Protein 3TF7 (pdb70)

Organism: Mus musculus (NCBI:txid10090)

Secondary structure (DSSP, 8-state):
--EEEEEEEEEE--SSSSSPEEEEEEEETTEEEEEEESSSSS---EESSGGGTTS-HHHHHHHHHHHHHHHHHHHHHHHHHHHHTT--TTS--EEEEEEEEEE-SSSS--EEEEEEEETTEEEEEE-TTSS-EEE-SHHHHHHHHHHHHHTHHHHHHHIIIIIHHHHHHHHHS--/-PPPPPPP-/-EEE-S-SEEEEETTS-EEE--EEE-SS--EEEEEEE-TTS--EEEEEE-SS-SEEE-STT-EEEEETTTTEEEEEESS--GGG-SEEEEEEE-TT-TT-EEE---EEEEEE---EEES-SEEEEETT--EEE-EEE-S--SEEEEEEE-TTS-EEEEEEEESTT--EE-S--TT-EEE--SSSB-EEEESS--GGG-EEEEEEEEEETTEEEE---EEEEEE-GGGG----/-EEEEEEEEEEEETTTEEEEEEEEEEETTEEEEEEESSSSS---EESSGGGTTS-HHHHHHHHHHHHHHHHHHHHHHHHHHHHTT--TT---EEEEEEEEEE-SSSSEEEEEEEEEETTEEEEEE-TTSS-EEE-SHHHHHHHHHHHHHTHHHHHHHIIIIIHHHHHHHHHHTT-/-PPPPPPP-/-EEE-S-SEEEE-TT--EEE--EEE-SS--EEEEEEE-TTS--EEEEEE-SS-SEEE-STT-EEEEETTTTEEEEEESS--GGG-EEEEEEEE-GGGTT--EE---EEEEE--EEEE-SEEEEETT--EEEEEEE-S--SEEEEEEESSTT--EEEEEEESTT--EE-S--TT-EEEE-SSSBEEEEETT--GGG-EEEEEEEEEETTEEEE---EEEEEE---/-EE-S-SEEEE-TTSPEEE--EE--SSS-EEEEEEE-TTS--EEEEEE-SS-SEEE-GGGEEEE-BTTTTB--EEESS--GGG-EEEEEEEE-TTTSSS-EE---EEEEE---EEEE-SEEEEETT--EEEEEEETT--SEEEEEEE-TT--EEEEEEESSTT--EE-S--TTEEEE-SSSSB-EEEESS--GGG-EEEEEEEEEETTEEEE-S-EEEEEE-S-SS--/-EE-S-SEEEE-TTS-EEE--EE--SS--EEEEEEE-TTS--EEEEEE-SS-SEEE-STTEEEE-BTTTTB--EEESS--GGG-EEEEEEEE-TTTSSS-EE---EEEEE--EEE--EEEETT--EEE-EEESS--SEEEEEEE-TT--EEEEEEESSTT--EE-S--TT-EEE-SSSSB-EEEESS--TT--SEEEEEEESSTT-EEE-S-EEEEEE--

Foldseek 3Di:
DWKKKKKWKWKDDAPPDQTWIKIFIDTRNHTFWIFTPVDPDTWIDTPDPLVVPDDPVVRVVVRVVSVVVSVVCRVVVVVVCVLVVHDPRDMKMKMWMWIFDADPVLATDATWTFMDIRRHGAKIQDRVLQAIDGDDPSSVVVRVVCNVVVVSVVRCVCHRPVRSVVSVVSVVSPD/DDDPDDDDD/DDKEWPAQEDEDEFFAKDKTWMADDDPDLWKKWKWWADPLFDIATFWIDDDDQQKTHGPPAKIWGADPVRRITMIIHHGHHQRSQTKMWIWTAGPVGLQFIGTYFIHGYGHPPAQKAKDAQEEEEAWFDKDKIKIFHDPLFQKKFKWWDAPSGDTFTAWMAGAAQGIDGTDHPPQWDWHRHHSTIIMIIRNTDDQVPFTKMWMWGDRGGNRIGIYSTHGYGYDHVVVVDDDD/DKWKKKKKWKWKDDAPPDATWIKIWIDTRNHTFWIFTPPDPPGQIDGPDPQVPPDDPVVSNVVRVVSVVVSVVCRVVVVVVCVLVVHDPRDMKMKMWMWIFMGDPVLFTQATWTFMDIRRHGAKIQDRVLQAMDGDDDSSVVVRVVCNVVVVSVVVCVCHRPVRSVVSVVSVVTD/DDDPDDDDD/DAKDWDDQEDEEAFFAKDKTKIADDDPDQFKKWKWWAFPLFDIATFWIDDDDAQWTHGPPQKIWGQDPVRRIIMIIHHGDHQRSFTKMWIWTAHDVGLQAIDIHWIHGYGYVLKAKPDQEDEEEFFDKDKIKIFHPPLFQKKFKWWDADSGDTFTAWMGGAAQGIDGTDHPPQWDWHRHHSTMIMIMRRGDDQVRQTWMWMWGDRDGPRIDIYSTHGYGYHYDD/DKEWPAQEDEDEFFAKDKGWMADDDDDDWKKWKWWADPLFDIATQWIDDDDAQWTDGPPQKIWGCDPVRNITMIIHHGDHQRSFTKMKIWIDHPVQLQQIDIYLIHGYHYVAQKAKDDQEEEEAFFDKDKIKMFGDPLFQKKFKWFADPSGDTFTQWMGRFAPGIGGTDHVPQWDWHRHHRRMIMIMRRGDDQVPFTKMWMWGDHGRPRTDIYSIHGYGYDYPPVDDD/DKEWPAQEDEDEFFAKDKGKMADDDPDDWKKFKWWADPLADIATFWIDDDDDQWTDGPPQKIWGCDPVRRITMIIHHGDHQRRQTKMKMWIDHPVQLQAIDIYLIHGYHYVQKEKDADEEAWFDKDKIKIFGDPLAQKKFKWFAAPSGGTFTAWMGRAAAGIDGTDDPPQKDWHRHHGGMIMIIGRGDDQVPFTKMKMWGDRGRPHTDIYSIYGYGYDYD

GO terms:
  GO:0006952 defense response (P, TAS)
  GO:0098553 lumenal side of endoplasmic reticulum membrane (C, TAS)
  GO:0030670 phagocytic vesicle membrane (C, TAS)

Solvent-accessible surface area: 56814 Å² total; per-residue (Å²): 127,72,21,0,32,1,72,3,30,0,46,23,85,167,81,147,41,107,22,95,3,20,0,12,0,60,8,66,123,128,50,0,4,91,1,32,29,77,45,185,100,36,78,4,96,65,83,17,122,75,1,143,113,12,36,113,140,16,26,72,120,2,1,102,52,0,85,17,4,44,64,0,1,64,6,0,11,119,36,0,37,57,63,71,139,67,86,98,51,30,64,23,43,0,56,1,27,2,0,0,31,3,9,110,117,14,194,51,127,56,0,37,2,52,6,25,12,69,73,87,118,2,2,31,1,34,125,74,10,113,46,10,79,28,69,57,172,10,0,73,84,0,68,102,55,1,64,97,18,4,0,3,46,3,2,46,31,11,2,95,27,64,0,19,112,40,0,72,108,2,42,164,30,64,174,21,18,7,22,56,3,4,6,4,146,50,23,79,18,68,78,62,176,32,92,33,74,71,44,41,84,6,80,4,98,0,94,9,72,45,121,47,52,3,0,0,0,0,0,0,17,42,95,199,82,7,3,77,52,7,5,46,17,10,21,34,34,25,2,26,26,2,55,52,8,1,9,0,22,23,36,153,120,70,36,3,0,24,0,33,12,40,51,2,109,131,76,6,42,6,44,0,1,0,0,2,0,24,56,77,67,9,16,47,2,36,18,2,115,7,3,112,3,59,3,44,129,87,53,5,92,16,80,28,118,103,81,103,24,55,44,41,78,98,1,61,1,32,3,124,2,100,50,86,16,8,16,0,0,0,1,25,14,34,50,62,40,23,3,74,4,0,20,16,0,6,3,49,70,33,74,66,126,8,73,35,26,131,58,8,109,5,71,5,81,54,65,58,24,0,66,0,26,0,108,66,1,21,8,18,10,10,7,40,0,2,0,0,0,0,34,3,10,0,18,4,101,8,1,112,4,1,70,0,40,4,60,35,115,135,18,99,115,143,115,204,82,107,59,17,0,40,2,59,2,28,1,46,23,98,154,78,153,55,97,26,75,3,27,2,10,0,58,10,58,135,141,45,0,3,96,2,44,30,74,50,182,115,30,68,5,83,42,81,18,120,69,0,119,119,10,33,108,124,10,27,71,110,3,3,124,49,1,96,27,4,19,57,0,2,61,4,0,14,128,36,0,37,58,67,69,144,63,84,93,53,29,60,26,44,0,58,1,30,2,0,0,28,0,21,89,74,45,176,50,112,71,0,28,1,51,6,25,12,68,74,87,118,1,2,27,3,44,118,80,13,120,60,13,77,23,64,51,149,7,0,45,73,0,70,142,54,2,82,159,18,7,0,3,42,2,3,40,27,7,3,105,26,65,0,13,117,44,0,60,106,1,53,173,35,108,28,15,7,21,58,3,5,7,5,177,45,21,76,20,72,92,23,157,37,92,33,71,66,44,38,86,6,79,5,112,0,94,15,64,61,134,52,41,2,3,1,0,0,0,0,11,34,74,166,89,10,3,66,50,5,5,41,18,8,19,36,38,26,1,23,30,2,63,52,9,2,6,0,16,17,33,144,116,67,36,2,0,24,0,23,15,42,62,3,89,151,78,8,30,5,10,0,0,0,0,0,1,34,63,80,53,8,18,60,1,37,23,7,111,1,2,76,2,66,15,93,88,11,82,19,59,47,123,84,89,96,15,49,31,44,88,99,6,68,1,34,2,120,2,100,48,86,13,7,13,0,0,0,0,11,13,6,12,26,31,31,8,70,1,0,14,13,0,4,2,40,68,22,72,62,116,10,81,36,31,92,48,7,125,10,80,8,72,59,58,50,28,0,59,0,34,0,113,28,0,3,26,6,10,17,0,48,0,2,0,0,0,0,36,2,7,0,10,2,119,26,2,99,0,0,47,0,16,9,81,84,126,208,82,19,83,16,85,76,40,170,32,102,30,73,67,44,40,86,4,81,5,120,0,114,17,85,77,123,63,41,2,2,0,0,0,0,4,14,55,107,207,84,8,2,84,48,26,3,68,14,14,51,63,105,55,54,22,146,19,113,96,56,4,55,0,67,26,32,143,110,80,40,3,0,19,0,75,25,86,64,3,104,138,76,5,39,7,14,0,0,0,0,0,0,27,64,29,48,0,8,53,4,24,31,2,106,1,3,93,3,67,10,76,107,35,2,89,18,62,48,113,100,88,100,17,62,66,41,96,93,3,69,0,36,1,131,1,104,52,22,24,38,8,0,0,0,2,15,18,26,133,29,37,42,14,81,3,0,24,25,0,38,10,65,71,44,82,41,119,14,90,38,28,114,55,15,94,1,60,11,97,63,63,40,22,0,57,0,17,0,103,75,0,39,40,83,8,43,13,50,0,2,0,0,0,0,63,16,0,0,16,1,69,15,1,108,3,1,105,2,48,4,57,94,119,116,129,131,164,224,84,20,84,10,85,73,22,190,33,99,34,73,73,43,41,85,6,82,6,124,1,115,17,90,72,127,65,43,2,2,0,0,0,0,4,17,59,104,240,90,12,4,74,48,19,3,54,15,16,55,60,102,59,55,23,138,19,109,102,57,7,51,0,72,24,32,149,109,84,37,3,0,17,0,73,24,86,64,3,102,139,73,6,35,6,15,1,0,0,0,0,0,29,80,33,52,0,6,48,3,24,27,3,94,0,3,99,4,65,12,73,90,5,92,22,106,172,95,100,13,60,62,42,93,95,6,78,14,35,1,130,3,118,101,55,30,38,6,0,0,0,2,12,17,28,142,23,38,54,12,80,2,0,21,22,0,20,10,67,72,41,77,34,115,12,79,44,31,112,50,16,102,1,72,11,100,68,54,43,28,0,59,0,21,0,102,73,1,37,48,85,9,45,8,54,0,4,0,0,3,0,82,19,0,0,9,2,90,17,2,143,23,6,111,2,53,6,93,145,186

Nearest PDB structures (foldseek):
  3tf7-assembly2_G  TM=1.004E+00  e=2.119E-45  Mus musculus
  3tf7-assembly1_C  TM=9.969E-01  e=7.600E-42  Mus musculus
  3tf7-assembly3_I  TM=9.884E-01  e=6.210E-40  Mus musculus
  4n5e-assembly1_D  TM=9.835E-01  e=1.430E-17  unclassified
  4y4f-assembly1_D  TM=9.745E-01  e=4.985E-15  unclassified

Sequence (1272 aa):
PHSMRYYETATSRRGLGEPRYTSVGYVDDKEFVRFDSDAENPRYEPQVPWMEQEGPEYWERITQVAKGQEQWFRVNLRTLLGYYNQSAGGTHTLQRMYGCDVGSDGRLLRGYEQFAYDGCDYIALNEDLRTWTAADMAAQITRRKWEQAGAAEYYRAYLEGECVEWLHRYLKNGNQLSPFPFDLQSVTQPDARVTVSEGASLQLRCKYSYSATPYLFWYVQYPRQGPQMLLKYYSGDPVVQGVNGFEAEFSKSDSSFHLRKASVHRSDSAVYFCAVSAKGTGSKLSFGKGAKLTVSPAAVTQSPRNKVTVTGENVTLSCRQTNSHNYMYWYRQDTGHELRLIYYSYGAGNLQIGDVPDGYKATRTTQEDFFLTLESASPSQTSLYFCASSDAPGQLYFGEGSKLTVLELEHHHHHHGPHSMRYYETATSRRGLGEPRYTSVGYVDDKEFVRFDSDAENPRYEPQVPWMEQEGPEYWERITQVAKGQEQWFRVNLRTLLGYYNQSAGGTHTLQRMYGCDVGSDGRLLRGYEQFAYDGCDYIALNEDLRTWTAADMAAQITRRKWEQAGAAEYYRAYLEGECVEWLHRYLKNGQLSPFPFDLQSVTQPDARVTVSEGASLQLRCKYSYSATPYLFWYVQYPRQGPQMLLKYYSGDPVVQGVNGFEAEFSKSDSSFHLRKASVHRSDSAVYFCAVSAKGTGSKLSFGKGAKLTVSAVTQSPRNKVTVTGENVTLSCRQTNSHNYMYWYRQDTGHELRLIYYSYGAGNLQIGDVPDGYKATRTTQEDFFLTLESASPSQTSLYFCASSDAPGQLYFGEGSKLTVLELESVTQPDARVTVSEGASLQLRCKYSYSATPYLFWYVQYPRQGPQMLLKYYSGDPVVQGVNGFEAEFSKSDSSFHLRKASVHRSDSAVYFCAVSAKGTGSKLSFGKGAKLTVSAAVTQSPRNKVTVTGENVTLSCRQTNSHNYMYWYRQDTGHELRLIYYSYGAGNLQIGDVPDGYKATRTTQEDFFLTLESASPSQTSLYFCASSDAPGQLYFGEGSKLTVLELEHHHHSVTQPDARVTVSEGASLQLRCKYSYSATPYLFWYVQYPRQGPQMLLKYYSGDPVVQGVNGFEAEFSKSDSSFHLRKASVHRSDSAVYFCAVSAKGTGSKLSFGKGAKLTVSAVTQSNKVTVTGENVTLSCRQTNSHNYMYWYRQDTGHELRLIYYSYGAGNLQIGDVPDGYKATRTTQEDFFLTLESASPSQTSLYFCASSDAPGQLYFGEGSKLTVLEL

Structure (mmCIF, N/CA/C/O backbone):
data_3TF7
#
_entry.id   3TF7
#
_cell.length_a   102.487
_cell.length_b   109.793
_cell.length_c   213.590
_cell.angle_alpha   90.00
_cell.angle_beta   90.00
_cell.angle_gamma   90.00
#
_symmetry.space_group_name_H-M   'P 21 21 21'
#
loop_
_entity.id
_entity.type
_entity.pdbx_description
1 polymer 'H2-Ld SBM2'
2 polymer 'QL9 peptide (QLSPFPFDL)'
3 polymer '42F3 Mut7 scFv (42F3 alpha chain, linker, 42F3 beta chain)'
4 non-polymer GLYCEROL
#
loop_
_atom_site.group_PDB
_atom_site.id
_atom_site.type_symbol
_atom_site.label_atom_id
_atom_site.label_alt_id
_atom_site.label_comp_id
_atom_site.label_asym_id
_atom_site.label_entity_id
_atom_site.label_seq_id
_atom_site.pdbx_PDB_ins_code
_atom_site.Cartn_x
_atom_site.Cartn_y
_atom_site.Cartn_z
_atom_site.occupancy
_atom_site.B_iso_or_equiv
_atom_site.auth_seq_id
_atom_site.auth_comp_id
_atom_site.auth_asym_id
_atom_site.auth_atom_id
_atom_site.pdbx_PDB_model_num
ATOM 1 N N . PRO A 1 3 ? 26.520 -12.541 -5.452 1.00 143.94 2 PRO E N 1
ATOM 2 C CA . PRO A 1 3 ? 26.392 -11.311 -6.236 1.00 138.56 2 PRO E CA 1
ATOM 3 C C . PRO A 1 3 ? 26.088 -11.603 -7.709 1.00 134.61 2 PRO E C 1
ATOM 4 O O . PRO A 1 3 ? 26.980 -11.994 -8.463 1.00 136.98 2 PRO E O 1
ATOM 8 N N . HIS A 1 4 ? 24.830 -11.417 -8.106 1.00 129.12 3 HIS E N 1
ATOM 9 C CA . HIS A 1 4 ? 24.377 -11.750 -9.462 1.00 125.60 3 HIS E CA 1
ATOM 10 C C . HIS A 1 4 ? 23.560 -10.611 -10.083 1.00 119.31 3 HIS E C 1
ATOM 11 O O . HIS A 1 4 ? 23.045 -9.752 -9.364 1.00 117.39 3 HIS E O 1
ATOM 18 N N . SER A 1 5 ? 23.479 -10.573 -11.411 1.00 116.58 4 SER E N 1
ATOM 19 C CA . SER A 1 5 ? 22.757 -9.494 -12.086 1.00 111.15 4 SER E CA 1
ATOM 20 C C . SER A 1 5 ? 21.924 -9.941 -13.289 1.00 107.95 4 SER E C 1
ATOM 21 O O . SER A 1 5 ? 22.283 -10.885 -13.992 1.00 110.07 4 SER E O 1
ATOM 24 N N . MET A 1 6 ? 20.815 -9.243 -13.518 1.00 103.23 5 MET E N 1
ATOM 25 C CA . MET A 1 6 ? 19.980 -9.453 -14.698 1.00 100.16 5 MET E CA 1
ATOM 26 C C . MET A 1 6 ? 19.781 -8.130 -15.439 1.00 96.33 5 MET E C 1
ATOM 27 O O . MET A 1 6 ? 19.453 -7.116 -14.823 1.00 94.52 5 MET E O 1
ATOM 32 N N . ARG A 1 7 ? 19.980 -8.136 -16.754 1.00 95.47 6 ARG E N 1
ATOM 33 C CA . ARG A 1 7 ? 19.858 -6.907 -17.539 1.00 92.33 6 ARG E CA 1
ATOM 34 C C . ARG A 1 7 ? 19.144 -7.081 -18.882 1.00 90.26 6 ARG E C 1
ATOM 35 O O . ARG A 1 7 ? 19.163 -8.159 -19.476 1.00 91.97 6 ARG E O 1
ATOM 43 N N . TYR A 1 8 ? 18.525 -6.000 -19.351 1.00 86.92 7 TYR E N 1
ATOM 44 C CA . TYR A 1 8 ? 17.915 -5.953 -20.666 1.00 85.34 7 TYR E CA 1
ATOM 45 C C . TYR A 1 8 ? 18.266 -4.666 -21.390 1.00 83.92 7 TYR E C 1
ATOM 46 O O . TYR A 1 8 ? 18.151 -3.591 -20.837 1.00 82.35 7 TYR E O 1
ATOM 55 N N . TYR A 1 9 ? 18.688 -4.781 -22.637 1.00 84.94 8 TYR E N 1
ATOM 56 C CA . TYR A 1 9 ? 19.009 -3.613 -23.455 1.00 84.11 8 TYR E CA 1
ATOM 57 C C . TYR A 1 9 ? 18.065 -3.504 -24.648 1.00 82.86 8 TYR E C 1
ATOM 58 O O . TYR A 1 9 ? 18.090 -4.346 -25.551 1.00 84.58 8 TYR E O 1
ATOM 67 N N . GLU A 1 10 ? 17.234 -2.465 -24.647 1.00 80.49 9 GLU E N 1
ATOM 68 C CA . GLU A 1 10 ? 16.328 -2.206 -25.763 1.00 79.82 9 GLU E CA 1
ATOM 69 C C . GLU A 1 10 ? 16.826 -1.031 -26.591 1.00 79.79 9 GLU E C 1
ATOM 70 O O . GLU A 1 10 ? 17.102 0.038 -26.054 1.00 79.02 9 GLU E O 1
ATOM 76 N N . THR A 1 11 ? 16.930 -1.231 -27.901 1.00 81.19 10 THR E N 1
ATOM 77 C CA . THR A 1 11 ? 17.484 -0.219 -28.792 1.00 81.84 10 THR E CA 1
ATOM 78 C C . THR A 1 11 ? 16.600 -0.052 -30.022 1.00 82.03 10 THR E C 1
ATOM 79 O O . THR A 1 11 ? 16.137 -1.037 -30.599 1.00 83.18 10 THR E O 1
ATOM 83 N N . ALA A 1 12 ? 16.366 1.199 -30.412 1.00 81.40 11 ALA E N 1
ATOM 84 C CA . ALA A 1 12 ? 15.638 1.500 -31.640 1.00 82.24 11 ALA E CA 1
ATOM 85 C C . ALA A 1 12 ? 16.368 2.545 -32.475 1.00 83.75 11 ALA E C 1
ATOM 86 O O . ALA A 1 12 ? 16.780 3.587 -31.961 1.00 82.93 11 ALA E O 1
ATOM 88 N N . THR A 1 13 ? 16.539 2.259 -33.764 1.00 86.46 12 THR E N 1
ATOM 89 C CA . THR A 1 13 ? 17.240 3.170 -34.667 1.00 88.64 12 THR E CA 1
ATOM 90 C C . THR A 1 13 ? 16.371 3.626 -35.840 1.00 89.98 12 THR E C 1
ATOM 91 O O . THR A 1 13 ? 15.754 2.809 -36.524 1.00 91.21 12 THR E O 1
ATOM 95 N N . SER A 1 14 ? 16.333 4.937 -36.064 1.00 90.37 13 SER E N 1
ATOM 96 C CA . SER A 1 14 ? 15.568 5.520 -37.165 1.00 92.29 13 SER E CA 1
ATOM 97 C C . SER A 1 14 ? 16.171 5.221 -38.539 1.00 96.47 13 SER E C 1
ATOM 98 O O . SER A 1 14 ? 17.390 5.152 -38.691 1.00 98.13 13 SER E O 1
ATOM 101 N N . ARG A 1 15 ? 15.305 5.049 -39.534 1.00 98.83 14 ARG E N 1
ATOM 102 C CA . ARG A 1 15 ? 15.733 4.823 -40.912 1.00 103.38 14 ARG E CA 1
ATOM 103 C C . ARG A 1 15 ? 15.159 5.895 -41.838 1.00 105.62 14 ARG E C 1
ATOM 104 O O . ARG A 1 15 ? 13.968 6.200 -41.775 1.00 104.65 14 ARG E O 1
ATOM 112 N N . ARG A 1 16 ? 16.002 6.467 -42.694 1.00 109.18 15 ARG E N 1
ATOM 113 C CA . ARG A 1 16 ? 15.560 7.530 -43.587 1.00 112.10 15 ARG E CA 1
ATOM 114 C C . ARG A 1 16 ? 14.491 7.024 -44.551 1.00 114.93 15 ARG E C 1
ATOM 115 O O . ARG A 1 16 ? 14.708 6.040 -45.267 1.00 117.60 15 ARG E O 1
ATOM 123 N N . GLY A 1 17 ? 13.336 7.678 -44.501 1.00 114.69 16 GLY E N 1
ATOM 124 C CA . GLY A 1 17 ? 12.284 7.442 -45.457 1.00 118.19 16 GLY E CA 1
ATOM 125 C C . GLY A 1 17 ? 11.594 6.121 -45.251 1.00 117.92 16 GLY E C 1
ATOM 126 O O . GLY A 1 17 ? 10.373 6.031 -45.186 1.00 117.95 16 GLY E O 1
ATOM 127 N N . LEU A 1 18 ? 12.401 5.081 -45.148 1.00 118.08 17 LEU E N 1
ATOM 128 C CA . LEU A 1 18 ? 11.950 3.745 -45.436 1.00 119.82 17 LEU E CA 1
ATOM 129 C C . LEU A 1 18 ? 10.803 3.287 -44.566 1.00 117.21 17 LEU E C 1
ATOM 130 O O . LEU A 1 18 ? 9.862 2.695 -45.070 1.00 119.62 17 LEU E O 1
ATOM 135 N N . GLY A 1 19 ? 10.843 3.548 -43.271 1.00 112.77 18 GLY E N 1
ATOM 136 C CA . GLY A 1 19 ? 9.809 2.970 -42.444 1.00 110.60 18 GLY E CA 1
ATOM 137 C C . GLY A 1 19 ? 10.124 2.849 -40.980 1.00 106.18 18 GLY E C 1
ATOM 138 O O . GLY A 1 19 ? 10.994 3.528 -40.459 1.00 104.22 18 GLY E O 1
ATOM 139 N N . GLU A 1 20 ? 9.410 1.953 -40.319 1.00 104.94 19 GLU E N 1
ATOM 140 C CA . GLU A 1 20 ? 9.470 1.849 -38.882 1.00 100.94 19 GLU E CA 1
ATOM 141 C C . GLU A 1 20 ? 10.884 1.504 -38.482 1.00 99.64 19 GLU E C 1
ATOM 142 O O . GLU A 1 20 ? 11.599 0.835 -39.201 1.00 102.07 19 GLU E O 1
ATOM 148 N N . PRO A 1 21 ? 11.284 1.994 -37.326 1.00 96.17 20 PRO E N 1
ATOM 149 C CA . PRO A 1 21 ? 12.654 1.885 -36.865 1.00 95.19 20 PRO E CA 1
ATOM 150 C C . PRO A 1 21 ? 12.988 0.456 -36.614 1.00 95.59 20 PRO E C 1
ATOM 151 O O . PRO A 1 21 ? 12.108 -0.362 -36.462 1.00 95.65 20 PRO E O 1
ATOM 155 N N . ARG A 1 22 ? 14.271 0.163 -36.640 1.00 96.26 21 ARG E N 1
ATOM 156 C CA . ARG A 1 22 ? 14.785 -1.160 -36.307 1.00 96.96 21 ARG E CA 1
ATOM 157 C C . ARG A 1 22 ? 14.836 -1.326 -34.793 1.00 93.94 21 ARG E C 1
ATOM 158 O O . ARG A 1 22 ? 15.511 -0.562 -34.103 1.00 92.43 21 ARG E O 1
ATOM 166 N N . TYR A 1 23 ? 14.126 -2.328 -34.284 1.00 93.43 22 TYR E N 1
ATOM 167 C CA . TYR A 1 23 ? 14.087 -2.582 -32.847 1.00 91.00 22 TYR E CA 1
ATOM 168 C C . TYR A 1 23 ? 14.902 -3.813 -32.451 1.00 92.62 22 TYR E C 1
ATOM 169 O O . TYR A 1 23 ? 14.800 -4.872 -33.075 1.00 95.11 22 TYR E O 1
ATOM 178 N N . THR A 1 24 ? 15.708 -3.648 -31.406 1.00 91.53 23 THR E N 1
ATOM 179 C CA . THR A 1 24 ? 16.563 -4.703 -30.873 1.00 93.35 23 THR E CA 1
ATOM 180 C C . THR A 1 24 ? 16.344 -4.835 -29.367 1.00 91.56 23 THR E C 1
ATOM 181 O O . THR A 1 24 ? 16.299 -3.837 -28.644 1.00 89.24 23 THR E O 1
ATOM 185 N N . SER A 1 25 ? 16.190 -6.070 -28.903 1.00 92.95 24 SER E N 1
ATOM 186 C CA . SER A 1 25 ? 16.095 -6.336 -27.479 1.00 92.02 24 SER E CA 1
ATOM 187 C C . SER A 1 25 ? 16.950 -7.538 -27.114 1.00 95.18 24 SER E C 1
ATOM 188 O O . SER A 1 25 ? 16.661 -8.662 -27.525 1.00 97.39 24 SER E O 1
ATOM 191 N N . VAL A 1 26 ? 18.007 -7.285 -26.348 1.00 95.83 25 VAL E N 1
ATOM 192 C CA . VAL A 1 26 ? 18.940 -8.329 -25.932 1.00 99.38 25 VAL E CA 1
ATOM 193 C C . VAL A 1 26 ? 19.077 -8.373 -24.405 1.00 99.20 25 VAL E C 1
ATOM 194 O O . VAL A 1 26 ? 19.381 -7.362 -23.767 1.00 97.66 25 VAL E O 1
ATOM 198 N N . GLY A 1 27 ? 18.831 -9.551 -23.833 1.00 101.18 26 GLY E N 1
ATOM 199 C CA . GLY A 1 27 ? 18.922 -9.757 -22.391 1.00 101.70 26 GLY E CA 1
ATOM 200 C C . GLY A 1 27 ? 20.216 -10.418 -21.956 1.00 105.94 26 GLY E C 1
ATOM 201 O O . GLY A 1 27 ? 20.830 -11.168 -22.719 1.00 108.98 26 GLY E O 1
ATOM 202 N N . TYR A 1 28 ? 20.620 -10.141 -20.718 1.00 106.53 27 TYR E N 1
ATOM 203 C CA . TYR A 1 28 ? 21.848 -10.689 -20.142 1.00 110.96 27 TYR E CA 1
ATOM 204 C C . TYR A 1 28 ? 21.614 -11.219 -18.729 1.00 112.29 27 TYR E C 1
ATOM 205 O O . TYR A 1 28 ? 20.890 -10.606 -17.942 1.00 109.65 27 TYR E O 1
ATOM 214 N N . VAL A 1 29 ? 22.227 -12.360 -18.421 1.00 116.82 28 VAL E N 1
ATOM 215 C CA . VAL A 1 29 ? 22.286 -12.886 -17.054 1.00 119.24 28 VAL E CA 1
ATOM 216 C C . VAL A 1 29 ? 23.758 -13.040 -16.676 1.00 124.00 28 VAL E C 1
ATOM 217 O O . VAL A 1 29 ? 24.508 -13.739 -17.364 1.00 127.52 28 VAL E O 1
ATOM 221 N N . ASP A 1 30 ? 24.161 -12.379 -15.590 1.00 124.53 29 ASP E N 1
ATOM 222 C CA . ASP A 1 30 ? 25.570 -12.300 -15.171 1.00 129.13 29 ASP E CA 1
ATOM 223 C C . ASP A 1 30 ? 26.471 -11.826 -16.316 1.00 129.65 29 ASP E C 1
ATOM 224 O O . ASP A 1 30 ? 27.577 -12.337 -16.509 1.00 134.47 29 ASP E O 1
ATOM 229 N N . ASP A 1 31 ? 25.969 -10.843 -17.065 1.00 124.99 30 ASP E N 1
ATOM 230 C CA . ASP A 1 31 ? 26.643 -10.265 -18.239 1.00 124.92 30 ASP E CA 1
ATOM 231 C C . ASP A 1 31 ? 26.849 -11.261 -19.390 1.00 127.12 30 ASP E C 1
ATOM 232 O O . ASP A 1 31 ? 27.799 -11.145 -20.170 1.00 129.60 30 ASP E O 1
ATOM 237 N N . LYS A 1 32 ? 25.938 -12.227 -19.491 1.00 126.48 31 LYS E N 1
ATOM 238 C CA . LYS A 1 32 ? 25.960 -13.227 -20.553 1.00 128.65 31 LYS E CA 1
ATOM 239 C C . LYS A 1 32 ? 24.641 -13.199 -21.321 1.00 124.32 31 LYS E C 1
ATOM 240 O O . LYS A 1 32 ? 23.569 -13.349 -20.731 1.00 121.88 31 LYS E O 1
ATOM 246 N N . GLU A 1 33 ? 24.730 -13.003 -22.635 1.00 123.82 32 GLU E N 1
ATOM 247 C CA . GLU A 1 33 ? 23.552 -12.958 -23.500 1.00 120.43 32 GLU E CA 1
ATOM 248 C C . GLU A 1 33 ? 22.832 -14.303 -23.517 1.00 122.31 32 GLU E C 1
ATOM 249 O O . GLU A 1 33 ? 23.440 -15.337 -23.800 1.00 127.05 32 GLU E O 1
ATOM 255 N N . PHE A 1 34 ? 21.538 -14.280 -23.208 1.00 119.06 33 PHE E N 1
ATOM 256 C CA . PHE A 1 34 ? 20.743 -15.505 -23.134 1.00 120.87 33 PHE E CA 1
ATOM 257 C C . PHE A 1 34 ? 19.502 -15.480 -24.030 1.00 118.45 33 PHE E C 1
ATOM 258 O O . PHE A 1 34 ? 18.949 -16.534 -24.363 1.00 120.78 33 PHE E O 1
ATOM 266 N N . VAL A 1 35 ? 19.083 -14.279 -24.425 1.00 114.26 34 VAL E N 1
ATOM 267 C CA . VAL A 1 35 ? 17.872 -14.099 -25.225 1.00 112.03 34 VAL E CA 1
ATOM 268 C C . VAL A 1 35 ? 17.975 -12.859 -26.138 1.00 109.39 34 VAL E C 1
ATOM 269 O O . VAL A 1 35 ? 18.629 -11.871 -25.786 1.00 107.70 34 VAL E O 1
ATOM 273 N N . ARG A 1 36 ? 17.343 -12.923 -27.312 1.00 109.49 35 ARG E N 1
ATOM 274 C CA . ARG A 1 36 ? 17.458 -11.857 -28.315 1.00 107.78 35 ARG E CA 1
ATOM 275 C C . ARG A 1 36 ? 16.202 -11.677 -29.170 1.00 106.54 35 ARG E C 1
ATOM 276 O O . ARG A 1 36 ? 15.567 -12.654 -29.573 1.00 108.83 35 ARG E O 1
ATOM 284 N N . PHE A 1 37 ? 15.863 -10.417 -29.441 1.00 103.42 36 PHE E N 1
ATOM 285 C CA . PHE A 1 37 ? 14.792 -10.056 -30.368 1.00 102.61 36 PHE E CA 1
ATOM 286 C C . PHE A 1 37 ? 15.317 -9.070 -31.412 1.00 102.64 36 PHE E C 1
ATOM 287 O O . PHE A 1 37 ? 15.997 -8.100 -31.071 1.00 100.83 36 PHE E O 1
ATOM 295 N N . ASP A 1 38 ? 14.990 -9.324 -32.678 1.00 105.21 37 ASP E N 1
ATOM 296 C CA . ASP A 1 38 ? 15.346 -8.429 -33.780 1.00 105.85 37 ASP E CA 1
ATOM 297 C C . ASP A 1 38 ? 14.158 -8.247 -34.726 1.00 106.51 37 ASP E C 1
ATOM 298 O O . ASP A 1 38 ? 13.512 -9.223 -35.116 1.00 109.07 37 ASP E O 1
ATOM 303 N N . SER A 1 39 ? 13.876 -6.996 -35.087 1.00 104.82 38 SER E N 1
ATOM 304 C CA . SER A 1 39 ? 12.772 -6.680 -35.998 1.00 105.84 38 SER E CA 1
ATOM 305 C C . SER A 1 39 ? 13.156 -6.858 -37.471 1.00 110.02 38 SER E C 1
ATOM 306 O O . SER A 1 39 ? 12.285 -7.027 -38.327 1.00 112.21 38 SER E O 1
ATOM 309 N N . ASP A 1 40 ? 14.457 -6.817 -37.756 1.00 111.72 39 ASP E N 1
ATOM 310 C CA . ASP A 1 40 ? 14.969 -7.040 -39.111 1.00 116.30 39 ASP E CA 1
ATOM 311 C C . ASP A 1 40 ? 14.841 -8.497 -39.551 1.00 120.70 39 ASP E C 1
ATOM 312 O O . ASP A 1 40 ? 14.805 -8.789 -40.749 1.00 124.66 39 ASP E O 1
ATOM 317 N N . ALA A 1 41 ? 14.775 -9.399 -38.572 1.00 120.43 40 ALA E N 1
ATOM 318 C CA . ALA A 1 41 ? 14.680 -10.837 -38.815 1.00 124.81 40 ALA E CA 1
ATOM 319 C C . ALA A 1 41 ? 13.426 -11.213 -39.604 1.00 127.31 40 ALA E C 1
ATOM 320 O O . ALA A 1 41 ? 12.382 -10.561 -39.473 1.00 124.81 40 ALA E O 1
ATOM 322 N N . GLU A 1 42 ? 13.548 -12.261 -40.422 1.00 132.75 41 GLU E N 1
ATOM 323 C CA . GLU A 1 42 ? 12.448 -12.779 -41.244 1.00 136.37 41 GLU E CA 1
ATOM 324 C C . GLU A 1 42 ? 11.185 -13.019 -40.425 1.00 134.39 41 GLU E C 1
ATOM 325 O O . GLU A 1 42 ? 10.097 -12.588 -40.810 1.00 134.35 41 GLU E O 1
ATOM 331 N N . ASN A 1 43 ? 11.342 -13.707 -39.297 1.00 133.27 42 ASN E N 1
ATOM 332 C CA . ASN A 1 43 ? 10.259 -13.895 -38.342 1.00 131.18 42 ASN E CA 1
ATOM 333 C C . ASN A 1 43 ? 10.635 -13.291 -36.984 1.00 125.98 42 ASN E C 1
ATOM 334 O O . ASN A 1 43 ? 11.380 -13.907 -36.216 1.00 126.07 42 ASN E O 1
ATOM 339 N N . PRO A 1 44 ? 10.122 -12.080 -36.686 1.00 121.91 43 PRO E N 1
ATOM 340 C CA . PRO A 1 44 ? 10.544 -11.348 -35.493 1.00 117.29 43 PRO E CA 1
ATOM 341 C C . PRO A 1 44 ? 9.971 -11.945 -34.208 1.00 116.05 43 PRO E C 1
ATOM 342 O O . PRO A 1 44 ? 8.790 -11.753 -33.899 1.00 114.92 43 PRO E O 1
ATOM 346 N N . ARG A 1 45 ? 10.815 -12.679 -33.485 1.00 116.74 44 ARG E N 1
ATOM 347 C CA . ARG A 1 45 ? 10.444 -13.327 -32.226 1.00 116.11 44 ARG E CA 1
ATOM 348 C C . ARG A 1 45 ? 11.625 -13.326 -31.263 1.00 114.82 44 ARG E C 1
ATOM 349 O O . ARG A 1 45 ? 12.779 -13.227 -31.683 1.00 115.85 44 ARG E O 1
ATOM 357 N N . TYR A 1 46 ? 11.331 -13.434 -29.971 1.00 113.07 45 TYR E N 1
ATOM 358 C CA . TYR A 1 46 ? 12.357 -13.709 -28.972 1.00 113.05 45 TYR E CA 1
ATOM 359 C C . TYR A 1 46 ? 12.815 -15.153 -29.134 1.00 117.79 45 TYR E C 1
ATOM 360 O O . TYR A 1 46 ? 11.995 -16.077 -29.131 1.00 120.07 45 TYR E O 1
ATOM 369 N N . GLU A 1 47 ? 14.123 -15.340 -29.284 1.00 119.66 46 GLU E N 1
ATOM 370 C CA . GLU A 1 47 ? 14.695 -16.674 -29.454 1.00 124.64 46 GLU E CA 1
ATOM 371 C C . GLU A 1 47 ? 15.865 -16.916 -28.502 1.00 125.61 46 GLU E C 1
ATOM 372 O O . GLU A 1 47 ? 16.659 -16.004 -28.256 1.00 123.48 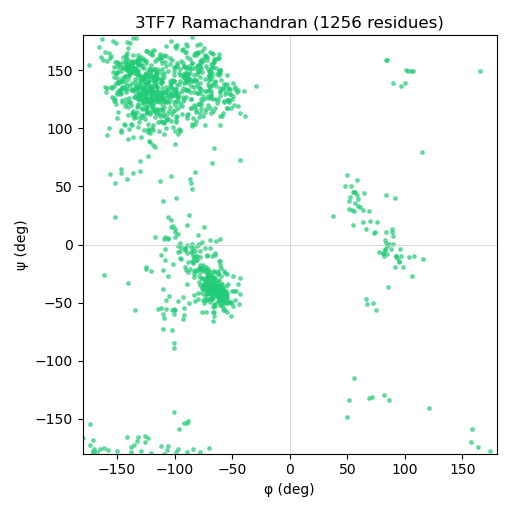46 GLU E O 1
ATOM 378 N N . PRO A 1 48 ? 15.966 -18.145 -27.956 1.00 129.24 47 PRO E N 1
ATOM 379 C CA . PRO A 1 48 ? 17.055 -18.487 -27.041 1.00 131.00 47 PRO E CA 1
ATOM 380 C C . PRO A 1 48 ? 18.416 -18.336 -27.713 1.00 133.30 47 PRO E C 1
ATOM 381 O O . PRO A 1 48 ? 18.592 -18.764 -28.855 1.00 136.30 47 PRO E O 1
ATOM 385 N N . GLN A 1 49 ? 19.356 -17.711 -27.009 1.00 132.21 48 GLN E N 1
ATOM 386 C CA . GLN A 1 49 ? 20.714 -17.523 -27.521 1.00 134.78 48 GLN E CA 1
ATOM 387 C C . GLN A 1 49 ? 21.685 -18.528 -26.909 1.00 139.97 48 GLN E C 1
ATOM 388 O O . GLN A 1 49 ? 22.788 -18.736 -27.420 1.00 143.78 48 GLN E O 1
ATOM 394 N N . VAL A 1 50 ? 21.258 -19.141 -25.809 1.00 140.49 49 VAL E N 1
ATOM 395 C CA . VAL A 1 50 ? 21.994 -20.218 -25.157 1.00 145.83 49 VAL E CA 1
ATOM 396 C C . VAL A 1 50 ? 21.094 -21.454 -25.071 1.00 148.49 49 VAL E C 1
ATOM 397 O O . VAL A 1 50 ? 19.872 -21.317 -24.965 1.00 145.27 49 VAL E O 1
ATOM 401 N N . PRO A 1 51 ? 21.688 -22.663 -25.128 1.00 154.81 50 PRO E N 1
ATOM 402 C CA . PRO A 1 51 ? 20.910 -23.904 -25.066 1.00 158.20 50 PRO E CA 1
ATOM 403 C C . PRO A 1 51 ? 20.005 -24.032 -23.833 1.00 156.17 50 PRO E C 1
ATOM 404 O O . PRO A 1 51 ? 18.902 -24.567 -23.944 1.00 156.22 50 PRO E O 1
ATOM 408 N N . TRP A 1 52 ? 20.458 -23.528 -22.685 1.00 154.76 51 TRP E N 1
ATOM 409 C CA . TRP A 1 52 ? 19.748 -23.732 -21.414 1.00 153.95 51 TRP E CA 1
ATOM 410 C C . TRP A 1 52 ? 18.464 -22.913 -21.215 1.00 148.05 51 TRP E C 1
ATOM 411 O O . TRP A 1 52 ? 17.952 -22.811 -20.097 1.00 146.71 51 TRP E O 1
ATOM 422 N N . MET A 1 53 ? 17.949 -22.339 -22.298 1.00 145.03 52 MET E N 1
ATOM 423 C CA . MET A 1 53 ? 16.618 -21.738 -22.293 1.00 140.48 52 MET E CA 1
ATOM 424 C C . MET A 1 53 ? 15.621 -22.660 -23.000 1.00 143.00 52 MET E C 1
ATOM 425 O O . MET A 1 53 ? 14.511 -22.251 -23.344 1.00 140.10 52 MET E O 1
ATOM 430 N N . GLU A 1 54 ? 16.037 -23.911 -23.195 1.00 149.00 53 GLU E N 1
ATOM 431 C CA . GLU A 1 54 ? 15.244 -24.941 -23.866 1.00 152.74 53 GLU E CA 1
ATOM 432 C C . GLU A 1 54 ? 13.923 -25.234 -23.152 1.00 152.07 53 GLU E C 1
ATOM 433 O O . GLU A 1 54 ? 12.858 -25.203 -23.773 1.00 151.19 53 GLU E O 1
ATOM 439 N N . GLN A 1 55 ? 14.004 -25.501 -21.849 1.00 152.90 54 GLN E N 1
ATOM 440 C CA . GLN A 1 55 ? 12.865 -26.005 -21.065 1.00 153.74 54 GLN E CA 1
ATOM 441 C C . GLN A 1 55 ? 11.720 -25.012 -20.832 1.00 148.35 54 GLN E C 1
ATOM 442 O O . GLN A 1 55 ? 10.752 -25.331 -20.136 1.00 148.90 54 GLN E O 1
ATOM 448 N N . GLU A 1 56 ? 11.826 -23.822 -21.417 1.00 143.56 55 GLU E N 1
ATOM 449 C CA . GLU A 1 56 ? 10.735 -22.853 -21.387 1.00 138.88 55 GLU E CA 1
ATOM 450 C C . GLU A 1 56 ? 9.669 -23.253 -22.403 1.00 140.29 55 GLU E C 1
ATOM 451 O O . GLU A 1 56 ? 9.991 -23.611 -23.540 1.00 142.46 55 GLU E O 1
ATOM 457 N N . GLY A 1 57 ? 8.405 -23.196 -21.986 1.00 139.45 56 GLY E N 1
ATOM 458 C CA . GLY A 1 57 ? 7.277 -23.543 -22.855 1.00 141.13 56 GLY E CA 1
ATOM 459 C C . GLY A 1 57 ? 7.073 -22.548 -23.988 1.00 137.90 56 GLY E C 1
ATOM 460 O O . GLY A 1 57 ? 7.476 -21.388 -23.868 1.00 133.39 56 GLY E O 1
ATOM 461 N N . PRO A 1 58 ? 6.450 -22.993 -25.100 1.00 140.60 57 PRO E N 1
ATOM 462 C CA . PRO A 1 58 ? 6.188 -22.124 -26.256 1.00 138.33 57 PRO E CA 1
ATOM 463 C C . PRO A 1 58 ? 5.321 -20.901 -25.933 1.00 133.54 57 PRO E C 1
ATOM 464 O O . PRO A 1 58 ? 5.343 -19.923 -26.684 1.00 130.85 57 PRO E O 1
ATOM 468 N N . GLU A 1 59 ? 4.574 -20.960 -24.831 1.00 132.82 58 GLU E N 1
ATOM 469 C CA . GLU A 1 59 ? 3.733 -19.839 -24.402 1.00 128.74 58 GLU E CA 1
ATOM 470 C C . GLU A 1 59 ? 4.494 -18.786 -23.586 1.00 123.83 58 GLU E C 1
ATOM 471 O O . GLU A 1 59 ? 4.008 -17.666 -23.401 1.00 120.31 58 GLU E O 1
ATOM 477 N N . TYR A 1 60 ? 5.682 -19.152 -23.103 1.00 123.96 59 TYR E N 1
ATOM 478 C CA . TYR A 1 60 ? 6.600 -18.197 -22.483 1.00 119.88 59 TYR E CA 1
ATOM 479 C C . TYR A 1 60 ? 7.145 -17.254 -23.550 1.00 117.27 59 TYR E C 1
ATOM 480 O O . TYR A 1 60 ? 7.125 -16.035 -23.382 1.00 113.44 59 TYR E O 1
ATOM 489 N N . TRP A 1 61 ? 7.625 -17.836 -24.647 1.00 119.74 60 TRP E N 1
ATOM 490 C CA . TRP A 1 61 ? 8.191 -17.078 -25.756 1.00 118.09 60 TRP E CA 1
ATOM 491 C C . TRP A 1 61 ? 7.111 -16.312 -26.510 1.00 116.45 60 TRP E C 1
ATOM 492 O O . TRP A 1 61 ? 7.392 -15.295 -27.142 1.00 113.99 60 TRP E O 1
ATOM 503 N N . GLU A 1 62 ? 5.878 -16.807 -26.431 1.00 118.19 61 GLU E N 1
ATOM 504 C CA . GLU A 1 62 ? 4.752 -16.204 -27.133 1.00 117.59 61 GLU E CA 1
ATOM 505 C C . GLU A 1 62 ? 4.426 -14.822 -26.571 1.00 112.95 61 GLU E C 1
ATOM 506 O O . GLU A 1 62 ? 4.462 -13.830 -27.302 1.00 111.02 61 GLU E O 1
ATOM 512 N N . ARG A 1 63 ? 4.126 -14.759 -25.274 1.00 111.50 62 ARG E N 1
ATOM 513 C CA . ARG A 1 63 ? 3.747 -13.496 -24.639 1.00 107.63 62 ARG E CA 1
ATOM 514 C C . ARG A 1 63 ? 4.939 -12.561 -24.428 1.00 104.10 62 ARG E C 1
ATOM 515 O O . ARG A 1 63 ? 4.763 -11.349 -24.309 1.00 101.22 62 ARG E O 1
ATOM 523 N N . ILE A 1 64 ? 6.143 -13.128 -24.395 1.00 104.67 63 ILE E N 1
ATOM 524 C CA . ILE A 1 64 ? 7.367 -12.339 -24.296 1.00 101.93 63 ILE E CA 1
ATOM 525 C C . ILE A 1 64 ? 7.652 -11.628 -25.626 1.00 100.82 63 ILE E C 1
ATOM 526 O O . ILE A 1 64 ? 8.232 -10.545 -25.644 1.00 98.24 63 ILE E O 1
ATOM 531 N N . THR A 1 65 ? 7.219 -12.243 -26.726 1.00 103.06 64 THR E N 1
ATOM 532 C CA . THR A 1 65 ? 7.354 -11.669 -28.064 1.00 102.73 64 THR E CA 1
ATOM 533 C C . THR A 1 65 ? 6.313 -10.570 -28.287 1.00 100.54 64 THR E C 1
ATOM 534 O O . THR A 1 65 ? 6.608 -9.545 -28.907 1.00 98.84 64 THR E O 1
ATOM 538 N N . GLN A 1 66 ? 5.103 -10.786 -27.773 1.00 100.76 65 GLN E N 1
ATOM 539 C CA . GLN A 1 66 ? 4.037 -9.787 -27.857 1.00 99.21 65 GLN E CA 1
ATOM 540 C C . GLN A 1 66 ? 4.362 -8.533 -27.047 1.00 95.20 65 GLN E C 1
ATOM 541 O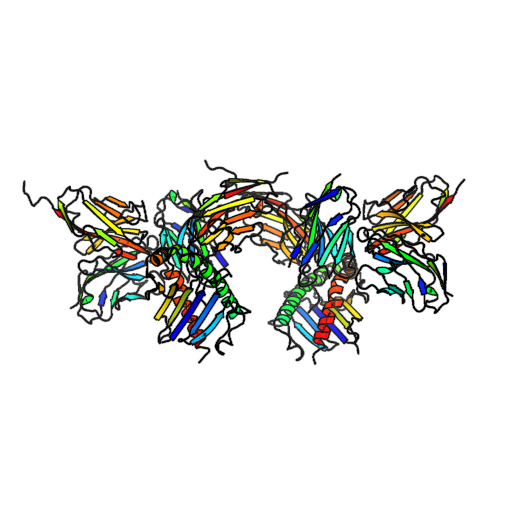 O . GLN A 1 66 ? 3.900 -7.440 -27.381 1.00 93.88 65 GLN E O 1
ATOM 547 N N . VAL A 1 67 ? 5.155 -8.697 -25.987 1.00 93.61 66 VAL E N 1
ATOM 548 C CA . VAL A 1 67 ? 5.639 -7.561 -25.202 1.00 90.21 66 VAL E CA 1
ATOM 549 C C . VAL A 1 67 ? 6.614 -6.732 -26.042 1.00 88.92 66 VAL E C 1
ATOM 550 O O . VAL A 1 67 ? 6.563 -5.499 -26.022 1.00 87.01 66 VAL E O 1
ATOM 554 N N . ALA A 1 68 ? 7.479 -7.416 -26.790 1.00 90.31 67 ALA E N 1
ATOM 555 C CA . ALA A 1 68 ? 8.440 -6.753 -27.676 1.00 89.69 67 ALA E CA 1
ATOM 556 C C . ALA A 1 68 ? 7.751 -5.959 -28.786 1.00 89.53 67 ALA E C 1
ATOM 557 O O . ALA A 1 68 ? 8.166 -4.843 -29.100 1.00 88.07 67 ALA E O 1
ATOM 559 N N . LYS A 1 69 ? 6.698 -6.538 -29.365 1.00 91.45 68 LYS E N 1
ATOM 560 C CA . LYS A 1 69 ? 5.885 -5.873 -30.391 1.00 92.03 68 LYS E CA 1
ATOM 561 C C . LYS A 1 69 ? 5.294 -4.560 -29.878 1.00 89.48 68 LYS E C 1
ATOM 562 O O . LYS A 1 69 ? 5.204 -3.580 -30.622 1.00 89.30 68 LYS E O 1
ATOM 568 N N . GLY A 1 70 ? 4.896 -4.554 -28.606 1.00 87.88 69 GLY E N 1
ATOM 569 C CA . GLY A 1 70 ? 4.393 -3.352 -27.941 1.00 85.59 69 GLY E CA 1
ATOM 570 C C . GLY A 1 70 ? 5.485 -2.327 -27.702 1.00 83.20 69 GLY E C 1
ATOM 571 O O . GLY A 1 70 ? 5.255 -1.124 -27.834 1.00 82.26 69 GLY E O 1
ATOM 572 N N . GLN A 1 71 ? 6.678 -2.807 -27.355 1.00 82.65 70 GLN E N 1
ATOM 573 C CA . GLN A 1 71 ? 7.836 -1.941 -27.141 1.00 80.98 70 GLN E CA 1
ATOM 574 C C . GLN A 1 71 ? 8.217 -1.187 -28.414 1.00 81.21 70 GLN E C 1
ATOM 575 O O . GLN A 1 71 ? 8.714 -0.064 -28.343 1.00 80.10 70 GLN E O 1
ATOM 581 N N . GLU A 1 72 ? 7.982 -1.808 -29.570 1.00 82.99 71 GLU E N 1
ATOM 582 C CA . GLU A 1 72 ? 8.227 -1.170 -30.865 1.00 83.81 71 GLU E CA 1
ATOM 583 C C . GLU A 1 72 ? 7.393 0.098 -31.026 1.00 82.91 71 GLU E C 1
ATOM 584 O O . GLU A 1 72 ? 7.893 1.120 -31.504 1.00 82.60 71 GLU E O 1
ATOM 590 N N . GLN A 1 73 ? 6.126 0.019 -30.623 1.00 82.77 72 GLN E N 1
ATOM 591 C CA . GLN A 1 73 ? 5.228 1.170 -30.634 1.00 82.41 72 GLN E CA 1
ATOM 592 C C . GLN A 1 73 ? 5.756 2.257 -29.707 1.00 79.91 72 GLN E C 1
ATOM 593 O O . GLN A 1 73 ? 5.785 3.430 -30.077 1.00 79.84 72 GLN E O 1
ATOM 599 N N . TRP A 1 74 ? 6.180 1.856 -28.510 1.00 78.20 73 TRP E N 1
ATOM 600 C CA . TRP A 1 74 ? 6.787 2.776 -27.554 1.00 76.42 73 TRP E CA 1
ATOM 601 C C . TRP A 1 74 ? 7.898 3.620 -28.191 1.00 76.07 73 TRP E C 1
ATOM 602 O O . TRP A 1 74 ? 7.891 4.849 -28.087 1.00 75.73 73 TRP E O 1
ATOM 613 N N . PHE A 1 75 ? 8.856 2.949 -28.831 1.00 76.34 74 PHE E N 1
ATOM 614 C CA . PHE A 1 75 ? 10.040 3.617 -29.360 1.00 76.19 74 PHE E CA 1
ATOM 615 C C . PHE A 1 75 ? 9.715 4.505 -30.553 1.00 77.17 74 PHE E C 1
ATOM 616 O O . PHE A 1 75 ? 10.259 5.602 -30.673 1.00 77.08 74 PHE E O 1
ATOM 624 N N . ARG A 1 76 ? 8.816 4.029 -31.412 1.00 78.23 75 ARG E N 1
ATOM 625 C CA . ARG A 1 76 ? 8.345 4.794 -32.563 1.00 79.78 75 ARG E CA 1
ATOM 626 C C . ARG A 1 76 ? 7.779 6.151 -32.130 1.00 78.78 75 ARG E C 1
ATOM 627 O O . ARG A 1 76 ? 8.079 7.177 -32.748 1.00 79.78 75 ARG E O 1
ATOM 635 N N . VAL A 1 77 ? 6.985 6.147 -31.059 1.00 77.06 76 VAL E N 1
ATOM 636 C CA . VAL A 1 77 ? 6.353 7.364 -30.539 1.00 76.33 76 VAL E CA 1
ATOM 637 C C . VAL A 1 77 ? 7.356 8.265 -29.820 1.00 74.81 76 VAL E C 1
ATOM 638 O O . VAL A 1 77 ? 7.415 9.467 -30.078 1.00 75.61 76 VAL E O 1
ATOM 642 N N . ASN A 1 78 ? 8.151 7.676 -28.931 1.00 73.04 77 ASN E N 1
ATOM 643 C CA . ASN A 1 78 ? 9.078 8.444 -28.102 1.00 71.90 77 ASN E CA 1
ATOM 644 C C . ASN A 1 78 ? 10.323 8.944 -28.830 1.00 72.59 77 ASN E C 1
ATOM 645 O O . ASN A 1 78 ? 10.998 9.853 -28.343 1.00 72.76 77 ASN E O 1
ATOM 650 N N . LEU A 1 79 ? 10.624 8.361 -29.991 1.00 73.31 78 LEU E N 1
ATOM 651 C CA . LEU A 1 79 ? 11.655 8.911 -30.867 1.00 74.44 78 LEU E CA 1
ATOM 652 C C . LEU A 1 79 ? 11.213 10.264 -31.405 1.00 75.65 78 LEU E C 1
ATOM 653 O O . LEU A 1 79 ? 12.022 11.185 -31.533 1.00 76.64 78 LEU E O 1
ATOM 658 N N . ARG A 1 80 ? 9.925 10.379 -31.710 1.00 75.99 79 ARG E N 1
ATOM 659 C CA . ARG A 1 80 ? 9.372 11.624 -32.226 1.00 77.75 79 ARG E CA 1
ATOM 660 C C . ARG A 1 80 ? 9.261 12.715 -31.158 1.00 76.92 79 ARG E C 1
ATOM 661 O O . ARG A 1 80 ? 9.598 13.871 -31.427 1.00 78.56 79 ARG E O 1
ATOM 669 N N . THR A 1 81 ? 8.815 12.363 -29.951 1.00 74.71 80 THR E N 1
ATOM 670 C CA . THR A 1 81 ? 8.668 13.381 -28.900 1.00 74.23 80 THR E CA 1
ATOM 671 C C . THR A 1 81 ? 10.026 13.962 -28.478 1.00 73.91 80 THR E C 1
ATOM 672 O O . THR A 1 81 ? 10.097 15.078 -27.961 1.00 74.92 80 THR E O 1
ATOM 676 N N . LEU A 1 82 ? 11.095 13.204 -28.718 1.00 72.88 81 LEU E N 1
ATOM 677 C CA . LEU A 1 82 ? 12.457 13.689 -28.491 1.00 73.10 81 LEU E CA 1
ATOM 678 C C . LEU A 1 82 ? 12.930 14.623 -29.605 1.00 74.91 81 LEU E C 1
ATOM 679 O O . LEU A 1 82 ? 13.674 15.573 -29.343 1.00 76.29 81 LEU E O 1
ATOM 684 N N . LEU A 1 83 ? 12.498 14.355 -30.839 1.00 75.05 82 LEU E N 1
ATOM 685 C CA . LEU A 1 83 ? 12.737 15.275 -31.951 1.00 76.97 82 LEU E CA 1
ATOM 686 C C . LEU A 1 83 ? 12.098 16.621 -31.641 1.00 77.83 82 LEU E C 1
ATOM 687 O O . LEU A 1 83 ? 12.621 17.668 -32.025 1.00 80.03 82 LEU E O 1
ATOM 692 N N . GLY A 1 84 ? 10.964 16.575 -30.944 1.00 76.29 83 GLY E N 1
ATOM 693 C CA . GLY A 1 84 ? 10.272 17.773 -30.485 1.00 77.12 83 GLY E CA 1
ATOM 694 C C . GLY A 1 84 ? 11.018 18.476 -29.367 1.00 76.92 83 GLY E C 1
ATOM 695 O O . GLY A 1 84 ? 11.184 19.694 -29.404 1.00 79.17 83 GLY E O 1
ATOM 696 N N . TYR A 1 85 ? 11.467 17.706 -28.375 1.00 74.62 84 TYR E N 1
ATOM 697 C CA . TYR A 1 85 ? 12.194 18.256 -27.233 1.00 74.80 84 TYR E CA 1
ATOM 698 C C . TYR A 1 85 ? 13.489 18.927 -27.667 1.00 76.65 84 TYR E C 1
ATOM 699 O O . TYR A 1 85 ? 13.804 20.028 -27.219 1.00 78.76 84 TYR E O 1
ATOM 708 N N . TYR A 1 86 ? 14.235 18.251 -28.538 1.00 76.16 85 TYR E N 1
ATOM 709 C CA . TYR A 1 86 ? 15.531 18.736 -28.996 1.00 77.92 85 TYR E CA 1
ATOM 710 C C . TYR A 1 86 ? 15.438 19.627 -30.239 1.00 80.38 85 TYR E C 1
ATOM 711 O O . TYR A 1 86 ? 16.457 20.120 -30.733 1.00 82.69 85 TYR E O 1
ATOM 720 N N . ASN A 1 87 ? 14.215 19.831 -30.731 1.00 80.21 86 ASN E N 1
ATOM 721 C CA . ASN A 1 87 ? 13.952 20.674 -31.903 1.00 82.76 86 ASN E CA 1
ATOM 722 C C . ASN A 1 87 ? 14.755 20.235 -33.139 1.00 83.81 86 ASN E C 1
ATOM 723 O O . ASN A 1 87 ? 15.330 21.056 -33.854 1.00 86.74 86 ASN E O 1
ATOM 728 N N . GLN A 1 88 ? 14.778 18.928 -33.383 1.00 81.71 87 GLN E N 1
ATOM 729 C CA . GLN A 1 88 ? 15.574 18.350 -34.465 1.00 82.74 87 GLN E CA 1
ATOM 730 C C . GLN A 1 88 ? 14.754 18.081 -35.730 1.00 83.90 87 GLN E C 1
ATOM 731 O O . GLN A 1 88 ? 13.539 17.892 -35.666 1.00 82.82 87 GLN E O 1
ATOM 737 N N . SER A 1 89 ? 15.440 18.063 -36.872 1.00 86.52 88 SER E N 1
ATOM 738 C CA . SER A 1 89 ? 14.827 17.839 -38.183 1.00 88.60 88 SER E CA 1
ATOM 739 C C . SER A 1 89 ? 14.321 16.407 -38.378 1.00 86.95 88 SER E C 1
ATOM 740 O O . SER A 1 89 ? 14.895 15.454 -37.851 1.00 84.89 88 SER E O 1
ATOM 743 N N . ALA A 1 90 ? 13.246 16.274 -39.153 1.00 88.52 89 ALA E N 1
ATOM 744 C CA . ALA A 1 90 ? 12.617 14.978 -39.426 1.00 87.75 89 ALA E CA 1
ATOM 745 C C . ALA A 1 90 ? 13.447 14.098 -40.365 1.00 89.46 89 ALA E C 1
ATOM 746 O O . ALA A 1 90 ? 13.254 12.880 -40.410 1.00 88.47 89 ALA E O 1
ATOM 748 N N . GLY A 1 91 ? 14.368 14.718 -41.103 1.00 92.40 90 GLY E N 1
ATOM 749 C CA . GLY A 1 91 ? 15.268 13.996 -42.004 1.00 94.78 90 GLY E CA 1
ATOM 750 C C . GLY A 1 91 ? 16.445 13.349 -41.293 1.00 93.30 90 GLY E C 1
ATOM 751 O O . GLY A 1 91 ? 17.361 12.835 -41.938 1.00 95.38 90 GLY E O 1
ATOM 752 N N . GLY A 1 92 ? 16.413 13.368 -39.962 1.00 90.10 91 GLY E N 1
ATOM 753 C CA . GLY A 1 92 ? 17.493 12.835 -39.142 1.00 88.94 91 GLY E CA 1
ATOM 754 C C . GLY A 1 92 ? 17.349 11.365 -38.798 1.00 87.22 91 GLY E C 1
ATOM 755 O O . GLY A 1 92 ? 16.265 10.791 -38.894 1.00 86.12 91 GLY E O 1
ATOM 756 N N . THR A 1 93 ? 18.466 10.765 -38.403 1.00 87.51 92 THR E N 1
ATOM 757 C CA . THR A 1 93 ? 18.530 9.377 -37.972 1.00 86.40 92 THR E CA 1
ATOM 758 C C . THR A 1 93 ? 18.943 9.388 -36.506 1.00 84.20 92 THR E C 1
ATOM 759 O O . THR A 1 93 ? 19.889 10.085 -36.130 1.00 85.13 92 THR E O 1
ATOM 763 N N . HIS A 1 94 ? 18.225 8.636 -35.676 1.00 81.87 93 HIS E N 1
ATOM 764 C CA . HIS A 1 94 ? 18.450 8.674 -34.232 1.00 80.14 93 HIS E CA 1
ATOM 765 C C . HIS A 1 94 ? 18.372 7.319 -33.545 1.00 79.25 93 HIS E C 1
ATOM 766 O O . HIS A 1 94 ? 17.658 6.419 -33.988 1.00 79.09 93 HIS E O 1
ATOM 773 N N . THR A 1 95 ? 19.116 7.196 -32.451 1.00 79.36 94 THR E N 1
ATOM 774 C CA . THR A 1 95 ? 19.117 5.996 -31.630 1.00 78.94 94 THR E CA 1
ATOM 775 C C . THR A 1 95 ? 18.587 6.319 -30.236 1.00 77.07 94 THR E C 1
ATOM 776 O O . THR A 1 95 ? 19.051 7.259 -29.587 1.00 77.38 94 THR E O 1
ATOM 780 N N . LEU A 1 96 ? 17.599 5.547 -29.794 1.00 75.90 95 LEU E N 1
ATOM 781 C CA . LEU A 1 96 ? 17.113 5.617 -28.420 1.00 74.66 95 LEU E CA 1
ATOM 782 C C . LEU A 1 96 ? 17.265 4.251 -27.757 1.00 75.14 95 LEU E C 1
ATOM 783 O O . LEU A 1 96 ? 16.771 3.239 -28.269 1.00 75.32 95 LEU E O 1
ATOM 788 N N . GLN A 1 97 ? 17.957 4.230 -26.621 1.00 76.03 96 GLN E N 1
ATOM 789 C CA . GLN A 1 97 ? 18.228 2.985 -25.910 1.00 77.18 96 GLN E CA 1
ATOM 790 C C . GLN A 1 97 ? 17.651 2.963 -24.493 1.00 76.10 96 GLN E C 1
ATOM 791 O O . GLN A 1 97 ? 17.776 3.930 -23.742 1.00 75.92 96 GLN E O 1
ATOM 797 N N . ARG A 1 98 ? 17.014 1.848 -24.149 1.00 75.95 97 ARG E N 1
ATOM 798 C CA . ARG A 1 98 ? 16.537 1.604 -22.798 1.00 75.66 97 ARG E CA 1
ATOM 799 C C . ARG A 1 98 ? 17.361 0.493 -22.160 1.00 78.12 97 ARG E C 1
ATOM 800 O O . ARG A 1 98 ? 17.763 -0.465 -22.832 1.00 79.53 97 ARG E O 1
ATOM 808 N N . MET A 1 99 ? 17.612 0.629 -20.862 1.00 79.18 98 MET E N 1
ATOM 809 C CA . MET A 1 99 ? 18.263 -0.424 -20.094 1.00 81.84 98 MET E CA 1
ATOM 810 C C . MET A 1 99 ? 17.600 -0.581 -18.727 1.00 81.79 98 MET E C 1
ATOM 811 O O . MET A 1 99 ? 17.509 0.377 -17.955 1.00 81.46 98 MET E O 1
ATOM 816 N N . TYR A 1 100 ? 17.118 -1.791 -18.453 1.00 82.66 99 TYR E N 1
ATOM 817 C CA . TYR A 1 100 ? 16.529 -2.123 -17.157 1.00 83.31 99 TYR E CA 1
ATOM 818 C C . TYR A 1 100 ? 16.979 -3.497 -16.684 1.00 86.10 99 TYR E C 1
ATOM 819 O O . TYR A 1 100 ? 17.373 -4.346 -17.488 1.00 87.23 99 TYR E O 1
ATOM 828 N N . GLY A 1 101 ? 16.906 -3.705 -15.375 1.00 87.73 100 GLY E N 1
ATOM 829 C CA . GLY A 1 101 ? 17.322 -4.960 -14.769 1.00 91.10 100 GLY E CA 1
ATOM 830 C C . GLY A 1 101 ? 17.532 -4.831 -13.276 1.00 93.40 100 GLY E C 1
ATOM 831 O O . GLY A 1 101 ? 17.252 -3.784 -12.687 1.00 92.38 100 GLY E O 1
ATOM 832 N N . CYS A 1 102 ? 18.036 -5.900 -12.667 1.00 96.96 101 CYS E N 1
ATOM 833 C CA . CYS A 1 102 ? 18.177 -5.970 -11.218 1.00 99.87 101 CYS E CA 1
ATOM 834 C C . CYS A 1 102 ? 19.447 -6.693 -10.795 1.00 104.43 101 CYS E C 1
ATOM 835 O O . CYS A 1 102 ? 19.777 -7.755 -11.328 1.00 106.15 101 CYS E O 1
ATOM 838 N N . ASP A 1 103 ? 20.158 -6.094 -9.842 1.00 106.91 102 ASP E N 1
ATOM 839 C CA . ASP A 1 103 ? 21.303 -6.728 -9.198 1.00 111.94 102 ASP E CA 1
ATOM 840 C C . ASP A 1 103 ? 20.870 -7.323 -7.865 1.00 114.60 102 ASP E C 1
ATOM 841 O O . ASP A 1 103 ? 20.170 -6.672 -7.085 1.00 113.55 102 ASP E O 1
ATOM 846 N N . VAL A 1 104 ? 21.279 -8.562 -7.615 1.00 118.36 103 VAL E N 1
ATOM 847 C CA . VAL A 1 104 ? 21.023 -9.215 -6.332 1.00 121.84 103 VAL E CA 1
ATOM 848 C C . VAL A 1 104 ? 22.336 -9.499 -5.605 1.00 127.74 103 VAL E C 1
ATOM 849 O O . VAL A 1 104 ? 23.401 -9.527 -6.225 1.00 129.33 103 VAL E O 1
ATOM 853 N N . GLY A 1 105 ? 22.252 -9.697 -4.292 1.00 131.39 104 GLY E N 1
ATOM 854 C CA . GLY A 1 105 ? 23.429 -9.974 -3.473 1.00 137.71 104 GLY E CA 1
ATOM 855 C C . GLY A 1 105 ? 23.669 -11.451 -3.228 1.00 142.24 104 GLY E C 1
ATOM 856 O O . GLY A 1 105 ? 23.186 -12.306 -3.975 1.00 140.52 104 GLY E O 1
ATOM 857 N N . SER A 1 106 ? 24.428 -11.741 -2.175 1.00 148.48 105 SER E N 1
ATOM 858 C CA . SER A 1 106 ? 24.713 -13.113 -1.762 1.00 153.94 105 SER E CA 1
ATOM 859 C C . SER A 1 106 ? 23.468 -13.807 -1.209 1.00 153.30 105 SER E C 1
ATOM 860 O O . SER A 1 106 ? 23.318 -15.024 -1.338 1.00 155.58 105 SER E O 1
ATOM 863 N N . ASP A 1 107 ? 22.582 -13.022 -0.598 1.00 150.58 106 ASP E N 1
ATOM 864 C CA . ASP A 1 107 ? 21.330 -13.530 -0.032 1.00 149.97 106 ASP E CA 1
ATOM 865 C C . ASP A 1 107 ? 20.191 -13.640 -1.055 1.00 143.79 106 ASP E C 1
ATOM 866 O O . ASP A 1 107 ? 19.169 -14.279 -0.788 1.00 143.62 106 ASP E O 1
ATOM 871 N N . GLY A 1 108 ? 20.368 -13.017 -2.218 1.00 139.11 107 GLY E N 1
ATOM 872 C CA . GLY A 1 108 ? 19.392 -13.116 -3.300 1.00 133.69 107 GLY E CA 1
ATOM 873 C C . GLY A 1 108 ? 18.298 -12.061 -3.293 1.00 128.64 107 GLY E C 1
ATOM 874 O O . GLY A 1 108 ? 17.415 -12.078 -4.154 1.00 124.45 107 GLY E O 1
ATOM 875 N N . ARG A 1 109 ? 18.341 -11.154 -2.320 1.00 129.44 108 ARG E N 1
ATOM 876 C CA . ARG A 1 109 ? 17.427 -10.011 -2.300 1.00 125.08 108 ARG E CA 1
ATOM 877 C C . ARG A 1 109 ? 17.960 -8.883 -3.186 1.00 121.39 108 ARG E C 1
ATOM 878 O O . ARG A 1 109 ? 19.139 -8.878 -3.552 1.00 123.01 108 ARG E O 1
ATOM 886 N N . LEU A 1 110 ? 17.087 -7.940 -3.534 1.00 116.73 109 LEU E N 1
ATOM 887 C CA . LEU A 1 110 ? 17.453 -6.823 -4.403 1.00 113.15 109 LEU E CA 1
ATOM 888 C C . LEU A 1 110 ? 18.563 -5.963 -3.799 1.00 115.71 109 LEU E C 1
ATOM 889 O O . LEU A 1 110 ? 18.499 -5.584 -2.630 1.00 118.42 109 LEU E O 1
ATOM 894 N N . LEU A 1 111 ? 19.577 -5.667 -4.610 1.00 115.18 110 LEU E N 1
ATOM 895 C CA . LEU A 1 111 ? 20.684 -4.804 -4.203 1.00 117.64 110 LEU E CA 1
ATOM 896 C C . LEU A 1 111 ? 20.621 -3.467 -4.944 1.00 113.72 110 LEU E C 1
ATOM 897 O O . LEU A 1 111 ? 20.901 -2.416 -4.364 1.00 115.00 110 LEU E O 1
ATOM 902 N N . ARG A 1 112 ? 20.248 -3.523 -6.223 1.00 109.27 111 ARG E N 1
ATOM 903 C CA . ARG A 1 112 ? 20.173 -2.349 -7.095 1.00 105.45 111 ARG E CA 1
ATOM 904 C C . ARG A 1 112 ? 19.262 -2.655 -8.287 1.00 100.72 111 ARG E C 1
ATOM 905 O O . ARG A 1 112 ? 19.408 -3.693 -8.935 1.00 100.80 111 ARG E O 1
ATOM 913 N N . GLY A 1 113 ? 18.320 -1.754 -8.563 1.00 96.97 112 GLY E N 1
ATOM 914 C CA . GLY A 1 113 ? 17.401 -1.901 -9.697 1.00 92.63 112 GLY E CA 1
ATOM 915 C C . GLY A 1 113 ? 17.591 -0.802 -10.725 1.00 89.91 112 GLY E C 1
ATOM 916 O O . GLY A 1 113 ? 17.824 0.352 -10.366 1.00 90.22 112 GLY E O 1
ATOM 917 N N . TYR A 1 114 ? 17.479 -1.152 -12.004 1.00 87.59 113 TYR E N 1
ATOM 918 C CA . TYR A 1 114 ? 17.781 -0.212 -13.088 1.00 85.43 113 TYR E CA 1
ATOM 919 C C . TYR A 1 114 ? 16.587 0.150 -13.961 1.00 81.78 113 TYR E C 1
ATOM 920 O O . TYR A 1 114 ? 15.739 -0.691 -14.253 1.00 80.86 113 TYR E O 1
ATOM 929 N N . GLU A 1 115 ? 16.544 1.417 -14.368 1.00 80.28 114 GLU E N 1
ATOM 930 C CA . GLU A 1 115 ? 15.588 1.923 -15.352 1.00 77.21 114 GLU E CA 1
ATOM 931 C C . GLU A 1 115 ? 16.157 3.219 -15.942 1.00 76.69 114 GLU E C 1
ATOM 932 O O . GLU A 1 115 ? 15.985 4.303 -15.376 1.00 76.74 114 GLU E O 1
ATOM 938 N N . GLN A 1 116 ? 16.855 3.096 -17.070 1.00 76.37 115 GLN E N 1
ATOM 939 C CA . GLN A 1 116 ? 17.574 4.233 -17.648 1.00 76.55 115 GLN E CA 1
ATOM 940 C C . GLN A 1 116 ? 17.554 4.306 -19.176 1.00 75.28 115 GLN E C 1
ATOM 941 O O . GLN A 1 116 ? 17.383 3.293 -19.862 1.00 74.85 115 GLN E O 1
ATOM 947 N N . PHE A 1 117 ? 17.743 5.520 -19.689 1.00 74.93 116 PHE E N 1
ATOM 948 C CA . PHE A 1 117 ? 17.600 5.804 -21.110 1.00 74.01 116 PHE E CA 1
ATOM 949 C C . PHE A 1 117 ? 18.784 6.591 -21.673 1.00 75.73 116 PHE E C 1
ATOM 950 O O . PHE A 1 117 ? 19.348 7.458 -21.000 1.00 77.19 116 PHE E O 1
ATOM 958 N N . ALA A 1 118 ? 19.149 6.280 -22.914 1.00 75.89 117 ALA E N 1
ATOM 959 C CA . ALA A 1 118 ? 20.196 7.001 -23.625 1.00 77.56 117 ALA E CA 1
ATOM 960 C C . ALA A 1 118 ? 19.714 7.398 -25.016 1.00 76.84 117 ALA E C 1
ATOM 961 O O . ALA A 1 118 ? 19.047 6.616 -25.696 1.00 75.86 117 ALA E O 1
ATOM 963 N N . TYR A 1 119 ? 20.049 8.618 -25.426 1.00 77.78 118 TYR E N 1
ATOM 964 C CA . TYR A 1 119 ? 19.643 9.145 -26.728 1.00 77.65 118 TYR E CA 1
ATOM 965 C C . TYR A 1 119 ? 20.870 9.588 -27.511 1.00 80.60 118 TYR E C 1
ATOM 966 O O . TYR A 1 119 ? 21.660 10.413 -27.034 1.00 82.47 118 TYR E O 1
ATOM 975 N N . ASP A 1 120 ? 21.026 9.020 -28.707 1.00 81.45 119 ASP E N 1
ATOM 976 C CA . ASP A 1 120 ? 22.183 9.260 -29.571 1.00 84.50 119 ASP E CA 1
ATOM 977 C C . ASP A 1 120 ? 23.513 9.045 -28.839 1.00 86.93 119 ASP E C 1
ATOM 978 O O . ASP A 1 120 ? 24.515 9.687 -29.151 1.00 89.89 119 ASP E O 1
ATOM 983 N N . GLY A 1 121 ? 23.509 8.138 -27.862 1.00 86.21 120 GLY E N 1
ATOM 984 C CA . GLY A 1 121 ? 24.714 7.777 -27.113 1.00 88.76 120 GLY E CA 1
ATOM 985 C C . GLY A 1 121 ? 24.999 8.620 -25.883 1.00 89.39 120 GLY E C 1
ATOM 986 O O . GLY A 1 121 ? 26.098 8.562 -25.329 1.00 92.31 120 GLY E O 1
ATOM 987 N N . CYS A 1 122 ? 24.014 9.405 -25.454 1.00 87.12 121 CYS E N 1
ATOM 988 C CA . CYS A 1 122 ? 24.170 10.266 -24.281 1.00 88.00 121 CYS E CA 1
ATOM 989 C C . CYS A 1 122 ? 23.110 9.987 -23.221 1.00 85.08 121 CYS E C 1
ATOM 990 O O . CYS A 1 122 ? 21.960 9.686 -23.547 1.00 82.26 121 CYS E O 1
ATOM 993 N N . ASP A 1 123 ? 23.513 10.092 -21.955 1.00 86.17 122 ASP E N 1
ATOM 994 C CA . ASP A 1 123 ? 22.609 9.928 -20.819 1.00 84.04 122 ASP E CA 1
ATOM 995 C C . ASP A 1 123 ? 21.401 10.848 -20.949 1.00 81.57 122 ASP E C 1
ATOM 996 O O . ASP A 1 123 ? 21.548 12.063 -21.089 1.00 82.87 122 ASP E O 1
ATOM 1001 N N . TYR A 1 124 ? 20.209 10.265 -20.922 1.00 78.34 123 TYR E N 1
ATOM 1002 C CA . TYR A 1 124 ? 18.995 11.065 -20.905 1.00 76.33 123 TYR E CA 1
ATOM 1003 C C . TYR A 1 124 ? 18.421 11.110 -19.491 1.00 75.99 123 TYR E C 1
ATOM 1004 O O . TYR A 1 124 ? 18.518 12.131 -18.806 1.00 77.46 123 TYR E O 1
ATOM 1013 N N . ILE A 1 125 ? 17.840 9.996 -19.056 1.00 74.26 124 ILE E N 1
ATOM 1014 C CA . ILE A 1 125 ? 17.282 9.897 -17.714 1.00 74.06 124 ILE E CA 1
ATOM 1015 C C . ILE A 1 125 ? 17.598 8.530 -17.110 1.00 74.26 124 ILE E C 1
ATOM 1016 O O . ILE A 1 125 ? 17.664 7.530 -17.825 1.00 73.29 124 ILE E O 1
ATOM 1021 N N . ALA A 1 126 ? 17.817 8.504 -15.797 1.00 75.92 125 ALA E N 1
ATOM 1022 C CA . ALA A 1 126 ? 18.177 7.280 -15.085 1.00 76.86 125 ALA E CA 1
ATOM 1023 C C . ALA A 1 126 ? 17.503 7.207 -13.720 1.00 77.54 125 ALA E C 1
ATOM 1024 O O . ALA A 1 126 ? 17.455 8.198 -12.986 1.00 79.03 125 ALA E O 1
ATOM 1026 N N . LEU A 1 127 ? 16.983 6.029 -13.386 1.00 76.87 126 LEU E N 1
ATOM 1027 C CA . LEU A 1 127 ? 16.394 5.803 -12.076 1.00 77.93 126 LEU E CA 1
ATOM 1028 C C . LEU A 1 127 ? 17.500 5.616 -11.063 1.00 81.52 126 LEU E C 1
ATOM 1029 O O . LEU A 1 127 ? 18.365 4.756 -11.232 1.00 82.91 126 LEU E O 1
ATOM 1034 N N . ASN A 1 128 ? 17.462 6.429 -10.012 1.00 83.60 127 ASN E N 1
ATOM 1035 C CA . ASN A 1 128 ? 18.462 6.388 -8.953 1.00 87.55 127 ASN E CA 1
ATOM 1036 C C . ASN A 1 128 ? 18.387 5.132 -8.089 1.00 89.30 127 ASN E C 1
ATOM 1037 O O . ASN A 1 128 ? 17.396 4.396 -8.128 1.00 87.19 127 ASN E O 1
ATOM 1042 N N . GLU A 1 129 ? 19.446 4.900 -7.316 1.00 93.50 128 GLU E N 1
ATOM 1043 C CA . GLU A 1 129 ? 19.569 3.719 -6.460 1.00 96.19 128 GLU E CA 1
ATOM 1044 C C . GLU A 1 129 ? 18.490 3.650 -5.374 1.00 96.57 128 GLU E C 1
ATOM 1045 O O . GLU A 1 129 ? 18.144 2.564 -4.905 1.00 97.27 128 GLU E O 1
ATOM 1051 N N . ASP A 1 130 ? 17.961 4.812 -4.991 1.00 96.35 129 ASP E N 1
ATOM 1052 C CA . ASP A 1 130 ? 16.889 4.893 -3.999 1.00 96.86 129 ASP E CA 1
ATOM 1053 C C . ASP A 1 130 ? 15.555 4.384 -4.550 1.00 92.80 129 ASP E C 1
ATOM 1054 O O . ASP A 1 130 ? 14.586 4.225 -3.805 1.00 93.40 129 ASP E O 1
ATOM 1059 N N . LEU A 1 131 ? 15.524 4.136 -5.860 1.00 89.10 130 LEU E N 1
ATOM 1060 C CA . LEU A 1 131 ? 14.312 3.729 -6.578 1.00 85.35 130 LEU E CA 1
ATOM 1061 C C . LEU A 1 131 ? 13.135 4.665 -6.292 1.00 84.40 130 LEU E C 1
ATOM 1062 O O . LEU A 1 131 ? 11.984 4.233 -6.175 1.00 83.64 130 LEU E O 1
ATOM 1067 N N . ARG A 1 132 ? 13.445 5.952 -6.176 1.00 84.85 131 ARG E N 1
ATOM 1068 C CA . ARG A 1 132 ? 12.439 6.972 -5.951 1.00 84.35 131 ARG E CA 1
ATOM 1069 C C . ARG A 1 132 ? 12.708 8.153 -6.888 1.00 82.48 131 ARG E C 1
ATOM 1070 O O . ARG A 1 132 ? 11.847 8.534 -7.688 1.00 80.19 131 ARG E O 1
ATOM 1078 N N . THR A 1 133 ? 13.915 8.708 -6.809 1.00 83.72 132 THR E N 1
ATOM 1079 C CA . THR A 1 133 ? 14.268 9.910 -7.567 1.00 82.52 132 THR E CA 1
ATOM 1080 C C . THR A 1 133 ? 14.910 9.608 -8.928 1.00 79.79 132 THR E C 1
ATOM 1081 O O . THR A 1 133 ? 15.282 8.468 -9.208 1.00 78.63 132 THR E O 1
ATOM 1085 N N . TRP A 1 134 ? 15.029 10.641 -9.764 1.00 78.87 133 TRP E N 1
ATOM 1086 C CA . TRP A 1 134 ? 15.557 10.505 -11.123 1.00 76.73 133 TRP E CA 1
ATOM 1087 C C . TRP A 1 134 ? 16.706 11.473 -11.402 1.00 79.02 133 TRP E C 1
ATOM 1088 O O . TRP A 1 134 ? 16.619 12.662 -11.085 1.00 80.73 133 TRP E O 1
ATOM 1099 N N . THR A 1 135 ? 17.772 10.958 -12.008 1.00 79.41 134 THR E N 1
ATOM 1100 C CA . THR A 1 135 ? 18.852 11.801 -12.509 1.00 81.52 134 THR E CA 1
ATOM 1101 C C . THR A 1 135 ? 18.596 12.111 -13.982 1.00 79.19 134 THR E C 1
ATOM 1102 O O . THR A 1 135 ? 18.513 11.204 -14.811 1.00 76.93 134 THR E O 1
ATOM 1106 N N . ALA A 1 136 ? 18.456 13.399 -14.284 1.00 80.31 135 ALA E N 1
ATOM 1107 C CA . ALA A 1 136 ? 18.266 13.885 -15.647 1.00 79.14 135 ALA E CA 1
ATOM 1108 C C . ALA A 1 136 ? 19.465 14.734 -16.044 1.00 82.26 135 ALA E C 1
ATOM 1109 O O . ALA A 1 136 ? 19.922 15.567 -15.258 1.00 85.50 135 ALA E O 1
ATOM 1111 N N . ALA A 1 137 ? 19.971 14.524 -17.257 1.00 82.02 136 ALA E N 1
ATOM 1112 C CA . ALA A 1 137 ? 21.217 15.166 -17.692 1.00 85.49 136 ALA E CA 1
ATOM 1113 C C . ALA A 1 137 ? 21.052 16.596 -18.223 1.00 87.10 136 ALA E C 1
ATOM 1114 O O . ALA A 1 137 ? 21.852 17.472 -17.892 1.00 90.65 136 ALA E O 1
ATOM 1116 N N . ASP A 1 138 ? 20.027 16.830 -19.039 1.00 85.23 137 ASP E N 1
ATOM 1117 C CA . ASP A 1 138 ? 19.826 18.147 -19.654 1.00 87.13 137 ASP E CA 1
ATOM 1118 C C . ASP A 1 138 ? 18.409 18.710 -19.476 1.00 86.30 137 ASP E C 1
ATOM 1119 O O . ASP A 1 138 ? 17.561 18.092 -18.821 1.00 84.53 137 ASP E O 1
ATOM 1124 N N . MET A 1 139 ? 18.168 19.881 -20.070 1.00 88.19 138 MET E N 1
ATOM 1125 C CA . MET A 1 139 ? 16.903 20.608 -19.928 1.00 88.37 138 MET E CA 1
ATOM 1126 C C . MET A 1 139 ? 15.717 19.836 -20.495 1.00 84.97 138 MET E C 1
ATOM 1127 O O . MET A 1 139 ? 14.610 19.916 -19.958 1.00 84.50 138 MET E O 1
ATOM 1132 N N . ALA A 1 140 ? 15.952 19.105 -21.584 1.00 83.19 139 ALA E N 1
ATOM 1133 C CA . ALA A 1 140 ? 14.924 18.275 -22.209 1.00 80.24 139 ALA E CA 1
ATOM 1134 C C . ALA A 1 140 ? 14.563 17.075 -21.331 1.00 78.11 139 ALA E C 1
ATOM 1135 O O . ALA A 1 140 ? 13.396 16.696 -21.237 1.00 76.69 139 ALA E O 1
ATOM 1137 N N . ALA A 1 141 ? 15.566 16.486 -20.688 1.00 78.38 140 ALA E N 1
ATOM 1138 C CA . ALA A 1 141 ? 15.347 15.363 -19.776 1.00 76.98 140 ALA E CA 1
ATOM 1139 C C . ALA A 1 141 ? 14.652 15.801 -18.489 1.00 77.80 140 ALA E C 1
ATOM 1140 O O . ALA A 1 141 ? 13.976 15.003 -17.836 1.00 76.51 140 ALA E O 1
ATOM 1142 N N . GLN A 1 142 ? 14.828 17.074 -18.138 1.00 80.24 141 GLN E N 1
ATOM 1143 C CA . GLN A 1 142 ? 14.175 17.673 -16.978 1.00 81.67 141 GLN E CA 1
ATOM 1144 C C . GLN A 1 142 ? 12.650 17.712 -17.162 1.00 79.97 141 GLN E C 1
ATOM 1145 O O . GLN A 1 142 ? 11.900 17.588 -16.189 1.00 80.25 141 GLN E O 1
ATOM 1151 N N . ILE A 1 143 ? 12.206 17.876 -18.410 1.00 78.44 142 ILE E N 1
ATOM 1152 C CA . ILE A 1 143 ? 10.783 17.786 -18.750 1.00 77.07 142 ILE E CA 1
ATOM 1153 C C . ILE A 1 143 ? 10.242 16.415 -18.335 1.00 74.63 142 ILE E C 1
ATOM 1154 O O . ILE A 1 143 ? 9.257 16.328 -17.597 1.00 74.79 142 ILE E O 1
ATOM 1159 N N . THR A 1 144 ? 10.907 15.359 -18.803 1.00 72.57 143 THR E N 1
ATOM 1160 C CA . THR A 1 144 ? 10.549 13.985 -18.470 1.00 70.61 143 THR E CA 1
ATOM 1161 C C . THR A 1 144 ? 10.618 13.782 -16.963 1.00 71.58 143 THR E C 1
ATOM 1162 O O . THR A 1 144 ? 9.727 13.167 -16.372 1.00 71.14 143 THR E O 1
ATOM 1166 N N . ARG A 1 145 ? 11.673 14.324 -16.356 1.00 73.26 144 ARG E N 1
ATOM 1167 C CA . ARG A 1 145 ? 11.935 14.173 -14.932 1.00 74.71 144 ARG E CA 1
ATOM 1168 C C . ARG A 1 145 ? 10.779 14.680 -14.074 1.00 75.87 144 ARG E C 1
ATOM 1169 O O . ARG A 1 145 ? 10.334 13.975 -13.169 1.00 76.07 144 ARG E O 1
ATOM 1177 N N . ARG A 1 146 ? 10.281 15.883 -14.363 1.00 76.99 145 ARG E N 1
ATOM 1178 C CA . ARG A 1 146 ? 9.224 16.472 -13.539 1.00 78.79 145 ARG E CA 1
ATOM 1179 C C . ARG A 1 146 ? 7.907 15.698 -13.601 1.00 77.22 145 ARG E C 1
ATOM 1180 O O . ARG A 1 146 ? 7.360 15.333 -12.559 1.00 78.05 145 ARG E O 1
ATOM 1188 N N . LYS A 1 147 ? 7.408 15.440 -14.810 1.00 75.30 146 LYS E N 1
ATOM 1189 C CA . LYS A 1 147 ? 6.165 14.675 -14.970 1.00 74.30 146 LYS E CA 1
ATOM 1190 C C . LYS A 1 147 ? 6.248 13.278 -14.335 1.00 72.83 146 LYS E C 1
ATOM 1191 O O . LYS A 1 147 ? 5.303 12.838 -13.679 1.00 73.50 146 LYS E O 1
ATOM 1197 N N . TRP A 1 148 ? 7.386 12.608 -14.504 1.00 71.27 147 TRP E N 1
ATOM 1198 C CA . TRP A 1 148 ? 7.619 11.291 -13.903 1.00 70.27 147 TRP E CA 1
ATOM 1199 C C . TRP A 1 148 ? 7.593 11.303 -12.376 1.00 72.32 147 TRP E C 1
ATOM 1200 O O . TRP A 1 148 ? 7.091 10.363 -11.758 1.00 72.49 147 TRP E O 1
ATOM 1211 N N . GLU A 1 149 ? 8.129 12.365 -11.775 1.00 74.35 148 GLU E N 1
ATOM 1212 C CA . GLU A 1 149 ? 8.102 12.525 -10.318 1.00 76.91 148 GLU E CA 1
ATOM 1213 C C . GLU A 1 149 ? 6.683 12.788 -9.817 1.00 78.15 148 GLU E C 1
ATOM 1214 O O . GLU A 1 149 ? 6.287 12.281 -8.763 1.00 79.63 148 GLU E O 1
ATOM 1220 N N . GLN A 1 150 ? 5.928 13.572 -10.589 1.00 77.93 149 GLN E N 1
ATOM 1221 C CA . GLN A 1 150 ? 4.531 13.902 -10.283 1.00 79.39 149 GLN E CA 1
ATOM 1222 C C . GLN A 1 150 ? 3.633 12.669 -10.380 1.00 77.79 149 GLN E C 1
ATOM 1223 O O . GLN A 1 150 ? 2.910 12.345 -9.437 1.00 79.60 149 GLN E O 1
ATOM 1229 N N . ALA A 1 151 ? 3.694 11.993 -11.525 1.00 74.76 150 ALA E N 1
ATOM 1230 C CA . ALA A 1 151 ? 2.845 10.838 -11.821 1.00 73.61 150 ALA E CA 1
ATOM 1231 C C . ALA A 1 151 ? 3.206 9.581 -11.015 1.00 73.35 150 ALA E C 1
ATOM 1232 O O . ALA A 1 151 ? 2.377 8.678 -10.854 1.00 73.52 150 ALA E O 1
ATOM 1234 N N . GLY A 1 152 ? 4.438 9.528 -10.514 1.00 73.19 151 GLY E N 1
ATOM 1235 C CA . GLY A 1 152 ? 4.898 8.401 -9.710 1.00 73.36 151 GLY E CA 1
ATOM 1236 C C . GLY A 1 152 ? 5.391 7.240 -10.548 1.00 71.10 151 GLY E C 1
ATOM 1237 O O . GLY A 1 152 ? 5.093 6.080 -10.251 1.00 71.24 151 GLY E O 1
ATOM 1238 N N . ALA A 1 153 ? 6.152 7.555 -11.592 1.00 69.40 152 ALA E N 1
ATOM 1239 C CA . ALA A 1 153 ? 6.736 6.548 -12.471 1.00 67.75 152 ALA E CA 1
ATOM 1240 C C . ALA A 1 153 ? 7.684 5.625 -11.709 1.00 68.84 152 ALA E C 1
ATOM 1241 O O . ALA A 1 153 ? 7.758 4.427 -11.989 1.00 68.24 152 ALA E O 1
ATOM 1243 N N . ALA A 1 154 ? 8.397 6.191 -10.739 1.00 70.99 153 ALA E N 1
ATOM 1244 C CA . ALA A 1 154 ? 9.341 5.438 -9.923 1.00 72.89 153 ALA E CA 1
ATOM 1245 C C . ALA A 1 154 ? 8.693 4.227 -9.248 1.00 74.12 153 ALA E C 1
ATOM 1246 O O . ALA A 1 154 ? 9.257 3.130 -9.275 1.00 74.31 153 ALA E O 1
ATOM 1248 N N . GLU A 1 155 ? 7.513 4.424 -8.657 1.00 75.43 154 GLU E N 1
ATOM 1249 C CA . GLU A 1 155 ? 6.791 3.329 -7.999 1.00 77.25 154 GLU E CA 1
ATOM 1250 C C . GLU A 1 155 ? 6.281 2.304 -9.008 1.00 75.75 154 GLU E C 1
ATOM 1251 O O . GLU A 1 155 ? 6.224 1.112 -8.710 1.00 76.78 154 GLU E O 1
ATOM 1257 N N . TYR A 1 156 ? 5.913 2.778 -10.196 1.00 73.92 155 TYR E N 1
ATOM 1258 C CA . TYR A 1 156 ? 5.491 1.914 -11.290 1.00 72.78 155 TYR E CA 1
ATOM 1259 C C . TYR A 1 156 ? 6.593 0.905 -11.611 1.00 73.05 155 TYR E C 1
ATOM 1260 O O . TYR A 1 156 ? 6.338 -0.302 -11.662 1.00 73.79 155 TYR E O 1
ATOM 1269 N N . TYR A 1 157 ? 7.817 1.400 -11.794 1.00 73.14 156 TYR E N 1
ATOM 1270 C CA . TYR A 1 157 ? 8.964 0.539 -12.087 1.00 73.87 156 TYR E CA 1
ATOM 1271 C C . TYR A 1 157 ? 9.413 -0.292 -10.887 1.00 76.71 156 TYR E C 1
ATOM 1272 O O . TYR A 1 157 ? 9.957 -1.387 -11.058 1.00 77.57 156 TYR E O 1
ATOM 1281 N N . ARG A 1 158 ? 9.180 0.224 -9.682 1.00 78.83 157 ARG E N 1
ATOM 1282 C CA . ARG A 1 158 ? 9.567 -0.472 -8.452 1.00 82.26 157 ARG E CA 1
ATOM 1283 C C . ARG A 1 158 ? 8.811 -1.791 -8.266 1.00 83.42 157 ARG E C 1
ATOM 1284 O O . ARG A 1 158 ? 9.391 -2.777 -7.805 1.00 85.60 157 ARG E O 1
ATOM 1292 N N . ALA A 1 159 ? 7.531 -1.804 -8.642 1.00 82.64 158 ALA E N 1
ATOM 1293 C CA . ALA A 1 159 ? 6.669 -2.989 -8.523 1.00 84.01 158 ALA E CA 1
ATOM 1294 C C . ALA A 1 159 ? 7.262 -4.223 -9.205 1.00 84.38 158 ALA E C 1
ATOM 1295 O O . ALA A 1 159 ? 7.239 -5.325 -8.646 1.00 86.70 158 ALA E O 1
ATOM 1297 N N . TYR A 1 160 ? 7.792 -4.024 -10.410 1.00 82.55 159 TYR E N 1
ATOM 1298 C CA . TYR A 1 160 ? 8.479 -5.077 -11.151 1.00 83.17 159 TYR E CA 1
ATOM 1299 C C . TYR A 1 160 ? 9.847 -5.388 -10.545 1.00 85.33 159 TYR E C 1
ATOM 1300 O O . TYR A 1 160 ? 10.110 -6.525 -10.145 1.00 87.75 159 TYR E O 1
ATOM 1309 N N . LEU A 1 161 ? 10.700 -4.366 -10.472 1.00 85.02 160 LEU E N 1
ATOM 1310 C CA . LEU A 1 161 ? 12.100 -4.518 -10.068 1.00 87.36 160 LEU E CA 1
ATOM 1311 C C . LEU A 1 161 ? 12.302 -5.203 -8.715 1.00 91.23 160 LEU E C 1
ATOM 1312 O O . LEU A 1 161 ? 13.196 -6.040 -8.574 1.00 93.62 160 LEU E O 1
ATOM 1317 N N . GLU A 1 162 ? 11.477 -4.849 -7.730 1.00 92.40 161 GLU E N 1
ATOM 1318 C CA . GLU A 1 162 ? 11.588 -5.425 -6.387 1.00 96.63 161 GLU E CA 1
ATOM 1319 C C . GLU A 1 162 ? 11.052 -6.850 -6.308 1.00 98.57 161 GLU E C 1
ATOM 1320 O O . GLU A 1 162 ? 11.600 -7.683 -5.586 1.00 101.96 161 GLU E O 1
ATOM 1326 N N . GLY A 1 163 ? 9.986 -7.123 -7.056 1.00 96.99 162 GLY E N 1
ATOM 1327 C CA . GLY A 1 163 ? 9.367 -8.444 -7.063 1.00 99.19 162 GLY E CA 1
ATOM 1328 C C . GLY A 1 163 ? 9.760 -9.290 -8.258 1.00 98.99 162 GLY E C 1
ATOM 1329 O O . GLY A 1 163 ? 10.701 -10.084 -8.187 1.00 101.40 162 GLY E O 1
ATOM 1330 N N . GLU A 1 164 ? 9.043 -9.094 -9.361 1.00 96.62 163 GLU E N 1
ATOM 1331 C CA . GLU A 1 164 ? 9.120 -9.956 -10.543 1.00 96.81 163 GLU E CA 1
ATOM 1332 C C . GLU A 1 164 ? 10.523 -10.132 -11.146 1.00 97.20 163 GLU E C 1
ATOM 1333 O O . GLU A 1 164 ? 10.881 -11.234 -11.560 1.00 99.23 163 GLU E O 1
ATOM 1339 N N . CYS A 1 165 ? 11.305 -9.051 -11.192 1.00 95.77 164 CYS E N 1
ATOM 1340 C CA . CYS A 1 165 ? 12.670 -9.080 -11.738 1.00 96.43 164 CYS E CA 1
ATOM 1341 C C . CYS A 1 165 ? 13.544 -10.096 -11.005 1.00 100.68 164 CYS E C 1
ATOM 1342 O O . CYS A 1 165 ? 14.230 -10.905 -11.635 1.00 102.35 164 CYS E O 1
ATOM 1345 N N . VAL A 1 166 ? 13.502 -10.040 -9.675 1.00 102.87 165 VAL E N 1
ATOM 1346 C CA . VAL A 1 166 ? 14.282 -10.922 -8.804 1.00 107.50 165 VAL E CA 1
ATOM 1347 C C . VAL A 1 166 ? 13.896 -12.391 -9.007 1.00 109.95 165 VAL E C 1
ATOM 1348 O O . VAL A 1 166 ? 14.766 -13.253 -9.125 1.00 113.03 165 VAL E O 1
ATOM 1352 N N . GLU A 1 167 ? 12.592 -12.655 -9.067 1.00 109.00 166 GLU E N 1
ATOM 1353 C CA . GLU A 1 167 ? 12.061 -14.013 -9.203 1.00 111.72 166 GLU E CA 1
ATOM 1354 C C . GLU A 1 167 ? 12.546 -14.715 -10.472 1.00 112.02 166 GLU E C 1
ATOM 1355 O O . GLU A 1 167 ? 12.973 -15.873 -10.422 1.00 115.81 166 GLU E O 1
ATOM 1361 N N . TRP A 1 168 ? 12.486 -14.006 -11.598 1.00 108.49 167 TRP E N 1
ATOM 1362 C CA . TRP A 1 168 ? 12.858 -14.570 -12.896 1.00 108.71 167 TRP E CA 1
ATOM 1363 C C . TRP A 1 168 ? 14.364 -14.771 -13.060 1.00 110.98 167 TRP E C 1
ATOM 1364 O O . TRP A 1 168 ? 14.793 -15.723 -13.713 1.00 113.50 167 TRP E O 1
ATOM 1375 N N . LEU A 1 169 ? 15.157 -13.880 -12.465 1.00 110.55 168 LEU E N 1
ATOM 1376 C CA . LEU A 1 169 ? 16.613 -14.038 -12.443 1.00 113.43 168 LEU E CA 1
ATOM 1377 C C . LEU A 1 169 ? 17.010 -15.344 -11.751 1.00 118.85 168 LEU E C 1
ATOM 1378 O O . LEU A 1 169 ? 17.841 -16.090 -12.271 1.00 121.92 168 LEU E O 1
ATOM 1383 N N . HIS A 1 170 ? 16.407 -15.623 -10.593 1.00 120.49 169 HIS E N 1
ATOM 1384 C CA . HIS A 1 170 ? 16.680 -16.869 -9.867 1.00 126.06 169 HIS E CA 1
ATOM 1385 C C . HIS A 1 170 ? 16.137 -18.093 -10.603 1.00 127.90 169 HIS E C 1
ATOM 1386 O O . HIS A 1 170 ? 16.626 -19.205 -10.401 1.00 132.74 169 HIS E O 1
ATOM 1393 N N . ARG A 1 171 ? 15.131 -17.884 -11.450 1.00 124.65 170 ARG E N 1
ATOM 1394 C CA . ARG A 1 171 ? 14.594 -18.956 -12.286 1.00 126.59 170 ARG E CA 1
ATOM 1395 C C . ARG A 1 171 ? 15.548 -19.302 -13.433 1.00 128.15 170 ARG E C 1
ATOM 1396 O O . ARG A 1 171 ? 15.717 -20.477 -13.767 1.00 132.23 170 ARG E O 1
ATOM 1404 N N . TYR A 1 172 ? 16.169 -18.282 -14.027 1.00 125.49 171 TYR E N 1
ATOM 1405 C CA . TYR A 1 172 ? 17.154 -18.495 -15.094 1.00 127.25 171 TYR E CA 1
ATOM 1406 C C . TYR A 1 172 ? 18.465 -19.069 -14.552 1.00 132.51 171 TYR E C 1
ATOM 1407 O O . TYR A 1 172 ? 19.181 -19.775 -15.268 1.00 135.88 171 TYR E O 1
ATOM 1416 N N . LEU A 1 173 ? 18.771 -18.762 -13.292 1.00 133.79 172 LEU E N 1
ATOM 1417 C CA . LEU A 1 173 ? 19.952 -19.308 -12.618 1.00 139.40 172 LEU E CA 1
ATOM 1418 C C . LEU A 1 173 ? 19.769 -20.777 -12.231 1.00 144.92 172 LEU E C 1
ATOM 1419 O O . LEU A 1 173 ? 20.749 -21.494 -12.010 1.00 150.30 172 LEU E O 1
ATOM 1424 N N . LYS A 1 174 ? 18.513 -21.215 -12.152 1.00 144.14 173 LYS E N 1
ATOM 1425 C CA . LYS A 1 174 ? 18.184 -22.612 -11.867 1.00 149.44 173 LYS E CA 1
ATOM 1426 C C . LYS A 1 174 ? 18.460 -23.502 -13.083 1.00 152.26 173 LYS E C 1
ATOM 1427 O O . LYS A 1 174 ? 18.823 -24.671 -12.936 1.00 157.99 173 LYS E O 1
ATOM 1433 N N . ASN A 1 175 ? 18.294 -22.934 -14.277 1.00 148.74 174 ASN E N 1
ATOM 1434 C CA . ASN A 1 175 ? 18.561 -23.641 -15.530 1.00 151.32 174 ASN E CA 1
ATOM 1435 C C . ASN A 1 175 ? 20.040 -23.557 -15.924 1.00 154.19 174 ASN E C 1
ATOM 1436 O O . ASN A 1 175 ? 20.373 -23.244 -17.068 1.00 152.95 174 ASN E O 1
ATOM 1441 N N . GLY A 1 176 ? 20.919 -23.839 -14.967 1.00 158.55 175 GLY E N 1
ATOM 1442 C CA . GLY A 1 176 ? 22.363 -23.776 -15.184 1.00 162.31 175 GLY E CA 1
ATOM 1443 C C . GLY A 1 176 ? 23.136 -24.559 -14.141 1.00 169.13 175 GLY E C 1
ATOM 1444 O O . GLY A 1 176 ? 24.252 -25.018 -14.398 1.00 174.17 175 GLY E O 1
ATOM 1445 N N . ASN A 1 177 ? 22.535 -24.710 -12.961 1.00 97.03 176 ASN E N 1
ATOM 1446 C CA . ASN A 1 177 ? 23.135 -25.464 -11.859 1.00 97.30 176 ASN E CA 1
ATOM 1447 C C . ASN A 1 177 ? 22.454 -26.815 -11.633 1.00 97.34 176 ASN E C 1
ATOM 1448 O O . ASN A 1 177 ? 21.624 -27.250 -12.434 1.00 97.33 176 ASN E O 1
ATOM 1453 N N . GLN B 2 1 ? 10.239 -12.730 -17.129 1.00 105.64 1 GLN F N 1
ATOM 1454 C CA . GLN B 2 1 ? 9.318 -11.674 -17.631 1.00 100.50 1 GLN F CA 1
ATOM 1455 C C . GLN B 2 1 ? 9.993 -10.325 -17.776 1.00 96.94 1 GLN F C 1
ATOM 1456 O O . GLN B 2 1 ? 10.858 -9.948 -16.981 1.00 97.24 1 GLN F O 1
ATOM 1462 N N . LEU B 2 2 ? 9.565 -9.601 -18.800 1.00 93.86 2 LEU F N 1
ATOM 1463 C CA . LEU B 2 2 ? 10.051 -8.265 -19.074 1.00 90.72 2 LEU F CA 1
ATOM 1464 C C . LEU B 2 2 ? 9.332 -7.260 -18.174 1.00 87.33 2 LEU F C 1
ATOM 1465 O O . LEU B 2 2 ? 8.311 -7.584 -17.559 1.00 87.00 2 LEU F O 1
ATOM 1470 N N . SER B 2 3 ? 9.879 -6.050 -18.085 1.00 85.08 3 SER F N 1
ATOM 1471 C CA . SER B 2 3 ? 9.276 -4.987 -17.286 1.00 81.97 3 SER F CA 1
ATOM 1472 C C . SER B 2 3 ? 7.942 -4.543 -17.891 1.00 79.45 3 SER F C 1
ATOM 1473 O O . SER B 2 3 ? 7.644 -4.870 -19.042 1.00 79.86 3 SER F O 1
ATOM 1476 N N . PRO B 2 4 ? 7.126 -3.804 -17.117 1.00 77.14 4 PRO F N 1
ATOM 1477 C CA . PRO B 2 4 ? 5.902 -3.262 -17.697 1.00 75.19 4 PRO F CA 1
ATOM 1478 C C . PRO B 2 4 ? 6.196 -2.210 -18.764 1.00 73.77 4 PRO F C 1
ATOM 1479 O O . PRO B 2 4 ? 7.316 -1.699 -18.840 1.00 73.87 4 PRO F O 1
ATOM 1483 N N . PHE B 2 5 ? 5.191 -1.905 -19.581 1.00 72.82 5 PHE F N 1
ATOM 1484 C CA . PHE B 2 5 ? 5.291 -0.873 -20.607 1.00 71.69 5 PHE F CA 1
ATOM 1485 C C . PHE B 2 5 ? 5.730 0.467 -19.997 1.00 70.03 5 PHE F C 1
ATOM 1486 O O . PHE B 2 5 ? 5.090 0.962 -19.061 1.00 69.05 5 PHE F O 1
ATOM 1494 N N . PRO B 2 6 ? 6.826 1.050 -20.525 1.00 69.83 6 PRO F N 1
ATOM 1495 C CA . PRO B 2 6 ? 7.429 2.283 -20.001 1.00 68.95 6 PRO F CA 1
ATOM 1496 C C . PRO B 2 6 ? 6.509 3.510 -20.021 1.00 67.59 6 PRO F C 1
ATOM 1497 O O . PRO B 2 6 ? 5.629 3.618 -20.883 1.00 67.67 6 PRO F O 1
ATOM 1501 N N . PHE B 2 7 ? 6.722 4.409 -19.060 1.00 66.64 7 PHE F N 1
ATOM 1502 C CA . PHE B 2 7 ? 6.116 5.745 -19.041 1.00 65.83 7 PHE F CA 1
ATOM 1503 C C . PHE B 2 7 ? 6.646 6.543 -20.218 1.00 66.85 7 PHE F C 1
ATOM 1504 O O . PHE B 2 7 ? 7.832 6.461 -20.517 1.00 67.84 7 PHE F O 1
ATOM 1512 N N . ASP B 2 8 ? 5.792 7.334 -20.863 1.00 66.97 8 ASP F N 1
ATOM 1513 C CA . ASP B 2 8 ? 6.218 8.197 -21.972 1.00 68.30 8 ASP F CA 1
ATOM 1514 C C . ASP B 2 8 ? 7.275 9.225 -21.557 1.00 69.28 8 ASP F C 1
ATOM 1515 O O . ASP B 2 8 ? 7.304 9.666 -20.410 1.00 68.92 8 ASP F O 1
ATOM 1520 N N . LEU B 2 9 ? 8.137 9.598 -22.500 1.00 70.79 9 LEU F N 1
ATOM 1521 C CA . LEU B 2 9 ? 9.209 10.566 -22.252 1.00 72.47 9 LEU F CA 1
ATOM 1522 C C . LEU B 2 9 ? 8.713 12.010 -22.225 1.00 73.93 9 LEU F C 1
ATOM 1523 O O . LEU B 2 9 ? 7.537 12.279 -22.472 1.00 73.70 9 LEU F O 1
ATOM 1528 N N . GLN C 3 4 ? -14.144 -16.875 -37.862 1.00 41.68 1 GLN C N 1
ATOM 1529 C CA . GLN C 3 4 ? -15.360 -17.240 -38.577 1.00 38.27 1 GLN C CA 1
ATOM 1530 C C . GLN C 3 4 ? -16.134 -16.002 -39.019 1.00 36.72 1 GLN C C 1
ATOM 1531 O O . GLN C 3 4 ? -15.825 -14.885 -38.604 1.00 38.04 1 GLN C O 1
ATOM 1537 N N . SER C 3 5 ? -17.140 -16.209 -39.862 1.00 90.01 2 SER C N 1
ATOM 1538 C CA . SER C 3 5 ? -17.966 -15.101 -40.367 1.00 88.23 2 SER C CA 1
ATOM 1539 C C . SER C 3 5 ? -18.836 -15.435 -41.587 1.00 86.15 2 SER C C 1
ATOM 1540 O O . SER C 3 5 ? -18.482 -16.277 -42.418 1.00 86.64 2 SER C O 1
ATOM 1543 N N . VAL C 3 6 ? -19.983 -14.763 -41.665 1.00 83.92 3 VAL C N 1
ATOM 1544 C CA . VAL C 3 6 ? -20.810 -14.725 -42.871 1.00 82.54 3 VAL C CA 1
ATOM 1545 C C . VAL C 3 6 ? -20.901 -13.292 -43.382 1.00 83.27 3 VAL C C 1
ATOM 1546 O O . VAL C 3 6 ? -20.927 -12.343 -42.598 1.00 83.63 3 VAL C O 1
ATOM 1550 N N . THR C 3 7 ? -20.949 -13.139 -44.700 1.00 83.75 4 THR C N 1
ATOM 1551 C CA . THR C 3 7 ? -20.893 -11.816 -45.309 1.00 85.03 4 THR C CA 1
ATOM 1552 C C . THR C 3 7 ? -22.013 -11.618 -46.321 1.00 84.07 4 THR C C 1
ATOM 1553 O O . THR C 3 7 ? -22.201 -12.433 -47.222 1.00 83.87 4 THR C O 1
ATOM 1557 N N . GLN C 3 8 ? -22.762 -10.535 -46.145 1.00 83.73 5 GLN C N 1
ATOM 1558 C CA . GLN C 3 8 ? -23.771 -10.114 -47.107 1.00 83.56 5 GLN C CA 1
ATOM 1559 C C . GLN C 3 8 ? -23.367 -8.729 -47.600 1.00 86.30 5 GLN C C 1
ATOM 1560 O O . GLN C 3 8 ? -23.297 -7.788 -46.809 1.00 86.88 5 GLN C O 1
ATOM 1566 N N . PRO C 3 9 ? -23.084 -8.603 -48.910 1.00 88.36 6 PRO C N 1
ATOM 1567 C CA . PRO C 3 9 ? -22.422 -7.412 -49.455 1.00 91.75 6 PRO C CA 1
ATOM 1568 C C . PRO C 3 9 ? -23.255 -6.126 -49.417 1.00 92.59 6 PRO C C 1
ATOM 1569 O O . PRO C 3 9 ? -22.690 -5.032 -49.352 1.00 95.26 6 PRO C O 1
ATOM 1573 N N . ASP C 3 10 ? -24.578 -6.262 -49.450 1.00 90.74 7 ASP C N 1
ATOM 1574 C CA . ASP C 3 10 ? -25.467 -5.109 -49.564 1.00 91.96 7 ASP C CA 1
ATOM 1575 C C . ASP C 3 10 ? -26.545 -5.109 -48.486 1.00 89.48 7 ASP C C 1
ATOM 1576 O O . ASP C 3 10 ? -27.385 -6.010 -48.431 1.00 87.26 7 ASP C O 1
ATOM 1581 N N . ALA C 3 11 ? -26.509 -4.088 -47.634 1.00 90.34 8 ALA C N 1
ATOM 1582 C CA . ALA C 3 11 ? -27.478 -3.934 -46.551 1.00 88.67 8 ALA C CA 1
ATOM 1583 C C . ALA C 3 11 ? -28.849 -3.527 -47.082 1.00 89.18 8 ALA C C 1
ATOM 1584 O O . ALA C 3 11 ? -29.876 -3.839 -46.477 1.00 87.51 8 ALA C O 1
ATOM 1586 N N . ARG C 3 12 ? -28.848 -2.843 -48.225 1.00 91.91 9 ARG C N 1
ATOM 1587 C CA . ARG C 3 12 ? -30.060 -2.309 -48.834 1.00 93.27 9 ARG C CA 1
ATOM 1588 C C . ARG C 3 12 ? -30.162 -2.770 -50.283 1.00 94.09 9 ARG C C 1
ATOM 1589 O O . ARG C 3 12 ? -29.231 -2.581 -51.067 1.00 96.12 9 ARG C O 1
ATOM 1597 N N . VAL C 3 13 ? -31.288 -3.382 -50.636 1.00 92.92 10 VAL C N 1
ATOM 1598 C CA . VAL C 3 13 ? -31.529 -3.824 -52.011 1.00 94.11 10 VAL C CA 1
ATOM 1599 C C . VAL C 3 13 ? -32.938 -3.433 -52.451 1.00 95.69 10 VAL C C 1
ATOM 1600 O O . VAL C 3 13 ? -33.915 -3.741 -51.766 1.00 94.13 10 VAL C O 1
ATOM 1604 N N . THR C 3 14 ? -33.032 -2.748 -53.589 1.00 99.17 11 THR C N 1
ATOM 1605 C CA . THR C 3 14 ? -34.323 -2.390 -54.178 1.00 101.31 11 THR C CA 1
ATOM 1606 C C . THR C 3 14 ? -34.487 -3.014 -55.568 1.00 102.88 11 THR C C 1
ATOM 1607 O O . THR C 3 14 ? -33.641 -2.828 -56.443 1.00 104.90 11 THR C O 1
ATOM 1611 N N . VAL C 3 15 ? -35.570 -3.769 -55.745 1.00 102.19 12 VAL C N 1
ATOM 1612 C CA . VAL C 3 15 ? -35.936 -4.351 -57.043 1.00 104.31 12 VAL C CA 1
ATOM 1613 C C . VAL C 3 15 ? -37.418 -4.117 -57.357 1.00 106.64 12 VAL C C 1
ATOM 1614 O O . VAL C 3 15 ? -38.253 -4.095 -56.451 1.00 105.35 12 VAL C O 1
ATOM 1618 N N . SER C 3 16 ? -37.734 -3.939 -58.639 1.00 110.51 13 SER C N 1
ATOM 1619 C CA . SER C 3 16 ? -39.113 -3.713 -59.080 1.00 113.51 13 SER C CA 1
ATOM 1620 C C . SER C 3 16 ? -39.964 -4.972 -58.920 1.00 111.60 13 SER C C 1
ATOM 1621 O O . SER C 3 16 ? -39.455 -6.089 -59.040 1.00 109.36 13 SER C O 1
ATOM 1624 N N . GLU C 3 17 ? -41.254 -4.781 -58.643 1.00 112.89 14 GLU C N 1
ATOM 1625 C CA . GLU C 3 17 ? -42.197 -5.892 -58.493 1.00 111.83 14 GLU C CA 1
ATOM 1626 C C . GLU C 3 17 ? -42.279 -6.710 -59.781 1.00 113.76 14 GLU C C 1
ATOM 1627 O O . GLU C 3 17 ? -42.419 -6.152 -60.870 1.00 118.07 14 GLU C O 1
ATOM 1633 N N . GLY C 3 18 ? -42.175 -8.030 -59.645 1.00 110.94 15 GLY C N 1
ATOM 1634 C CA . GLY C 3 18 ? -42.223 -8.940 -60.789 1.00 112.59 15 GLY C CA 1
ATOM 1635 C C . GLY C 3 18 ? -40.855 -9.322 -61.329 1.00 111.40 15 GLY C C 1
ATOM 1636 O O . GLY C 3 18 ? -40.733 -10.277 -62.101 1.00 112.20 15 GLY C O 1
ATOM 1637 N N . ALA C 3 19 ? -39.828 -8.576 -60.924 1.00 109.76 16 ALA C N 1
ATOM 1638 C CA . ALA C 3 19 ? -38.453 -8.835 -61.355 1.00 108.92 16 ALA C CA 1
ATOM 1639 C C . ALA C 3 19 ? -37.822 -10.009 -60.603 1.00 104.41 16 ALA C C 1
ATOM 1640 O O . ALA C 3 19 ? -38.411 -10.545 -59.659 1.00 101.54 16 ALA C O 1
ATOM 1642 N N . SER C 3 20 ? -36.627 -10.407 -61.037 1.00 104.03 17 SER C N 1
ATOM 1643 C CA . SER C 3 20 ? -35.893 -11.503 -60.407 1.00 100.36 17 SER C CA 1
ATOM 1644 C C . SER C 3 20 ? -34.926 -10.995 -59.338 1.00 97.49 17 SER C C 1
ATOM 1645 O O . SER C 3 20 ? -34.328 -9.924 -59.477 1.00 98.93 17 SER C O 1
ATOM 1648 N N . LEU C 3 21 ? -34.780 -11.774 -58.272 1.00 93.70 18 LEU C N 1
ATOM 1649 C CA . LEU C 3 21 ? -33.928 -11.399 -57.154 1.00 90.92 18 LEU C CA 1
ATOM 1650 C C . LEU C 3 21 ? -32.777 -12.376 -56.965 1.00 89.20 18 LEU C C 1
ATOM 1651 O O . LEU C 3 21 ? -32.945 -13.583 -57.133 1.00 88.55 18 LEU C O 1
ATOM 1656 N N . GLN C 3 22 ? -31.610 -11.836 -56.626 1.00 88.86 19 GLN C N 1
ATOM 1657 C CA . GLN C 3 22 ? -30.505 -12.632 -56.109 1.00 87.01 19 GLN C CA 1
ATOM 1658 C C . GLN C 3 22 ? -29.869 -11.919 -54.919 1.00 85.21 19 GLN C C 1
ATOM 1659 O O . GLN C 3 22 ? -29.306 -10.832 -55.064 1.00 86.99 19 GLN C O 1
ATOM 1665 N N . LEU C 3 23 ? -29.977 -12.532 -53.745 1.00 82.05 20 LEU C N 1
ATOM 1666 C CA . LEU C 3 23 ? -29.315 -12.030 -52.545 1.00 80.38 20 LEU C CA 1
ATOM 1667 C C . LEU C 3 23 ? -28.046 -12.827 -52.293 1.00 79.76 20 LEU C C 1
ATOM 1668 O O . LEU C 3 23 ? -28.087 -14.052 -52.164 1.00 78.52 20 LEU C O 1
ATOM 1673 N N . ARG C 3 24 ? -26.918 -12.126 -52.234 1.00 81.03 21 ARG C N 1
ATOM 1674 C CA . ARG C 3 24 ? -25.619 -12.780 -52.110 1.00 81.42 21 ARG C CA 1
ATOM 1675 C C . ARG C 3 24 ? -25.231 -13.073 -50.662 1.00 79.09 21 ARG C C 1
ATOM 1676 O O . ARG C 3 24 ? -25.598 -12.336 -49.741 1.00 78.09 21 ARG C O 1
ATOM 1684 N N . CYS C 3 25 ? -24.504 -14.175 -50.480 1.00 78.54 22 CYS C N 1
ATOM 1685 C CA . CYS C 3 25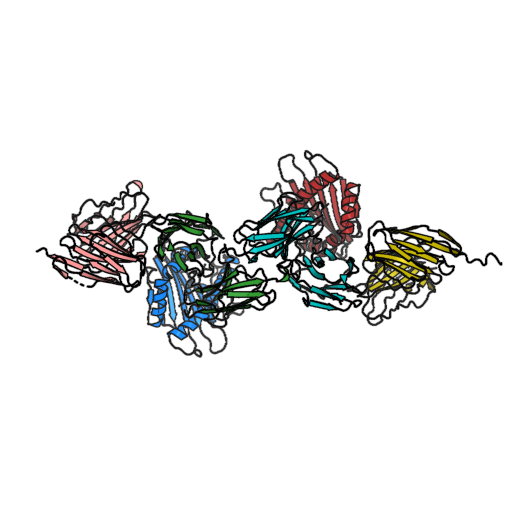 ? -23.928 -14.549 -49.192 1.00 76.97 22 CYS C CA 1
ATOM 1686 C C . CYS C 3 25 ? -22.642 -15.337 -49.391 1.00 78.55 22 CYS C C 1
ATOM 1687 O O . CYS C 3 25 ? -22.601 -16.298 -50.159 1.00 79.26 22 CYS C O 1
ATOM 1690 N N . LYS C 3 26 ? -21.596 -14.911 -48.696 1.00 79.66 23 LYS C N 1
ATOM 1691 C CA . LYS C 3 26 ? -20.311 -15.597 -48.699 1.00 81.63 23 LYS C CA 1
ATOM 1692 C C . LYS C 3 26 ? -19.869 -15.840 -47.264 1.00 80.77 23 LYS C C 1
ATOM 1693 O O . LYS C 3 26 ? -20.032 -14.978 -46.398 1.00 80.15 23 LYS C O 1
ATOM 1699 N N . TYR C 3 27 ? -19.312 -17.018 -47.016 1.00 81.15 24 TYR C N 1
ATOM 1700 C CA . TYR C 3 27 ? -18.829 -17.364 -45.689 1.00 80.94 24 TYR C CA 1
ATOM 1701 C C . TYR C 3 27 ? -17.328 -17.630 -45.725 1.00 84.20 24 TYR C C 1
ATOM 1702 O O . TYR C 3 27 ? -16.807 -18.160 -46.710 1.00 86.19 24 TYR C O 1
ATOM 1711 N N . SER C 3 28 ? -16.633 -17.245 -44.661 1.00 85.31 25 SER C N 1
ATOM 1712 C CA . SER C 3 28 ? -15.268 -17.708 -44.451 1.00 88.65 25 SER C CA 1
ATOM 1713 C C . SER C 3 28 ? -15.234 -18.534 -43.173 1.00 88.00 25 SER C C 1
ATOM 1714 O O . SER C 3 28 ? -15.419 -18.010 -42.071 1.00 87.16 25 SER C O 1
ATOM 1717 N N . TYR C 3 29 ? -15.040 -19.837 -43.346 1.00 88.64 26 TYR C N 1
ATOM 1718 C CA . TYR C 3 29 ? -14.958 -20.779 -42.237 1.00 88.65 26 TYR C CA 1
ATOM 1719 C C . TYR C 3 29 ? -13.869 -21.807 -42.515 1.00 91.67 26 TYR C C 1
ATOM 1720 O O . TYR C 3 29 ? -13.585 -22.121 -43.674 1.00 93.01 26 TYR C O 1
ATOM 1729 N N . SER C 3 30 ? -13.252 -22.315 -41.449 1.00 93.08 27 SER C N 1
ATOM 1730 C CA . SER C 3 30 ? -12.189 -23.316 -41.570 1.00 96.36 27 SER C CA 1
ATOM 1731 C C . SER C 3 30 ? -12.742 -24.641 -42.099 1.00 95.30 27 SER C C 1
ATOM 1732 O O . SER C 3 30 ? -12.088 -25.324 -42.892 1.00 97.88 27 SER C O 1
ATOM 1735 N N . ALA C 3 31 ? -13.948 -24.987 -41.653 1.00 91.59 28 ALA C N 1
ATOM 1736 C CA . ALA C 3 31 ? -14.674 -26.146 -42.156 1.00 90.28 28 ALA C CA 1
ATOM 1737 C C . ALA C 3 31 ? -16.027 -25.696 -42.698 1.00 86.41 28 ALA C C 1
ATOM 1738 O O . ALA C 3 31 ? -16.679 -24.834 -42.103 1.00 84.12 28 ALA C O 1
ATOM 1740 N N . THR C 3 32 ? -16.439 -26.271 -43.827 1.00 85.91 29 THR C N 1
ATOM 1741 C CA . THR C 3 32 ? -17.721 -25.917 -44.454 1.00 82.70 29 THR C CA 1
ATOM 1742 C C . THR C 3 32 ? -18.906 -26.133 -43.508 1.00 79.49 29 THR C C 1
ATOM 1743 O O . THR C 3 32 ? -19.217 -27.270 -43.155 1.00 79.88 29 THR C O 1
ATOM 1747 N N . PRO C 3 33 ? -19.568 -25.033 -43.104 1.00 76.64 30 PRO C N 1
ATOM 1748 C CA . PRO C 3 33 ? -20.590 -25.044 -42.060 1.00 74.06 30 PRO C CA 1
ATOM 1749 C C . PRO C 3 33 ? -21.992 -25.410 -42.557 1.00 71.73 30 PRO C C 1
ATOM 1750 O O . PRO C 3 33 ? -22.197 -25.637 -43.748 1.00 72.12 30 PRO C O 1
ATOM 1754 N N . TYR C 3 34 ? -22.944 -25.469 -41.633 1.00 69.64 31 TYR C N 1
ATOM 1755 C CA . TYR C 3 34 ? -24.342 -25.643 -41.981 1.00 67.45 31 TYR C CA 1
ATOM 1756 C C . TYR C 3 34 ? -24.912 -24.277 -42.344 1.00 65.56 31 TYR C C 1
ATOM 1757 O O . TYR C 3 34 ? -24.727 -23.303 -41.605 1.00 65.15 31 TYR C O 1
ATOM 1766 N N . LEU C 3 35 ? -25.598 -24.207 -43.480 1.00 64.58 32 LEU C N 1
ATOM 1767 C CA . LEU C 3 35 ? -26.006 -22.924 -44.053 1.00 63.19 32 LEU C CA 1
ATOM 1768 C C . LEU C 3 35 ? -27.518 -22.726 -44.107 1.00 61.74 32 LEU C C 1
ATOM 1769 O O . LEU C 3 35 ? -28.268 -23.632 -44.484 1.00 62.01 32 LEU C O 1
ATOM 1774 N N . PHE C 3 36 ? -27.953 -21.528 -43.720 1.00 60.37 33 PHE C N 1
ATOM 1775 C CA . PHE C 3 36 ? -29.374 -21.211 -43.607 1.00 59.05 33 PHE C CA 1
ATOM 1776 C C . PHE C 3 36 ? -29.686 -19.829 -44.167 1.00 58.76 33 PHE C C 1
ATOM 1777 O O . PHE C 3 36 ? -28.835 -18.933 -44.155 1.00 58.97 33 PHE C O 1
ATOM 1785 N N . TRP C 3 37 ? -30.909 -19.675 -44.666 1.00 58.39 34 TRP C N 1
ATOM 1786 C CA . TRP C 3 37 ? -31.462 -18.368 -44.980 1.00 58.20 34 TRP C CA 1
ATOM 1787 C C . TRP C 3 37 ? -32.718 -18.174 -44.155 1.00 57.95 34 TRP C C 1
ATOM 1788 O O . TRP C 3 37 ? -33.548 -19.080 -44.053 1.00 57.87 34 TRP C O 1
ATOM 1799 N N . TYR C 3 38 ? -32.839 -16.993 -43.555 1.00 58.07 35 TYR C N 1
ATOM 1800 C CA . TYR C 3 38 ? -34.002 -16.638 -42.750 1.00 58.37 35 TYR C CA 1
ATOM 1801 C C . TYR C 3 38 ? -34.628 -15.343 -43.258 1.00 59.34 35 TYR C C 1
ATOM 1802 O O . TYR C 3 38 ? -33.926 -14.463 -43.766 1.00 59.89 35 TYR C O 1
ATOM 1811 N N . VAL C 3 39 ? -35.949 -15.244 -43.127 1.00 59.99 36 VAL C N 1
ATOM 1812 C CA . VAL C 3 39 ? -36.699 -14.055 -43.532 1.00 61.12 36 VAL C CA 1
ATOM 1813 C C . VAL C 3 39 ? -37.360 -13.424 -42.307 1.00 61.44 36 VAL C C 1
ATOM 1814 O O . VAL C 3 39 ? -37.846 -14.132 -41.426 1.00 61.40 36 VAL C O 1
ATOM 1818 N N . GLN C 3 40 ? -37.369 -12.098 -42.246 1.00 62.17 37 GLN C N 1
ATOM 1819 C CA . GLN C 3 40 ? -38.033 -11.398 -41.153 1.00 63.01 37 GLN C CA 1
ATOM 1820 C C . GLN C 3 40 ? -38.946 -10.287 -41.672 1.00 65.20 37 GLN C C 1
ATOM 1821 O O . GLN C 3 40 ? -38.474 -9.237 -42.114 1.00 65.93 37 GLN C O 1
ATOM 1827 N N . TYR C 3 41 ? -40.251 -10.540 -41.619 1.00 66.51 38 TYR C N 1
ATOM 1828 C CA . TYR C 3 41 ? -41.260 -9.551 -41.992 1.00 69.21 38 TYR C CA 1
ATOM 1829 C C . TYR C 3 41 ? -41.468 -8.572 -40.841 1.00 70.44 38 TYR C C 1
ATOM 1830 O O . TYR C 3 41 ? -41.321 -8.954 -39.678 1.00 69.66 38 TYR C O 1
ATOM 1839 N N . PRO C 3 42 ? -41.804 -7.303 -41.155 1.00 72.80 39 PRO C N 1
ATOM 1840 C CA . PRO C 3 42 ? -41.992 -6.288 -40.114 1.00 74.48 39 PRO C CA 1
ATOM 1841 C C . PRO C 3 42 ? -42.825 -6.792 -38.938 1.00 75.12 39 PRO C C 1
ATOM 1842 O O . PRO C 3 42 ? -43.870 -7.415 -39.140 1.00 76.12 39 PRO C O 1
ATOM 1846 N N . ARG C 3 43 ? -42.338 -6.540 -37.724 1.00 74.96 40 ARG C N 1
ATOM 1847 C CA . ARG C 3 43 ? -43.071 -6.843 -36.486 1.00 76.26 40 ARG C CA 1
ATOM 1848 C C . ARG C 3 43 ? -43.204 -8.345 -36.204 1.00 74.60 40 ARG C C 1
ATOM 1849 O O . ARG C 3 43 ? -44.060 -8.777 -35.429 1.00 75.91 40 ARG C O 1
ATOM 1857 N N . GLN C 3 44 ? -42.334 -9.135 -36.827 1.00 72.04 41 GLN C N 1
ATOM 1858 C CA . GLN C 3 44 ? -42.327 -10.583 -36.642 1.00 70.71 41 GLN C CA 1
ATOM 1859 C C . GLN C 3 44 ? -40.934 -11.135 -36.366 1.00 68.06 41 GLN C C 1
ATOM 1860 O O . GLN C 3 44 ? -39.929 -10.479 -36.641 1.00 67.21 41 GLN C O 1
ATOM 1866 N N . GLY C 3 45 ? -40.891 -12.340 -35.807 1.00 67.25 42 GLY C N 1
ATOM 1867 C CA . GLY C 3 45 ? -39.639 -13.058 -35.618 1.00 64.98 42 GLY C CA 1
ATOM 1868 C C . GLY C 3 45 ? -39.189 -13.664 -36.926 1.00 63.15 42 GLY C C 1
ATOM 1869 O O . GLY C 3 45 ? -40.006 -13.860 -37.818 1.00 64.02 42 GLY C O 1
ATOM 1870 N N . PRO C 3 46 ? -37.886 -13.961 -37.056 1.00 61.51 43 PRO C N 1
ATOM 1871 C CA . PRO C 3 46 ? -37.389 -14.585 -38.282 1.00 60.33 43 PRO C CA 1
ATOM 1872 C C . PRO C 3 46 ? -38.025 -15.951 -38.530 1.00 60.52 43 PRO C C 1
ATOM 1873 O O . PRO C 3 46 ? -38.396 -16.642 -37.581 1.00 61.04 43 PRO C O 1
ATOM 1877 N N . GLN C 3 47 ? -38.164 -16.320 -39.799 1.00 60.75 44 GLN C N 1
ATOM 1878 C CA . GLN C 3 47 ? -38.696 -17.630 -40.189 1.00 61.57 44 GLN C CA 1
ATOM 1879 C C . GLN C 3 47 ? -37.707 -18.284 -41.136 1.00 60.44 44 GLN C C 1
ATOM 1880 O O . GLN C 3 47 ? -37.218 -17.634 -42.064 1.00 60.38 44 GLN C O 1
ATOM 1886 N N . MET C 3 48 ? -37.376 -19.542 -40.922 1.00 60.04 45 MET C N 1
ATOM 1887 C CA . MET C 3 48 ? -36.423 -20.184 -41.806 1.00 59.41 45 MET C CA 1
ATOM 1888 C C . MET C 3 48 ? -36.976 -20.349 -43.195 1.00 59.95 45 MET C C 1
ATOM 1889 O O . MET C 3 48 ? -38.116 -20.716 -43.364 1.00 61.10 45 MET C O 1
ATOM 1894 N N . LEU C 3 49 ? -36.155 -20.090 -44.198 1.00 59.43 46 LEU C N 1
ATOM 1895 C CA . LEU C 3 49 ? -36.566 -20.289 -45.571 1.00 60.32 46 LEU C CA 1
ATOM 1896 C C . LEU C 3 49 ? -36.105 -21.622 -46.114 1.00 60.56 46 LEU C C 1
ATOM 1897 O O . LEU C 3 49 ? -36.869 -22.357 -46.698 1.00 61.72 46 LEU C O 1
ATOM 1902 N N . LEU C 3 50 ? -34.838 -21.922 -45.917 1.00 59.60 47 LEU C N 1
ATOM 1903 C CA . LEU C 3 50 ? -34.275 -23.157 -46.401 1.00 60.19 47 LEU C CA 1
ATOM 1904 C C . LEU C 3 50 ? -33.016 -23.452 -45.651 1.00 59.29 47 LEU C C 1
ATOM 1905 O O . LEU C 3 50 ? -32.491 -22.602 -44.988 1.00 58.33 47 LEU C O 1
ATOM 1910 N N . LYS C 3 51 ? -32.530 -24.669 -45.760 1.00 60.00 48 LYS C N 1
ATOM 1911 C CA . LYS C 3 51 ? -31.315 -25.042 -45.060 1.00 59.75 48 LYS C CA 1
ATOM 1912 C C . LYS C 3 51 ? -30.406 -25.934 -45.894 1.00 61.21 48 LYS C C 1
ATOM 1913 O O . LYS C 3 51 ? -30.870 -26.607 -46.790 1.00 62.44 48 LYS C O 1
ATOM 1919 N N . TYR C 3 52 ? -29.109 -25.935 -45.608 1.00 61.42 49 TYR C N 1
ATOM 1920 C CA . TYR C 3 52 ? -28.198 -26.881 -46.250 1.00 63.31 49 TYR C CA 1
ATOM 1921 C C . TYR C 3 52 ? -27.252 -27.616 -45.307 1.00 63.85 49 TYR C C 1
ATOM 1922 O O . TYR C 3 52 ? -26.496 -26.994 -44.604 1.00 63.29 49 TYR C O 1
ATOM 1931 N N . TYR C 3 53 ? -27.249 -28.941 -45.347 1.00 65.35 50 TYR C N 1
ATOM 1932 C CA . TYR C 3 53 ? -26.317 -29.746 -44.573 1.00 66.57 50 TYR C CA 1
ATOM 1933 C C . TYR C 3 53 ? -25.261 -30.368 -45.490 1.00 68.97 50 TYR C C 1
ATOM 1934 O O . TYR C 3 53 ? -24.062 -30.189 -45.273 1.00 69.85 50 TYR C O 1
ATOM 1943 N N . SER C 3 54 ? -25.722 -31.098 -46.507 1.00 70.48 51 SER C N 1
ATOM 1944 C CA . SER C 3 54 ? -24.860 -31.747 -47.496 1.00 73.13 51 SER C CA 1
ATOM 1945 C C . SER C 3 54 ? -25.704 -32.303 -48.642 1.00 74.38 51 SER C C 1
ATOM 1946 O O . SER C 3 54 ? -26.930 -32.165 -48.641 1.00 73.22 51 SER C O 1
ATOM 1949 N N . GLY C 3 55 ? -25.042 -32.935 -49.610 1.00 77.14 52 GLY C N 1
ATOM 1950 C CA . GLY C 3 55 ? -25.723 -33.563 -50.738 1.00 79.09 52 GLY C CA 1
ATOM 1951 C C . GLY C 3 55 ? -25.981 -32.585 -51.864 1.00 78.91 52 GLY C C 1
ATOM 1952 O O . GLY C 3 55 ? -25.090 -31.820 -52.244 1.00 79.18 52 GLY C O 1
ATOM 1953 N N . ASP C 3 56 ? -27.203 -32.611 -52.395 1.00 78.92 53 ASP C N 1
ATOM 1954 C CA . ASP C 3 56 ? -27.607 -31.718 -53.481 1.00 79.11 53 ASP C CA 1
ATOM 1955 C C . ASP C 3 56 ? -27.286 -30.261 -53.152 1.00 76.67 53 ASP C C 1
ATOM 1956 O O . ASP C 3 56 ? -27.813 -29.716 -52.182 1.00 74.22 53 ASP C O 1
ATOM 1961 N N . PRO C 3 57 ? -26.409 -29.631 -53.957 1.00 77.83 54 PRO C N 1
ATOM 1962 C CA . PRO C 3 57 ? -25.957 -28.262 -53.697 1.00 76.19 54 PRO C CA 1
ATOM 1963 C C . PRO C 3 57 ? -27.034 -27.211 -53.961 1.00 74.92 54 PRO C C 1
ATOM 1964 O O . PRO C 3 57 ? -26.853 -26.045 -53.618 1.00 73.48 54 PRO C O 1
ATOM 1968 N N . VAL C 3 58 ? -28.138 -27.627 -54.573 1.00 75.99 55 VAL C N 1
ATOM 1969 C CA . VAL C 3 58 ? -29.267 -26.741 -54.828 1.00 75.35 55 VAL C CA 1
ATOM 1970 C C . VAL C 3 58 ? -30.433 -27.166 -53.937 1.00 74.08 55 VAL C C 1
ATOM 1971 O O . VAL C 3 58 ? -30.894 -28.312 -53.995 1.00 75.23 55 VAL C O 1
ATOM 1975 N N . VAL C 3 59 ? -30.883 -26.240 -53.094 1.00 72.00 56 VAL C N 1
ATOM 1976 C CA . VAL C 3 59 ? -31.942 -26.521 -52.125 1.00 70.95 56 VAL C CA 1
ATOM 1977 C C . VAL C 3 59 ? -33.160 -25.642 -52.347 1.00 70.89 56 VAL C C 1
ATOM 1978 O O . VAL C 3 59 ? -33.042 -24.475 -52.725 1.00 70.64 56 VAL C O 1
ATOM 1982 N N . GLN C 3 60 ? -34.329 -26.222 -52.104 1.00 71.64 57 GLN C N 1
ATOM 1983 C CA . GLN C 3 60 ? -35.594 -25.545 -52.307 1.00 72.34 57 GLN C CA 1
ATOM 1984 C C . GLN C 3 60 ? -36.116 -25.018 -50.978 1.00 70.49 57 GLN C C 1
ATOM 1985 O O . GLN C 3 60 ? -36.141 -25.741 -49.982 1.00 69.85 57 GLN C O 1
ATOM 1991 N N . GLY C 3 61 ? -36.530 -23.755 -50.971 1.00 70.13 58 GLY C N 1
ATOM 1992 C CA . GLY C 3 61 ? -37.069 -23.137 -49.773 1.00 68.86 58 GLY C CA 1
ATOM 1993 C C . GLY C 3 61 ? -38.570 -22.958 -49.800 1.00 70.60 58 GLY C C 1
ATOM 1994 O O . GLY C 3 61 ? -39.257 -23.440 -50.703 1.00 72.84 58 GLY C O 1
ATOM 1995 N N . VAL C 3 62 ? -39.076 -22.266 -48.788 1.00 70.01 59 VAL C N 1
ATOM 1996 C CA . VAL C 3 62 ? -40.489 -21.945 -48.699 1.00 71.95 59 VAL C CA 1
ATOM 1997 C C . VAL C 3 62 ? -40.726 -20.607 -49.418 1.00 72.96 59 VAL C C 1
ATOM 1998 O O . VAL C 3 62 ? -39.764 -19.949 -49.821 1.00 71.97 59 VAL C O 1
ATOM 2002 N N . ASN C 3 63 ? -41.993 -20.232 -49.604 1.00 75.51 60 ASN C N 1
ATOM 2003 C CA . ASN C 3 63 ? -42.384 -18.976 -50.274 1.00 77.43 60 ASN C CA 1
ATOM 2004 C C . ASN C 3 63 ? -41.789 -18.775 -51.679 1.00 78.74 60 ASN C C 1
ATOM 2005 O O . ASN C 3 63 ? -41.779 -17.656 -52.198 1.00 79.65 60 ASN C O 1
ATOM 2010 N N . GLY C 3 64 ? -41.294 -19.856 -52.284 1.00 79.32 61 GLY C N 1
ATOM 2011 C CA . GLY C 3 64 ? -40.760 -19.824 -53.649 1.00 81.14 61 GLY C CA 1
ATOM 2012 C C . GLY C 3 64 ? -39.282 -19.501 -53.821 1.00 79.86 61 GLY C C 1
ATOM 2013 O O . GLY C 3 64 ? -38.828 -19.267 -54.945 1.00 81.33 61 GLY C O 1
ATOM 2014 N N . PHE C 3 65 ? -38.534 -19.490 -52.716 1.00 77.33 62 PHE C N 1
ATOM 2015 C CA . PHE C 3 65 ? -37.092 -19.227 -52.746 1.00 76.42 62 PHE C CA 1
ATOM 2016 C C . PHE C 3 65 ? -36.266 -20.488 -52.997 1.00 76.52 62 PHE C C 1
ATOM 2017 O O . PHE C 3 65 ? -36.677 -21.593 -52.637 1.00 76.52 62 PHE C O 1
ATOM 2025 N N . GLU C 3 66 ? -35.103 -20.315 -53.620 1.00 77.13 63 GLU C N 1
ATOM 2026 C CA . GLU C 3 66 ? -34.116 -21.386 -53.717 1.00 77.36 63 GLU C CA 1
ATOM 2027 C C . GLU C 3 66 ? -32.702 -20.840 -53.540 1.00 76.77 63 GLU C C 1
ATOM 2028 O O . GLU C 3 66 ? -32.449 -19.659 -53.786 1.00 77.27 63 GLU C O 1
ATOM 2034 N N . ALA C 3 67 ? -31.792 -21.702 -53.094 1.00 76.25 64 ALA C N 1
ATOM 2035 C CA . ALA C 3 67 ? -30.402 -21.313 -52.886 1.00 76.10 64 ALA C CA 1
ATOM 2036 C C . ALA C 3 67 ? -29.445 -22.360 -53.426 1.00 77.74 64 ALA C C 1
ATOM 2037 O O . ALA C 3 67 ? -29.744 -23.557 -53.405 1.00 78.18 64 ALA C O 1
ATOM 2039 N N . GLU C 3 68 ? -28.295 -21.897 -53.910 1.00 79.16 65 GLU C N 1
ATOM 2040 C CA . GLU C 3 68 ? -27.251 -22.782 -54.402 1.00 81.25 65 GLU C CA 1
ATOM 2041 C C . GLU C 3 68 ? -25.986 -22.642 -53.570 1.00 80.69 65 GLU C C 1
ATOM 2042 O O . GLU C 3 68 ? -25.498 -21.534 -53.338 1.00 80.47 65 GLU C O 1
ATOM 2048 N N . PHE C 3 69 ? -25.474 -23.782 -53.119 1.00 81.01 66 PHE C N 1
ATOM 2049 C CA . PHE C 3 69 ? -24.220 -23.851 -52.383 1.00 81.30 66 PHE C CA 1
ATOM 2050 C C . PHE C 3 69 ? -23.066 -24.089 -53.352 1.00 84.80 66 PHE C C 1
ATOM 2051 O O . PHE C 3 69 ? -23.189 -24.871 -54.299 1.00 86.91 66 PHE C O 1
ATOM 2059 N N . SER C 3 70 ? -21.952 -23.406 -53.108 1.00 86.00 67 SER C N 1
ATOM 2060 C CA . SER C 3 70 ? -20.738 -23.578 -53.901 1.00 89.69 67 SER C CA 1
ATOM 2061 C C . SER C 3 70 ? -19.515 -23.620 -52.986 1.00 90.42 67 SER C C 1
ATOM 2062 O O . SER C 3 70 ? -19.182 -22.627 -52.338 1.00 89.59 67 SER C O 1
ATOM 2065 N N . LYS C 3 71 ? -18.865 -24.781 -52.933 1.00 92.42 68 LYS C N 1
ATOM 2066 C CA . LYS C 3 71 ? -17.690 -24.998 -52.084 1.00 93.83 68 LYS C CA 1
ATOM 2067 C C . LYS C 3 71 ? -16.495 -24.138 -52.520 1.00 96.72 68 LYS C C 1
ATOM 2068 O O . LYS C 3 71 ? -15.927 -23.405 -51.708 1.00 96.44 68 LYS C O 1
ATOM 2074 N N . SER C 3 72 ? -16.139 -24.215 -53.803 1.00 99.90 69 SER C N 1
ATOM 2075 C CA . SER C 3 72 ? -14.998 -23.476 -54.360 1.00 103.51 69 SER C CA 1
ATOM 2076 C C . SER C 3 72 ? -15.158 -21.962 -54.240 1.00 102.48 69 SER C C 1
ATOM 2077 O O . SER C 3 72 ? -14.174 -21.232 -54.122 1.00 104.68 69 SER C O 1
ATOM 2080 N N . ASP C 3 73 ? -16.407 -21.508 -54.278 1.00 99.49 70 ASP C N 1
ATOM 2081 C CA . ASP C 3 73 ? -16.739 -20.091 -54.189 1.00 98.50 70 ASP C CA 1
ATOM 2082 C C . ASP C 3 73 ? -17.058 -19.680 -52.746 1.00 95.05 70 ASP C C 1
ATOM 2083 O O . ASP C 3 73 ? -17.131 -18.487 -52.434 1.00 94.58 70 ASP C O 1
ATOM 2088 N N . SER C 3 74 ? -17.231 -20.676 -51.874 1.00 92.97 71 SER C N 1
ATOM 2089 C CA . SER C 3 74 ? -17.660 -20.466 -50.483 1.00 89.75 71 SER C CA 1
ATOM 2090 C C . SER C 3 74 ? -18.875 -19.535 -50.390 1.00 86.91 71 SER C C 1
ATOM 2091 O O . SER C 3 74 ? -18.882 -18.569 -49.620 1.00 85.93 71 SER C O 1
ATOM 2094 N N . SER C 3 75 ? -19.900 -19.846 -51.182 1.00 85.83 72 SER C N 1
ATOM 2095 C CA . SER C 3 75 ? -21.088 -19.005 -51.295 1.00 83.76 72 SER C CA 1
ATOM 2096 C C . SER C 3 75 ? -22.383 -19.794 -51.134 1.00 81.35 72 SER C C 1
ATOM 2097 O O . SER C 3 75 ? -22.428 -20.999 -51.386 1.00 81.77 72 SER C O 1
ATOM 2100 N N . PHE C 3 76 ? -23.434 -19.094 -50.720 1.00 79.15 73 PHE C N 1
ATOM 2101 C CA . PHE C 3 76 ? -24.750 -19.688 -50.533 1.00 77.18 73 PHE C CA 1
ATOM 2102 C C . PHE C 3 76 ? -25.810 -18.650 -50.888 1.00 76.66 73 PHE C C 1
ATOM 2103 O O . PHE C 3 76 ? -26.577 -18.207 -50.029 1.00 74.76 73 PHE C O 1
ATOM 2111 N N . HIS C 3 77 ? -25.840 -18.260 -52.161 1.00 78.63 74 HIS C N 1
ATOM 2112 C CA . HIS C 3 77 ? -26.703 -17.170 -52.607 1.00 79.00 74 HIS C CA 1
ATOM 2113 C C . HIS C 3 77 ? -28.177 -17.582 -52.671 1.00 77.97 74 HIS C C 1
ATOM 2114 O O . HIS C 3 77 ? -28.499 -18.700 -53.068 1.00 78.27 74 HIS C O 1
ATOM 2121 N N . LEU C 3 78 ? -29.057 -16.658 -52.292 1.00 77.21 75 LEU C N 1
ATOM 2122 C CA . LEU C 3 78 ? -30.508 -16.864 -52.327 1.00 76.75 75 LEU C CA 1
ATOM 2123 C C . LEU C 3 78 ? -31.115 -16.192 -53.564 1.00 79.18 75 LEU C C 1
ATOM 2124 O O . LEU C 3 78 ? -30.635 -15.142 -53.998 1.00 80.58 75 LEU C O 1
ATOM 2129 N N . ARG C 3 79 ? -32.161 -16.796 -54.129 1.00 80.07 76 ARG C N 1
ATOM 2130 C CA . ARG C 3 79 ? -32.801 -16.263 -55.345 1.00 83.15 76 ARG C CA 1
ATOM 2131 C C . ARG C 3 79 ? -34.280 -16.634 -55.511 1.00 83.77 76 ARG C C 1
ATOM 2132 O O . ARG C 3 79 ? -34.713 -17.706 -55.078 1.00 82.86 76 ARG C O 1
ATOM 2140 N N . LYS C 3 80 ? -35.042 -15.735 -56.136 1.00 85.76 77 LYS C N 1
ATOM 2141 C CA . LYS C 3 80 ? -36.468 -15.953 -56.396 1.00 86.98 77 LYS C CA 1
ATOM 2142 C C . LYS C 3 80 ? -36.872 -15.394 -57.757 1.00 90.91 77 LYS C C 1
ATOM 2143 O O . LYS C 3 80 ? -36.567 -14.244 -58.082 1.00 92.24 77 LYS C O 1
ATOM 2149 N N . ALA C 3 81 ? -37.576 -16.222 -58.529 1.00 93.17 78 ALA C N 1
ATOM 2150 C CA . ALA C 3 81 ? -37.917 -15.944 -59.928 1.00 97.36 78 ALA C CA 1
ATOM 2151 C C . ALA C 3 81 ? -38.679 -14.635 -60.171 1.00 99.59 78 ALA C C 1
ATOM 2152 O O . ALA C 3 81 ? -38.351 -13.887 -61.096 1.00 102.39 78 ALA C O 1
ATOM 2154 N N . SER C 3 82 ? -39.694 -14.370 -59.350 1.00 98.68 79 SER C N 1
ATOM 2155 C CA . SER C 3 82 ? -40.540 -13.190 -59.534 1.00 101.12 79 SER C CA 1
ATOM 2156 C C . SER C 3 82 ? -41.059 -12.680 -58.196 1.00 98.78 79 SER C C 1
ATOM 2157 O O . SER C 3 82 ? -41.847 -13.355 -57.532 1.00 97.86 79 SER C O 1
ATOM 2160 N N . VAL C 3 83 ? -40.616 -11.486 -57.811 1.00 98.26 80 VAL C N 1
ATOM 2161 C CA . VAL C 3 83 ? -40.898 -10.947 -56.476 1.00 96.07 80 VAL C CA 1
ATOM 2162 C C . VAL C 3 83 ? -42.231 -10.202 -56.364 1.00 98.71 80 VAL C C 1
ATOM 2163 O O . VAL C 3 83 ? -42.559 -9.349 -57.193 1.00 102.24 80 VAL C O 1
ATOM 2167 N N . HIS C 3 84 ? -42.992 -10.547 -55.329 1.00 97.30 81 HIS C N 1
ATOM 2168 C CA . HIS C 3 84 ? -44.248 -9.877 -55.005 1.00 99.74 81 HIS C CA 1
ATOM 2169 C C . HIS C 3 84 ? -43.954 -8.728 -54.044 1.00 98.57 81 HIS C C 1
ATOM 2170 O O . HIS C 3 84 ? -42.866 -8.661 -53.471 1.00 95.60 81 HIS C O 1
ATOM 2177 N N . ARG C 3 85 ? -44.919 -7.827 -53.874 1.00 101.18 82 ARG C N 1
ATOM 2178 C CA . ARG C 3 85 ? -44.839 -6.767 -52.866 1.00 100.47 82 ARG C CA 1
ATOM 2179 C C . ARG C 3 85 ? -44.688 -7.310 -51.443 1.00 96.41 82 ARG C C 1
ATOM 2180 O O . ARG C 3 85 ? -44.021 -6.698 -50.607 1.00 94.80 82 ARG C O 1
ATOM 2188 N N . SER C 3 86 ? -45.304 -8.461 -51.180 1.00 95.05 83 SER C N 1
ATOM 2189 C CA . SER C 3 86 ? -45.283 -9.087 -49.854 1.00 91.65 83 SER C CA 1
ATOM 2190 C C . SER C 3 86 ? -43.931 -9.719 -49.497 1.00 87.24 83 SER C C 1
ATOM 2191 O O . SER C 3 86 ? -43.755 -10.235 -48.392 1.00 84.78 83 SER C O 1
ATOM 2194 N N . ASP C 3 87 ? -42.987 -9.673 -50.434 1.00 86.33 84 ASP C N 1
ATOM 2195 C CA . ASP C 3 87 ? -41.634 -10.169 -50.199 1.00 82.73 84 ASP C CA 1
ATOM 2196 C C . ASP C 3 87 ? -40.733 -9.125 -49.532 1.00 81.39 84 ASP C C 1
ATOM 2197 O O . ASP C 3 87 ? -39.595 -9.430 -49.164 1.00 78.94 84 ASP C O 1
ATOM 2202 N N . SER C 3 88 ? -41.247 -7.902 -49.381 1.00 83.17 85 SER C N 1
ATOM 2203 C CA . SER C 3 88 ? -40.532 -6.818 -48.697 1.00 82.43 85 SER C CA 1
ATOM 2204 C C . SER C 3 88 ? -40.232 -7.195 -47.253 1.00 79.43 85 SER C C 1
ATOM 2205 O O . SER C 3 88 ? -41.112 -7.154 -46.392 1.00 79.89 85 SER C O 1
ATOM 2208 N N . ALA C 3 89 ? -38.982 -7.565 -47.001 1.00 76.63 86 ALA C N 1
ATOM 2209 C CA . ALA C 3 89 ? -38.552 -7.988 -45.678 1.00 73.87 86 ALA C CA 1
ATOM 2210 C C . ALA C 3 89 ? -37.045 -7.830 -45.534 1.00 72.32 86 ALA C C 1
ATOM 2211 O O . ALA C 3 89 ? -36.373 -7.327 -46.438 1.00 73.11 86 ALA C O 1
ATOM 2213 N N . VAL C 3 90 ? -36.526 -8.251 -44.384 1.00 70.19 87 VAL C N 1
ATOM 2214 C CA . VAL C 3 90 ? -35.092 -8.313 -44.166 1.00 68.80 87 VAL C CA 1
ATOM 2215 C C . VAL C 3 90 ? -34.675 -9.775 -44.276 1.00 66.78 87 VAL C C 1
ATOM 2216 O O . VAL C 3 90 ? -35.279 -10.648 -43.654 1.00 65.87 87 VAL C O 1
ATOM 2220 N N . TYR C 3 91 ? -33.659 -10.033 -45.093 1.00 66.52 88 TYR C N 1
ATOM 2221 C CA . TYR C 3 91 ? -33.208 -11.391 -45.355 1.00 65.07 88 TYR C CA 1
ATOM 2222 C C . TYR C 3 91 ? -31.853 -11.641 -44.712 1.00 64.43 88 TYR C C 1
ATOM 2223 O O . TYR C 3 91 ? -30.894 -10.901 -44.945 1.00 65.44 88 TYR C O 1
ATOM 2232 N N . PHE C 3 92 ? -31.793 -12.678 -43.884 1.00 63.26 89 PHE C N 1
ATOM 2233 C CA . PHE C 3 92 ? -30.584 -13.018 -43.151 1.00 62.80 89 PHE C CA 1
ATOM 2234 C C . PHE C 3 92 ? -29.971 -14.310 -43.662 1.00 62.81 89 PHE C C 1
ATOM 2235 O O . PHE C 3 92 ? -30.589 -15.375 -43.577 1.00 62.26 89 PHE C O 1
ATOM 2243 N N . CYS C 3 93 ? -28.763 -14.210 -44.208 1.00 64.02 90 CYS C N 1
ATOM 2244 C CA . CYS C 3 93 ? -27.923 -15.384 -44.380 1.00 64.39 90 CYS C CA 1
ATOM 2245 C C . CYS C 3 93 ? -27.493 -15.804 -42.979 1.00 63.73 90 CYS C C 1
ATOM 2246 O O . CYS C 3 93 ? -27.121 -14.964 -42.153 1.00 64.23 90 CYS C O 1
ATOM 2249 N N . ALA C 3 94 ? -27.539 -17.092 -42.687 1.00 63.21 91 ALA C N 1
ATOM 2250 C CA . ALA C 3 94 ? -27.185 -17.568 -41.360 1.00 62.95 91 ALA C CA 1
ATOM 2251 C C . ALA C 3 94 ? -26.380 -18.842 -41.419 1.00 63.35 91 ALA C C 1
ATOM 2252 O O . ALA C 3 94 ? -26.483 -19.579 -42.365 1.00 63.60 91 ALA C O 1
ATOM 2254 N N . VAL C 3 95 ? -25.573 -19.094 -40.404 1.00 63.71 92 VAL C N 1
ATOM 2255 C CA . VAL C 3 95 ? -24.643 -20.207 -40.440 1.00 64.79 92 VAL C CA 1
ATOM 2256 C C . VAL C 3 95 ? -24.517 -20.954 -39.121 1.00 65.29 92 VAL C C 1
ATOM 2257 O O . VAL C 3 95 ? -24.751 -20.403 -38.073 1.00 65.22 92 VAL C O 1
ATOM 2261 N N . SER C 3 96 ? -24.147 -22.223 -39.186 1.00 66.13 93 SER C N 1
ATOM 2262 C CA . SER C 3 96 ? -23.891 -23.012 -37.997 1.00 66.88 93 SER C CA 1
ATOM 2263 C C . SER C 3 96 ? -22.517 -23.636 -38.107 1.00 68.79 93 SER C C 1
ATOM 2264 O O . SER C 3 96 ? -22.231 -24.289 -39.084 1.00 69.27 93 SER C O 1
ATOM 2267 N N . ALA C 3 97 ? -21.669 -23.464 -37.103 1.00 70.25 94 ALA C N 1
ATOM 2268 C CA . ALA C 3 97 ? -20.347 -24.095 -37.127 1.00 72.79 94 ALA C CA 1
ATOM 2269 C C . ALA C 3 97 ? -20.448 -25.617 -37.030 1.00 73.90 94 ALA C C 1
ATOM 2270 O O . ALA C 3 97 ? -21.325 -26.145 -36.339 1.00 73.38 94 ALA C O 1
ATOM 2272 N N . LYS C 3 98 ? -19.545 -26.309 -37.722 1.00 75.65 95 LYS C N 1
ATOM 2273 C CA . LYS C 3 98 ? -19.582 -27.769 -37.816 1.00 77.00 95 LYS C CA 1
ATOM 2274 C C . LYS C 3 98 ? -19.555 -28.470 -36.453 1.00 78.38 95 LYS C C 1
ATOM 2275 O O . LYS C 3 98 ? -20.274 -29.451 -36.243 1.00 78.62 95 LYS C O 1
ATOM 2281 N N . GLY C 3 99 ? -18.748 -27.956 -35.531 1.00 79.60 96 GLY C N 1
ATOM 2282 C CA . GLY C 3 99 ? -18.670 -28.522 -34.184 1.00 81.32 96 GLY C CA 1
ATOM 2283 C C . GLY C 3 99 ? -19.755 -28.064 -33.219 1.00 79.53 96 GLY C C 1
ATOM 2284 O O . GLY C 3 99 ? -19.881 -28.613 -32.123 1.00 81.09 96 GLY C O 1
ATOM 2285 N N . THR C 3 100 ? -20.529 -27.053 -33.617 1.00 76.55 97 THR C N 1
ATOM 2286 C CA . THR C 3 100 ? -21.578 -26.472 -32.769 1.00 75.04 97 THR C CA 1
ATOM 2287 C C . THR C 3 100 ? -22.863 -26.246 -33.577 1.00 72.14 97 THR C C 1
ATOM 2288 O O . THR C 3 100 ? -23.339 -25.112 -33.720 1.00 70.22 97 THR C O 1
ATOM 2292 N N . GLY C 3 101 ? -23.422 -27.342 -34.086 1.00 72.09 98 GLY C N 1
ATOM 2293 C CA . GLY C 3 101 ? -24.518 -27.309 -35.056 1.00 69.82 98 GLY C CA 1
ATOM 2294 C C . GLY C 3 101 ? -25.784 -26.579 -34.647 1.00 68.21 98 GLY C C 1
ATOM 2295 O O . GLY C 3 101 ? -26.570 -26.167 -35.503 1.00 66.60 98 GLY C O 1
ATOM 2296 N N . SER C 3 102 ? -25.989 -26.452 -33.353 1.00 68.95 99 SER C N 1
ATOM 2297 C CA . SER C 3 102 ? -27.192 -25.858 -32.837 1.00 68.09 99 SER C CA 1
ATOM 2298 C C . SER C 3 102 ? -27.012 -24.410 -32.490 1.00 67.34 99 SER C C 1
ATOM 2299 O O . SER C 3 102 ? -27.941 -23.771 -32.049 1.00 66.68 99 SER C O 1
ATOM 2302 N N . LYS C 3 103 ? -25.817 -23.884 -32.663 1.00 67.70 100 LYS C N 1
ATOM 2303 C CA . LYS C 3 103 ? -25.620 -22.490 -32.344 1.00 67.19 100 LYS C CA 1
ATOM 2304 C C . LYS C 3 103 ? -25.684 -21.714 -33.622 1.00 65.61 100 LYS C C 1
ATOM 2305 O O . LYS C 3 103 ? -24.785 -21.766 -34.435 1.00 65.80 100 LYS C O 1
ATOM 2311 N N . LEU C 3 104 ? -26.746 -20.952 -33.768 1.00 64.59 101 LEU C N 1
ATOM 2312 C CA . LEU C 3 104 ? -27.040 -20.306 -35.013 1.00 63.53 101 LEU C CA 1
ATOM 2313 C C . LEU C 3 104 ? -26.575 -18.882 -34.956 1.00 63.94 101 LEU C C 1
ATOM 2314 O O . LEU C 3 104 ? -26.861 -18.167 -34.017 1.00 64.40 101 LEU C O 1
ATOM 2319 N N . SER C 3 105 ? -25.833 -18.489 -35.974 1.00 63.96 102 SER C N 1
ATOM 2320 C CA . SER C 3 105 ? -25.220 -17.189 -36.023 1.00 64.70 102 SER C CA 1
ATOM 2321 C C . SER C 3 105 ? -25.683 -16.470 -37.258 1.00 63.96 102 SER C C 1
ATOM 2322 O O . SER C 3 105 ? -25.763 -17.054 -38.314 1.00 63.51 102 SER C O 1
ATOM 2325 N N . PHE C 3 106 ? -26.001 -15.198 -37.129 1.00 64.16 103 PHE C N 1
ATOM 2326 C CA . PHE C 3 106 ? -26.579 -14.472 -38.256 1.00 63.77 103 PHE C CA 1
ATOM 2327 C C . PHE C 3 106 ? -25.602 -13.602 -39.041 1.00 65.36 103 PHE C C 1
ATOM 2328 O O . PHE C 3 106 ? -24.589 -13.139 -38.516 1.00 66.84 103 PHE C O 1
ATOM 2336 N N . GLY C 3 107 ? -25.923 -13.399 -40.317 1.00 65.63 104 GLY C N 1
ATOM 2337 C CA . GLY C 3 107 ? -25.256 -12.393 -41.142 1.00 67.60 104 GLY C CA 1
ATOM 2338 C C . GLY C 3 107 ? -25.849 -11.028 -40.855 1.00 68.47 104 GLY C C 1
ATOM 2339 O O . GLY C 3 107 ? -26.858 -10.920 -40.160 1.00 67.73 104 GLY C O 1
ATOM 2340 N N . LYS C 3 108 ? -25.235 -9.981 -41.397 1.00 70.58 105 LYS C N 1
ATOM 2341 C CA . LYS C 3 108 ? -25.659 -8.617 -41.087 1.00 72.05 105 LYS C CA 1
ATOM 2342 C C . LYS C 3 108 ? -27.078 -8.299 -41.573 1.00 71.59 105 LYS C C 1
ATOM 2343 O O . LYS C 3 108 ? -27.767 -7.467 -40.976 1.00 72.38 105 LYS C O 1
ATOM 2349 N N . GLY C 3 109 ? -27.507 -8.959 -42.646 1.00 70.74 106 GLY C N 1
ATOM 2350 C CA . GLY C 3 109 ? -28.872 -8.824 -43.140 1.00 70.58 106 GLY C CA 1
ATOM 2351 C C . GLY C 3 109 ? -29.021 -7.933 -44.359 1.00 72.73 106 GLY C C 1
ATOM 2352 O O . GLY C 3 109 ? -28.261 -6.980 -44.549 1.00 74.78 106 GLY C O 1
ATOM 2353 N N . ALA C 3 110 ? -30.011 -8.249 -45.187 1.00 72.63 107 ALA C N 1
ATOM 2354 C CA . ALA C 3 110 ? -30.327 -7.444 -46.355 1.00 75.00 107 ALA C CA 1
ATOM 2355 C C . ALA C 3 110 ? -31.792 -7.019 -46.328 1.00 75.62 107 ALA C C 1
ATOM 2356 O O . ALA C 3 110 ? -32.692 -7.866 -46.334 1.00 74.24 107 ALA C O 1
ATOM 2358 N N . LYS C 3 111 ? -32.022 -5.707 -46.285 1.00 77.89 108 LYS C N 1
ATOM 2359 C CA . LYS C 3 111 ? -33.374 -5.170 -46.369 1.00 79.36 108 LYS C CA 1
ATOM 2360 C C . LYS C 3 111 ? -33.827 -5.076 -47.825 1.00 81.41 108 LYS C C 1
ATOM 2361 O O . LYS C 3 111 ? -33.235 -4.356 -48.636 1.00 83.66 108 LYS C O 1
ATOM 2367 N N . LEU C 3 112 ? -34.883 -5.814 -48.143 1.00 81.10 109 LEU C N 1
ATOM 2368 C CA . LEU C 3 112 ? -35.426 -5.834 -49.486 1.00 83.28 109 LEU C CA 1
ATOM 2369 C C . LEU C 3 112 ? -36.634 -4.915 -49.596 1.00 86.10 109 LEU C C 1
ATOM 2370 O O . LEU C 3 112 ? -37.604 -5.048 -48.848 1.00 85.69 109 LEU C O 1
ATOM 2375 N N . THR C 3 113 ? -36.557 -3.975 -50.531 1.00 89.53 110 THR C N 1
ATOM 2376 C CA . THR C 3 113 ? -37.695 -3.140 -50.880 1.00 93.03 110 THR C CA 1
ATOM 2377 C C . THR C 3 113 ? -38.139 -3.495 -52.293 1.00 95.31 110 THR C C 1
ATOM 2378 O O . THR C 3 113 ? -37.460 -3.171 -53.269 1.00 97.22 110 THR C O 1
ATOM 2382 N N . VAL C 3 114 ? -39.268 -4.190 -52.390 1.00 95.64 111 VAL C N 1
ATOM 2383 C CA . VAL C 3 114 ? -39.874 -4.495 -53.684 1.00 98.47 111 VAL C CA 1
ATOM 2384 C C . VAL C 3 114 ? -40.992 -3.497 -53.966 1.00 102.55 111 VAL C C 1
ATOM 2385 O O . VAL C 3 114 ? -42.066 -3.551 -53.361 1.00 102.85 111 VAL C O 1
ATOM 2389 N N . SER C 3 115 ? -40.708 -2.571 -54.876 1.00 106.15 112 SER C N 1
ATOM 2390 C CA . SER C 3 115 ? -41.596 -1.449 -55.151 1.00 110.70 112 SER C CA 1
ATOM 2391 C C . SER C 3 115 ? -42.586 -1.753 -56.277 1.00 114.20 112 SER C C 1
ATOM 2392 O O . SER C 3 115 ? -42.243 -2.467 -57.224 1.00 114.31 112 SER C O 1
ATOM 2395 N N . PRO C 3 116 ? -43.822 -1.218 -56.165 1.00 117.43 113 PRO C N 1
ATOM 2396 C CA . PRO C 3 116 ? -44.868 -1.294 -57.191 1.00 121.69 113 PRO C CA 1
ATOM 2397 C C . PRO C 3 116 ? -44.347 -1.040 -58.603 1.00 124.82 113 PRO C C 1
ATOM 2398 O O . PRO C 3 116 ? -44.957 -1.489 -59.572 1.00 127.60 113 PRO C O 1
ATOM 2402 N N . ALA C 3 138 ? -44.355 -21.877 -35.865 1.00 84.89 135 ALA C N 1
ATOM 2403 C CA . ALA C 3 138 ? -43.636 -21.301 -34.688 1.00 82.17 135 ALA C CA 1
ATOM 2404 C C . ALA C 3 138 ? -44.576 -21.108 -33.488 1.00 82.81 135 ALA C C 1
ATOM 2405 O O . ALA C 3 138 ? -45.057 -19.992 -33.226 1.00 83.56 135 ALA C O 1
ATOM 2407 N N . ALA C 3 139 ? -44.839 -22.206 -32.774 1.00 82.54 136 ALA C N 1
ATOM 2408 C CA . ALA C 3 139 ? -45.655 -22.174 -31.554 1.00 82.93 136 ALA C CA 1
ATOM 2409 C C . ALA C 3 139 ? -44.777 -21.853 -30.338 1.00 80.02 136 ALA C C 1
ATOM 2410 O O . ALA C 3 139 ? -44.722 -22.611 -29.360 1.00 80.10 136 ALA C O 1
ATOM 2412 N N . VAL C 3 140 ? -44.080 -20.723 -30.428 1.00 77.35 137 VAL C N 1
ATOM 2413 C CA . VAL C 3 140 ? -43.269 -20.204 -29.339 1.00 74.56 137 VAL C CA 1
ATOM 2414 C C . VAL C 3 140 ? -43.927 -18.911 -28.859 1.00 74.69 137 VAL C C 1
ATOM 2415 O O . VAL C 3 140 ? -44.036 -17.950 -29.615 1.00 74.83 137 VAL C O 1
ATOM 2419 N N . THR C 3 141 ? -44.380 -18.902 -27.609 1.00 74.77 138 THR C N 1
ATOM 2420 C CA . THR C 3 141 ? -45.095 -17.754 -27.050 1.00 75.35 138 THR C CA 1
ATOM 2421 C C . THR C 3 141 ? -44.233 -17.015 -26.031 1.00 73.20 138 THR C C 1
ATOM 2422 O O . THR C 3 141 ? -43.758 -17.611 -25.065 1.00 72.71 138 THR C O 1
ATOM 2426 N N . GLN C 3 142 ? -43.991 -15.725 -26.253 1.00 71.94 139 GLN C N 1
ATOM 2427 C CA . GLN C 3 142 ? -43.220 -14.931 -25.298 1.00 70.06 139 GLN C CA 1
ATOM 2428 C C . GLN C 3 142 ? -44.054 -13.828 -24.674 1.00 71.40 139 GLN C C 1
ATOM 2429 O O . GLN C 3 142 ? -44.725 -13.069 -25.361 1.00 72.32 139 GLN C O 1
ATOM 2435 N N . SER C 3 143 ? -43.997 -13.769 -23.350 1.00 71.64 140 SER C N 1
ATOM 2436 C CA . SER C 3 143 ? -44.979 -13.076 -22.530 1.00 72.99 140 SER C CA 1
ATOM 2437 C C . SER C 3 143 ? -45.136 -11.568 -22.659 1.00 71.17 140 SER C C 1
ATOM 2438 O O . SER C 3 143 ? -46.264 -11.085 -22.675 1.00 68.95 140 SER C O 1
ATOM 2441 N N . PRO C 3 144 ? -44.053 -10.805 -22.740 1.00 72.43 141 PRO C N 1
ATOM 2442 C CA . PRO C 3 144 ? -44.244 -9.358 -22.841 1.00 71.13 141 PRO C CA 1
ATOM 2443 C C . PRO C 3 144 ? -43.927 -8.885 -24.231 1.00 69.35 141 PRO C C 1
ATOM 2444 O O . PRO C 3 144 ? -42.775 -8.829 -24.623 1.00 67.22 141 PRO C O 1
ATOM 2448 N N . ARG C 3 145 ? -44.964 -8.539 -24.971 1.00 70.69 142 ARG C N 1
ATOM 2449 C CA . ARG C 3 145 ? -44.802 -8.030 -26.313 1.00 69.90 142 ARG C CA 1
ATOM 2450 C C . ARG C 3 145 ? -44.094 -6.686 -26.293 1.00 68.63 142 ARG C C 1
ATOM 2451 O O . ARG C 3 145 ? -43.274 -6.396 -27.148 1.00 67.53 142 ARG C O 1
ATOM 2459 N N . ASN C 3 146 ? -44.438 -5.863 -25.311 1.00 68.86 143 ASN C N 1
ATOM 2460 C CA . ASN C 3 146 ? -43.883 -4.520 -25.193 1.00 67.74 143 ASN C CA 1
ATOM 2461 C C . ASN C 3 146 ? -43.646 -4.185 -23.727 1.00 67.33 143 ASN C C 1
ATOM 2462 O O . ASN C 3 146 ? -44.471 -4.516 -22.876 1.00 69.21 143 ASN C O 1
ATOM 2467 N N . LYS C 3 147 ? -42.525 -3.535 -23.423 1.00 65.27 144 LYS C N 1
ATOM 2468 C CA . LYS C 3 147 ? -42.283 -3.064 -22.059 1.00 65.13 144 LYS C CA 1
ATOM 2469 C C . LYS C 3 147 ? -41.371 -1.854 -21.998 1.00 63.90 144 LYS C C 1
ATOM 2470 O O . LYS C 3 147 ? -40.353 -1.788 -22.692 1.00 62.46 144 LYS C O 1
ATOM 2476 N N . VAL C 3 148 ? -41.757 -0.900 -21.156 1.00 64.77 145 VAL C N 1
ATOM 2477 C CA . VAL C 3 148 ? -40.959 0.282 -20.876 1.00 63.93 145 VAL C CA 1
ATOM 2478 C C . VAL C 3 148 ? -40.700 0.350 -19.372 1.00 64.43 145 VAL C C 1
ATOM 2479 O O . VAL C 3 148 ? -41.641 0.301 -18.578 1.00 66.50 145 VAL C O 1
ATOM 2483 N N . THR C 3 149 ? -39.429 0.439 -18.985 1.00 62.90 146 THR C N 1
ATOM 2484 C CA . THR C 3 149 ? -39.060 0.701 -17.593 1.00 63.71 146 THR C CA 1
ATOM 2485 C C . THR C 3 149 ? -37.929 1.699 -17.499 1.00 62.80 146 THR C C 1
ATOM 2486 O O . THR C 3 149 ? -37.488 2.272 -18.497 1.00 61.85 146 THR C O 1
ATOM 2490 N N . VAL C 3 150 ? -37.465 1.884 -16.271 1.00 63.54 147 VAL C N 1
ATOM 2491 C CA . VAL C 3 150 ? -36.376 2.786 -15.963 1.00 62.95 147 VAL C CA 1
ATOM 2492 C C . VAL C 3 150 ? -35.160 1.985 -15.505 1.00 62.48 147 VAL C C 1
ATOM 2493 O O . VAL C 3 150 ? -35.279 0.812 -15.134 1.00 62.75 147 VAL C O 1
ATOM 2497 N N . THR C 3 151 ? -33.997 2.627 -15.541 1.00 61.93 148 THR C N 1
ATOM 2498 C CA . THR C 3 151 ? -32.755 2.041 -15.050 1.00 62.07 148 THR C CA 1
ATOM 2499 C C . THR C 3 151 ? -32.909 1.410 -13.661 1.00 63.94 148 THR C C 1
ATOM 2500 O O . THR C 3 151 ? -33.535 1.989 -12.773 1.00 65.57 148 THR C O 1
ATOM 2504 N N . GLY C 3 152 ? -32.350 0.215 -13.496 1.00 64.06 149 GLY C N 1
ATOM 2505 C CA . GLY C 3 152 ? -32.303 -0.454 -12.199 1.00 66.45 149 GLY C CA 1
ATOM 2506 C C . GLY C 3 152 ? -33.430 -1.436 -11.937 1.00 67.32 149 GLY C C 1
ATOM 2507 O O . GLY C 3 152 ? -33.354 -2.232 -11.001 1.00 69.18 149 GLY C O 1
ATOM 2508 N N . GLU C 3 153 ? -34.476 -1.380 -12.757 1.00 66.36 150 GLU C N 1
ATOM 2509 C CA . GLU C 3 153 ? -35.630 -2.257 -12.590 1.00 67.49 150 GLU C CA 1
ATOM 2510 C C . GLU C 3 153 ? -35.304 -3.708 -12.924 1.00 66.87 150 GLU C C 1
ATOM 2511 O O . GLU C 3 153 ? -34.452 -3.992 -13.765 1.00 65.01 150 GLU C O 1
ATOM 2517 N N . ASN C 3 154 ? -35.990 -4.619 -12.245 1.00 68.80 151 ASN C N 1
ATOM 2518 C CA . ASN C 3 154 ? -35.910 -6.033 -12.548 1.00 68.46 151 ASN C CA 1
ATOM 2519 C C . ASN C 3 154 ? -36.901 -6.357 -13.658 1.00 67.06 151 ASN C C 1
ATOM 2520 O O . ASN C 3 154 ? -38.089 -6.056 -13.540 1.00 68.48 151 ASN C O 1
ATOM 2525 N N . VAL C 3 155 ? -36.404 -6.953 -14.739 1.00 64.69 152 VAL C N 1
ATOM 2526 C CA . VAL C 3 155 ? -37.236 -7.332 -15.879 1.00 63.36 152 VAL C CA 1
ATOM 2527 C C . VAL C 3 155 ? -37.055 -8.815 -16.181 1.00 62.93 152 VAL C C 1
ATOM 2528 O O . VAL C 3 155 ? -35.928 -9.311 -16.285 1.00 62.11 152 VAL C O 1
ATOM 2532 N N . THR C 3 156 ? -38.176 -9.516 -16.311 1.00 63.64 153 THR C N 1
ATOM 2533 C CA . THR C 3 156 ? -38.183 -10.914 -16.695 1.00 63.04 153 THR C CA 1
ATOM 2534 C C . THR C 3 156 ? -39.015 -11.062 -17.957 1.00 62.22 153 THR C C 1
ATOM 2535 O O . THR C 3 156 ? -40.164 -10.625 -18.010 1.00 63.29 153 THR C O 1
ATOM 2539 N N . LEU C 3 157 ? -38.408 -11.654 -18.981 1.00 60.56 154 LEU C N 1
ATOM 2540 C CA . LEU C 3 157 ? -39.119 -12.015 -20.198 1.00 60.20 154 LEU C CA 1
ATOM 2541 C C . LEU C 3 157 ? -39.397 -13.509 -20.180 1.00 61.20 154 LEU C C 1
ATOM 2542 O O . LEU C 3 157 ? -38.494 -14.319 -19.957 1.00 60.70 154 LEU C O 1
ATOM 2547 N N . SER C 3 158 ? -40.658 -13.865 -20.396 1.00 63.10 155 SER C N 1
ATOM 2548 C CA . SER C 3 158 ? -41.082 -15.257 -20.358 1.00 64.58 155 SER C CA 1
ATOM 2549 C C . SER C 3 158 ? -41.113 -15.845 -21.755 1.00 63.86 155 SER C C 1
ATOM 2550 O O . SER C 3 158 ? -41.386 -15.138 -22.724 1.00 63.50 155 SER C O 1
ATOM 2553 N N . CYS C 3 159 ? -40.829 -17.139 -21.858 1.00 64.22 156 CYS C N 1
ATOM 2554 C CA . CYS C 3 159 ? -40.982 -17.849 -23.119 1.00 64.07 156 CYS C CA 1
ATOM 2555 C C . CYS C 3 159 ? -41.424 -19.285 -22.908 1.00 65.77 156 CYS C C 1
ATOM 2556 O O . CYS C 3 159 ? -40.772 -20.051 -22.198 1.00 65.65 156 CYS C O 1
ATOM 2559 N N . ARG C 3 160 ? -42.531 -19.638 -23.551 1.00 67.76 157 ARG C N 1
ATOM 2560 C CA . ARG C 3 160 ? -43.086 -20.980 -23.479 1.00 69.96 157 ARG C CA 1
ATOM 2561 C C . ARG C 3 160 ? -43.274 -21.548 -24.880 1.00 69.81 157 ARG C C 1
ATOM 2562 O O . ARG C 3 160 ? -43.748 -20.849 -25.775 1.00 70.09 157 ARG C O 1
ATOM 2570 N N . GLN C 3 161 ? -42.890 -22.808 -25.068 1.00 69.90 158 GLN C N 1
ATOM 2571 C CA . GLN C 3 161 ? -43.127 -23.507 -26.336 1.00 70.37 158 GLN C CA 1
ATOM 2572 C C . GLN C 3 161 ? -43.697 -24.903 -26.119 1.00 72.45 158 GLN C C 1
ATOM 2573 O O . GLN C 3 161 ? -43.236 -25.647 -25.249 1.00 72.53 158 GLN C O 1
ATOM 2579 N N . THR C 3 162 ? -44.702 -25.250 -26.919 1.00 74.43 159 THR C N 1
ATOM 2580 C CA . THR C 3 162 ? -45.347 -26.557 -26.824 1.00 76.73 159 THR C CA 1
ATOM 2581 C C . THR C 3 162 ? -45.032 -27.436 -28.040 1.00 76.14 159 THR C C 1
ATOM 2582 O O . THR C 3 162 ? -45.881 -28.194 -28.510 1.00 78.42 159 THR C O 1
ATOM 2586 N N . ASN C 3 163 ? -43.802 -27.335 -28.535 1.00 73.53 160 ASN C N 1
ATOM 2587 C CA . ASN C 3 163 ? -43.363 -28.098 -29.706 1.00 72.98 160 ASN C CA 1
ATOM 2588 C C . ASN C 3 163 ? -42.603 -29.372 -29.350 1.00 72.19 160 ASN C C 1
ATOM 2589 O O . ASN C 3 163 ? -42.282 -30.173 -30.232 1.00 72.02 160 ASN C O 1
ATOM 2594 N N . SER C 3 164 ? -42.328 -29.550 -28.058 1.00 71.91 161 SER C N 1
ATOM 2595 C CA . SER C 3 164 ? -41.492 -30.645 -27.551 1.00 71.35 161 SER C CA 1
ATOM 2596 C C . SER C 3 164 ? -40.067 -30.582 -28.110 1.00 68.83 161 SER C C 1
ATOM 2597 O O . SER C 3 164 ? -39.420 -31.610 -28.308 1.00 68.88 161 SER C O 1
ATOM 2600 N N . HIS C 3 165 ? -39.598 -29.360 -28.360 1.00 66.97 162 HIS C N 1
ATOM 2601 C CA . HIS C 3 165 ? -38.224 -29.087 -28.777 1.00 64.71 162 HIS C CA 1
ATOM 2602 C C . HIS C 3 165 ? -37.336 -29.058 -27.555 1.00 64.01 162 HIS C C 1
ATOM 2603 O O . HIS C 3 165 ? -37.738 -28.561 -26.507 1.00 64.69 162 HIS C O 1
ATOM 2610 N N . ASN C 3 166 ? -36.128 -29.594 -27.678 1.00 63.10 163 ASN C N 1
ATOM 2611 C CA . ASN C 3 166 ? -35.195 -29.591 -26.556 1.00 62.64 163 ASN C CA 1
ATOM 2612 C C . ASN C 3 166 ? -34.303 -28.365 -26.523 1.00 61.21 163 ASN C C 1
ATOM 2613 O O . ASN C 3 166 ? -33.767 -28.011 -25.473 1.00 61.45 163 ASN C O 1
ATOM 2618 N N . TYR C 3 167 ? -34.151 -27.715 -27.673 1.00 59.95 164 TYR C N 1
ATOM 2619 C CA . TYR C 3 167 ? -33.352 -26.498 -27.760 1.00 58.61 164 TYR C CA 1
ATOM 2620 C C . TYR C 3 167 ? -34.201 -25.249 -27.603 1.00 57.42 164 TYR C C 1
ATOM 2621 O O . TYR C 3 167 ? -35.247 -25.117 -28.231 1.00 57.47 164 TYR C O 1
ATOM 2630 N N . MET C 3 168 ? -33.743 -24.336 -26.756 1.00 56.33 165 MET C N 1
ATOM 2631 C CA . MET C 3 168 ? -34.350 -23.011 -26.651 1.00 55.32 165 MET C CA 1
ATOM 2632 C C . MET C 3 168 ? -33.272 -21.935 -26.639 1.00 54.18 165 MET C C 1
ATOM 2633 O O . MET C 3 168 ? -32.154 -22.168 -26.165 1.00 54.08 165 MET C O 1
ATOM 2638 N N . TYR C 3 169 ? -33.621 -20.767 -27.177 1.00 53.30 166 TYR C N 1
ATOM 2639 C CA . TYR C 3 169 ? -32.675 -19.672 -27.387 1.00 52.32 166 TYR C CA 1
ATOM 2640 C C . TYR C 3 169 ? -33.262 -18.337 -26.954 1.00 51.91 166 TYR C C 1
ATOM 2641 O O . TYR C 3 169 ? -34.476 -18.132 -27.022 1.00 52.40 166 TYR C O 1
ATOM 2650 N N . TRP C 3 170 ? -32.392 -17.432 -26.516 1.00 51.26 167 TRP C N 1
ATOM 2651 C CA . TRP C 3 170 ? -32.756 -16.036 -26.319 1.00 50.75 167 TRP C CA 1
ATOM 2652 C C . TRP C 3 170 ? -31.813 -15.157 -27.119 1.00 50.63 167 TRP C C 1
ATOM 2653 O O . TRP C 3 170 ? -30.607 -15.154 -26.875 1.00 51.08 167 TRP C O 1
ATOM 2664 N N . TYR C 3 171 ? -32.364 -14.442 -28.095 1.00 50.71 168 TYR C N 1
ATOM 2665 C CA . TYR C 3 171 ? -31.603 -13.495 -28.913 1.00 50.80 168 TYR C CA 1
ATOM 2666 C C . TYR C 3 171 ? -32.027 -12.063 -28.602 1.00 50.83 168 TYR C C 1
ATOM 2667 O O . TYR C 3 171 ? -33.101 -11.828 -28.053 1.00 51.15 168 TYR C O 1
ATOM 2676 N N . ARG C 3 172 ? -31.186 -11.106 -28.969 1.00 51.15 169 ARG C N 1
ATOM 2677 C CA . ARG C 3 172 ? -31.600 -9.708 -29.026 1.00 51.29 169 ARG C CA 1
ATOM 2678 C C . ARG C 3 172 ? -31.234 -9.094 -30.372 1.00 52.58 169 ARG C C 1
ATOM 2679 O O . ARG C 3 172 ? -30.213 -9.441 -30.979 1.00 52.94 169 ARG C O 1
ATOM 2687 N N . GLN C 3 173 ? -32.093 -8.197 -30.839 1.00 53.60 170 GLN C N 1
ATOM 2688 C CA . GLN C 3 173 ? -31.888 -7.515 -32.097 1.00 55.51 170 GLN C CA 1
ATOM 2689 C C . GLN C 3 173 ? -32.025 -6.022 -31.876 1.00 56.50 170 GLN C C 1
ATOM 2690 O O . GLN C 3 173 ? -33.125 -5.530 -31.609 1.00 56.98 170 GLN C O 1
ATOM 2696 N N . ASP C 3 174 ? -30.907 -5.304 -31.965 1.00 57.41 171 ASP C N 1
ATOM 2697 C CA . ASP C 3 174 ? -30.956 -3.851 -32.003 1.00 58.59 171 ASP C CA 1
ATOM 2698 C C . ASP C 3 174 ? -31.553 -3.451 -33.338 1.00 60.40 171 ASP C C 1
ATOM 2699 O O . ASP C 3 174 ? -31.166 -3.987 -34.385 1.00 61.55 171 ASP C O 1
ATOM 2704 N N . THR C 3 175 ? -32.514 -2.534 -33.299 1.00 61.03 172 THR C N 1
ATOM 2705 C CA . THR C 3 175 ? -33.202 -2.106 -34.517 1.00 63.20 172 THR C CA 1
ATOM 2706 C C . THR C 3 175 ? -32.211 -1.649 -35.588 1.00 64.93 172 THR C C 1
ATOM 2707 O O . THR C 3 175 ? -31.369 -0.776 -35.346 1.00 65.20 172 THR C O 1
ATOM 2711 N N . GLY C 3 176 ? -32.310 -2.271 -36.761 1.00 66.33 173 GLY C N 1
ATOM 2712 C CA . GLY C 3 176 ? -31.411 -1.990 -37.874 1.00 68.47 173 GLY C CA 1
ATOM 2713 C C . GLY C 3 176 ? -30.359 -3.068 -38.064 1.00 68.25 173 GLY C C 1
ATOM 2714 O O . GLY C 3 176 ? -29.662 -3.098 -39.085 1.00 70.51 173 GLY C O 1
ATOM 2715 N N . HIS C 3 177 ? -30.252 -3.966 -37.087 1.00 65.74 174 HIS C N 1
ATOM 2716 C CA . HIS C 3 177 ? -29.193 -4.972 -37.087 1.00 65.36 174 HIS C CA 1
ATOM 2717 C C . HIS C 3 177 ? -29.735 -6.398 -37.022 1.00 64.27 174 HIS C C 1
ATOM 2718 O O . HIS C 3 177 ? -30.926 -6.623 -37.240 1.00 64.46 174 HIS C O 1
ATOM 2725 N N . GLU C 3 178 ? -28.854 -7.356 -36.740 1.00 63.51 175 GLU C N 1
ATOM 2726 C CA . GLU C 3 178 ? -29.217 -8.769 -36.745 1.00 62.59 175 GLU C CA 1
ATOM 2727 C C . GLU C 3 178 ? -29.471 -9.295 -35.338 1.00 60.00 175 GLU C C 1
ATOM 2728 O O . GLU C 3 178 ? -29.193 -8.617 -34.346 1.00 59.31 175 GLU C O 1
ATOM 2734 N N . LEU C 3 179 ? -29.995 -10.514 -35.264 1.00 58.92 176 LEU C N 1
ATOM 2735 C CA . LEU C 3 179 ? -30.187 -11.193 -33.996 1.00 56.50 176 LEU C CA 1
ATOM 2736 C C . LEU C 3 179 ? -28.843 -11.664 -33.438 1.00 55.85 176 LEU C C 1
ATOM 2737 O O . LEU C 3 179 ? -28.030 -12.259 -34.158 1.00 56.77 176 LEU C O 1
ATOM 2742 N N . ARG C 3 180 ? -28.618 -11.373 -32.156 1.00 54.13 177 ARG C N 1
ATOM 2743 C CA . ARG C 3 180 ? -27.388 -11.743 -31.461 1.00 53.56 177 ARG C CA 1
ATOM 2744 C C . ARG C 3 180 ? -27.744 -12.639 -30.290 1.00 51.92 177 ARG C C 1
ATOM 2745 O O . ARG C 3 180 ? -28.574 -12.272 -29.462 1.00 51.16 177 ARG C O 1
ATOM 2753 N N . LEU C 3 181 ? -27.119 -13.810 -30.225 1.00 51.65 178 LEU C N 1
ATOM 2754 C CA . LEU C 3 181 ? -27.427 -14.805 -29.198 1.00 50.39 178 LEU C CA 1
ATOM 2755 C C . LEU C 3 181 ? -26.941 -14.403 -27.803 1.00 50.38 178 LEU C C 1
ATOM 2756 O O . LEU C 3 181 ? -25.773 -14.050 -27.609 1.00 51.14 178 LEU C O 1
ATOM 2761 N N . ILE C 3 182 ? -27.863 -14.450 -26.843 1.00 49.69 179 ILE C N 1
ATOM 2762 C CA . ILE C 3 182 ? -27.554 -14.199 -25.438 1.00 50.08 179 ILE C CA 1
ATOM 2763 C C . ILE C 3 182 ? -27.246 -15.516 -24.715 1.00 50.95 179 ILE C C 1
ATOM 2764 O O . ILE C 3 182 ? -26.127 -15.727 -24.244 1.00 52.16 179 ILE C O 1
ATOM 2769 N N . TYR C 3 183 ? -28.249 -16.388 -24.633 1.00 50.68 180 TYR C N 1
ATOM 2770 C CA . TYR C 3 183 ? -28.121 -17.691 -23.991 1.00 51.57 180 TYR C CA 1
ATOM 2771 C C . TYR C 3 183 ? -28.898 -18.722 -24.782 1.00 51.50 180 TYR C C 1
ATOM 2772 O O . TYR C 3 183 ? -29.872 -18.390 -25.466 1.00 50.89 180 TYR C O 1
ATOM 2781 N N . TYR C 3 184 ? -28.475 -19.976 -24.682 1.00 52.44 181 TYR C N 1
ATOM 2782 C CA . TYR C 3 184 ? -29.297 -21.076 -25.165 1.00 52.49 181 TYR C CA 1
ATOM 2783 C C . TYR C 3 184 ? -29.241 -22.272 -24.231 1.00 53.73 181 TYR C C 1
ATOM 2784 O O . TYR C 3 184 ? -28.433 -22.305 -23.305 1.00 54.53 181 TYR C O 1
ATOM 2793 N N . SER C 3 185 ? -30.128 -23.234 -24.466 1.00 54.07 182 SER C N 1
ATOM 2794 C CA . SER C 3 185 ? -30.322 -24.334 -23.538 1.00 55.75 182 SER C CA 1
ATOM 2795 C C . SER C 3 185 ? -30.687 -25.605 -24.276 1.00 55.97 182 SER C C 1
ATOM 2796 O O . SER C 3 185 ? -31.459 -25.574 -25.235 1.00 55.42 182 SER C O 1
ATOM 2799 N N . TYR C 3 186 ? -30.126 -26.720 -23.818 1.00 57.40 183 TYR C N 1
ATOM 2800 C CA . TYR C 3 186 ? -30.459 -28.042 -24.343 1.00 57.89 183 TYR C CA 1
ATOM 2801 C C . TYR C 3 186 ? -30.973 -28.935 -23.221 1.00 59.57 183 TYR C C 1
ATOM 2802 O O . TYR C 3 186 ? -30.188 -29.514 -22.464 1.00 61.21 183 TYR C O 1
ATOM 2811 N N . GLY C 3 187 ? -32.297 -29.038 -23.121 1.00 59.71 184 GLY C N 1
ATOM 2812 C CA . GLY C 3 187 ? -32.944 -29.755 -22.027 1.00 61.48 184 GLY C CA 1
ATOM 2813 C C . GLY C 3 187 ? -33.099 -28.887 -20.791 1.00 62.43 184 GLY C C 1
ATOM 2814 O O . GLY C 3 187 ? -32.389 -27.889 -20.623 1.00 61.72 184 GLY C O 1
ATOM 2815 N N . ALA C 3 188 ? -34.033 -29.272 -19.923 1.00 64.35 185 ALA C N 1
ATOM 2816 C CA . ALA C 3 188 ? -34.297 -28.552 -18.677 1.00 65.64 185 ALA C CA 1
ATOM 2817 C C . ALA C 3 188 ? -33.045 -28.441 -17.808 1.00 66.74 185 ALA C C 1
ATOM 2818 O O . ALA C 3 188 ? -32.274 -29.395 -17.689 1.00 67.69 185 ALA C O 1
ATOM 2820 N N . GLY C 3 189 ? -32.839 -27.263 -17.225 1.00 66.84 186 GLY C N 1
ATOM 2821 C CA . GLY C 3 189 ? -31.720 -27.028 -16.314 1.00 68.45 186 GLY C CA 1
ATOM 2822 C C . GLY C 3 189 ? -30.390 -26.719 -16.978 1.00 67.19 186 GLY C C 1
ATOM 2823 O O . GLY C 3 189 ? -29.436 -26.344 -16.300 1.00 68.52 186 GLY C O 1
ATOM 2824 N N . ASN C 3 190 ? -30.319 -26.884 -18.297 1.00 65.18 187 ASN C N 1
ATOM 2825 C CA . ASN C 3 190 ? -29.103 -26.600 -19.054 1.00 64.24 187 ASN C CA 1
ATOM 2826 C C . ASN C 3 190 ? -28.987 -25.122 -19.400 1.00 62.73 187 ASN C C 1
ATOM 2827 O O . ASN C 3 190 ? -29.983 -24.470 -19.711 1.00 61.51 187 ASN C O 1
ATOM 2832 N N . LEU C 3 191 ? -27.766 -24.601 -19.341 1.00 63.15 188 LEU C N 1
ATOM 2833 C CA . LEU C 3 191 ? -27.494 -23.232 -19.754 1.00 61.85 188 LEU C CA 1
ATOM 2834 C C . LEU C 3 191 ? -26.152 -23.151 -20.470 1.00 62.03 188 LEU C C 1
ATOM 2835 O O . LEU C 3 191 ? -25.126 -23.590 -19.947 1.00 64.04 188 LEU C O 1
ATOM 2840 N N . GLN C 3 192 ? -26.178 -22.603 -21.679 1.00 60.46 189 GLN C N 1
ATOM 2841 C CA . GLN C 3 192 ? -24.974 -22.422 -22.483 1.00 61.01 189 GLN C CA 1
ATOM 2842 C C . GLN C 3 192 ? -24.861 -20.965 -22.919 1.00 59.96 189 GLN C C 1
ATOM 2843 O O . GLN C 3 192 ? -25.833 -20.389 -23.406 1.00 58.51 189 GLN C O 1
ATOM 2849 N N . ILE C 3 193 ? -23.683 -20.370 -22.733 1.00 61.27 190 ILE C N 1
ATOM 2850 C CA . ILE C 3 193 ? -23.482 -18.954 -23.064 1.00 60.83 190 ILE C CA 1
ATOM 2851 C C . ILE C 3 193 ? -23.504 -18.717 -24.574 1.00 59.60 190 ILE C C 1
ATOM 2852 O O . ILE C 3 193 ? -23.076 -19.574 -25.355 1.00 60.11 190 ILE C O 1
ATOM 2857 N N . GLY C 3 194 ? -24.029 -17.561 -24.971 1.00 58.25 191 GLY C N 1
ATOM 2858 C CA . GLY C 3 194 ? -24.006 -17.132 -26.362 1.00 57.64 191 GLY C CA 1
ATOM 2859 C C . GLY C 3 194 ? -22.892 -16.131 -26.581 1.00 58.93 191 GLY C C 1
ATOM 2860 O O . GLY C 3 194 ? -21.823 -16.237 -25.976 1.00 60.75 191 GLY C O 1
ATOM 2861 N N . ASP C 3 195 ? -23.144 -15.151 -27.442 1.00 58.58 192 ASP C N 1
ATOM 2862 C CA . ASP C 3 195 ? -22.136 -14.155 -27.807 1.00 59.80 192 ASP C CA 1
ATOM 2863 C C . ASP C 3 195 ? -22.148 -12.950 -26.876 1.00 59.58 192 ASP C C 1
ATOM 2864 O O . ASP C 3 195 ? -21.103 -12.364 -26.599 1.00 61.11 192 ASP C O 1
ATOM 2869 N N . VAL C 3 196 ? -23.335 -12.595 -26.393 1.00 57.87 193 VAL C N 1
ATOM 2870 C CA . VAL C 3 196 ? -23.541 -11.355 -25.649 1.00 57.64 193 VAL C CA 1
ATOM 2871 C C . VAL C 3 196 ? -24.301 -11.613 -24.332 1.00 56.91 193 VAL C C 1
ATOM 2872 O O . VAL C 3 196 ? -25.420 -11.122 -24.150 1.00 55.83 193 VAL C O 1
ATOM 2876 N N . PRO C 3 197 ? -23.699 -12.386 -23.404 1.00 57.94 194 PRO C N 1
ATOM 2877 C CA . PRO C 3 197 ? -24.458 -12.733 -22.200 1.00 57.77 194 PRO C CA 1
ATOM 2878 C C . PRO C 3 197 ? -24.391 -11.721 -21.046 1.00 58.60 194 PRO C C 1
ATOM 2879 O O . PRO C 3 197 ? -25.273 -11.726 -20.183 1.00 58.44 194 PRO C O 1
ATOM 2883 N N . ASP C 3 198 ? -23.369 -10.867 -21.034 1.00 59.83 195 ASP C N 1
ATOM 2884 C CA . ASP C 3 198 ? -23.172 -9.890 -19.956 1.00 61.11 195 ASP C CA 1
ATOM 2885 C C . ASP C 3 198 ? -24.428 -9.085 -19.643 1.00 59.65 195 ASP C C 1
ATOM 2886 O O . ASP C 3 198 ? -25.019 -8.472 -20.534 1.00 58.28 195 ASP C O 1
ATOM 2891 N N . GLY C 3 199 ? -24.829 -9.104 -18.372 1.00 60.43 196 GLY C N 1
ATOM 2892 C CA . GLY C 3 199 ? -25.987 -8.348 -17.899 1.00 59.45 196 GLY C CA 1
ATOM 2893 C C . GLY C 3 199 ? -27.269 -9.153 -17.848 1.00 58.60 196 GLY C C 1
ATOM 2894 O O . GLY C 3 199 ? -28.302 -8.653 -17.407 1.00 58.33 196 GLY C O 1
ATOM 2895 N N . TYR C 3 200 ? -27.204 -10.402 -18.302 1.00 58.48 197 TYR C N 1
ATOM 2896 C CA . TYR C 3 200 ? -28.381 -11.260 -18.375 1.00 58.07 197 TYR C CA 1
ATOM 2897 C C . TYR C 3 200 ? -28.190 -12.539 -17.574 1.00 60.15 197 TYR C C 1
ATOM 2898 O O . TYR C 3 200 ? -27.079 -13.065 -17.478 1.00 61.40 197 TYR C O 1
ATOM 2907 N N . LYS C 3 201 ? -29.280 -13.024 -16.991 1.00 61.23 198 LYS C N 1
ATOM 2908 C CA . LYS C 3 201 ? -29.345 -14.381 -16.459 1.00 63.27 198 LYS C CA 1
ATOM 2909 C C . LYS C 3 201 ? -30.481 -15.082 -17.195 1.00 62.24 198 LYS C C 1
ATOM 2910 O O . LYS C 3 201 ? -31.443 -14.438 -17.622 1.00 61.48 198 LYS C O 1
ATOM 2916 N N . ALA C 3 202 ? -30.367 -16.393 -17.362 1.00 62.62 199 ALA C N 1
ATOM 2917 C CA . ALA C 3 202 ? -31.434 -17.167 -17.983 1.00 61.86 199 ALA C CA 1
ATOM 2918 C C . ALA C 3 202 ? -31.666 -18.453 -17.210 1.00 63.71 199 ALA C C 1
ATOM 2919 O O . ALA C 3 202 ? -30.743 -18.990 -16.599 1.00 65.20 199 ALA C O 1
ATOM 2921 N N . THR C 3 203 ? -32.905 -18.933 -17.227 1.00 64.11 200 THR C N 1
ATOM 2922 C CA . THR C 3 203 ? -33.258 -20.161 -16.523 1.00 66.15 200 THR C CA 1
ATOM 2923 C C . THR C 3 203 ? -34.214 -21.002 -17.355 1.00 65.50 200 THR C C 1
ATOM 2924 O O . THR C 3 203 ? -35.286 -20.535 -17.750 1.00 65.10 200 THR C O 1
ATOM 2928 N N . ARG C 3 204 ? -33.802 -22.235 -17.633 1.00 65.62 201 ARG C N 1
ATOM 2929 C CA . ARG C 3 204 ? -34.657 -23.210 -18.294 1.00 65.48 201 ARG C CA 1
ATOM 2930 C C . ARG C 3 204 ? -35.230 -24.131 -17.221 1.00 68.30 201 ARG C C 1
ATOM 2931 O O . ARG C 3 204 ? -34.665 -25.186 -16.924 1.00 69.26 201 ARG C O 1
ATOM 2939 N N . THR C 3 205 ? -36.349 -23.708 -16.634 1.00 69.88 202 THR C N 1
ATOM 2940 C CA . THR C 3 205 ? -36.956 -24.420 -15.507 1.00 73.29 202 THR C CA 1
ATOM 2941 C C . THR C 3 205 ? -37.613 -25.728 -15.929 1.00 74.16 202 THR C C 1
ATOM 2942 O O . THR C 3 205 ? -37.558 -26.710 -15.191 1.00 76.67 202 THR C O 1
ATOM 2946 N N . THR C 3 206 ? -38.232 -25.733 -17.107 1.00 72.55 203 THR C N 1
ATOM 2947 C CA . THR C 3 206 ? -38.868 -26.931 -17.661 1.00 73.34 203 THR C CA 1
ATOM 2948 C C . THR C 3 206 ? -38.472 -27.090 -19.118 1.00 70.70 203 THR C C 1
ATOM 2949 O O . THR C 3 206 ? -37.761 -26.245 -19.668 1.00 68.47 203 THR C O 1
ATOM 2953 N N . GLN C 3 207 ? -38.944 -28.166 -19.746 1.00 71.30 204 GLN C N 1
ATOM 2954 C CA . GLN C 3 207 ? -38.712 -28.388 -21.174 1.00 69.38 204 GLN C CA 1
ATOM 2955 C C . GLN C 3 207 ? -39.323 -27.263 -22.015 1.00 68.15 204 GLN C C 1
ATOM 2956 O O . GLN C 3 207 ? -38.756 -26.852 -23.035 1.00 66.08 204 GLN C O 1
ATOM 2962 N N . GLU C 3 208 ? -40.471 -26.761 -21.568 1.00 69.60 205 GLU C N 1
ATOM 2963 C CA . GLU C 3 208 ? -41.223 -25.766 -22.323 1.00 69.15 205 GLU C CA 1
ATOM 2964 C C . GLU C 3 208 ? -40.892 -24.303 -21.996 1.00 67.73 205 GLU C C 1
ATOM 2965 O O . GLU C 3 208 ? -41.162 -23.417 -22.809 1.00 66.79 205 GLU C O 1
ATOM 2971 N N . ASP C 3 209 ? -40.285 -24.054 -20.835 1.00 67.72 206 ASP C N 1
ATOM 2972 C CA . ASP C 3 209 ? -40.109 -22.683 -20.329 1.00 66.77 206 ASP C CA 1
ATOM 2973 C C . ASP C 3 209 ? -38.657 -22.214 -20.225 1.00 64.56 206 ASP C C 1
ATOM 2974 O O . ASP C 3 209 ? -37.814 -22.892 -19.634 1.00 65.17 206 ASP C O 1
ATOM 2979 N N . PHE C 3 210 ? -38.383 -21.037 -20.786 1.00 62.24 207 PHE C N 1
ATOM 2980 C CA . PHE C 3 210 ? -37.047 -20.451 -20.773 1.00 59.96 207 PHE C CA 1
ATOM 2981 C C . PHE C 3 210 ? -37.124 -18.953 -20.461 1.00 59.49 207 PHE C C 1
ATOM 2982 O O . PHE C 3 210 ? -37.471 -18.137 -21.323 1.00 58.44 207 PHE C O 1
ATOM 2990 N N . PHE C 3 211 ? -36.803 -18.601 -19.219 1.00 60.25 208 PHE C N 1
ATOM 2991 C CA . PHE C 3 211 ? -36.884 -17.217 -18.757 1.00 60.00 208 PHE C CA 1
ATOM 2992 C C . PHE C 3 211 ? -35.588 -16.450 -19.013 1.00 58.43 208 PHE C C 1
ATOM 2993 O O . PHE C 3 211 ? -34.493 -17.006 -18.892 1.00 58.16 208 PHE C O 1
ATOM 3001 N N . LEU C 3 212 ? -35.723 -15.177 -19.378 1.00 57.57 209 LEU C N 1
ATOM 3002 C CA . LEU C 3 212 ? -34.587 -14.262 -19.453 1.00 56.74 209 LEU C CA 1
ATOM 3003 C C . LEU C 3 212 ? -34.746 -13.179 -18.385 1.00 58.03 209 LEU C C 1
ATOM 3004 O O . LEU C 3 212 ? -35.804 -12.557 -18.277 1.00 58.57 209 LEU C O 1
ATOM 3009 N N . THR C 3 213 ? -33.693 -12.959 -17.601 1.00 58.90 210 THR C N 1
ATOM 3010 C CA . THR C 3 213 ? -33.741 -12.014 -16.487 1.00 60.54 210 THR C CA 1
ATOM 3011 C C . THR C 3 213 ? -32.699 -10.900 -16.587 1.00 59.98 210 THR C C 1
ATOM 3012 O O . THR C 3 213 ? -31.500 -11.154 -16.732 1.00 59.88 210 THR C O 1
ATOM 3016 N N . LEU C 3 214 ? -33.186 -9.665 -16.510 1.00 59.95 211 LEU C N 1
ATOM 3017 C CA . LEU C 3 214 ? -32.347 -8.487 -16.360 1.00 59.84 211 LEU C CA 1
ATOM 3018 C C . LEU C 3 214 ? -32.528 -7.996 -14.924 1.00 62.11 211 LEU C C 1
ATOM 3019 O O . LEU C 3 214 ? -33.530 -7.354 -14.601 1.00 62.56 211 LEU C O 1
ATOM 3024 N N . GLU C 3 215 ? -31.565 -8.326 -14.064 1.00 63.83 212 GLU C N 1
ATOM 3025 C CA . GLU C 3 215 ? -31.646 -8.012 -12.632 1.00 66.74 212 GLU C CA 1
ATOM 3026 C C . GLU C 3 215 ? -31.588 -6.517 -12.341 1.00 66.81 212 GLU C C 1
ATOM 3027 O O . GLU C 3 215 ? -32.217 -6.038 -11.394 1.00 68.79 212 GLU C O 1
ATOM 3033 N N . SER C 3 216 ? -30.826 -5.793 -13.155 1.00 65.01 213 SER C N 1
ATOM 3034 C CA . SER C 3 216 ? -30.731 -4.343 -13.063 1.00 64.71 213 SER C CA 1
ATOM 3035 C C . SER C 3 216 ? -30.679 -3.765 -14.473 1.00 62.18 213 SER C C 1
ATOM 3036 O O . SER C 3 216 ? -29.602 -3.609 -15.062 1.00 61.48 213 SER C O 1
ATOM 3039 N N . ALA C 3 217 ? -31.859 -3.461 -15.009 1.00 61.13 214 ALA C N 1
ATOM 3040 C CA . ALA C 3 217 ? -32.010 -3.019 -16.395 1.00 58.97 214 ALA C CA 1
ATOM 3041 C C . ALA C 3 217 ? -31.160 -1.800 -16.697 1.00 58.67 214 ALA C C 1
ATOM 3042 O O . ALA C 3 217 ? -31.191 -0.810 -15.966 1.00 59.74 214 ALA C O 1
ATOM 3044 N N . SER C 3 218 ? -30.393 -1.890 -17.777 1.00 57.54 215 SER C N 1
ATOM 3045 C CA . SER C 3 218 ? -29.538 -0.802 -18.232 1.00 57.53 215 SER C CA 1
ATOM 3046 C C . SER C 3 218 ? -30.058 -0.279 -19.568 1.00 56.30 215 SER C C 1
ATOM 3047 O O . SER C 3 218 ? -30.645 -1.038 -20.338 1.00 55.52 215 SER C O 1
ATOM 3050 N N . PRO C 3 219 ? -29.856 1.023 -19.851 1.00 56.48 216 PRO C N 1
ATOM 3051 C CA . PRO C 3 219 ? -30.296 1.589 -21.135 1.00 55.59 216 PRO C CA 1
ATOM 3052 C C . PRO C 3 219 ? -29.647 0.946 -22.366 1.00 54.80 216 PRO C C 1
ATOM 3053 O O . PRO C 3 219 ? -30.116 1.158 -23.482 1.00 54.76 216 PRO C O 1
ATOM 3057 N N . SER C 3 220 ? -28.578 0.178 -22.170 1.00 54.52 217 SER C N 1
ATOM 3058 C CA . SER C 3 220 ? -27.937 -0.536 -23.274 1.00 53.81 217 SER C CA 1
ATOM 3059 C C . SER C 3 220 ? -28.696 -1.820 -23.595 1.00 52.74 217 SER C C 1
ATOM 3060 O O . SER C 3 220 ? -28.429 -2.473 -24.602 1.00 52.56 217 SER C O 1
ATOM 3063 N N . GLN C 3 221 ? -29.644 -2.171 -22.730 1.00 52.17 218 GLN C N 1
ATOM 3064 C CA . GLN C 3 221 ? -30.422 -3.392 -22.886 1.00 51.45 218 GLN C CA 1
ATOM 3065 C C . GLN C 3 221 ? -31.770 -3.143 -23.560 1.00 51.36 218 GLN C C 1
ATOM 3066 O O . GLN C 3 221 ? -32.614 -4.043 -23.617 1.00 51.28 218 GLN C O 1
ATOM 3072 N N . THR C 3 222 ? -31.977 -1.930 -24.074 1.00 51.60 219 THR C N 1
ATOM 3073 C CA . THR C 3 222 ? -33.168 -1.669 -24.873 1.00 51.68 219 THR C CA 1
ATOM 3074 C C . THR C 3 222 ? -32.960 -2.264 -26.261 1.00 51.61 219 THR C C 1
ATOM 3075 O O . THR C 3 222 ? -32.042 -1.869 -26.982 1.00 51.97 219 THR C O 1
ATOM 3079 N N . SER C 3 223 ? -33.786 -3.247 -26.603 1.00 51.53 220 SER C N 1
ATOM 3080 C CA . SER C 3 223 ? -33.851 -3.795 -27.965 1.00 52.09 220 SER C CA 1
ATOM 3081 C C . SER C 3 223 ? -35.025 -4.735 -28.107 1.00 52.10 220 SER C C 1
ATOM 3082 O O . SER C 3 223 ? -35.900 -4.789 -27.237 1.00 52.30 220 SER C O 1
ATOM 3085 N N . LEU C 3 224 ? -35.034 -5.469 -29.217 1.00 52.40 221 LEU C N 1
ATOM 3086 C CA . LEU C 3 224 ? -36.084 -6.421 -29.525 1.00 52.66 221 LEU C CA 1
ATOM 3087 C C . LEU C 3 224 ? -35.564 -7.816 -29.208 1.00 52.05 221 LEU C C 1
ATOM 3088 O O . LEU C 3 224 ? -34.613 -8.281 -29.832 1.00 51.82 221 LEU C O 1
ATOM 3093 N N . TYR C 3 225 ? -36.174 -8.463 -28.219 1.00 52.26 222 TYR C N 1
ATOM 3094 C CA . TYR C 3 225 ? -35.735 -9.784 -27.770 1.00 52.13 222 TYR C CA 1
ATOM 3095 C C . TYR C 3 225 ? -36.565 -10.889 -28.400 1.00 53.21 222 TYR C C 1
ATOM 3096 O O . TYR C 3 225 ? -37.801 -10.877 -28.317 1.00 54.11 222 TYR C O 1
ATOM 3105 N N . PHE C 3 226 ? -35.878 -11.846 -29.019 1.00 53.28 223 PHE C N 1
ATOM 3106 C CA . PHE C 3 226 ? -36.550 -12.988 -29.614 1.00 54.52 223 PHE C CA 1
ATOM 3107 C C . PHE C 3 226 ? -36.189 -14.284 -28.912 1.00 54.51 223 PHE C C 1
ATOM 3108 O O . PHE C 3 226 ? -35.012 -14.607 -28.735 1.00 53.89 223 PHE C O 1
ATOM 3116 N N . CYS C 3 227 ? -37.219 -15.009 -28.500 1.00 55.76 224 CYS C N 1
ATOM 3117 C CA . CYS C 3 227 ? -37.071 -16.377 -28.045 1.00 56.39 224 CYS C CA 1
ATOM 3118 C C . CYS C 3 227 ? -37.168 -17.290 -29.259 1.00 56.87 224 CYS C C 1
ATOM 3119 O O . CYS C 3 227 ? -37.795 -16.934 -30.261 1.00 57.88 224 CYS C O 1
ATOM 3122 N N . ALA C 3 228 ? -36.548 -18.462 -29.178 1.00 56.66 225 ALA C N 1
ATOM 3123 C CA . ALA C 3 228 ? -36.675 -19.462 -30.239 1.00 57.27 225 ALA C CA 1
ATOM 3124 C C . ALA C 3 228 ? -36.562 -20.868 -29.677 1.00 57.45 225 ALA C C 1
ATOM 3125 O O . ALA C 3 228 ? -35.985 -21.067 -28.603 1.00 57.17 225 ALA C O 1
ATOM 3127 N N . SER C 3 229 ? -37.128 -21.834 -30.399 1.00 58.11 226 SER C N 1
ATOM 3128 C CA . SER C 3 229 ? -36.928 -23.244 -30.086 1.00 58.27 226 SER C CA 1
ATOM 3129 C C . SER C 3 229 ? -36.471 -24.005 -31.330 1.00 58.74 226 SER C C 1
ATOM 3130 O O . SER C 3 229 ? -36.768 -23.603 -32.458 1.00 59.20 226 SER C O 1
ATOM 3133 N N . SER C 3 230 ? -35.741 -25.097 -31.115 1.00 58.85 227 SER C N 1
ATOM 3134 C CA . SER C 3 230 ? -35.227 -25.900 -32.214 1.00 59.58 227 SER C CA 1
ATOM 3135 C C . SER C 3 230 ? -35.275 -27.398 -31.938 1.00 60.63 227 SER C C 1
ATOM 3136 O O . SER C 3 230 ? -35.160 -27.853 -30.797 1.00 60.52 227 SER C O 1
ATOM 3139 N N . ASP C 3 231 ? -35.409 -28.138 -33.032 1.00 62.00 228 ASP C N 1
ATOM 3140 C CA . ASP C 3 231 ? -35.632 -29.569 -33.056 1.00 63.19 228 ASP C CA 1
ATOM 3141 C C . ASP C 3 231 ? -34.480 -30.195 -33.824 1.00 63.18 228 ASP C C 1
ATOM 3142 O O . ASP C 3 231 ? -34.183 -31.380 -33.678 1.00 63.47 228 ASP C O 1
ATOM 3147 N N . ALA C 3 232 ? -33.848 -29.372 -34.659 1.00 62.96 229 ALA C N 1
ATOM 3148 C CA . ALA C 3 232 ? -32.810 -29.806 -35.583 1.00 63.60 229 ALA C CA 1
ATOM 3149 C C . ALA C 3 232 ? -31.752 -28.705 -35.737 1.00 63.08 229 ALA C C 1
ATOM 3150 O O . ALA C 3 232 ? -32.104 -27.532 -35.892 1.00 62.81 229 ALA C O 1
ATOM 3152 N N . PRO C 3 233 ? -30.456 -29.083 -35.697 1.00 63.19 230 PRO C N 1
ATOM 3153 C CA . PRO C 3 233 ? -29.326 -28.144 -35.729 1.00 62.98 230 PRO C CA 1
ATOM 3154 C C . PRO C 3 233 ? -29.513 -26.959 -36.677 1.00 63.05 230 PRO C C 1
ATOM 3155 O O . PRO C 3 233 ? -29.539 -27.133 -37.891 1.00 64.46 230 PRO C O 1
ATOM 3159 N N . GLY C 3 234 ? -29.664 -25.768 -36.103 1.00 61.86 231 GLY C N 1
ATOM 3160 C CA . GLY C 3 234 ? -29.747 -24.528 -36.875 1.00 61.87 231 GLY C CA 1
ATOM 3161 C C . GLY C 3 234 ? -31.124 -24.174 -37.408 1.00 61.85 231 GLY C C 1
ATOM 3162 O O . GLY C 3 234 ? -31.321 -23.083 -37.952 1.00 62.32 231 GLY C O 1
ATOM 3163 N N . GLN C 3 235 ? -32.074 -25.096 -37.259 1.00 61.46 232 GLN C N 1
ATOM 3164 C CA . GLN C 3 235 ? -33.450 -24.883 -37.708 1.00 61.86 232 GLN C CA 1
ATOM 3165 C C . GLN C 3 235 ? -34.302 -24.385 -36.544 1.00 60.42 232 GLN C C 1
ATOM 3166 O O . GLN C 3 235 ? -34.783 -25.173 -35.735 1.00 59.96 232 GLN C O 1
ATOM 3172 N N . LEU C 3 236 ? -34.484 -23.070 -36.475 1.00 60.05 233 LEU C N 1
ATOM 3173 C CA . LEU C 3 236 ? -35.094 -22.430 -35.314 1.00 58.96 233 LEU C CA 1
ATOM 3174 C C . LEU C 3 236 ? -36.483 -21.886 -35.596 1.00 60.11 233 LEU C C 1
ATOM 3175 O O . LEU C 3 236 ? -36.758 -21.394 -36.688 1.00 61.46 233 LEU C O 1
ATOM 3180 N N . TYR C 3 237 ? -37.349 -21.979 -34.591 1.00 60.08 234 TYR C N 1
ATOM 3181 C CA . TYR C 3 237 ? -38.695 -21.421 -34.656 1.00 61.72 234 TYR C CA 1
ATOM 3182 C C . TYR C 3 237 ? -38.826 -20.270 -33.675 1.00 60.66 234 TYR C C 1
ATOM 3183 O O . TYR C 3 237 ? -38.811 -20.474 -32.463 1.00 60.16 234 TYR C O 1
ATOM 3192 N N . PHE C 3 238 ? -38.949 -19.059 -34.206 1.00 60.83 235 PHE C N 1
ATOM 3193 C CA . PHE C 3 238 ? -38.878 -17.856 -33.385 1.00 59.60 235 PHE C CA 1
ATOM 3194 C C . PHE C 3 238 ? -40.228 -17.401 -32.858 1.00 60.80 235 PHE C C 1
ATOM 3195 O O . PHE C 3 238 ? -41.247 -17.523 -33.538 1.00 62.81 235 PHE C O 1
ATOM 3203 N N . GLY C 3 239 ? -40.221 -16.877 -31.635 1.00 59.91 236 GLY C N 1
ATOM 3204 C CA . GLY C 3 239 ? -41.388 -16.204 -31.074 1.00 61.05 236 GLY C CA 1
ATOM 3205 C C . GLY C 3 239 ? -41.650 -14.874 -31.764 1.00 61.80 236 GLY C C 1
ATOM 3206 O O . GLY C 3 239 ? -40.968 -14.511 -32.723 1.00 61.42 236 GLY C O 1
ATOM 3207 N N . GLU C 3 240 ? -42.631 -14.136 -31.261 1.00 63.22 237 GLU C N 1
ATOM 3208 C CA . GLU C 3 240 ? -43.104 -12.932 -31.936 1.00 64.69 237 GLU C CA 1
ATOM 3209 C C . GLU C 3 240 ? -42.384 -11.662 -31.489 1.00 63.23 237 GLU C C 1
ATOM 3210 O O . GLU C 3 240 ? -42.617 -10.588 -32.047 1.00 64.34 237 GLU C O 1
ATOM 3216 N N . GLY C 3 241 ? -41.511 -11.789 -30.489 1.00 60.97 238 GLY C N 1
ATOM 3217 C CA . GLY C 3 241 ? -40.672 -10.678 -30.044 1.00 59.41 238 GLY C CA 1
ATOM 3218 C C . GLY C 3 241 ? -41.148 -9.959 -28.795 1.00 59.54 238 GLY C C 1
ATOM 3219 O O . GLY C 3 241 ? -42.338 -9.715 -28.624 1.00 61.41 238 GLY C O 1
ATOM 3220 N N . SER C 3 242 ? -40.204 -9.625 -27.922 1.00 58.05 239 SER C N 1
ATOM 3221 C CA . SER C 3 242 ? -40.472 -8.818 -26.737 1.00 58.39 239 SER C CA 1
ATOM 3222 C C . SER C 3 242 ? -39.656 -7.535 -26.822 1.00 57.72 239 SER C C 1
ATOM 3223 O O . SER C 3 242 ? -38.441 -7.558 -26.587 1.00 56.37 239 SER C O 1
ATOM 3226 N N . LYS C 3 243 ? -40.305 -6.426 -27.175 1.00 58.91 240 LYS C N 1
ATOM 3227 C CA . LYS C 3 243 ? -39.597 -5.147 -27.297 1.00 58.57 240 LYS C CA 1
ATOM 3228 C C . LYS C 3 243 ? -39.492 -4.420 -25.960 1.00 58.35 240 LYS C C 1
ATOM 3229 O O . LYS C 3 243 ? -40.506 -4.043 -25.364 1.00 59.66 240 LYS C O 1
ATOM 3235 N N . LEU C 3 244 ? -38.254 -4.223 -25.510 1.00 57.07 241 LEU C N 1
ATOM 3236 C CA . LEU C 3 244 ? -37.972 -3.606 -24.219 1.00 57.16 241 LEU C CA 1
ATOM 3237 C C . LEU C 3 244 ? -37.225 -2.284 -24.360 1.00 57.07 241 LEU C C 1
ATOM 3238 O O . LEU C 3 244 ? -36.203 -2.213 -25.036 1.00 56.45 241 LEU C O 1
ATOM 3243 N N . THR C 3 245 ? -37.744 -1.243 -23.718 1.00 58.15 242 THR C N 1
ATOM 3244 C CA . THR C 3 245 ? -37.047 0.035 -23.632 1.00 58.31 242 THR C CA 1
ATOM 3245 C C . THR C 3 245 ? -36.782 0.338 -22.169 1.00 58.72 242 THR C C 1
ATOM 3246 O O . THR C 3 245 ? -37.703 0.341 -21.348 1.00 59.73 242 THR C O 1
ATOM 3250 N N . VAL C 3 246 ? -35.518 0.573 -21.840 1.00 58.36 243 VAL C N 1
ATOM 3251 C CA . VAL C 3 246 ? -35.168 1.003 -20.493 1.00 59.28 243 VAL C CA 1
ATOM 3252 C C . VAL C 3 246 ? -34.557 2.395 -20.527 1.00 59.83 243 VAL C C 1
ATOM 3253 O O . VAL C 3 246 ? -33.580 2.654 -21.231 1.00 59.25 243 VAL C O 1
ATOM 3257 N N . LEU C 3 247 ? -35.189 3.296 -19.781 1.00 61.45 244 LEU C N 1
ATOM 3258 C CA . LEU C 3 247 ? -34.877 4.716 -19.829 1.00 62.49 244 LEU C CA 1
ATOM 3259 C C . LEU C 3 247 ? -34.122 5.196 -18.602 1.00 63.58 244 LEU C C 1
ATOM 3260 O O . LEU C 3 247 ? -34.537 4.944 -17.467 1.00 64.52 244 LEU C O 1
ATOM 3265 N N . GLU C 3 248 ? -33.009 5.884 -18.843 1.00 63.99 245 GLU C N 1
ATOM 3266 C CA . GLU C 3 248 ? -32.396 6.718 -17.826 1.00 65.52 245 GLU C CA 1
ATOM 3267 C C . GLU C 3 248 ? -33.112 8.065 -17.910 1.00 66.48 245 GLU C C 1
ATOM 3268 O O . GLU C 3 248 ? -32.860 8.856 -18.822 1.00 66.34 245 GLU C O 1
ATOM 3274 N N . LEU C 3 249 ? -34.031 8.297 -16.974 1.00 67.97 246 LEU C N 1
ATOM 3275 C CA . LEU C 3 249 ? -34.864 9.504 -16.966 1.00 69.33 246 LEU C CA 1
ATOM 3276 C C . LEU C 3 249 ? -34.073 10.816 -16.939 1.00 70.23 246 LEU C C 1
ATOM 3277 O O . LEU C 3 249 ? -34.429 11.763 -17.642 1.00 70.38 246 LEU C O 1
ATOM 3282 N N . GLU C 3 250 ? -33.000 10.855 -16.146 1.00 71.20 247 GLU C N 1
ATOM 3283 C CA . GLU C 3 250 ? -32.140 12.045 -16.020 1.00 72.92 247 GLU C CA 1
ATOM 3284 C C . GLU C 3 250 ? -31.570 12.525 -17.358 1.00 72.29 247 GLU C C 1
ATOM 3285 O O . GLU C 3 250 ? -31.220 13.699 -17.513 1.00 73.05 247 GLU C O 1
ATOM 3291 N N . HIS C 3 251 ? -31.474 11.602 -18.309 1.00 71.22 248 HIS C N 1
ATOM 3292 C CA . HIS C 3 251 ? -30.864 11.862 -19.603 1.00 71.02 248 HIS C CA 1
ATOM 3293 C C . HIS C 3 251 ? -31.724 12.764 -20.489 1.00 71.43 248 HIS C C 1
ATOM 3294 O O . HIS C 3 251 ? -31.197 13.550 -21.272 1.00 72.11 248 HIS C O 1
ATOM 3301 N N . HIS C 3 252 ? -33.042 12.649 -20.363 1.00 71.43 249 HIS C N 1
ATOM 3302 C CA . HIS C 3 252 ? -33.960 13.371 -21.241 1.00 72.19 249 HIS C CA 1
ATOM 3303 C C . HIS C 3 252 ? -34.488 14.648 -20.583 1.00 73.50 249 HIS C C 1
ATOM 3304 O O . HIS C 3 252 ? -35.657 15.015 -20.731 1.00 74.51 249 HIS C O 1
ATOM 3311 N N . HIS C 3 253 ? -33.592 15.329 -19.876 1.00 73.76 250 HIS C N 1
ATOM 3312 C CA . HIS C 3 253 ? -33.918 16.482 -19.051 1.00 74.90 250 HIS C CA 1
ATOM 3313 C C . HIS C 3 253 ? -32.739 17.443 -19.106 1.00 75.48 250 HIS C C 1
ATOM 3314 O O . HIS C 3 253 ? -31.588 17.015 -19.005 1.00 75.06 250 HIS C O 1
ATOM 3321 N N . HIS C 3 254 ? -33.010 18.731 -19.294 1.00 76.72 251 HIS C N 1
ATOM 3322 C CA . HIS C 3 254 ? -31.962 19.732 -19.114 1.00 77.74 251 HIS C CA 1
ATOM 3323 C C . HIS C 3 254 ? -32.083 20.334 -17.723 1.00 78.41 251 HIS C C 1
ATOM 3324 O O . HIS C 3 254 ? -33.100 20.937 -17.377 1.00 79.38 251 HIS C O 1
ATOM 3331 N N . HIS C 3 255 ? -31.039 20.124 -16.927 1.00 78.21 252 HIS C N 1
ATOM 3332 C CA . HIS C 3 255 ? -30.993 20.543 -15.529 1.00 79.14 252 HIS C CA 1
ATOM 3333 C C . HIS C 3 255 ? -31.194 22.052 -15.364 1.00 80.42 252 HIS C C 1
ATOM 3334 O O . HIS C 3 255 ? -30.600 22.853 -16.088 1.00 80.96 252 HIS C O 1
ATOM 3341 N N . HIS C 3 256 ? -32.045 22.418 -14.409 1.00 80.96 253 HIS C N 1
ATOM 3342 C CA . HIS C 3 256 ? -32.319 23.813 -14.081 1.00 82.11 253 HIS C CA 1
ATOM 3343 C C . HIS C 3 256 ? -31.465 24.274 -12.905 1.00 83.44 253 HIS C C 1
ATOM 3344 O O . HIS C 3 256 ? -31.344 23.568 -11.908 1.00 83.56 253 HIS C O 1
ATOM 3351 N N . GLY D 1 2 ? -8.218 -56.952 -48.291 1.00 181.72 1 GLY A N 1
ATOM 3352 C CA . GLY D 1 2 ? -9.706 -56.875 -48.383 1.00 177.04 1 GLY A CA 1
ATOM 3353 C C . GLY D 1 2 ? -10.299 -55.636 -47.727 1.00 168.35 1 GLY A C 1
ATOM 3354 O O . GLY D 1 2 ? -9.584 -54.660 -47.487 1.00 166.33 1 GLY A O 1
ATOM 3355 N N . PRO D 1 3 ? -11.617 -55.669 -47.440 1.00 163.54 2 PRO A N 1
ATOM 3356 C CA . PRO D 1 3 ? -12.376 -54.576 -46.816 1.00 155.56 2 PRO A CA 1
ATOM 3357 C C . PRO D 1 3 ? -11.925 -54.193 -45.400 1.00 150.76 2 PRO A C 1
ATOM 3358 O O . PRO D 1 3 ? -11.251 -54.977 -44.729 1.00 153.10 2 PRO A O 1
ATOM 3362 N N . HIS D 1 4 ? -12.301 -52.987 -44.969 1.00 144.59 3 HIS A N 1
ATOM 3363 C CA . HIS D 1 4 ? -11.977 -52.461 -43.636 1.00 139.82 3 HIS A CA 1
ATOM 3364 C C . HIS D 1 4 ? -13.165 -51.661 -43.093 1.00 132.70 3 HIS A C 1
ATOM 3365 O O . HIS D 1 4 ? -14.051 -51.270 -43.854 1.00 131.61 3 HIS A O 1
ATOM 3372 N N . SER D 1 5 ? -13.188 -51.417 -41.782 1.00 128.29 4 SER A N 1
ATOM 3373 C CA . SER D 1 5 ? -14.308 -50.691 -41.162 1.00 121.88 4 SER A CA 1
ATOM 3374 C C . SER D 1 5 ? -13.955 -49.913 -39.888 1.00 117.77 4 SER A C 1
ATOM 3375 O O . SER D 1 5 ? -12.970 -50.214 -39.214 1.00 119.54 4 SER A O 1
ATOM 3378 N N . MET D 1 6 ? -14.770 -48.904 -39.582 1.00 112.61 5 MET A N 1
ATOM 3379 C CA . MET D 1 6 ? -14.711 -48.205 -38.298 1.00 108.59 5 MET A CA 1
ATOM 3380 C C . MET D 1 6 ? -16.101 -48.198 -37.662 1.00 104.09 5 MET A C 1
ATOM 3381 O O . MET D 1 6 ? -17.110 -48.065 -38.358 1.00 102.97 5 MET A O 1
ATOM 3386 N N . ARG D 1 7 ? -16.144 -48.340 -36.339 1.00 101.89 6 ARG A N 1
ATOM 3387 C CA . ARG D 1 7 ? -17.403 -48.502 -35.623 1.00 98.21 6 ARG A CA 1
ATOM 3388 C C . ARG D 1 7 ? -17.336 -47.890 -34.226 1.00 95.26 6 ARG A C 1
ATOM 3389 O O . ARG D 1 7 ? -16.372 -48.111 -33.493 1.00 96.85 6 ARG A O 1
ATOM 3397 N N . TYR D 1 8 ? -18.358 -47.114 -33.871 1.00 91.37 7 TYR A N 1
ATOM 3398 C CA . TYR D 1 8 ? -18.461 -46.521 -32.535 1.00 88.90 7 TYR A CA 1
ATOM 3399 C C . TYR D 1 8 ? -19.743 -46.933 -31.820 1.00 86.68 7 TYR A C 1
ATOM 3400 O O . TYR D 1 8 ? -20.844 -46.703 -32.322 1.00 84.86 7 TYR A O 1
ATOM 3409 N N . TYR D 1 9 ? -19.586 -47.540 -30.646 1.00 87.20 8 TYR A N 1
ATOM 3410 C CA . TYR D 1 9 ? -20.721 -47.982 -29.840 1.00 85.67 8 TYR A CA 1
ATOM 3411 C C . TYR D 1 9 ? -20.888 -47.133 -28.580 1.00 83.70 8 TYR A C 1
ATOM 3412 O O . TYR D 1 9 ? -20.130 -47.273 -27.616 1.00 85.16 8 TYR A O 1
ATOM 3421 N N . GLU D 1 10 ? -21.885 -46.253 -28.600 1.00 80.88 9 GLU A N 1
ATOM 3422 C CA . GLU D 1 10 ? -22.211 -45.414 -27.447 1.00 79.45 9 GLU A CA 1
ATOM 3423 C C . GLU D 1 10 ? -23.383 -46.011 -26.670 1.00 78.81 9 GLU A C 1
ATOM 3424 O O . GLU D 1 10 ? -24.429 -46.296 -27.245 1.00 77.99 9 GLU A O 1
ATOM 3430 N N . THR D 1 11 ? -23.205 -46.194 -25.366 1.00 79.67 10 THR A N 1
ATOM 3431 C CA . THR D 1 11 ? -24.217 -46.846 -24.539 1.00 79.87 10 THR A CA 1
ATOM 3432 C C . THR D 1 11 ? -24.477 -46.058 -23.256 1.00 79.50 10 THR A C 1
ATOM 3433 O O . THR D 1 11 ? -23.538 -45.631 -22.577 1.00 80.71 10 THR A O 1
ATOM 3437 N N . ALA D 1 12 ? -25.754 -45.865 -22.936 1.00 78.22 11 ALA A N 1
ATOM 3438 C CA . ALA D 1 12 ? -26.155 -45.196 -21.703 1.00 78.38 11 ALA A CA 1
ATOM 3439 C C . ALA D 1 12 ? -27.221 -45.992 -20.958 1.00 79.44 11 ALA A C 1
ATOM 3440 O O . ALA D 1 12 ? -28.193 -46.460 -21.554 1.00 78.61 11 ALA A O 1
ATOM 3442 N N . THR D 1 13 ? -27.008 -46.183 -19.658 1.00 81.80 12 THR A N 1
ATOM 3443 C CA . THR D 1 13 ? -27.923 -46.967 -18.828 1.00 83.67 12 THR A CA 1
ATOM 3444 C C . THR D 1 13 ? -28.410 -46.212 -17.590 1.00 84.83 12 THR A C 1
ATOM 3445 O O . THR D 1 13 ? -27.617 -45.611 -16.865 1.00 86.05 12 THR A O 1
ATOM 3449 N N . SER D 1 14 ? -29.718 -46.253 -17.353 1.00 85.16 13 SER A N 1
ATOM 3450 C CA . SER D 1 14 ? -30.321 -45.622 -16.179 1.00 87.13 13 SER A CA 1
ATOM 3451 C C . SER D 1 14 ? -29.979 -46.343 -14.873 1.00 91.34 13 SER A C 1
ATOM 3452 O O . SER D 1 14 ? -29.850 -47.567 -14.843 1.00 92.85 13 SER A O 1
ATOM 3455 N N . ARG D 1 15 ? -29.838 -45.573 -13.797 1.00 93.92 14 ARG A N 1
ATOM 3456 C CA . ARG D 1 15 ? -29.572 -46.124 -12.469 1.00 98.81 14 ARG A CA 1
ATOM 3457 C C . ARG D 1 15 ? -30.659 -45.704 -11.480 1.00 101.35 14 ARG A C 1
ATOM 3458 O O . ARG D 1 15 ? -31.035 -44.533 -11.429 1.00 100.42 14 ARG A O 1
ATOM 3466 N N . ARG D 1 16 ? -31.168 -46.656 -10.701 1.00 105.19 15 ARG A N 1
ATOM 3467 C CA . ARG D 1 16 ? -32.259 -46.362 -9.766 1.00 108.45 15 ARG A CA 1
ATOM 3468 C C . ARG D 1 16 ? -31.915 -45.276 -8.745 1.00 111.23 15 ARG A C 1
ATOM 3469 O O . ARG D 1 16 ? -31.086 -45.484 -7.852 1.00 114.77 15 ARG A O 1
ATOM 3477 N N . GLY D 1 17 ? -32.558 -44.118 -8.898 1.00 110.17 16 GLY A N 1
ATOM 3478 C CA . GLY D 1 17 ? -32.449 -43.017 -7.941 1.00 113.34 16 GLY A CA 1
ATOM 3479 C C . GLY D 1 17 ? -31.146 -42.237 -7.981 1.00 113.19 16 GLY A C 1
ATOM 3480 O O . GLY D 1 17 ? -31.155 -41.015 -8.160 1.00 112.39 16 GLY A O 1
ATOM 3481 N N . LEU D 1 18 ? -30.030 -42.947 -7.812 1.00 114.38 17 LEU A N 1
ATOM 3482 C CA . LEU D 1 18 ? -28.698 -42.338 -7.707 1.00 115.12 17 LEU A CA 1
ATOM 3483 C C . LEU D 1 18 ? -28.221 -41.648 -8.993 1.00 110.42 17 LEU A C 1
ATOM 3484 O O . LEU D 1 18 ? -27.488 -42.236 -9.797 1.00 108.36 17 LEU A O 1
ATOM 3489 N N . GLY D 1 19 ? -28.660 -40.404 -9.174 1.00 109.15 18 GLY A N 1
ATOM 3490 C CA . GLY D 1 19 ? -28.147 -39.511 -10.214 1.00 105.54 18 GLY A CA 1
ATOM 3491 C C . GLY D 1 19 ? -28.063 -40.013 -11.648 1.00 100.69 18 GLY A C 1
ATOM 3492 O O . GLY D 1 19 ? -28.855 -40.851 -12.086 1.00 99.04 18 GLY A O 1
ATOM 3493 N N . GLU D 1 20 ? -27.065 -39.495 -12.360 1.00 98.80 19 GLU A N 1
ATOM 3494 C CA . GLU D 1 20 ? -26.976 -39.590 -13.819 1.00 94.37 19 GLU A CA 1
ATOM 3495 C C . GLU D 1 20 ? -26.623 -40.986 -14.351 1.00 93.00 19 GLU A C 1
ATOM 3496 O O . GLU D 1 20 ? -26.035 -41.792 -13.630 1.00 95.67 19 GLU A O 1
ATOM 3502 N N . PRO D 1 21 ? -27.050 -41.273 -15.576 1.00 89.28 20 PRO A N 1
ATOM 3503 C CA . PRO D 1 21 ? -26.813 -42.580 -16.198 1.00 88.24 20 PRO A CA 1
ATOM 3504 C C . PRO D 1 21 ? -25.349 -42.795 -16.556 1.00 88.47 20 PRO A C 1
ATOM 3505 O O . PRO D 1 21 ? -24.673 -41.854 -16.971 1.00 87.71 20 PRO A O 1
ATOM 3509 N N . ARG D 1 22 ? -24.869 -44.025 -16.405 1.00 89.73 21 ARG A N 1
ATOM 3510 C CA . ARG D 1 22 ? -23.512 -44.359 -16.811 1.00 90.22 21 ARG A CA 1
ATOM 3511 C C . ARG D 1 22 ? -23.394 -44.214 -18.323 1.00 86.98 21 ARG A C 1
ATOM 3512 O O . ARG D 1 22 ? -24.310 -44.577 -19.061 1.00 85.01 21 ARG A O 1
ATOM 3520 N N . TYR D 1 23 ? -22.267 -43.683 -18.782 1.00 86.71 22 TYR A N 1
ATOM 3521 C CA . TYR D 1 23 ? -22.052 -43.480 -20.209 1.00 84.07 22 TYR A CA 1
ATOM 3522 C C . TYR D 1 23 ? -20.858 -44.283 -20.708 1.00 85.68 22 TYR A C 1
ATOM 3523 O O . TYR D 1 23 ? -19.776 -44.231 -20.124 1.00 88.03 22 TYR A O 1
ATOM 3532 N N . THR D 1 24 ? -21.059 -45.024 -21.793 1.00 84.60 23 THR A N 1
ATOM 3533 C CA . THR D 1 24 ? -19.984 -45.806 -22.379 1.00 86.49 23 THR A CA 1
ATOM 3534 C C . THR D 1 24 ? -19.833 -45.486 -23.864 1.00 84.91 23 THR A C 1
ATOM 3535 O O . THR D 1 24 ? -20.819 -45.384 -24.590 1.00 82.64 23 THR A O 1
ATOM 3539 N N . SER D 1 25 ? -18.591 -45.300 -24.297 1.00 86.50 24 SER A N 1
ATOM 3540 C CA . SER D 1 25 ? -18.289 -45.144 -25.710 1.00 86.05 24 SER A CA 1
ATOM 3541 C C . SER D 1 25 ? -17.038 -45.933 -26.053 1.00 89.49 24 SER A C 1
ATOM 3542 O O . SER D 1 25 ? -15.972 -45.694 -25.486 1.00 91.74 24 SER A O 1
ATOM 3545 N N . VAL D 1 26 ? -17.180 -46.881 -26.974 1.00 90.37 25 VAL A N 1
ATOM 3546 C CA . VAL D 1 26 ? -16.070 -47.737 -27.387 1.00 94.15 25 VAL A CA 1
ATOM 3547 C C . VAL D 1 26 ? -15.907 -47.728 -28.910 1.00 94.60 25 VAL A C 1
ATOM 3548 O O . VAL D 1 26 ? -16.876 -47.904 -29.650 1.00 92.94 25 VAL A O 1
ATOM 3552 N N . GLY D 1 27 ? -14.677 -47.499 -29.363 1.00 97.30 26 GLY A N 1
ATOM 3553 C CA . GLY D 1 27 ? -14.372 -47.439 -30.789 1.00 98.73 26 GLY A CA 1
ATOM 3554 C C . GLY D 1 27 ? -13.692 -48.690 -31.306 1.00 103.22 26 GLY A C 1
ATOM 3555 O O . GLY D 1 27 ? -12.806 -49.244 -30.652 1.00 106.22 26 GLY A O 1
ATOM 3556 N N . TYR D 1 28 ? -14.109 -49.125 -32.491 1.00 104.15 27 TYR A N 1
ATOM 3557 C CA . TYR D 1 28 ? -13.558 -50.313 -33.130 1.00 109.02 27 TYR A CA 1
ATOM 3558 C C . TYR D 1 28 ? -13.005 -49.993 -34.518 1.00 111.49 27 TYR A C 1
ATOM 3559 O O . TYR D 1 28 ? -13.672 -49.339 -35.323 1.00 109.26 27 TYR A O 1
ATOM 3568 N N . VAL D 1 29 ? -11.779 -50.446 -34.781 1.00 116.55 28 VAL A N 1
ATOM 3569 C CA . VAL D 1 29 ? -11.197 -50.412 -36.127 1.00 120.33 28 VAL A CA 1
ATOM 3570 C C . VAL D 1 29 ? -11.139 -51.844 -36.651 1.00 125.09 28 VAL A C 1
ATOM 3571 O O . VAL D 1 29 ? -10.531 -52.724 -36.029 1.00 128.24 28 VAL A O 1
ATOM 3575 N N . ASP D 1 30 ? -11.764 -52.053 -37.810 1.00 126.18 29 ASP A N 1
ATOM 3576 C CA . ASP D 1 30 ? -12.229 -53.372 -38.235 1.00 129.62 29 ASP A CA 1
ATOM 3577 C C . ASP D 1 30 ? -13.145 -53.879 -37.117 1.00 126.71 29 ASP A C 1
ATOM 3578 O O . ASP D 1 30 ? -14.192 -53.275 -36.860 1.00 121.90 29 ASP A O 1
ATOM 3583 N N . ASP D 1 31 ? -12.753 -54.950 -36.435 1.00 129.97 30 ASP A N 1
ATOM 3584 C CA . ASP D 1 31 ? -13.520 -55.427 -35.288 1.00 127.74 30 ASP A CA 1
ATOM 3585 C C . ASP D 1 31 ? -12.715 -55.367 -33.987 1.00 128.07 30 ASP A C 1
ATOM 3586 O O . ASP D 1 31 ? -13.171 -55.833 -32.940 1.00 127.11 30 ASP A O 1
ATOM 3591 N N . LYS D 1 32 ? -11.526 -54.772 -34.065 1.00 129.85 31 LYS A N 1
ATOM 3592 C CA . LYS D 1 32 ? -10.645 -54.619 -32.911 1.00 130.79 31 LYS A CA 1
ATOM 3593 C C . LYS D 1 32 ? -10.925 -53.308 -32.174 1.00 125.59 31 LYS A C 1
ATOM 3594 O O . LYS D 1 32 ? -11.035 -52.249 -32.794 1.00 123.01 31 LYS A O 1
ATOM 3600 N N . GLU D 1 33 ? -11.043 -53.398 -30.851 1.00 124.56 32 GLU A N 1
ATOM 3601 C CA . GLU D 1 33 ? -11.204 -52.229 -29.992 1.00 120.62 32 GLU A CA 1
ATOM 3602 C C . GLU D 1 33 ? -9.919 -51.406 -29.971 1.00 122.50 32 GLU A C 1
ATOM 3603 O O . GLU D 1 33 ? -8.833 -51.949 -29.751 1.00 127.23 32 GLU A O 1
ATOM 3609 N N . PHE D 1 34 ? -10.045 -50.101 -30.204 1.00 119.27 33 PHE A N 1
ATOM 3610 C CA . PHE D 1 34 ? -8.882 -49.212 -30.214 1.00 121.11 33 PHE A CA 1
ATOM 3611 C C . PHE D 1 34 ? -9.003 -48.019 -29.259 1.00 118.11 33 PHE A C 1
ATOM 3612 O O . PHE D 1 34 ? -7.992 -47.426 -28.873 1.00 120.38 33 PHE A O 1
ATOM 3620 N N . VAL D 1 35 ? -10.231 -47.674 -28.878 1.00 113.50 34 VAL A N 1
ATOM 3621 C CA . VAL D 1 35 ? -10.469 -46.511 -28.025 1.00 110.77 34 VAL A CA 1
ATOM 3622 C C . VAL D 1 35 ? -11.696 -46.714 -27.120 1.00 107.60 34 VAL A C 1
ATOM 3623 O O . VAL D 1 35 ? -12.640 -47.417 -27.495 1.00 106.09 34 VAL A O 1
ATOM 3627 N N . ARG D 1 36 ? -11.673 -46.110 -25.930 1.00 107.06 35 ARG A N 1
ATOM 3628 C CA . ARG D 1 36 ? -12.724 -46.328 -24.928 1.00 104.89 35 ARG A CA 1
ATOM 3629 C C . ARG D 1 36 ? -12.976 -45.126 -24.011 1.00 103.24 35 ARG A C 1
ATOM 3630 O O . ARG D 1 36 ? -12.044 -44.416 -23.628 1.00 105.20 35 ARG A O 1
ATOM 3638 N N . PHE D 1 37 ? -14.247 -44.919 -23.668 1.00 100.01 36 PHE A N 1
ATOM 3639 C CA . PHE D 1 37 ? -14.666 -43.891 -22.715 1.00 98.80 36 PHE A CA 1
ATOM 3640 C C . PHE D 1 37 ? -15.667 -44.473 -21.719 1.00 98.27 36 PHE A C 1
ATOM 3641 O O . PHE D 1 37 ? -16.667 -45.078 -22.112 1.00 96.26 36 PHE A O 1
ATOM 3649 N N . ASP D 1 38 ? -15.397 -44.269 -20.432 1.00 100.51 37 ASP A N 1
ATOM 3650 C CA . ASP D 1 38 ? -16.276 -44.733 -19.363 1.00 100.86 37 ASP A CA 1
ATOM 3651 C C . ASP D 1 38 ? -16.530 -43.604 -18.366 1.00 101.13 37 ASP A C 1
ATOM 3652 O O . ASP D 1 38 ? -15.587 -42.999 -17.848 1.00 103.81 37 ASP A O 1
ATOM 3657 N N . SER D 1 39 ? -17.804 -43.331 -18.097 1.00 98.91 38 SER A N 1
ATOM 3658 C CA . SER D 1 39 ? -18.188 -42.260 -17.180 1.00 99.54 38 SER A CA 1
ATOM 3659 C C . SER D 1 39 ? -18.001 -42.647 -15.713 1.00 103.68 38 SER A C 1
ATOM 3660 O O . SER D 1 39 ? -17.894 -41.775 -14.849 1.00 105.53 38 SER A O 1
ATOM 3663 N N . ASP D 1 40 ? -17.962 -43.952 -15.442 1.00 105.73 39 ASP A N 1
ATOM 3664 C CA . ASP D 1 40 ? -17.810 -44.471 -14.079 1.00 110.17 39 ASP A CA 1
ATOM 3665 C C . ASP D 1 40 ? -16.398 -44.324 -13.523 1.00 114.70 39 ASP A C 1
ATOM 3666 O O . ASP D 1 40 ? -16.207 -44.318 -12.305 1.00 118.59 39 ASP A O 1
ATOM 3671 N N . ALA D 1 41 ? -15.415 -44.213 -14.414 1.00 114.82 40 ALA A N 1
ATOM 3672 C CA . ALA D 1 41 ? -14.029 -43.988 -14.012 1.00 119.34 40 ALA A CA 1
ATOM 3673 C C . ALA D 1 41 ? -13.898 -42.682 -13.230 1.00 121.09 40 ALA A C 1
ATOM 3674 O O . ALA D 1 41 ? -14.557 -41.687 -13.549 1.00 117.99 40 ALA A O 1
ATOM 3676 N N . GLU D 1 42 ? -13.054 -42.708 -12.198 1.00 126.60 41 GLU A N 1
ATOM 3677 C CA . GLU D 1 42 ? -12.803 -41.554 -11.323 1.00 129.71 41 GLU A CA 1
ATOM 3678 C C . GLU D 1 42 ? -12.530 -40.253 -12.089 1.00 127.74 41 GLU A C 1
ATOM 3679 O O . GLU D 1 42 ? -13.120 -39.213 -11.783 1.00 127.06 41 GLU A O 1
ATOM 3685 N N . ASN D 1 43 ? -11.645 -40.322 -13.082 1.00 127.30 42 ASN A N 1
ATOM 3686 C CA . ASN D 1 43 ? -11.368 -39.191 -13.960 1.00 125.42 42 ASN A CA 1
ATOM 3687 C C . ASN D 1 43 ? -11.722 -39.547 -15.406 1.00 120.71 42 ASN A C 1
ATOM 3688 O O . ASN D 1 43 ? -10.866 -40.022 -16.158 1.00 121.50 42 ASN A O 1
ATOM 3693 N N . PRO D 1 44 ? -12.977 -39.386 -15.812 1.00 116.26 43 PRO A N 1
ATOM 3694 C CA . PRO D 1 44 ? -13.468 -40.156 -16.962 1.00 112.50 43 PRO A CA 1
ATOM 3695 C C . PRO D 1 44 ? -12.728 -39.935 -18.288 1.00 111.64 43 PRO A C 1
ATOM 3696 O O . PRO D 1 44 ? -12.381 -40.923 -18.935 1.00 111.80 43 PRO A O 1
ATOM 3700 N N . ARG D 1 45 ? -12.469 -38.692 -18.677 1.00 111.30 44 ARG A N 1
ATOM 3701 C CA . ARG D 1 45 ? -11.555 -38.404 -19.783 1.00 111.79 44 ARG A CA 1
ATOM 3702 C C . ARG D 1 45 ? -11.844 -39.177 -21.080 1.00 109.00 44 ARG A C 1
ATOM 3703 O O . ARG D 1 45 ? -12.985 -39.279 -21.531 1.00 105.35 44 ARG A O 1
ATOM 3711 N N . TYR D 1 46 ? -10.769 -39.719 -21.651 1.00 111.34 45 TYR A N 1
ATOM 3712 C CA . TYR D 1 46 ? -10.782 -40.614 -22.809 1.00 110.21 45 TYR A CA 1
ATOM 3713 C C . TYR D 1 46 ? -9.466 -41.380 -22.708 1.00 114.76 45 TYR A C 1
ATOM 3714 O O . TYR D 1 46 ? -8.573 -40.932 -21.989 1.00 118.11 45 TYR A O 1
ATOM 3723 N N . GLU D 1 47 ? -9.310 -42.497 -23.436 1.00 115.38 46 GLU A N 1
ATOM 3724 C CA . GLU D 1 47 ? -8.065 -43.307 -23.382 1.00 120.19 46 GLU A CA 1
ATOM 3725 C C . GLU D 1 47 ? -7.718 -44.193 -24.616 1.00 121.33 46 GLU A C 1
ATOM 3726 O O . GLU D 1 47 ? -8.585 -44.478 -25.442 1.00 118.31 46 GLU A O 1
ATOM 3732 N N . PRO D 1 48 ? -6.450 -44.623 -24.720 1.00 126.17 47 PRO A N 1
ATOM 3733 C CA . PRO D 1 48 ? -5.980 -45.530 -25.771 1.00 128.39 47 PRO A CA 1
ATOM 3734 C C . PRO D 1 48 ? -6.091 -46.985 -25.322 1.00 130.34 47 PRO A C 1
ATOM 3735 O O . PRO D 1 48 ? -5.798 -47.295 -24.166 1.00 132.59 47 PRO A O 1
ATOM 3739 N N . GLN D 1 49 ? -6.513 -47.862 -26.229 1.00 129.91 48 GLN A N 1
ATOM 3740 C CA . GLN D 1 49 ? -6.676 -49.285 -25.917 1.00 132.18 48 GLN A CA 1
ATOM 3741 C C . GLN D 1 49 ? -5.656 -50.168 -26.641 1.00 137.63 48 GLN A C 1
ATOM 3742 O O . GLN D 1 49 ? -5.546 -51.365 -26.363 1.00 140.75 48 GLN A O 1
ATOM 3748 N N . VAL D 1 50 ? -4.918 -49.561 -27.568 1.00 139.17 49 VAL A N 1
ATOM 3749 C CA . VAL D 1 50 ? -3.841 -50.224 -28.308 1.00 144.90 49 VAL A CA 1
ATOM 3750 C C . VAL D 1 50 ? -2.609 -49.312 -28.349 1.00 148.06 49 VAL A C 1
ATOM 3751 O O . VAL D 1 50 ? -2.752 -48.088 -28.290 1.00 145.08 49 VAL A O 1
ATOM 3755 N N . PRO D 1 51 ? -1.396 -49.900 -28.441 1.00 154.55 50 PRO A N 1
ATOM 3756 C CA . PRO D 1 51 ? -0.161 -49.107 -28.448 1.00 158.37 50 PRO A CA 1
ATOM 3757 C C . PRO D 1 51 ? -0.062 -48.098 -29.598 1.00 157.11 50 PRO A C 1
ATOM 3758 O O . PRO D 1 51 ? 0.409 -46.980 -29.387 1.00 157.05 50 PRO A O 1
ATOM 3762 N N . TRP D 1 52 ? -0.513 -48.486 -30.790 1.00 156.56 51 TRP A N 1
ATOM 3763 C CA . TRP D 1 52 ? -0.371 -47.650 -31.991 1.00 156.49 51 TRP A CA 1
ATOM 3764 C C . TRP D 1 52 ? -1.231 -46.377 -32.009 1.00 150.66 51 TRP A C 1
ATOM 3765 O O . TRP D 1 52 ? -1.142 -45.577 -32.945 1.00 150.40 51 TRP A O 1
ATOM 3776 N N . MET D 1 53 ? -2.051 -46.193 -30.976 1.00 146.57 52 MET A N 1
ATOM 3777 C CA . MET D 1 53 ? -2.856 -44.980 -30.833 1.00 141.54 52 MET A CA 1
ATOM 3778 C C . MET D 1 53 ? -2.232 -43.971 -29.867 1.00 142.53 52 MET A C 1
ATOM 3779 O O . MET D 1 53 ? -2.870 -42.987 -29.488 1.00 138.73 52 MET A O 1
ATOM 3784 N N . GLU D 1 54 ? -0.981 -44.214 -29.483 1.00 148.19 53 GLU A N 1
ATOM 3785 C CA . GLU D 1 54 ? -0.267 -43.321 -28.577 1.00 150.26 53 GLU A CA 1
ATOM 3786 C C . GLU D 1 54 ? 0.270 -42.094 -29.311 1.00 151.37 53 GLU A C 1
ATOM 3787 O O . GLU D 1 54 ? 0.343 -41.006 -28.738 1.00 150.76 53 GLU A O 1
ATOM 3793 N N . GLN D 1 55 ? 0.627 -42.280 -30.581 1.00 153.41 54 GLN A N 1
ATOM 3794 C CA . GLN D 1 55 ? 1.199 -41.220 -31.422 1.00 155.28 54 GLN A CA 1
ATOM 3795 C C . GLN D 1 55 ? 0.251 -40.037 -31.692 1.00 150.07 54 GLN A C 1
ATOM 3796 O O . GLN D 1 55 ? 0.602 -39.113 -32.433 1.00 151.36 54 GLN A O 1
ATOM 3802 N N . GLU D 1 56 ? -0.936 -40.072 -31.087 1.00 144.60 55 GLU A N 1
ATOM 3803 C CA . GLU D 1 56 ? -1.913 -38.988 -31.209 1.00 139.74 55 GLU A CA 1
ATOM 3804 C C . GLU D 1 56 ? -1.656 -37.887 -30.183 1.00 139.95 55 GLU A C 1
ATOM 3805 O O . GLU D 1 56 ? -1.403 -38.169 -29.007 1.00 141.03 55 GLU A O 1
ATOM 3811 N N . GLY D 1 57 ? -1.736 -36.637 -30.639 1.00 139.21 56 GLY A N 1
ATOM 3812 C CA . GLY D 1 57 ? -1.450 -35.469 -29.803 1.00 140.05 56 GLY A CA 1
ATOM 3813 C C . GLY D 1 57 ? -2.423 -35.259 -28.654 1.00 136.06 56 GLY A C 1
ATOM 3814 O O . GLY D 1 57 ? -3.540 -35.783 -28.682 1.00 131.68 56 GLY A O 1
ATOM 3815 N N . PRO D 1 58 ? -2.001 -34.493 -27.626 1.00 138.03 57 PRO A N 1
ATOM 3816 C CA . PRO D 1 58 ? -2.853 -34.168 -26.479 1.00 135.10 57 PRO A CA 1
ATOM 3817 C C . PRO D 1 58 ? -4.100 -33.371 -26.861 1.00 130.17 57 PRO A C 1
ATOM 3818 O O . PRO D 1 58 ? -5.082 -33.390 -26.119 1.00 127.01 57 PRO A O 1
ATOM 3822 N N . GLU D 1 59 ? -4.053 -32.679 -28.001 1.00 129.89 58 GLU A N 1
ATOM 3823 C CA . GLU D 1 59 ? -5.219 -31.959 -28.530 1.00 125.60 58 GLU A CA 1
ATOM 3824 C C . GLU D 1 59 ? -6.316 -32.919 -28.992 1.00 120.80 58 GLU A C 1
ATOM 3825 O O . GLU D 1 59 ? -7.503 -32.661 -28.777 1.00 116.97 58 GLU A O 1
ATOM 3831 N N . TYR D 1 60 ? -5.907 -34.017 -29.627 1.00 121.33 59 TYR A N 1
ATOM 3832 C CA . TYR D 1 60 ? -6.828 -35.041 -30.113 1.00 117.56 59 TYR A CA 1
ATOM 3833 C C . TYR D 1 60 ? -7.633 -35.654 -28.971 1.00 114.80 59 TYR A C 1
ATOM 3834 O O . TYR D 1 60 ? -8.853 -35.788 -29.068 1.00 110.88 59 TYR A O 1
ATOM 3843 N N . TRP D 1 61 ? -6.942 -36.021 -27.895 1.00 117.14 60 TRP A N 1
ATOM 3844 C CA . TRP D 1 61 ? -7.577 -36.659 -26.746 1.00 115.27 60 TRP A CA 1
ATOM 3845 C C . TRP D 1 61 ? -8.471 -35.703 -25.964 1.00 112.82 60 TRP A C 1
ATOM 3846 O O . TRP D 1 61 ? -9.545 -36.090 -25.507 1.00 109.72 60 TRP A O 1
ATOM 3857 N N . GLU D 1 62 ? -8.026 -34.456 -25.829 1.00 114.55 61 GLU A N 1
ATOM 3858 C CA . GLU D 1 62 ? -8.763 -33.447 -25.076 1.00 113.15 61 GLU A CA 1
ATOM 3859 C C . GLU D 1 62 ? -10.065 -33.063 -25.781 1.00 108.72 61 GLU A C 1
ATOM 3860 O O . GLU D 1 62 ? -11.107 -32.924 -25.137 1.00 106.31 61 GLU A O 1
ATOM 3866 N N . ARG D 1 63 ? -9.995 -32.899 -27.102 1.00 108.02 62 ARG A N 1
ATOM 3867 C CA . ARG D 1 63 ? -11.160 -32.543 -27.909 1.00 104.39 62 ARG A CA 1
ATOM 3868 C C . ARG D 1 63 ? -12.162 -33.693 -27.953 1.00 100.84 62 ARG A C 1
ATOM 3869 O O . ARG D 1 63 ? -13.358 -33.490 -27.740 1.00 97.93 62 ARG A O 1
ATOM 3877 N N . ILE D 1 64 ? -11.654 -34.895 -28.215 1.00 101.42 63 ILE A N 1
ATOM 3878 C CA . ILE D 1 64 ? -12.472 -36.100 -28.325 1.00 98.71 63 ILE A CA 1
ATOM 3879 C C . ILE D 1 64 ? -13.190 -36.428 -27.003 1.00 97.09 63 ILE A C 1
ATOM 3880 O O . ILE D 1 64 ? -14.240 -37.075 -27.001 1.00 94.51 63 ILE A O 1
ATOM 3885 N N . THR D 1 65 ? -12.621 -35.959 -25.893 1.00 98.94 64 THR A N 1
ATOM 3886 C CA . THR D 1 65 ? -13.183 -36.176 -24.561 1.00 98.21 64 THR A CA 1
ATOM 3887 C C . THR D 1 65 ? -14.395 -35.275 -24.324 1.00 95.52 64 THR A C 1
ATOM 3888 O O . THR D 1 65 ? -15.440 -35.746 -23.872 1.00 93.46 64 THR A O 1
ATOM 3892 N N . GLN D 1 66 ? -14.252 -33.987 -24.638 1.00 95.85 65 GLN A N 1
ATOM 3893 C CA . GLN D 1 66 ? -15.345 -33.024 -24.480 1.00 93.80 65 GLN A CA 1
ATOM 3894 C C . GLN D 1 66 ? -16.511 -33.316 -25.421 1.00 89.97 65 GLN A C 1
ATOM 3895 O O . GLN D 1 66 ? -17.644 -32.916 -25.150 1.00 88.25 65 GLN A O 1
ATOM 3901 N N . VAL D 1 67 ? -16.228 -34.012 -26.521 1.00 89.03 66 VAL A N 1
ATOM 3902 C CA . VAL D 1 67 ? -17.269 -34.497 -27.427 1.00 85.91 66 VAL A CA 1
ATOM 3903 C C . VAL D 1 67 ? -18.119 -35.556 -26.722 1.00 84.14 66 VAL A C 1
ATOM 3904 O O . VAL D 1 67 ? -19.348 -35.511 -26.786 1.00 82.03 66 VAL A O 1
ATOM 3908 N N . ALA D 1 68 ? -17.454 -36.491 -26.041 1.00 85.38 67 ALA A N 1
ATOM 3909 C CA . ALA D 1 68 ? -18.131 -37.528 -25.259 1.00 84.32 67 ALA A CA 1
ATOM 3910 C C . ALA D 1 68 ? -18.876 -36.947 -24.057 1.00 83.85 67 ALA A C 1
ATOM 3911 O O . ALA D 1 68 ? -19.959 -37.424 -23.709 1.00 82.34 67 ALA A O 1
ATOM 3913 N N . LYS D 1 69 ? -18.292 -35.921 -23.435 1.00 85.46 68 LYS A N 1
ATOM 3914 C CA . LYS D 1 69 ? -18.927 -35.194 -22.330 1.00 85.58 68 LYS A CA 1
ATOM 3915 C C . LYS D 1 69 ? -20.252 -34.574 -22.769 1.00 82.90 68 LYS A C 1
ATOM 3916 O O . LYS D 1 69 ? -21.212 -34.530 -21.993 1.00 82.51 68 LYS A O 1
ATOM 3922 N N . GLY D 1 70 ? -20.292 -34.105 -24.017 1.00 81.38 69 GLY A N 1
ATOM 3923 C CA . GLY D 1 70 ? -21.516 -33.594 -24.636 1.00 78.79 69 GLY A CA 1
ATOM 3924 C C . GLY D 1 70 ? -22.505 -34.706 -24.937 1.00 76.41 69 GLY A C 1
ATOM 3925 O O . GLY D 1 70 ? -23.705 -34.560 -24.691 1.00 75.37 69 GLY A O 1
ATOM 3926 N N . GLN D 1 71 ? -21.994 -35.824 -25.455 1.00 75.84 70 GLN A N 1
ATOM 3927 C CA . GLN D 1 71 ? -22.813 -36.993 -25.792 1.00 74.00 70 GLN A CA 1
ATOM 3928 C C . GLN D 1 71 ? -23.669 -37.487 -24.622 1.00 73.48 70 GLN A C 1
ATOM 3929 O O . GLN D 1 71 ? -24.779 -37.980 -24.827 1.00 72.10 70 GLN A O 1
ATOM 3935 N N . GLU D 1 72 ? -23.142 -37.358 -23.404 1.00 74.81 71 GLU A N 1
ATOM 3936 C CA . GLU D 1 72 ? -23.855 -37.751 -22.185 1.00 74.91 71 GLU A CA 1
ATOM 3937 C C . GLU D 1 72 ? -25.163 -36.979 -22.039 1.00 73.56 71 GLU A C 1
ATOM 3938 O O . GLU D 1 72 ? -26.177 -37.543 -21.620 1.00 73.15 71 GLU A O 1
ATOM 3944 N N . GLN D 1 73 ? -25.128 -35.692 -22.388 1.00 73.01 72 GLN A N 1
ATOM 3945 C CA . GLN D 1 73 ? -26.317 -34.843 -22.373 1.00 71.99 72 GLN A CA 1
ATOM 3946 C C . GLN D 1 73 ? -27.368 -35.301 -23.379 1.00 69.16 72 GLN A C 1
ATOM 3947 O O . GLN D 1 73 ? -28.561 -35.291 -23.071 1.00 68.81 72 GLN A O 1
ATOM 3953 N N . TRP D 1 74 ? -26.925 -35.701 -24.572 1.00 67.27 73 TRP A N 1
ATOM 3954 C CA . TRP D 1 74 ? -27.832 -36.243 -25.587 1.00 65.02 73 TRP A CA 1
ATOM 3955 C C . TRP D 1 74 ? -28.582 -37.454 -25.045 1.00 64.57 73 TRP A C 1
ATOM 3956 O O . TRP D 1 74 ? -29.799 -37.564 -25.203 1.00 63.82 73 TRP A O 1
ATOM 3967 N N . PHE D 1 75 ? -27.844 -38.358 -24.406 1.00 65.12 74 PHE A N 1
ATOM 3968 C CA . PHE D 1 75 ? -28.438 -39.560 -23.847 1.00 65.29 74 PHE A CA 1
ATOM 3969 C C . PHE D 1 75 ? -29.373 -39.276 -22.671 1.00 65.84 74 PHE A C 1
ATOM 3970 O O . PHE D 1 75 ? -30.491 -39.788 -22.647 1.00 65.78 74 PHE A O 1
ATOM 3978 N N . ARG D 1 76 ? -28.935 -38.439 -21.729 1.00 66.75 75 ARG A N 1
ATOM 3979 C CA . ARG D 1 76 ? -29.781 -38.020 -20.609 1.00 67.98 75 ARG A CA 1
ATOM 3980 C C . ARG D 1 76 ? -31.122 -37.507 -21.101 1.00 66.84 75 ARG A C 1
ATOM 3981 O O . ARG D 1 76 ? -32.171 -37.939 -20.628 1.00 67.55 75 ARG A O 1
ATOM 3989 N N . VAL D 1 77 ? -31.073 -36.593 -22.064 1.00 65.61 76 VAL A N 1
ATOM 3990 C CA . VAL D 1 77 ? -32.270 -36.016 -22.658 1.00 64.81 76 VAL A CA 1
ATOM 3991 C C . VAL D 1 77 ? -33.101 -37.075 -23.381 1.00 63.73 76 VAL A C 1
ATOM 3992 O O . VAL D 1 77 ? -34.298 -37.193 -23.143 1.00 64.31 76 VAL A O 1
ATOM 3996 N N . ASN D 1 78 ? -32.461 -37.865 -24.234 1.00 62.76 77 ASN A N 1
ATOM 3997 C CA . ASN D 1 78 ? -33.196 -38.781 -25.102 1.00 62.26 77 ASN A CA 1
ATOM 3998 C C . ASN D 1 78 ? -33.710 -40.063 -24.449 1.00 63.02 77 ASN A C 1
ATOM 3999 O O . ASN D 1 78 ? -34.688 -40.654 -24.927 1.00 63.42 77 ASN A O 1
ATOM 4004 N N . LEU D 1 79 ? -33.072 -40.483 -23.355 1.00 63.66 78 LEU A N 1
ATOM 4005 C CA . LEU D 1 79 ? -33.627 -41.549 -22.518 1.00 64.73 78 LEU A CA 1
ATOM 4006 C C . LEU D 1 79 ? -34.969 -41.080 -21.982 1.00 65.55 78 LEU A C 1
ATOM 4007 O O . LEU D 1 79 ? -35.939 -41.838 -21.940 1.00 66.34 78 LEU A O 1
ATOM 4012 N N . ARG D 1 80 ? -35.006 -39.809 -21.599 1.00 65.75 79 ARG A N 1
ATOM 4013 C CA . ARG D 1 80 ? -36.176 -39.185 -21.011 1.00 67.28 79 ARG A CA 1
ATOM 4014 C C . ARG D 1 80 ? -37.321 -39.089 -22.024 1.00 66.57 79 ARG A C 1
ATOM 4015 O O . ARG D 1 80 ? -38.476 -39.338 -21.677 1.00 68.03 79 ARG A O 1
ATOM 4023 N N . THR D 1 81 ? -37.008 -38.748 -23.274 1.00 64.72 80 THR A N 1
ATOM 4024 C CA . THR D 1 81 ? -38.059 -38.627 -24.284 1.00 64.58 80 THR A CA 1
ATOM 4025 C C . THR D 1 81 ? -38.644 -39.996 -24.666 1.00 64.92 80 THR A C 1
ATOM 4026 O O . THR D 1 81 ? -39.844 -40.103 -24.924 1.00 66.12 80 THR A O 1
ATOM 4030 N N . LEU D 1 82 ? -37.807 -41.036 -24.688 1.00 64.34 81 LEU A N 1
ATOM 4031 C CA . LEU D 1 82 ? -38.289 -42.398 -24.967 1.00 65.08 81 LEU A CA 1
ATOM 4032 C C . LEU D 1 82 ? -39.223 -42.931 -23.880 1.00 66.77 81 LEU A C 1
ATOM 4033 O O . LEU D 1 82 ? -40.121 -43.719 -24.177 1.00 68.20 81 LEU A O 1
ATOM 4038 N N . LEU D 1 83 ? -39.019 -42.498 -22.635 1.00 67.04 82 LEU A N 1
ATOM 4039 C CA . LEU D 1 83 ? -39.963 -42.794 -21.550 1.00 69.10 82 LEU A CA 1
ATOM 4040 C C . LEU D 1 83 ? -41.349 -42.239 -21.874 1.00 69.90 82 LEU A C 1
ATOM 4041 O O . LEU D 1 83 ? -42.367 -42.878 -21.580 1.00 72.00 82 LEU A O 1
ATOM 4046 N N . GLY D 1 84 ? -41.371 -41.048 -22.475 1.00 68.43 83 GLY A N 1
ATOM 4047 C CA . GLY D 1 84 ? -42.602 -40.415 -22.935 1.00 69.21 83 GLY A CA 1
ATOM 4048 C C . GLY D 1 84 ? -43.260 -41.178 -24.071 1.00 69.36 83 GLY A C 1
ATOM 4049 O O . GLY D 1 84 ? -44.453 -41.486 -24.003 1.00 71.44 83 GLY A O 1
ATOM 4050 N N . TYR D 1 85 ? -42.482 -41.493 -25.108 1.00 67.56 84 TYR A N 1
ATOM 4051 C CA . TYR D 1 85 ? -42.994 -42.218 -26.274 1.00 68.23 84 TYR A CA 1
ATOM 4052 C C . TYR D 1 85 ? -43.615 -43.559 -25.898 1.00 70.25 84 TYR A C 1
ATOM 4053 O O . TYR D 1 85 ? -44.659 -43.931 -26.435 1.00 72.16 84 TYR A O 1
ATOM 4062 N N . TYR D 1 86 ? -42.960 -44.278 -24.985 1.00 70.20 85 TYR A N 1
ATOM 4063 C CA . TYR D 1 86 ? -43.357 -45.638 -24.610 1.00 72.29 85 TYR A CA 1
ATOM 4064 C C . TYR D 1 86 ? -44.244 -45.710 -23.365 1.00 74.61 85 TYR A C 1
ATOM 4065 O O . TYR D 1 86 ? -44.612 -46.804 -22.924 1.00 76.72 85 TYR A O 1
ATOM 4074 N N . ASN D 1 87 ? -44.569 -44.546 -22.799 1.00 74.58 86 ASN A N 1
ATOM 4075 C CA . ASN D 1 87 ? -45.447 -44.438 -21.625 1.00 77.26 86 ASN A CA 1
ATOM 4076 C C . ASN D 1 87 ? -44.915 -45.209 -20.400 1.00 78.30 86 ASN A C 1
ATOM 4077 O O . ASN D 1 87 ? -45.676 -45.821 -19.645 1.00 81.20 86 ASN A O 1
ATOM 4082 N N . GLN D 1 88 ? -43.600 -45.155 -20.210 1.00 76.21 87 GLN A N 1
ATOM 4083 C CA . GLN D 1 88 ? -42.930 -45.887 -19.138 1.00 77.37 87 GLN A CA 1
ATOM 4084 C C . GLN D 1 88 ? -42.714 -45.029 -17.894 1.00 78.37 87 GLN A C 1
ATOM 4085 O O . GLN D 1 88 ? -42.558 -43.810 -17.988 1.00 77.04 87 GLN A O 1
ATOM 4091 N N . SER D 1 89 ? -42.697 -45.682 -16.735 1.00 81.17 88 SER A N 1
ATOM 4092 C CA . SER D 1 89 ? -42.474 -45.018 -15.452 1.00 83.20 88 SER A CA 1
ATOM 4093 C C . SER D 1 89 ? -41.057 -44.468 -15.311 1.00 81.44 88 SER A C 1
ATOM 4094 O O . SER D 1 89 ? -40.112 -44.999 -15.901 1.00 79.55 88 SER A O 1
ATOM 4097 N N . ALA D 1 90 ? -40.921 -43.415 -14.507 1.00 82.75 89 ALA A N 1
ATOM 4098 C CA . ALA D 1 90 ? -39.625 -42.762 -14.284 1.00 81.71 89 ALA A CA 1
ATOM 4099 C C . ALA D 1 90 ? -38.749 -43.504 -13.264 1.00 83.90 89 ALA A C 1
ATOM 4100 O O . ALA D 1 90 ? -37.550 -43.238 -13.153 1.00 83.06 89 ALA A O 1
ATOM 4102 N N . GLY D 1 91 ? -39.351 -44.439 -12.533 1.00 87.00 90 GLY A N 1
ATOM 4103 C CA . GLY D 1 91 ? -38.628 -45.225 -11.538 1.00 89.90 90 GLY A CA 1
ATOM 4104 C C . GLY D 1 91 ? -38.002 -46.498 -12.081 1.00 89.01 90 GLY A C 1
ATOM 4105 O O . GLY D 1 91 ? -37.641 -47.393 -11.314 1.00 91.88 90 GLY A O 1
ATOM 4106 N N . GLY D 1 92 ? -37.873 -46.580 -13.403 1.00 85.43 91 GLY A N 1
ATOM 4107 C CA . GLY D 1 92 ? -37.274 -47.739 -14.054 1.00 84.76 91 GLY A CA 1
ATOM 4108 C C . GLY D 1 92 ? -35.897 -47.439 -14.605 1.00 82.43 91 GLY A C 1
ATOM 4109 O O . GLY D 1 92 ? -35.464 -46.287 -14.624 1.00 80.79 91 GLY A O 1
ATOM 4110 N N . THR D 1 93 ? -35.205 -48.487 -15.044 1.00 82.79 92 THR A N 1
ATOM 4111 C CA . THR D 1 93 ? -33.883 -48.354 -15.657 1.00 81.17 92 THR A CA 1
ATOM 4112 C C . THR D 1 93 ? -33.939 -48.815 -17.109 1.00 79.29 92 THR A C 1
ATOM 4113 O O . THR D 1 93 ? -34.606 -49.804 -17.426 1.00 80.47 92 THR A O 1
ATOM 4117 N N . HIS D 1 94 ? -33.249 -48.090 -17.986 1.00 76.99 93 HIS A N 1
ATOM 4118 C CA . HIS D 1 94 ? -33.275 -48.383 -19.420 1.00 75.65 93 HIS A CA 1
ATOM 4119 C C . HIS D 1 94 ? -31.914 -48.225 -20.086 1.00 74.98 93 HIS A C 1
ATOM 4120 O O . HIS D 1 94 ? -31.035 -47.530 -19.571 1.00 75.03 93 HIS A O 1
ATOM 4127 N N . THR D 1 95 ? -31.758 -48.872 -21.239 1.00 75.08 94 THR A N 1
ATOM 4128 C CA . THR D 1 95 ? -30.522 -48.827 -22.012 1.00 74.89 94 THR A CA 1
ATOM 4129 C C . THR D 1 95 ? -30.776 -48.251 -23.401 1.00 73.04 94 THR A C 1
ATOM 4130 O O . THR D 1 95 ? -31.686 -48.689 -24.110 1.00 73.37 94 THR A O 1
ATOM 4134 N N . LEU D 1 96 ? -29.971 -47.265 -23.779 1.00 71.83 95 LEU A N 1
ATOM 4135 C CA . LEU D 1 96 ? -30.017 -46.706 -25.121 1.00 70.60 95 LEU A CA 1
ATOM 4136 C C . LEU D 1 96 ? -28.628 -46.795 -25.745 1.00 71.49 95 LEU A C 1
ATOM 4137 O O . LEU D 1 96 ? -27.673 -46.202 -25.235 1.00 71.56 95 LEU A O 1
ATOM 4142 N N . GLN D 1 97 ? -28.514 -47.556 -26.832 1.00 72.85 96 GLN A N 1
ATOM 4143 C CA . GLN D 1 97 ? -27.238 -47.693 -27.533 1.00 74.19 96 GLN A CA 1
ATOM 4144 C C . GLN D 1 97 ? -27.258 -47.032 -28.907 1.00 73.52 96 GLN A C 1
ATOM 4145 O O . GLN D 1 97 ? -28.248 -47.113 -29.636 1.00 73.48 96 GLN A O 1
ATOM 4151 N N . ARG D 1 98 ? -26.151 -46.380 -29.244 1.00 73.65 97 ARG A N 1
ATOM 4152 C CA . ARG D 1 98 ? -25.977 -45.769 -30.548 1.00 73.62 97 ARG A CA 1
ATOM 4153 C C . ARG D 1 98 ? -24.777 -46.388 -31.247 1.00 76.28 97 ARG A C 1
ATOM 4154 O O . ARG D 1 98 ? -23.720 -46.570 -30.643 1.00 77.48 97 ARG A O 1
ATOM 4162 N N . MET D 1 99 ? -24.955 -46.717 -32.522 1.00 77.84 98 MET A N 1
ATOM 4163 C CA . MET D 1 99 ? -23.861 -47.186 -33.354 1.00 80.83 98 MET A CA 1
ATOM 4164 C C . MET D 1 99 ? -23.771 -46.344 -34.620 1.00 81.14 98 MET A C 1
ATOM 4165 O O . MET D 1 99 ? -24.780 -46.101 -35.290 1.00 80.55 98 MET A O 1
ATOM 4170 N N . TYR D 1 100 ? -22.561 -45.889 -34.928 1.00 82.48 99 TYR A N 1
ATOM 4171 C CA . TYR D 1 100 ? -22.279 -45.254 -36.209 1.00 83.85 99 TYR A CA 1
ATOM 4172 C C . TYR D 1 100 ? -20.909 -45.677 -36.716 1.00 87.38 99 TYR A C 1
ATOM 4173 O O . TYR D 1 100 ? -20.097 -46.216 -35.958 1.00 88.48 99 TYR A O 1
ATOM 4182 N N . GLY D 1 101 ? -20.661 -45.437 -37.999 1.00 89.68 100 GLY A N 1
ATOM 4183 C CA . GLY D 1 101 ? -19.387 -45.794 -38.602 1.00 93.63 100 GLY A CA 1
ATOM 4184 C C . GLY D 1 101 ? -19.449 -45.956 -40.103 1.00 96.99 100 GLY A C 1
ATOM 4185 O O . GLY D 1 101 ? -20.452 -45.624 -40.738 1.00 96.23 100 GLY A O 1
ATOM 4186 N N . CYS D 1 102 ? -18.365 -46.479 -40.665 1.00 101.17 101 CYS A N 1
ATOM 4187 C CA . CYS D 1 102 ? -18.210 -46.579 -42.109 1.00 105.22 101 CYS A CA 1
ATOM 4188 C C . CYS D 1 102 ? -17.514 -47.870 -42.530 1.00 110.01 101 CYS A C 1
ATOM 4189 O O . CYS D 1 102 ? -16.702 -48.422 -41.785 1.00 110.95 101 CYS A O 1
ATOM 4192 N N . ASP D 1 103 ? -17.857 -48.345 -43.726 1.00 113.37 102 ASP A N 1
ATOM 4193 C CA . ASP D 1 103 ? -17.221 -49.512 -44.330 1.00 118.64 102 ASP A CA 1
ATOM 4194 C C . ASP D 1 103 ? -16.527 -49.123 -45.622 1.00 122.78 102 ASP A C 1
ATOM 4195 O O . ASP D 1 103 ? -17.116 -48.449 -46.469 1.00 122.81 102 ASP A O 1
ATOM 4200 N N . VAL D 1 104 ? -15.274 -49.548 -45.765 1.00 126.37 103 VAL A N 1
ATOM 4201 C CA . VAL D 1 104 ? -14.516 -49.381 -47.009 1.00 131.04 103 VAL A CA 1
ATOM 4202 C C . VAL D 1 104 ? -13.613 -50.596 -47.217 1.00 136.12 103 VAL A C 1
ATOM 4203 O O . VAL D 1 104 ? -12.963 -51.053 -46.282 1.00 135.82 103 VAL A O 1
ATOM 4207 N N . GLY D 1 105 ? -13.498 -51.034 -48.469 1.00 140.67 104 GLY A N 1
ATOM 4208 C CA . GLY D 1 105 ? -12.593 -52.118 -48.814 1.00 145.24 104 GLY A CA 1
ATOM 4209 C C . GLY D 1 105 ? -11.643 -51.892 -49.985 1.00 150.19 104 GLY A C 1
ATOM 4210 O O . GLY D 1 105 ? -11.804 -52.489 -51.048 1.00 155.60 104 GLY A O 1
ATOM 4211 N N . SER D 1 106 ? -10.639 -51.043 -49.780 1.00 148.25 105 SER A N 1
ATOM 4212 C CA . SER D 1 106 ? -9.484 -50.950 -50.677 1.00 151.99 105 SER A CA 1
ATOM 4213 C C . SER D 1 106 ? -9.621 -50.100 -51.948 1.00 152.76 105 SER A C 1
ATOM 4214 O O . SER D 1 106 ? -8.696 -50.038 -52.748 1.00 157.05 105 SER A O 1
ATOM 4217 N N . ASP D 1 107 ? -10.752 -49.435 -52.128 1.00 138.95 106 ASP A N 1
ATOM 4218 C CA . ASP D 1 107 ? -10.935 -48.529 -53.256 1.00 142.79 106 ASP A CA 1
ATOM 4219 C C . ASP D 1 107 ? -10.704 -47.132 -52.719 1.00 135.69 106 ASP A C 1
ATOM 4220 O O . ASP D 1 107 ? -11.027 -46.128 -53.346 1.00 143.14 106 ASP A O 1
ATOM 4225 N N . GLY D 1 108 ? -10.150 -47.116 -51.517 1.00 141.05 107 GLY A N 1
ATOM 4226 C CA . GLY D 1 108 ? -10.142 -45.997 -50.594 1.00 138.13 107 GLY A CA 1
ATOM 4227 C C . GLY D 1 108 ? -11.445 -45.221 -50.610 1.00 135.35 107 GLY A C 1
ATOM 4228 O O . GLY D 1 108 ? -11.479 -44.039 -50.267 1.00 132.01 107 GLY A O 1
ATOM 4229 N N . ARG D 1 109 ? -12.521 -45.890 -51.010 1.00 137.46 108 ARG A N 1
ATOM 4230 C CA . ARG D 1 109 ? -13.835 -45.261 -51.071 1.00 135.14 108 ARG A CA 1
ATOM 4231 C C . ARG D 1 109 ? -14.754 -45.796 -49.978 1.00 130.38 108 ARG A C 1
ATOM 4232 O O . ARG D 1 109 ? -14.359 -46.649 -49.183 1.00 130.07 108 ARG A O 1
ATOM 4240 N N . LEU D 1 110 ? -15.982 -45.288 -49.944 1.00 127.48 109 LEU A N 1
ATOM 4241 C CA . LEU D 1 110 ? -16.959 -45.713 -48.949 1.00 123.13 109 LEU A CA 1
ATOM 4242 C C . LEU D 1 110 ? -17.943 -46.720 -49.537 1.00 125.80 109 LEU A C 1
ATOM 4243 O O . LEU D 1 110 ? -18.367 -46.590 -50.685 1.00 129.33 109 LEU A O 1
ATOM 4248 N N . LEU D 1 111 ? -18.301 -47.723 -48.742 1.00 124.62 110 LEU A N 1
ATOM 4249 C CA . LEU D 1 111 ? -19.237 -48.756 -49.183 1.00 127.28 110 LEU A CA 1
ATOM 4250 C C . LEU D 1 111 ? -20.594 -48.613 -48.501 1.00 122.31 110 LEU A C 1
ATOM 4251 O O . LEU D 1 111 ? -21.631 -48.660 -49.163 1.00 123.43 110 LEU A O 1
ATOM 4256 N N . ARG D 1 112 ? -20.480 -48.461 -47.282 1.00 117.86 111 ARG A N 1
ATOM 4257 C CA . ARG D 1 112 ? -21.688 -48.352 -46.469 1.00 113.13 111 ARG A CA 1
ATOM 4258 C C . ARG D 1 112 ? -21.507 -47.353 -45.322 1.00 107.44 111 ARG A C 1
ATOM 4259 O O . ARG D 1 112 ? -20.485 -47.369 -44.631 1.00 106.97 111 ARG A O 1
ATOM 4267 N N . GLY D 1 113 ? -22.602 -46.578 -44.936 1.00 102.99 112 GLY A N 1
ATOM 4268 C CA . GLY D 1 113 ? -22.628 -45.725 -43.748 1.00 97.62 112 GLY A CA 1
ATOM 4269 C C . GLY D 1 113 ? -23.542 -46.294 -42.676 1.00 94.35 112 GLY A C 1
ATOM 4270 O O . GLY D 1 113 ? -24.376 -47.157 -42.960 1.00 95.82 112 GLY A O 1
ATOM 4271 N N . TYR D 1 114 ? -23.385 -45.819 -41.442 1.00 90.29 113 TYR A N 1
ATOM 4272 C CA . TYR D 1 114 ? -24.194 -46.308 -40.322 1.00 87.31 113 TYR A CA 1
ATOM 4273 C C . TYR D 1 114 ? -24.605 -45.217 -39.345 1.00 82.80 113 TYR A C 1
ATOM 4274 O O . TYR D 1 114 ? -23.792 -44.384 -38.949 1.00 81.75 113 TYR A O 1
ATOM 4283 N N . GLU D 1 115 ? -25.884 -45.232 -38.981 1.00 80.54 114 GLU A N 1
ATOM 4284 C CA . GLU D 1 115 ? -26.420 -44.433 -37.882 1.00 76.62 114 GLU A CA 1
ATOM 4285 C C . GLU D 1 115 ? -27.688 -45.129 -37.414 1.00 75.57 114 GLU A C 1
ATOM 4286 O O . GLU D 1 115 ? -28.744 -45.003 -38.038 1.00 75.84 114 GLU A O 1
ATOM 4292 N N . GLN D 1 116 ? -27.569 -45.883 -36.325 1.00 74.59 115 GLN A N 1
ATOM 4293 C CA . GLN D 1 116 ? -28.680 -46.684 -35.818 1.00 74.15 115 GLN A CA 1
ATOM 4294 C C . GLN D 1 116 ? -28.752 -46.713 -34.294 1.00 72.00 115 GLN A C 1
ATOM 4295 O O . GLN D 1 116 ? -27.757 -46.459 -33.607 1.00 71.39 115 GLN A O 1
ATOM 4301 N N . PHE D 1 117 ? -29.939 -47.029 -33.781 1.00 71.10 116 PHE A N 1
ATOM 4302 C CA . PHE D 1 117 ? -30.207 -46.988 -32.349 1.00 69.26 116 PHE A CA 1
ATOM 4303 C C . PHE D 1 117 ? -30.947 -48.225 -31.859 1.00 70.63 116 PHE A C 1
ATOM 4304 O O . PHE D 1 117 ? -31.822 -48.757 -32.547 1.00 72.00 116 PHE A O 1
ATOM 4312 N N . ALA D 1 118 ? -30.583 -48.671 -30.660 1.00 70.53 117 ALA A N 1
ATOM 4313 C CA . ALA D 1 118 ? -31.267 -49.769 -29.987 1.00 71.92 117 ALA A CA 1
ATOM 4314 C C . ALA D 1 118 ? -31.734 -49.324 -28.601 1.00 70.50 117 ALA A C 1
ATOM 4315 O O . ALA D 1 118 ? -31.007 -48.624 -27.883 1.00 69.27 117 ALA A O 1
ATOM 4317 N N . TYR D 1 119 ? -32.951 -49.722 -28.237 1.00 70.93 118 TYR A N 1
ATOM 4318 C CA . TYR D 1 119 ? -33.537 -49.351 -26.947 1.00 70.08 118 TYR A CA 1
ATOM 4319 C C . TYR D 1 119 ? -33.945 -50.588 -26.155 1.00 72.65 118 TYR A C 1
ATOM 4320 O O . TYR D 1 119 ? -34.860 -51.321 -26.545 1.00 74.29 118 TYR A O 1
ATOM 4329 N N . ASP D 1 120 ? -33.246 -50.810 -25.043 1.00 73.34 119 ASP A N 1
ATOM 4330 C CA . ASP D 1 120 ? -33.410 -52.010 -24.221 1.00 76.18 119 ASP A CA 1
ATOM 4331 C C . ASP D 1 120 ? -33.180 -53.297 -25.024 1.00 78.69 119 ASP A C 1
ATOM 4332 O O . ASP D 1 120 ? -33.835 -54.315 -24.788 1.00 81.54 119 ASP A O 1
ATOM 4337 N N . GLY D 1 121 ? -32.241 -53.239 -25.970 1.00 78.17 120 GLY A N 1
ATOM 4338 C CA . GLY D 1 121 ? -31.834 -54.407 -26.752 1.00 81.07 120 GLY A CA 1
ATOM 4339 C C . GLY D 1 121 ? -32.711 -54.725 -27.951 1.00 82.06 120 GLY A C 1
ATOM 4340 O O . GLY D 1 121 ? -32.591 -55.797 -28.551 1.00 85.15 120 GLY A O 1
ATOM 4341 N N . CYS D 1 122 ? -33.603 -53.798 -28.289 1.00 79.88 121 CYS A N 1
ATOM 4342 C CA . CYS D 1 122 ? -34.448 -53.920 -29.470 1.00 80.92 121 CYS A CA 1
ATOM 4343 C C . CYS D 1 122 ? -34.138 -52.789 -30.446 1.00 78.47 121 CYS A C 1
ATOM 4344 O O . CYS D 1 122 ? -33.856 -51.657 -30.033 1.00 75.49 121 CYS A O 1
ATOM 4347 N N . ASP D 1 123 ? -34.177 -53.104 -31.739 1.00 80.15 122 ASP A N 1
ATOM 4348 C CA . ASP D 1 123 ? -33.949 -52.109 -32.783 1.00 78.51 122 ASP A CA 1
ATOM 4349 C C . ASP D 1 123 ? -34.954 -50.977 -32.663 1.00 75.92 122 ASP A C 1
ATOM 4350 O O . ASP D 1 123 ? -36.145 -51.217 -32.455 1.00 76.73 122 ASP A O 1
ATOM 4355 N N . TYR D 1 124 ? -34.464 -49.746 -32.775 1.00 73.09 123 TYR A N 1
ATOM 4356 C CA . TYR D 1 124 ? -35.324 -48.574 -32.743 1.00 70.99 123 TYR A CA 1
ATOM 4357 C C . TYR D 1 124 ? -35.384 -47.910 -34.117 1.00 71.25 123 TYR A C 1
ATOM 4358 O O . TYR D 1 124 ? -36.399 -48.005 -34.808 1.00 72.84 123 TYR A O 1
ATOM 4367 N N . ILE D 1 125 ? -34.297 -47.249 -34.510 1.00 70.02 124 ILE A N 1
ATOM 4368 C CA . ILE D 1 125 ? -34.214 -46.598 -35.816 1.00 70.57 124 ILE A CA 1
ATOM 4369 C C . ILE D 1 125 ? -32.843 -46.852 -36.446 1.00 71.61 124 ILE A C 1
ATOM 4370 O O . ILE D 1 125 ? -31.847 -46.988 -35.736 1.00 70.88 124 ILE A O 1
ATOM 4375 N N . ALA D 1 126 ? -32.804 -46.924 -37.775 1.00 73.84 125 ALA A N 1
ATOM 4376 C CA . ALA D 1 126 ? -31.567 -47.215 -38.502 1.00 75.46 125 ALA A CA 1
ATOM 4377 C C . ALA D 1 126 ? -31.496 -46.494 -39.844 1.00 76.84 125 ALA A C 1
ATOM 4378 O O . ALA D 1 126 ? -32.467 -46.489 -40.611 1.00 78.51 125 ALA A O 1
ATOM 4380 N N . LEU D 1 127 ? -30.339 -45.889 -40.118 1.00 76.41 126 LEU A N 1
ATOM 4381 C CA . LEU D 1 127 ? -30.079 -45.262 -41.410 1.00 78.20 126 LEU A CA 1
ATOM 4382 C C . LEU D 1 127 ? -29.831 -46.328 -42.462 1.00 82.55 126 LEU A C 1
ATOM 4383 O O . LEU D 1 127 ? -28.964 -47.188 -42.302 1.00 83.90 126 LEU A O 1
ATOM 4388 N N . ASN D 1 128 ? -30.611 -46.258 -43.535 1.00 85.11 127 ASN A N 1
ATOM 4389 C CA . ASN D 1 128 ? -30.532 -47.220 -44.618 1.00 89.91 127 ASN A CA 1
ATOM 4390 C C . ASN D 1 128 ? -29.301 -47.052 -45.489 1.00 92.88 127 ASN A C 1
ATOM 4391 O O . ASN D 1 128 ? -28.664 -45.997 -45.487 1.00 91.13 127 ASN A O 1
ATOM 4396 N N . GLU D 1 129 ? -28.984 -48.110 -46.230 1.00 97.85 128 GLU A N 1
ATOM 4397 C CA . GLU D 1 129 ? -27.810 -48.173 -47.095 1.00 101.85 128 GLU A CA 1
ATOM 4398 C C . GLU D 1 129 ? -27.638 -46.961 -48.014 1.00 102.92 128 GLU A C 1
ATOM 4399 O O . GLU D 1 129 ? -26.522 -46.637 -48.418 1.00 104.48 128 GLU A O 1
ATOM 4405 N N . ASP D 1 130 ? -28.751 -46.316 -48.349 1.00 102.62 129 ASP A N 1
ATOM 4406 C CA . ASP D 1 130 ? -28.756 -45.165 -49.242 1.00 104.18 129 ASP A CA 1
ATOM 4407 C C . ASP D 1 130 ? -28.456 -43.854 -48.520 1.00 99.75 129 ASP A C 1
ATOM 4408 O O . ASP D 1 130 ? -28.156 -42.845 -49.158 1.00 100.84 129 ASP A O 1
ATOM 4413 N N . LEU D 1 131 ? -28.546 -43.875 -47.192 1.00 95.41 130 LEU A N 1
ATOM 4414 C CA . LEU D 1 131 ? -28.310 -42.689 -46.370 1.00 91.54 130 LEU A CA 1
ATOM 4415 C C . LEU D 1 131 ? -29.274 -41.568 -46.766 1.00 91.33 130 LEU A C 1
ATOM 4416 O O . LEU D 1 131 ? -28.884 -40.404 -46.893 1.00 90.77 130 LEU A O 1
ATOM 4421 N N . ARG D 1 132 ? -30.531 -41.944 -46.978 1.00 92.34 131 ARG A N 1
ATOM 4422 C CA . ARG D 1 132 ? -31.583 -40.999 -47.308 1.00 92.58 131 ARG A CA 1
ATOM 4423 C C . ARG D 1 132 ? -32.852 -41.398 -46.571 1.00 90.62 131 ARG A C 1
ATOM 4424 O O . ARG D 1 132 ? -33.644 -40.543 -46.161 1.00 88.81 131 ARG A O 1
ATOM 4432 N N . THR D 1 133 ? -33.024 -42.705 -46.393 1.00 91.33 132 THR A N 1
ATOM 4433 C CA . THR D 1 133 ? -34.227 -43.261 -45.788 1.00 90.19 132 THR A CA 1
ATOM 4434 C C . THR D 1 133 ? -33.930 -43.889 -44.434 1.00 86.64 132 THR A C 1
ATOM 4435 O O . THR D 1 133 ? -32.775 -44.156 -44.101 1.00 85.67 132 THR A O 1
ATOM 4439 N N . TRP D 1 134 ? -34.981 -44.124 -43.657 1.00 85.09 133 TRP A N 1
ATOM 4440 C CA . TRP D 1 134 ? -34.829 -44.681 -42.322 1.00 82.22 133 TRP A CA 1
ATOM 4441 C C . TRP D 1 134 ? -35.736 -45.884 -42.099 1.00 84.13 133 TRP A C 1
ATOM 4442 O O . TRP D 1 134 ? -36.874 -45.913 -42.567 1.00 86.15 133 TRP A O 1
ATOM 4453 N N . THR D 1 135 ? -35.216 -46.876 -41.384 1.00 83.99 134 THR A N 1
ATOM 4454 C CA . THR D 1 135 ? -36.010 -48.020 -40.956 1.00 85.71 134 THR A CA 1
ATOM 4455 C C . THR D 1 135 ? -36.420 -47.814 -39.501 1.00 82.53 134 THR A C 1
ATOM 4456 O O . THR D 1 135 ? -35.567 -47.681 -38.619 1.00 80.09 134 THR A O 1
ATOM 4460 N N . ALA D 1 136 ? -37.727 -47.771 -39.263 1.00 83.12 135 ALA A N 1
ATOM 4461 C CA . ALA D 1 136 ? -38.265 -47.602 -37.919 1.00 80.81 135 ALA A CA 1
ATOM 4462 C C . ALA D 1 136 ? -38.958 -48.886 -37.493 1.00 83.16 135 ALA A C 1
ATOM 4463 O O . ALA D 1 136 ? -39.813 -49.402 -38.216 1.00 86.42 135 ALA A O 1
ATOM 4465 N N . ALA D 1 137 ? -38.586 -49.397 -36.321 1.00 82.06 136 ALA A N 1
ATOM 4466 C CA . ALA D 1 137 ? -39.087 -50.690 -35.848 1.00 84.71 136 ALA A CA 1
ATOM 4467 C C . ALA D 1 137 ? -40.546 -50.658 -35.393 1.00 85.72 136 ALA A C 1
ATOM 4468 O O . ALA D 1 137 ? -41.333 -51.517 -35.785 1.00 89.22 136 ALA A O 1
ATOM 4470 N N . ASP D 1 138 ? -40.906 -49.669 -34.578 1.00 83.28 137 ASP A N 1
ATOM 4471 C CA . ASP D 1 138 ? -42.260 -49.586 -34.027 1.00 84.52 137 ASP A CA 1
ATOM 4472 C C . ASP D 1 138 ? -42.889 -48.194 -34.170 1.00 83.27 137 ASP A C 1
ATOM 4473 O O . ASP D 1 138 ? -42.388 -47.355 -34.925 1.00 82.20 137 ASP A O 1
ATOM 4478 N N . MET D 1 139 ? -43.982 -47.966 -33.438 1.00 83.90 138 MET A N 1
ATOM 4479 C CA . MET D 1 139 ? -44.709 -46.696 -33.460 1.00 83.32 138 MET A CA 1
ATOM 4480 C C . MET D 1 139 ? -43.890 -45.536 -32.904 1.00 79.66 138 MET A C 1
ATOM 4481 O O . MET D 1 139 ? -43.893 -44.446 -33.473 1.00 78.91 138 MET A O 1
ATOM 4486 N N . ALA D 1 140 ? -43.199 -45.769 -31.791 1.00 77.75 139 ALA A N 1
ATOM 4487 C CA . ALA D 1 140 ? -42.383 -44.730 -31.166 1.00 74.74 139 ALA A CA 1
ATOM 4488 C C . ALA D 1 140 ? -41.286 -44.257 -32.115 1.00 73.37 139 ALA A C 1
ATOM 4489 O O . ALA D 1 140 ? -41.046 -43.051 -32.251 1.00 72.21 139 ALA A O 1
ATOM 4491 N N . ALA D 1 141 ? -40.642 -45.215 -32.780 1.00 73.98 140 ALA A N 1
ATOM 4492 C CA . ALA D 1 141 ? -39.591 -44.932 -33.751 1.00 73.15 140 ALA A CA 1
ATOM 4493 C C . ALA D 1 141 ? -40.130 -44.239 -34.998 1.00 74.28 140 ALA A C 1
ATOM 4494 O O . ALA D 1 141 ? -39.405 -43.503 -35.666 1.00 73.54 140 ALA A O 1
ATOM 4496 N N . GLN D 1 142 ? -41.404 -44.481 -35.299 1.00 76.48 141 GLN A N 1
ATOM 4497 C CA . GLN D 1 142 ? -42.091 -43.830 -36.411 1.00 78.27 141 GLN A CA 1
ATOM 4498 C C . GLN D 1 142 ? -42.104 -42.311 -36.237 1.00 76.35 141 GLN A C 1
ATOM 4499 O O . GLN D 1 142 ? -41.868 -41.577 -37.196 1.00 76.95 141 GLN A O 1
ATOM 4505 N N . ILE D 1 143 ? -42.379 -41.853 -35.015 1.00 74.50 142 ILE A N 1
ATOM 4506 C CA . ILE D 1 143 ? -42.376 -40.426 -34.683 1.00 73.09 142 ILE A CA 1
ATOM 4507 C C . ILE D 1 143 ? -41.024 -39.791 -35.036 1.00 71.27 142 ILE A C 1
ATOM 4508 O O . ILE D 1 143 ? -40.971 -38.754 -35.707 1.00 71.61 142 ILE A O 1
ATOM 4513 N N . THR D 1 144 ? -39.946 -40.434 -34.589 1.00 69.55 143 THR A N 1
ATOM 4514 C CA . THR D 1 144 ? -38.581 -40.004 -34.883 1.00 68.12 143 THR A CA 1
ATOM 4515 C C . THR D 1 144 ? -38.322 -39.996 -36.392 1.00 69.91 143 THR A C 1
ATOM 4516 O O . THR D 1 144 ? -37.788 -39.025 -36.935 1.00 69.73 143 THR A O 1
ATOM 4520 N N . ARG D 1 145 ? -38.723 -41.079 -37.055 1.00 72.07 144 ARG A N 1
ATOM 4521 C CA . ARG D 1 145 ? -38.532 -41.253 -38.494 1.00 74.49 144 ARG A CA 1
ATOM 4522 C C . ARG D 1 145 ? -39.229 -40.151 -39.292 1.00 75.97 144 ARG A C 1
ATOM 4523 O O . ARG D 1 145 ? -38.673 -39.626 -40.258 1.00 77.09 144 ARG A O 1
ATOM 4531 N N . ARG D 1 146 ? -40.438 -39.797 -38.863 1.00 76.30 145 ARG A N 1
ATOM 4532 C CA . ARG D 1 146 ? -41.233 -38.762 -39.511 1.00 78.14 145 ARG A CA 1
ATOM 4533 C C . ARG D 1 146 ? -40.536 -37.396 -39.492 1.00 76.64 145 ARG A C 1
ATOM 4534 O O . ARG D 1 146 ? -40.480 -36.716 -40.520 1.00 78.61 145 ARG A O 1
ATOM 4542 N N . LYS D 1 147 ? -39.997 -36.997 -38.341 1.00 73.44 146 LYS A N 1
ATOM 4543 C CA . LYS D 1 147 ? -39.359 -35.683 -38.247 1.00 72.29 146 LYS A CA 1
ATOM 4544 C C . LYS D 1 147 ? -37.904 -35.645 -38.733 1.00 71.39 146 LYS A C 1
ATOM 4545 O O . LYS D 1 147 ? -37.411 -34.589 -39.129 1.00 71.78 146 LYS A O 1
ATOM 4551 N N . TRP D 1 148 ? -37.233 -36.793 -38.729 1.00 70.49 147 TRP A N 1
ATOM 4552 C CA . TRP D 1 148 ? -35.885 -36.891 -39.290 1.00 70.22 147 TRP A CA 1
ATOM 4553 C C . TRP D 1 148 ? -35.909 -36.798 -40.817 1.00 73.22 147 TRP A C 1
ATOM 4554 O O . TRP D 1 148 ? -35.003 -36.223 -41.431 1.00 73.82 147 TRP A O 1
ATOM 4565 N N . GLU D 1 149 ? -36.957 -37.356 -41.420 1.00 75.29 148 GLU A N 1
ATOM 4566 C CA . GLU D 1 149 ? -37.156 -37.263 -42.864 1.00 78.84 148 GLU A CA 1
ATOM 4567 C C . GLU D 1 149 ? -37.480 -35.830 -43.279 1.00 79.86 148 GLU A C 1
ATOM 4568 O O . GLU D 1 149 ? -36.954 -35.335 -44.278 1.00 81.99 148 GLU A O 1
ATOM 4574 N N . GLN D 1 150 ? -38.325 -35.165 -42.495 1.00 78.59 149 GLN A N 1
ATOM 4575 C CA . GLN D 1 150 ? -38.712 -33.785 -42.776 1.00 79.90 149 GLN A CA 1
ATOM 4576 C C . GLN D 1 150 ? -37.570 -32.789 -42.550 1.00 78.21 149 GLN A C 1
ATOM 4577 O O . GLN D 1 150 ? -37.386 -31.874 -43.349 1.00 80.34 149 GLN A O 1
ATOM 4583 N N . ALA D 1 151 ? -36.804 -32.979 -41.476 1.00 74.76 150 ALA A N 1
ATOM 4584 C CA . ALA D 1 151 ? -35.713 -32.060 -41.122 1.00 73.56 150 ALA A CA 1
ATOM 4585 C C . ALA D 1 151 ? -34.440 -32.255 -41.947 1.00 74.37 150 ALA A C 1
ATOM 4586 O O . ALA D 1 151 ? -33.659 -31.318 -42.113 1.00 74.97 150 ALA A O 1
ATOM 4588 N N . GLY D 1 152 ? -34.231 -33.470 -42.446 1.00 74.73 151 GLY A N 1
ATOM 4589 C CA . GLY D 1 152 ? -33.058 -33.785 -43.256 1.00 75.94 151 GLY A CA 1
ATOM 4590 C C . GLY D 1 152 ? -31.884 -34.299 -42.446 1.00 73.58 151 GLY A C 1
ATOM 4591 O O . GLY D 1 152 ? -30.735 -33.951 -42.719 1.00 74.29 151 GLY A O 1
ATOM 4592 N N . ALA D 1 153 ? -32.170 -35.138 -41.455 1.00 71.26 152 ALA A N 1
ATOM 4593 C CA . ALA D 1 153 ? -31.136 -35.693 -40.584 1.00 69.46 152 ALA A CA 1
ATOM 4594 C C . ALA D 1 153 ? -30.131 -36.542 -41.358 1.00 71.36 152 ALA A C 1
ATOM 4595 O O . ALA D 1 153 ? -28.934 -36.503 -41.074 1.00 71.02 152 ALA A O 1
ATOM 4597 N N . ALA D 1 154 ? -30.629 -37.299 -42.336 1.00 73.89 153 ALA A N 1
ATOM 4598 C CA . ALA D 1 154 ? -29.791 -38.153 -43.176 1.00 76.53 153 ALA A CA 1
ATOM 4599 C C . ALA D 1 154 ? -28.652 -37.364 -43.831 1.00 78.44 153 ALA A C 1
ATOM 4600 O O . ALA D 1 154 ? -27.494 -37.788 -43.792 1.00 78.95 153 ALA A O 1
ATOM 4602 N N . GLU D 1 155 ? -28.990 -36.211 -44.409 1.00 79.75 154 GLU A N 1
ATOM 4603 C CA . GLU D 1 155 ? -28.009 -35.317 -45.019 1.00 81.96 154 GLU A CA 1
ATOM 4604 C C . GLU D 1 155 ? -27.015 -34.796 -43.985 1.00 79.77 154 GLU A C 1
ATOM 4605 O O . GLU D 1 155 ? -25.831 -34.634 -44.281 1.00 81.38 154 GLU A O 1
ATOM 4611 N N . TYR D 1 156 ? -27.506 -34.542 -42.773 1.00 76.63 155 TYR A N 1
ATOM 4612 C CA . TYR D 1 156 ? -26.668 -34.113 -41.657 1.00 74.63 155 TYR A CA 1
ATOM 4613 C C . TYR D 1 156 ? -25.597 -35.162 -41.348 1.00 74.97 155 TYR A C 1
ATOM 4614 O O . TYR D 1 156 ? -24.407 -34.841 -41.287 1.00 75.84 155 TYR A O 1
ATOM 4623 N N . TYR D 1 157 ? -26.022 -36.414 -41.178 1.00 74.82 156 TYR A N 1
ATOM 4624 C CA . TYR D 1 157 ? -25.096 -37.515 -40.897 1.00 75.70 156 TYR A CA 1
ATOM 4625 C C . TYR D 1 157 ? -24.209 -37.869 -42.092 1.00 79.64 156 TYR A C 1
ATOM 4626 O O . TYR D 1 157 ? -23.092 -38.361 -41.908 1.00 80.64 156 TYR A O 1
ATOM 4635 N N . ARG D 1 158 ? -24.704 -37.617 -43.306 1.00 82.44 157 ARG A N 1
ATOM 4636 C CA . ARG D 1 158 ? -23.967 -37.954 -44.532 1.00 87.00 157 ARG A CA 1
ATOM 4637 C C . ARG D 1 158 ? -22.689 -37.127 -44.704 1.00 88.64 157 ARG A C 1
ATOM 4638 O O . ARG D 1 158 ? -21.721 -37.596 -45.307 1.00 91.83 157 ARG A O 1
ATOM 4646 N N . ALA D 1 159 ? -22.689 -35.908 -44.163 1.00 87.06 158 ALA A N 1
ATOM 4647 C CA . ALA D 1 159 ? -21.520 -35.023 -44.209 1.00 88.67 158 ALA A CA 1
ATOM 4648 C C . ALA D 1 159 ? -20.322 -35.597 -43.448 1.00 88.60 158 ALA A C 1
ATOM 4649 O O . ALA D 1 159 ? -19.172 -35.373 -43.834 1.00 91.39 158 ALA A O 1
ATOM 4651 N N . TYR D 1 160 ? -20.598 -36.338 -42.374 1.00 85.87 159 TYR A N 1
ATOM 4652 C CA . TYR D 1 160 ? -19.549 -37.010 -41.608 1.00 86.10 159 TYR A CA 1
ATOM 4653 C C . TYR D 1 160 ? -19.137 -38.340 -42.238 1.00 89.08 159 TYR A C 1
ATOM 4654 O O . TYR D 1 160 ? -17.944 -38.616 -42.400 1.00 91.70 159 TYR A O 1
ATOM 4663 N N . LEU D 1 161 ? -20.132 -39.156 -42.581 1.00 89.10 160 LEU A N 1
ATOM 4664 C CA . LEU D 1 161 ? -19.899 -40.520 -43.051 1.00 92.03 160 LEU A CA 1
ATOM 4665 C C . LEU D 1 161 ? -19.147 -40.593 -44.380 1.00 97.31 160 LEU A C 1
ATOM 4666 O O . LEU D 1 161 ? -18.341 -41.500 -44.587 1.00 100.33 160 LEU A O 1
ATOM 4671 N N . GLU D 1 162 ? -19.405 -39.636 -45.267 1.00 99.08 161 GLU A N 1
ATOM 4672 C CA . GLU D 1 162 ? -18.718 -39.577 -46.558 1.00 104.61 161 GLU A CA 1
ATOM 4673 C C . GLU D 1 162 ? -17.357 -38.893 -46.462 1.00 106.60 161 GLU A C 1
ATOM 4674 O O . GLU D 1 162 ? -16.455 -39.191 -47.243 1.00 111.10 161 GLU A O 1
ATOM 4680 N N . GLY D 1 163 ? -17.218 -37.981 -45.502 1.00 103.83 162 GLY A N 1
ATOM 4681 C CA . GLY D 1 163 ? -15.994 -37.202 -45.337 1.00 105.95 162 GLY A CA 1
ATOM 4682 C C . GLY D 1 163 ? -15.078 -37.701 -44.237 1.00 105.51 162 GLY A C 1
ATOM 4683 O O . GLY D 1 163 ? -14.199 -38.526 -44.480 1.00 108.76 162 GLY A O 1
ATOM 4684 N N . GLU D 1 164 ? -15.299 -37.203 -43.022 1.00 102.08 163 GLU A N 1
ATOM 4685 C CA . GLU D 1 164 ? -14.403 -37.445 -41.885 1.00 101.89 163 GLU A CA 1
ATOM 4686 C C . GLU D 1 164 ? -14.280 -38.905 -41.437 1.00 102.13 163 GLU A C 1
ATOM 4687 O O . GLU D 1 164 ? -13.191 -39.342 -41.062 1.00 104.25 163 GLU A O 1
ATOM 4693 N N . CYS D 1 165 ? -15.386 -39.650 -41.474 1.00 100.45 164 CYS A N 1
ATOM 4694 C CA . CYS D 1 165 ? -15.396 -41.063 -41.065 1.00 100.90 164 CYS A CA 1
ATOM 4695 C C . CYS D 1 165 ? -14.337 -41.867 -41.816 1.00 106.07 164 CYS A C 1
ATOM 4696 O O . CYS D 1 165 ? -13.559 -42.602 -41.207 1.00 107.34 164 CYS A O 1
ATOM 4699 N N . VAL D 1 166 ? -14.320 -41.711 -43.138 1.00 109.51 165 VAL A N 1
ATOM 4700 C CA . VAL D 1 166 ? -13.387 -42.423 -44.011 1.00 115.33 165 VAL A CA 1
ATOM 4701 C C . VAL D 1 166 ? -11.957 -41.910 -43.822 1.00 118.12 165 VAL A C 1
ATOM 4702 O O . VAL D 1 166 ? -11.028 -42.704 -43.670 1.00 121.29 165 VAL A O 1
ATOM 4706 N N . GLU D 1 167 ? -11.797 -40.586 -43.815 1.00 117.44 166 GLU A N 1
ATOM 4707 C CA . GLU D 1 167 ? -10.487 -39.948 -43.649 1.00 120.43 166 GLU A CA 1
ATOM 4708 C C . GLU D 1 167 ? -9.763 -40.415 -42.389 1.00 120.09 166 GLU A C 1
ATOM 4709 O O . GLU D 1 167 ? -8.596 -40.806 -42.449 1.00 124.29 166 GLU A O 1
ATOM 4715 N N . TRP D 1 168 ? -10.464 -40.380 -41.258 1.00 115.77 167 TRP A N 1
ATOM 4716 C CA . TRP D 1 168 ? -9.888 -40.790 -39.979 1.00 115.53 167 TRP A CA 1
ATOM 4717 C C . TRP D 1 168 ? -9.623 -42.291 -39.906 1.00 118.10 167 TRP A C 1
ATOM 4718 O O . TRP D 1 168 ? -8.679 -42.718 -39.243 1.00 120.32 167 TRP A O 1
ATOM 4729 N N . LEU D 1 169 ? -10.443 -43.081 -40.599 1.00 118.44 168 LEU A N 1
ATOM 4730 C CA . LEU D 1 169 ? -10.244 -44.530 -40.670 1.00 121.56 168 LEU A CA 1
ATOM 4731 C C . LEU D 1 169 ? -8.908 -44.890 -41.320 1.00 128.05 168 LEU A C 1
ATOM 4732 O O . LEU D 1 169 ? -8.171 -45.716 -40.783 1.00 130.66 168 LEU A O 1
ATOM 4737 N N . HIS D 1 170 ? -8.600 -44.275 -42.464 1.00 131.20 169 HIS A N 1
ATOM 4738 C CA . HIS D 1 170 ? -7.315 -44.508 -43.134 1.00 137.90 169 HIS A CA 1
ATOM 4739 C C . HIS D 1 170 ? -6.163 -43.927 -42.316 1.00 139.17 169 HIS A C 1
ATOM 4740 O O . HIS D 1 170 ? -5.077 -44.505 -42.276 1.00 143.91 169 HIS A O 1
ATOM 4747 N N . ARG D 1 171 ? -6.411 -42.783 -41.679 1.00 135.53 170 ARG A N 1
ATOM 4748 C CA . ARG D 1 171 ? -5.485 -42.187 -40.716 1.00 136.28 170 ARG A CA 1
ATOM 4749 C C . ARG D 1 171 ? -5.153 -43.190 -39.603 1.00 136.63 170 ARG A C 1
ATOM 4750 O O . ARG D 1 171 ? -3.991 -43.327 -39.211 1.00 140.49 170 ARG A O 1
ATOM 4758 N N . TYR D 1 172 ? -6.176 -43.892 -39.112 1.00 133.17 171 TYR A N 1
ATOM 4759 C CA . TYR D 1 172 ? -5.995 -44.938 -38.101 1.00 133.67 171 TYR A CA 1
ATOM 4760 C C . TYR D 1 172 ? -5.368 -46.203 -38.694 1.00 139.26 171 TYR A C 1
ATOM 4761 O O . TYR D 1 172 ? -4.462 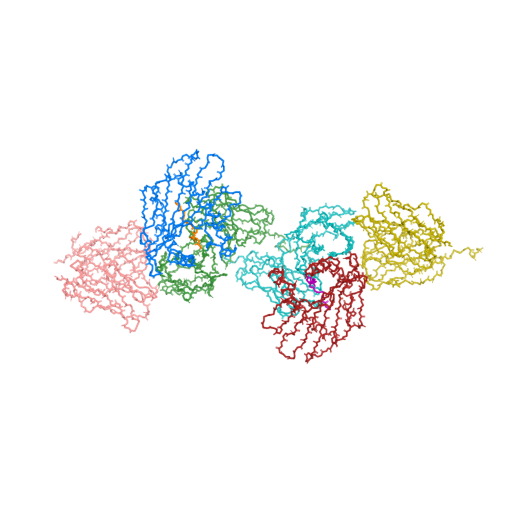-46.786 -38.094 1.00 142.67 171 TYR A O 1
ATOM 4770 N N . LEU D 1 173 ? -5.856 -46.620 -39.865 1.00 140.66 172 LEU A N 1
ATOM 4771 C CA . LEU D 1 173 ? -5.341 -47.802 -40.567 1.00 146.48 172 LEU A CA 1
ATOM 4772 C C . LEU D 1 173 ? -3.856 -47.678 -40.871 1.00 152.64 172 LEU A C 1
ATOM 4773 O O . LEU D 1 173 ? -3.117 -48.659 -40.779 1.00 157.53 172 LEU A O 1
ATOM 4778 N N . LYS D 1 174 ? -3.431 -46.471 -41.245 1.00 152.89 173 LYS A N 1
ATOM 4779 C CA . LYS D 1 174 ? -2.014 -46.150 -41.375 1.00 158.44 173 LYS A CA 1
ATOM 4780 C C . LYS D 1 174 ? -1.365 -46.161 -39.995 1.00 158.27 173 LYS A C 1
ATOM 4781 O O . LYS D 1 174 ? -0.994 -45.113 -39.458 1.00 156.96 173 LYS A O 1
ATOM 4787 N N . ASN D 1 175 ? -1.251 -47.365 -39.439 1.00 160.11 174 ASN A N 1
ATOM 4788 C CA . ASN D 1 175 ? -0.694 -47.633 -38.115 1.00 160.61 174 ASN A CA 1
ATOM 4789 C C . ASN D 1 175 ? -0.665 -49.151 -38.005 1.00 163.89 174 ASN A C 1
ATOM 4790 O O . ASN D 1 175 ? -1.449 -49.842 -38.664 1.00 163.41 174 ASN A O 1
ATOM 4795 N N . GLY D 1 176 ? 0.242 -49.667 -37.180 1.00 167.66 175 GLY A N 1
ATOM 4796 C CA . GLY D 1 176 ? 0.374 -51.111 -37.006 1.00 171.54 175 GLY A CA 1
ATOM 4797 C C . GLY D 1 176 ? 0.703 -51.829 -38.320 1.00 177.30 175 GLY A C 1
ATOM 4798 O O . GLY D 1 176 ? 0.891 -51.193 -39.361 1.00 178.56 175 GLY A O 1
ATOM 4799 N N . GLN E 2 1 ? -11.656 -38.308 -35.432 1.00 95.52 1 GLN B N 1
ATOM 4800 C CA . GLN E 2 1 ? -12.793 -37.464 -34.970 1.00 91.74 1 GLN B CA 1
ATOM 4801 C C . GLN E 2 1 ? -14.127 -38.201 -35.001 1.00 88.04 1 GLN B C 1
ATOM 4802 O O . GLN E 2 1 ? -14.337 -39.125 -35.794 1.00 87.54 1 GLN B O 1
ATOM 4808 N N . LEU E 2 2 ? -15.024 -37.764 -34.126 1.00 85.64 2 LEU B N 1
ATOM 4809 C CA . LEU E 2 2 ? -16.311 -38.402 -33.932 1.00 82.70 2 LEU B CA 1
ATOM 4810 C C . LEU E 2 2 ? -17.376 -37.733 -34.790 1.00 79.09 2 LEU B C 1
ATOM 4811 O O . LEU E 2 2 ? -17.141 -36.659 -35.350 1.00 78.76 2 LEU B O 1
ATOM 4816 N N . SER E 2 3 ? -18.536 -38.379 -34.911 1.00 76.74 3 SER B N 1
ATOM 4817 C CA . SER E 2 3 ? -19.660 -37.816 -35.661 1.00 73.55 3 SER B CA 1
ATOM 4818 C C . SER E 2 3 ? -20.191 -36.554 -34.973 1.00 72.33 3 SER B C 1
ATOM 4819 O O . SER E 2 3 ? -19.978 -36.369 -33.767 1.00 73.31 3 SER B O 1
ATOM 4822 N N . PRO E 2 4 ? -20.873 -35.675 -35.735 1.00 70.35 4 PRO B N 1
ATOM 4823 C CA . PRO E 2 4 ? -21.470 -34.496 -35.117 1.00 69.54 4 PRO B CA 1
ATOM 4824 C C . PRO E 2 4 ? -22.513 -34.902 -34.083 1.00 68.48 4 PRO B C 1
ATOM 4825 O O . PRO E 2 4 ? -22.948 -36.060 -34.065 1.00 68.19 4 PRO B O 1
ATOM 4829 N N . PHE E 2 5 ? -22.889 -33.957 -33.226 1.00 68.07 5 PHE B N 1
ATOM 4830 C CA . PHE E 2 5 ? -23.908 -34.178 -32.210 1.00 67.05 5 PHE B CA 1
ATOM 4831 C C . PHE E 2 5 ? -25.171 -34.724 -32.884 1.00 65.54 5 PHE B C 1
ATOM 4832 O O . PHE E 2 5 ? -25.698 -34.098 -33.808 1.00 64.77 5 PHE B O 1
ATOM 4840 N N . PRO E 2 6 ? -25.642 -35.909 -32.446 1.00 65.34 6 PRO B N 1
ATOM 4841 C CA . PRO E 2 6 ? -26.769 -36.561 -33.120 1.00 64.33 6 PRO B CA 1
ATOM 4842 C C . PRO E 2 6 ? -28.086 -35.805 -32.979 1.00 63.49 6 PRO B C 1
ATOM 4843 O O . PRO E 2 6 ? -28.259 -35.019 -32.046 1.00 63.82 6 PRO B O 1
ATOM 4847 N N . PHE E 2 7 ? -28.992 -36.048 -33.922 1.00 62.64 7 PHE B N 1
ATOM 4848 C CA . PHE E 2 7 ? -30.346 -35.510 -33.888 1.00 62.63 7 PHE B CA 1
ATOM 4849 C C . PHE E 2 7 ? -31.104 -36.015 -32.657 1.00 63.70 7 PHE B C 1
ATOM 4850 O O . PHE E 2 7 ? -30.728 -37.024 -32.062 1.00 64.29 7 PHE B O 1
ATOM 4858 N N . ASP E 2 8 ? -32.169 -35.314 -32.278 1.00 64.25 8 ASP B N 1
ATOM 4859 C CA . ASP E 2 8 ? -33.010 -35.741 -31.163 1.00 65.49 8 ASP B CA 1
ATOM 4860 C C . ASP E 2 8 ? -34.008 -36.805 -31.607 1.00 66.71 8 ASP B C 1
ATOM 4861 O O . ASP E 2 8 ? -34.573 -36.719 -32.698 1.00 67.01 8 ASP B O 1
ATOM 4866 N N . LEU E 2 9 ? -34.221 -37.799 -30.748 1.00 67.74 9 LEU B N 1
ATOM 4867 C CA . LEU E 2 9 ? -35.127 -38.911 -31.022 1.00 69.50 9 LEU B CA 1
ATOM 4868 C C . LEU E 2 9 ? -36.603 -38.510 -31.091 1.00 71.40 9 LEU B C 1
ATOM 4869 O O . LEU E 2 9 ? -36.959 -37.347 -30.901 1.00 71.22 9 LEU B O 1
ATOM 4874 N N . GLN F 3 4 ? -10.240 -9.425 -13.035 1.00 98.78 1 GLN G N 1
ATOM 4875 C CA . GLN F 3 4 ? -11.537 -10.076 -13.087 1.00 101.57 1 GLN G CA 1
ATOM 4876 C C . GLN F 3 4 ? -12.690 -9.174 -12.660 1.00 99.88 1 GLN G C 1
ATOM 4877 O O . GLN F 3 4 ? -13.731 -9.185 -13.297 1.00 101.05 1 GLN G O 1
ATOM 4883 N N . SER F 3 5 ? -12.509 -8.392 -11.600 1.00 97.40 2 SER G N 1
ATOM 4884 C CA . SER F 3 5 ? -13.569 -7.491 -11.106 1.00 95.84 2 SER G CA 1
ATOM 4885 C C . SER F 3 5 ? -13.115 -6.386 -10.136 1.00 92.72 2 SER G C 1
ATOM 4886 O O . SER F 3 5 ? -12.033 -6.456 -9.545 1.00 92.14 2 SER G O 1
ATOM 4889 N N . VAL F 3 6 ? -13.968 -5.367 -9.998 1.00 90.93 3 VAL G N 1
ATOM 4890 C CA . VAL F 3 6 ? -13.834 -4.316 -8.985 1.00 88.41 3 VAL G CA 1
ATOM 4891 C C . VAL F 3 6 ? -15.204 -4.141 -8.329 1.00 89.64 3 VAL G C 1
ATOM 4892 O O . VAL F 3 6 ? -16.178 -3.785 -8.998 1.00 89.74 3 VAL G O 1
ATOM 4896 N N . THR F 3 7 ? -15.280 -4.389 -7.024 1.00 90.75 4 THR G N 1
ATOM 4897 C CA . THR F 3 7 ? -16.564 -4.411 -6.322 1.00 92.60 4 THR G CA 1
ATOM 4898 C C . THR F 3 7 ? -16.691 -3.285 -5.295 1.00 91.04 4 THR G C 1
ATOM 4899 O O . THR F 3 7 ? -15.788 -3.059 -4.495 1.00 90.23 4 THR G O 1
ATOM 4903 N N . GLN F 3 8 ? -17.820 -2.582 -5.339 1.00 91.02 5 GLN G N 1
ATOM 4904 C CA . GLN F 3 8 ? -18.138 -1.543 -4.363 1.00 90.18 5 GLN G CA 1
ATOM 4905 C C . GLN F 3 8 ? -19.438 -1.905 -3.642 1.00 93.38 5 GLN G C 1
ATOM 4906 O O . GLN F 3 8 ? -20.416 -2.274 -4.293 1.00 94.91 5 GLN G O 1
ATOM 4912 N N . PRO F 3 9 ? -19.450 -1.799 -2.296 1.00 94.64 6 PRO G N 1
ATOM 4913 C CA . PRO F 3 9 ? -20.531 -2.293 -1.433 1.00 98.41 6 PRO G CA 1
ATOM 4914 C C . PRO F 3 9 ? -21.935 -1.846 -1.840 1.00 99.68 6 PRO G C 1
ATOM 4915 O O . PRO F 3 9 ? -22.771 -2.695 -2.148 1.00 102.59 6 PRO G O 1
ATOM 4919 N N . ASP F 3 10 ? -22.195 -0.539 -1.838 1.00 97.99 7 ASP G N 1
ATOM 4920 C CA . ASP F 3 10 ? -23.521 -0.034 -2.199 1.00 99.46 7 ASP G CA 1
ATOM 4921 C C . ASP F 3 10 ? -23.470 1.202 -3.095 1.00 96.49 7 ASP G C 1
ATOM 4922 O O . ASP F 3 10 ? -22.551 2.016 -3.002 1.00 93.66 7 ASP G O 1
ATOM 4927 N N . ALA F 3 11 ? -24.479 1.321 -3.956 1.00 97.57 8 ALA G N 1
ATOM 4928 C CA . ALA F 3 11 ? -24.561 2.379 -4.961 1.00 95.46 8 ALA G CA 1
ATOM 4929 C C . ALA F 3 11 ? -24.985 3.735 -4.397 1.00 95.44 8 ALA G C 1
ATOM 4930 O O . ALA F 3 11 ? -24.628 4.775 -4.950 1.00 93.42 8 ALA G O 1
ATOM 4932 N N . ARG F 3 12 ? -25.757 3.722 -3.313 1.00 98.06 9 ARG G N 1
ATOM 4933 C CA . ARG F 3 12 ? -26.204 4.958 -2.678 1.00 98.69 9 ARG G CA 1
ATOM 4934 C C . ARG F 3 12 ? -25.710 5.038 -1.242 1.00 98.73 9 ARG G C 1
ATOM 4935 O O . ARG F 3 12 ? -25.949 4.133 -0.439 1.00 101.00 9 ARG G O 1
ATOM 4943 N N . VAL F 3 13 ? -25.005 6.122 -0.935 1.00 96.47 10 VAL G N 1
ATOM 4944 C CA . VAL F 3 13 ? -24.506 6.376 0.410 1.00 96.60 10 VAL G CA 1
ATOM 4945 C C . VAL F 3 13 ? -24.882 7.800 0.814 1.00 97.37 10 VAL G C 1
ATOM 4946 O O . VAL F 3 13 ? -24.639 8.750 0.067 1.00 95.69 10 VAL G O 1
ATOM 4950 N N . THR F 3 14 ? -25.494 7.930 1.987 1.00 100.22 11 THR G N 1
ATOM 4951 C CA . THR F 3 14 ? -25.848 9.231 2.545 1.00 101.50 11 THR G CA 1
ATOM 4952 C C . THR F 3 14 ? -25.163 9.414 3.897 1.00 102.01 11 THR G C 1
ATOM 4953 O O . THR F 3 14 ? -25.274 8.565 4.783 1.00 103.93 11 THR G O 1
ATOM 4957 N N . VAL F 3 15 ? -24.430 10.514 4.029 1.00 100.48 12 VAL G N 1
ATOM 4958 C CA . VAL F 3 15 ? -23.856 10.927 5.309 1.00 101.50 12 VAL G CA 1
ATOM 4959 C C . VAL F 3 15 ? -24.214 12.392 5.573 1.00 103.24 12 VAL G C 1
ATOM 4960 O O . VAL F 3 15 ? -24.587 13.120 4.651 1.00 102.74 12 VAL G O 1
ATOM 4964 N N . SER F 3 16 ? -24.119 12.817 6.830 1.00 105.57 13 SER G N 1
ATOM 4965 C CA . SER F 3 16 ? -24.371 14.214 7.174 1.00 107.55 13 SER G CA 1
ATOM 4966 C C . SER F 3 16 ? -23.087 15.040 7.095 1.00 105.16 13 SER G C 1
ATOM 4967 O O . SER F 3 16 ? -21.986 14.511 7.265 1.00 102.85 13 SER G O 1
ATOM 4970 N N . GLU F 3 17 ? -23.244 16.334 6.824 1.00 105.96 14 GLU G N 1
ATOM 4971 C CA . GLU F 3 17 ? -22.126 17.264 6.683 1.00 104.35 14 GLU G CA 1
ATOM 4972 C C . GLU F 3 17 ? -21.232 17.262 7.920 1.00 105.18 14 GLU G C 1
ATOM 4973 O O . GLU F 3 17 ? -21.720 17.350 9.046 1.00 108.79 14 GLU G O 1
ATOM 4979 N N . GLY F 3 18 ? -19.926 17.145 7.699 1.00 102.14 15 GLY G N 1
ATOM 4980 C CA . GLY F 3 18 ? -18.951 17.153 8.785 1.00 102.81 15 GLY G CA 1
ATOM 4981 C C . GLY F 3 18 ? -18.578 15.787 9.335 1.00 101.86 15 GLY G C 1
ATOM 4982 O O . GLY F 3 18 ? -17.644 15.674 10.127 1.00 102.43 15 GLY G O 1
ATOM 4983 N N . ALA F 3 19 ? -19.305 14.750 8.927 1.00 100.87 16 ALA G N 1
ATOM 4984 C CA . ALA F 3 19 ? -19.004 13.382 9.356 1.00 100.27 16 ALA G CA 1
ATOM 4985 C C . ALA F 3 19 ? -17.842 12.775 8.564 1.00 96.32 16 ALA G C 1
ATOM 4986 O O . ALA F 3 19 ? -17.436 13.308 7.526 1.00 93.60 16 ALA G O 1
ATOM 4988 N N . SER F 3 20 ? -17.306 11.664 9.069 1.00 96.19 17 SER G N 1
ATOM 4989 C CA . SER F 3 20 ? -16.219 10.957 8.401 1.00 92.96 17 SER G CA 1
ATOM 4990 C C . SER F 3 20 ? -16.763 9.939 7.403 1.00 91.22 17 SER G C 1
ATOM 4991 O O . SER F 3 20 ? -17.779 9.289 7.650 1.00 93.01 17 SER G O 1
ATOM 4994 N N . LEU F 3 21 ? -16.070 9.808 6.277 1.00 88.02 18 LEU G N 1
ATOM 4995 C CA . LEU F 3 21 ? -16.531 8.984 5.169 1.00 86.33 18 LEU G CA 1
ATOM 4996 C C . LEU F 3 21 ? -15.559 7.858 4.842 1.00 84.83 18 LEU G C 1
ATOM 4997 O O . LEU F 3 21 ? -14.345 8.065 4.811 1.00 83.62 18 LEU G O 1
ATOM 5002 N N . GLN F 3 22 ? -16.106 6.670 4.605 1.00 85.50 19 GLN G N 1
ATOM 5003 C CA . GLN F 3 22 ? -15.340 5.562 4.047 1.00 84.28 19 GLN G CA 1
ATOM 5004 C C . GLN F 3 22 ? -16.097 4.926 2.885 1.00 83.56 19 GLN G C 1
ATOM 5005 O O . GLN F 3 22 ? -17.226 4.453 3.047 1.00 85.70 19 GLN G O 1
ATOM 5011 N N . LEU F 3 23 ? -15.474 4.925 1.713 1.00 80.87 20 LEU G N 1
ATOM 5012 C CA . LEU F 3 23 ? -16.036 4.232 0.565 1.00 80.41 20 LEU G CA 1
ATOM 5013 C C . LEU F 3 23 ? -15.182 3.017 0.248 1.00 80.15 20 LEU G C 1
ATOM 5014 O O . LEU F 3 23 ? -14.028 3.140 -0.164 1.00 78.36 20 LEU G O 1
ATOM 5019 N N . ARG F 3 24 ? -15.759 1.844 0.476 1.00 82.51 21 ARG G N 1
ATOM 5020 C CA . ARG F 3 24 ? -15.034 0.589 0.352 1.00 83.27 21 ARG G CA 1
ATOM 5021 C C . ARG F 3 24 ? -14.914 0.148 -1.098 1.00 81.66 21 ARG G C 1
ATOM 5022 O O . ARG F 3 24 ? -15.723 0.534 -1.940 1.00 81.13 21 ARG G O 1
ATOM 5030 N N . CYS F 3 25 ? -13.882 -0.640 -1.380 1.00 81.30 22 CYS G N 1
ATOM 5031 C CA . CYS F 3 25 ? -13.661 -1.204 -2.705 1.00 80.36 22 CYS G CA 1
ATOM 5032 C C . CYS F 3 25 ? -12.852 -2.485 -2.601 1.00 82.23 22 CYS G C 1
ATOM 5033 O O . CYS F 3 25 ? -11.852 -2.538 -1.885 1.00 82.44 22 CYS G O 1
ATOM 5036 N N . LYS F 3 26 ? -13.292 -3.510 -3.321 1.00 84.14 23 LYS G N 1
ATOM 5037 C CA . LYS F 3 26 ? -12.581 -4.783 -3.376 1.00 86.61 23 LYS G CA 1
ATOM 5038 C C . LYS F 3 26 ? -12.212 -5.132 -4.816 1.00 85.90 23 LYS G C 1
ATOM 5039 O O . LYS F 3 26 ? -12.728 -4.533 -5.763 1.00 84.30 23 LYS G O 1
ATOM 5045 N N . TYR F 3 27 ? -11.307 -6.095 -4.968 1.00 87.57 24 TYR G N 1
ATOM 5046 C CA . TYR F 3 27 ? -10.892 -6.578 -6.281 1.00 87.65 24 TYR G CA 1
ATOM 5047 C C . TYR F 3 27 ? -10.430 -8.029 -6.184 1.00 91.31 24 TYR G C 1
ATOM 5048 O O . TYR F 3 27 ? -9.966 -8.474 -5.130 1.00 93.09 24 TYR G O 1
ATOM 5057 N N . SER F 3 28 ? -10.564 -8.763 -7.284 1.00 92.91 25 SER G N 1
ATOM 5058 C CA . SER F 3 28 ? -9.943 -10.078 -7.408 1.00 96.56 25 SER G CA 1
ATOM 5059 C C . SER F 3 28 ? -9.248 -10.192 -8.759 1.00 95.90 25 SER G C 1
ATOM 5060 O O . SER F 3 28 ? -9.897 -10.230 -9.803 1.00 95.95 25 SER G O 1
ATOM 5063 N N . TYR F 3 29 ? -7.920 -10.208 -8.716 1.00 95.58 26 TYR G N 1
ATOM 5064 C CA . TYR F 3 29 ? -7.081 -10.311 -9.906 1.00 95.33 26 TYR G CA 1
ATOM 5065 C C . TYR F 3 29 ? -5.953 -11.308 -9.651 1.00 97.97 26 TYR G C 1
ATOM 5066 O O . TYR F 3 29 ? -5.601 -11.568 -8.494 1.00 99.17 26 TYR G O 1
ATOM 5075 N N . SER F 3 30 ? -5.399 -11.863 -10.731 1.00 99.00 27 SER G N 1
ATOM 5076 C CA . SER F 3 30 ? -4.298 -12.835 -10.657 1.00 101.83 27 SER G CA 1
ATOM 5077 C C . SER F 3 30 ? -3.140 -12.302 -9.816 1.00 100.04 27 SER G C 1
ATOM 5078 O O . SER F 3 30 ? -2.634 -12.994 -8.928 1.00 102.86 27 SER G O 1
ATOM 5081 N N . ALA F 3 31 ? -2.732 -11.070 -10.115 1.00 95.40 28 ALA G N 1
ATOM 5082 C CA . ALA F 3 31 ? -1.724 -10.353 -9.347 1.00 93.15 28 ALA G CA 1
ATOM 5083 C C . ALA F 3 31 ? -2.314 -9.018 -8.915 1.00 88.78 28 ALA G C 1
ATOM 5084 O O . ALA F 3 31 ? -3.257 -8.522 -9.543 1.00 86.84 28 ALA G O 1
ATOM 5086 N N . THR F 3 32 ? -1.772 -8.440 -7.843 1.00 87.24 29 THR G N 1
ATOM 5087 C CA . THR F 3 32 ? -2.245 -7.137 -7.377 1.00 83.29 29 THR G CA 1
ATOM 5088 C C . THR F 3 32 ? -2.032 -6.110 -8.490 1.00 79.66 29 THR G C 1
ATOM 5089 O O . THR F 3 32 ? -0.931 -6.004 -9.035 1.00 79.70 29 THR G O 1
ATOM 5093 N N . PRO F 3 33 ? -3.095 -5.373 -8.848 1.00 76.80 30 PRO G N 1
ATOM 5094 C CA . PRO F 3 33 ? -3.048 -4.456 -9.976 1.00 73.96 30 PRO G CA 1
ATOM 5095 C C . PRO F 3 33 ? -2.771 -3.015 -9.560 1.00 70.78 30 PRO G C 1
ATOM 5096 O O . PRO F 3 33 ? -2.524 -2.740 -8.381 1.00 70.75 30 PRO G O 1
ATOM 5100 N N . TYR F 3 34 ? -2.802 -2.109 -10.533 1.00 68.22 31 TYR G N 1
ATOM 5101 C CA . TYR F 3 34 ? -2.729 -0.685 -10.251 1.00 65.25 31 TYR G CA 1
ATOM 5102 C C . TYR F 3 34 ? -4.123 -0.225 -9.835 1.00 63.78 31 TYR G C 1
ATOM 5103 O O . TYR F 3 34 ? -5.115 -0.639 -10.432 1.00 64.10 31 TYR G O 1
ATOM 5112 N N . LEU F 3 35 ? -4.197 0.614 -8.806 1.00 62.22 32 LEU G N 1
ATOM 5113 C CA . LEU F 3 35 ? -5.482 0.978 -8.204 1.00 61.20 32 LEU G CA 1
ATOM 5114 C C . LEU F 3 35 ? -5.699 2.482 -8.181 1.00 59.18 32 LEU G C 1
ATOM 5115 O O . LEU F 3 35 ? -4.778 3.247 -7.887 1.00 58.91 32 LEU G O 1
ATOM 5120 N N . PHE F 3 36 ? -6.926 2.897 -8.489 1.00 58.01 33 PHE G N 1
ATOM 5121 C CA . PHE F 3 36 ? -7.261 4.311 -8.643 1.00 56.13 33 PHE G CA 1
ATOM 5122 C C . PHE F 3 36 ? -8.621 4.596 -8.039 1.00 56.17 33 PHE G C 1
ATOM 5123 O O . PHE F 3 36 ? -9.475 3.716 -7.995 1.00 57.12 33 PHE G O 1
ATOM 5131 N N . TRP F 3 37 ? -8.819 5.825 -7.572 1.00 55.40 34 TRP G N 1
ATOM 5132 C CA . TRP F 3 37 ? -10.156 6.323 -7.268 1.00 55.51 34 TRP G CA 1
ATOM 5133 C C . TRP F 3 37 ? -10.446 7.532 -8.133 1.00 55.04 34 TRP G C 1
ATOM 5134 O O . TRP F 3 37 ? -9.562 8.357 -8.388 1.00 54.51 34 TRP G O 1
ATOM 5145 N N . TYR F 3 38 ? -11.688 7.621 -8.596 1.00 55.52 35 TYR G N 1
ATOM 5146 C CA . TYR F 3 38 ? -12.130 8.739 -9.414 1.00 55.34 35 TYR G CA 1
ATOM 5147 C C . TYR F 3 38 ? -13.364 9.386 -8.803 1.00 56.73 35 TYR G C 1
ATOM 5148 O O . TYR F 3 38 ? -14.181 8.715 -8.172 1.00 57.55 35 TYR G O 1
ATOM 5157 N N . VAL F 3 39 ? -13.478 10.698 -8.975 1.00 57.39 36 VAL G N 1
ATOM 5158 C CA . VAL F 3 39 ? -14.661 11.434 -8.552 1.00 59.19 36 VAL G CA 1
ATOM 5159 C C . VAL F 3 39 ? -15.325 12.032 -9.787 1.00 60.18 36 VAL G C 1
ATOM 5160 O O . VAL F 3 39 ? -14.641 12.477 -10.709 1.00 59.79 36 VAL G O 1
ATOM 5164 N N . GLN F 3 40 ? -16.654 12.023 -9.810 1.00 61.96 37 GLN G N 1
ATOM 5165 C CA . GLN F 3 40 ? -17.404 12.659 -10.886 1.00 63.69 37 GLN G CA 1
ATOM 5166 C C . GLN F 3 40 ? -18.476 13.585 -10.316 1.00 66.21 37 GLN G C 1
ATOM 5167 O O . GLN F 3 40 ? -19.593 13.150 -10.029 1.00 67.72 37 GLN G O 1
ATOM 5173 N N . TYR F 3 41 ? -18.131 14.860 -10.146 1.00 67.35 38 TYR G N 1
ATOM 5174 C CA . TYR F 3 41 ? -19.089 15.861 -9.663 1.00 70.34 38 TYR G CA 1
ATOM 5175 C C . TYR F 3 41 ? -20.220 16.043 -10.678 1.00 72.65 38 TYR G C 1
ATOM 5176 O O . TYR F 3 41 ? -20.014 15.807 -11.870 1.00 72.11 38 TYR G O 1
ATOM 5185 N N . PRO F 3 42 ? -21.423 16.437 -10.211 1.00 75.61 39 PRO G N 1
ATOM 5186 C CA . PRO F 3 42 ? -22.573 16.538 -11.118 1.00 78.23 39 PRO G CA 1
ATOM 5187 C C . PRO F 3 42 ? -22.260 17.319 -12.395 1.00 79.35 39 PRO G C 1
ATOM 5188 O O . PRO F 3 42 ? -21.557 18.334 -12.343 1.00 79.80 39 PRO G O 1
ATOM 5192 N N . ARG F 3 43 ? -22.765 16.822 -13.526 1.00 80.28 40 ARG G N 1
ATOM 5193 C CA . ARG F 3 43 ? -22.605 17.462 -14.844 1.00 81.89 40 ARG G CA 1
ATOM 5194 C C . ARG F 3 43 ? -21.146 17.727 -15.259 1.00 80.02 40 ARG G C 1
ATOM 5195 O O . ARG F 3 43 ? -20.867 18.665 -16.011 1.00 81.69 40 ARG G O 1
ATOM 5203 N N . GLN F 3 44 ? -20.229 16.895 -14.773 1.00 77.03 41 GLN G N 1
ATOM 5204 C CA . GLN F 3 44 ? -18.805 17.030 -15.078 1.00 75.42 41 GLN G CA 1
ATOM 5205 C C . GLN F 3 44 ? -18.202 15.692 -15.495 1.00 72.83 41 GLN G C 1
ATOM 5206 O O . GLN F 3 44 ? -18.783 14.635 -15.241 1.00 72.37 41 GLN G O 1
ATOM 5212 N N . GLY F 3 45 ? -17.034 15.740 -16.129 1.00 71.51 42 GLY G N 1
ATOM 5213 C CA . GLY F 3 45 ? -16.284 14.527 -16.427 1.00 69.07 42 GLY G CA 1
ATOM 5214 C C . GLY F 3 45 ? -15.595 14.022 -15.173 1.00 66.78 42 GLY G C 1
ATOM 5215 O O . GLY F 3 45 ? -15.273 14.816 -14.285 1.00 67.13 42 GLY G O 1
ATOM 5216 N N . PRO F 3 46 ? -15.366 12.699 -15.080 1.00 65.05 43 PRO G N 1
ATOM 5217 C CA . PRO F 3 46 ? -14.641 12.147 -13.926 1.00 63.03 43 PRO G CA 1
ATOM 5218 C C . PRO F 3 46 ? -13.211 12.688 -13.815 1.00 61.90 43 PRO G C 1
ATOM 5219 O O . PRO F 3 46 ? -12.597 13.000 -14.837 1.00 62.42 43 PRO G O 1
ATOM 5223 N N . GLN F 3 47 ? -12.702 12.814 -12.588 1.00 60.91 44 GLN G N 1
ATOM 5224 C CA . GLN F 3 47 ? -11.332 13.289 -12.336 1.00 60.03 44 GLN G CA 1
ATOM 5225 C C . GLN F 3 47 ? -10.616 12.307 -11.431 1.00 58.52 44 GLN G C 1
ATOM 5226 O O . GLN F 3 47 ? -11.227 11.755 -10.519 1.00 58.58 44 GLN G O 1
ATOM 5232 N N . MET F 3 48 ? -9.320 12.109 -11.653 1.00 57.65 45 MET G N 1
ATOM 5233 C CA . MET F 3 48 ? -8.546 11.235 -10.775 1.00 56.76 45 MET G CA 1
ATOM 5234 C C . MET F 3 48 ? -8.364 11.848 -9.392 1.00 56.98 45 MET G C 1
ATOM 5235 O O . MET F 3 48 ? -8.062 13.033 -9.257 1.00 57.57 45 MET G O 1
ATOM 5240 N N . LEU F 3 49 ? -8.556 11.014 -8.376 1.00 56.67 46 LEU G N 1
ATOM 5241 C CA . LEU F 3 49 ? -8.486 11.431 -6.991 1.00 57.17 46 LEU G CA 1
ATOM 5242 C C . LEU F 3 49 ? -7.118 11.044 -6.436 1.00 57.08 46 LEU G C 1
ATOM 5243 O O . LEU F 3 49 ? -6.399 11.882 -5.886 1.00 57.73 46 LEU G O 1
ATOM 5248 N N . LEU F 3 50 ? -6.804 9.756 -6.539 1.00 56.52 47 LEU G N 1
ATOM 5249 C CA . LEU F 3 50 ? -5.524 9.212 -6.103 1.00 56.60 47 LEU G CA 1
ATOM 5250 C C . LEU F 3 50 ? -5.235 7.919 -6.859 1.00 56.34 47 LEU G C 1
ATOM 5251 O O . LEU F 3 50 ? -6.148 7.296 -7.402 1.00 56.35 47 LEU G O 1
ATOM 5256 N N . LYS F 3 51 ? -3.970 7.512 -6.893 1.00 56.51 48 LYS G N 1
ATOM 5257 C CA . LYS F 3 51 ? -3.601 6.271 -7.537 1.00 56.40 48 LYS G CA 1
ATOM 5258 C C . LYS F 3 51 ? -2.598 5.482 -6.717 1.00 57.46 48 LYS G C 1
ATOM 5259 O O . LYS F 3 51 ? -1.859 6.056 -5.949 1.00 58.10 48 LYS G O 1
ATOM 5265 N N . TYR F 3 52 ? -2.563 4.166 -6.882 1.00 57.84 49 TYR G N 1
ATOM 5266 C CA . TYR F 3 52 ? -1.545 3.349 -6.241 1.00 59.08 49 TYR G CA 1
ATOM 5267 C C . TYR F 3 52 ? -0.820 2.426 -7.213 1.00 59.70 49 TYR G C 1
ATOM 5268 O O . TYR F 3 52 ? -1.452 1.717 -7.953 1.00 59.84 49 TYR G O 1
ATOM 5277 N N . TYR F 3 53 ? 0.506 2.417 -7.190 1.00 60.68 50 TYR G N 1
ATOM 5278 C CA . TYR F 3 53 ? 1.311 1.513 -8.009 1.00 61.77 50 TYR G CA 1
ATOM 5279 C C . TYR F 3 53 ? 2.038 0.478 -7.142 1.00 63.89 50 TYR G C 1
ATOM 5280 O O . TYR F 3 53 ? 1.919 -0.724 -7.377 1.00 65.40 50 TYR G O 1
ATOM 5289 N N . SER F 3 54 ? 2.799 0.960 -6.158 1.00 64.41 51 SER G N 1
ATOM 5290 C CA . SER F 3 54 ? 3.537 0.116 -5.213 1.00 66.61 51 SER G CA 1
ATOM 5291 C C . SER F 3 54 ? 4.126 0.970 -4.082 1.00 66.97 51 SER G C 1
ATOM 5292 O O . SER F 3 54 ? 3.911 2.181 -4.038 1.00 65.40 51 SER G O 1
ATOM 5295 N N . GLY F 3 55 ? 4.866 0.338 -3.174 1.00 69.27 52 GLY G N 1
ATOM 5296 C CA . GLY F 3 55 ? 5.507 1.048 -2.067 1.00 70.30 52 GLY G CA 1
ATOM 5297 C C . GLY F 3 55 ? 4.556 1.296 -0.914 1.00 70.06 52 GLY G C 1
ATOM 5298 O O . GLY F 3 55 ? 3.888 0.371 -0.447 1.00 71.06 52 GLY G O 1
ATOM 5299 N N . ASP F 3 56 ? 4.490 2.547 -0.459 1.00 69.14 53 ASP G N 1
ATOM 5300 C CA . ASP F 3 56 ? 3.595 2.926 0.637 1.00 69.18 53 ASP G CA 1
ATOM 5301 C C . ASP F 3 56 ? 2.137 2.586 0.308 1.00 67.65 53 ASP G C 1
ATOM 5302 O O . ASP F 3 56 ? 1.613 3.020 -0.723 1.00 65.39 53 ASP G O 1
ATOM 5307 N N . PRO F 3 57 ? 1.486 1.782 1.174 1.00 69.17 54 PRO G N 1
ATOM 5308 C CA . PRO F 3 57 ? 0.096 1.358 0.953 1.00 68.33 54 PRO G CA 1
ATOM 5309 C C . PRO F 3 57 ? -0.953 2.423 1.301 1.00 67.18 54 PRO G C 1
ATOM 5310 O O . PRO F 3 57 ? -2.132 2.250 0.982 1.00 66.38 54 PRO G O 1
ATOM 5314 N N . VAL F 3 58 ? -0.533 3.503 1.956 1.00 67.51 55 VAL G N 1
ATOM 5315 C CA . VAL F 3 58 ? -1.435 4.611 2.265 1.00 66.87 55 VAL G CA 1
ATOM 5316 C C . VAL F 3 58 ? -1.087 5.780 1.348 1.00 65.10 55 VAL G C 1
ATOM 5317 O O . VAL F 3 58 ? 0.054 6.239 1.324 1.00 65.65 55 VAL G O 1
ATOM 5321 N N . VAL F 3 59 ? -2.066 6.239 0.575 1.00 63.51 56 VAL G N 1
ATOM 5322 C CA . VAL F 3 59 ? -1.811 7.257 -0.452 1.00 62.20 56 VAL G CA 1
ATOM 5323 C C . VAL F 3 59 ? -2.615 8.536 -0.255 1.00 62.20 56 VAL G C 1
ATOM 5324 O O . VAL F 3 59 ? -3.761 8.510 0.205 1.00 62.56 56 VAL G O 1
ATOM 5328 N N . GLN F 3 60 ? -1.990 9.650 -0.620 1.00 62.30 57 GLN G N 1
ATOM 5329 C CA . GLN F 3 60 ? -2.589 10.968 -0.518 1.00 62.64 57 GLN G CA 1
ATOM 5330 C C . GLN F 3 60 ? -3.209 11.376 -1.851 1.00 61.11 57 GLN G C 1
ATOM 5331 O O . GLN F 3 60 ? -2.573 11.293 -2.906 1.00 60.12 57 GLN G O 1
ATOM 5337 N N . GLY F 3 61 ? -4.455 11.823 -1.796 1.00 61.10 58 GLY G N 1
ATOM 5338 C CA . GLY F 3 61 ? -5.127 12.302 -2.984 1.00 60.22 58 GLY G CA 1
ATOM 5339 C C . GLY F 3 61 ? -5.391 13.791 -2.976 1.00 61.58 58 GLY G C 1
ATOM 5340 O O . GLY F 3 61 ? -4.937 14.521 -2.095 1.00 63.22 58 GLY G O 1
ATOM 5341 N N . VAL F 3 62 ? -6.131 14.227 -3.984 1.00 61.41 59 VAL G N 1
ATOM 5342 C CA . VAL F 3 62 ? -6.611 15.593 -4.103 1.00 63.12 59 VAL G CA 1
ATOM 5343 C C . VAL F 3 62 ? -7.795 15.779 -3.134 1.00 64.27 59 VAL G C 1
ATOM 5344 O O . VAL F 3 62 ? -8.311 14.798 -2.593 1.00 63.61 59 VAL G O 1
ATOM 5348 N N . ASN F 3 63 ? -8.189 17.031 -2.888 1.00 66.34 60 ASN G N 1
ATOM 5349 C CA . ASN F 3 63 ? -9.398 17.356 -2.111 1.00 68.18 60 ASN G CA 1
ATOM 5350 C C . ASN F 3 63 ? -9.495 16.714 -0.719 1.00 68.75 60 ASN G C 1
ATOM 5351 O O . ASN F 3 63 ? -10.593 16.454 -0.222 1.00 69.45 60 ASN G O 1
ATOM 5356 N N . GLY F 3 64 ? -8.345 16.461 -0.100 1.00 68.83 61 GLY G N 1
ATOM 5357 C CA . GLY F 3 64 ? -8.296 15.867 1.232 1.00 69.80 61 GLY G CA 1
ATOM 5358 C C . GLY F 3 64 ? -8.645 14.393 1.311 1.00 68.54 61 GLY G C 1
ATOM 5359 O O . GLY F 3 64 ? -8.803 13.849 2.402 1.00 69.72 61 GLY G O 1
ATOM 5360 N N . PHE F 3 65 ? -8.764 13.738 0.162 1.00 66.64 62 PHE G N 1
ATOM 5361 C CA . PHE F 3 65 ? -9.036 12.303 0.136 1.00 65.87 62 PHE G CA 1
ATOM 5362 C C . PHE F 3 65 ? -7.777 11.470 0.367 1.00 65.41 62 PHE G C 1
ATOM 5363 O O . PHE F 3 65 ? -6.659 11.900 0.069 1.00 64.93 62 PHE G O 1
ATOM 5371 N N . GLU F 3 66 ? -7.984 10.270 0.898 1.00 65.81 63 GLU G N 1
ATOM 5372 C CA . GLU F 3 66 ? -6.908 9.377 1.289 1.00 66.14 63 GLU G CA 1
ATOM 5373 C C . GLU F 3 66 ? -7.383 7.937 1.127 1.00 65.95 63 GLU G C 1
ATOM 5374 O O . GLU F 3 66 ? -8.534 7.622 1.430 1.00 66.82 63 GLU G O 1
ATOM 5380 N N . ALA F 3 67 ? -6.505 7.069 0.634 1.00 65.25 64 ALA G N 1
ATOM 5381 C CA . ALA F 3 67 ? -6.857 5.664 0.438 1.00 65.40 64 ALA G CA 1
ATOM 5382 C C . ALA F 3 67 ? -5.808 4.715 1.004 1.00 66.71 64 ALA G C 1
ATOM 5383 O O . ALA F 3 67 ? -4.648 5.099 1.200 1.00 66.82 64 ALA G O 1
ATOM 5385 N N . GLU F 3 68 ? -6.228 3.479 1.266 1.00 68.02 65 GLU G N 1
ATOM 5386 C CA . GLU F 3 68 ? -5.330 2.449 1.770 1.00 69.84 65 GLU G CA 1
ATOM 5387 C C . GLU F 3 68 ? -5.439 1.130 1.015 1.00 70.34 65 GLU G C 1
ATOM 5388 O O . GLU F 3 68 ? -6.501 0.496 0.989 1.00 71.28 65 GLU G O 1
ATOM 5394 N N . PHE F 3 69 ? -4.325 0.728 0.409 1.00 70.13 66 PHE G N 1
ATOM 5395 C CA . PHE F 3 69 ? -4.200 -0.584 -0.207 1.00 71.11 66 PHE G CA 1
ATOM 5396 C C . PHE F 3 69 ? -3.951 -1.631 0.874 1.00 74.45 66 PHE G C 1
ATOM 5397 O O . PHE F 3 69 ? -3.147 -1.419 1.775 1.00 75.76 66 PHE G O 1
ATOM 5405 N N . SER F 3 70 ? -4.657 -2.751 0.781 1.00 76.47 67 SER G N 1
ATOM 5406 C CA . SER F 3 70 ? -4.420 -3.890 1.659 1.00 80.40 67 SER G CA 1
ATOM 5407 C C . SER F 3 70 ? -4.388 -5.180 0.845 1.00 82.15 67 SER G C 1
ATOM 5408 O O . SER F 3 70 ? -5.409 -5.600 0.297 1.00 82.23 67 SER G O 1
ATOM 5411 N N . LYS F 3 71 ? -3.209 -5.796 0.772 1.00 84.00 68 LYS G N 1
ATOM 5412 C CA . LYS F 3 71 ? -2.994 -7.009 -0.020 1.00 86.13 68 LYS G CA 1
ATOM 5413 C C . LYS F 3 71 ? -3.735 -8.224 0.544 1.00 90.16 68 LYS G C 1
ATOM 5414 O O . LYS F 3 71 ? -4.356 -8.974 -0.208 1.00 91.15 68 LYS G O 1
ATOM 5420 N N . SER F 3 72 ? -3.671 -8.406 1.862 1.00 92.99 69 SER G N 1
ATOM 5421 C CA . SER F 3 72 ? -4.333 -9.531 2.532 1.00 97.48 69 SER G CA 1
ATOM 5422 C C . SER F 3 72 ? -5.859 -9.439 2.452 1.00 97.14 69 SER G C 1
ATOM 5423 O O . SER F 3 72 ? -6.549 -10.459 2.400 1.00 100.31 69 SER G O 1
ATOM 5426 N N . ASP F 3 73 ? -6.367 -8.209 2.440 1.00 93.71 70 ASP G N 1
ATOM 5427 C CA . ASP F 3 73 ? -7.803 -7.940 2.408 1.00 93.28 70 ASP G CA 1
ATOM 5428 C C . ASP F 3 73 ? -8.315 -7.709 0.980 1.00 90.31 70 ASP G C 1
ATOM 5429 O O . ASP F 3 73 ? -9.527 -7.696 0.746 1.00 90.41 70 ASP G O 1
ATOM 5434 N N . SER F 3 74 ? -7.385 -7.539 0.036 1.00 87.99 71 SER G N 1
ATOM 5435 C CA . SER F 3 74 ? -7.693 -7.250 -1.375 1.00 85.25 71 SER G CA 1
ATOM 5436 C C . SER F 3 74 ? -8.586 -6.015 -1.530 1.00 82.09 71 SER G C 1
ATOM 5437 O O . SER F 3 74 ? -9.548 -6.016 -2.304 1.00 81.56 71 SER G O 1
ATOM 5440 N N . SER F 3 75 ? -8.246 -4.960 -0.798 1.00 80.23 72 SER G N 1
ATOM 5441 C CA . SER F 3 75 ? -9.092 -3.779 -0.723 1.00 77.99 72 SER G CA 1
ATOM 5442 C C . SER F 3 75 ? -8.328 -2.488 -0.985 1.00 74.87 72 SER G C 1
ATOM 5443 O O . SER F 3 75 ? -7.103 -2.440 -0.858 1.00 74.50 72 SER G O 1
ATOM 5446 N N . PHE F 3 76 ? -9.071 -1.448 -1.354 1.00 72.94 73 PHE G N 1
ATOM 5447 C CA . PHE F 3 76 ? -8.505 -0.130 -1.615 1.00 70.54 73 PHE G CA 1
ATOM 5448 C C . PHE F 3 76 ? -9.504 0.951 -1.202 1.00 70.27 73 PHE G C 1
ATOM 5449 O O . PHE F 3 76 ? -9.956 1.748 -2.028 1.00 68.57 73 PHE G O 1
ATOM 5457 N N . HIS F 3 77 ? -9.844 0.965 0.087 1.00 72.53 74 HIS G N 1
ATOM 5458 C CA . HIS F 3 77 ? -10.891 1.848 0.603 1.00 73.23 74 HIS G CA 1
ATOM 5459 C C . HIS F 3 77 ? -10.489 3.329 0.566 1.00 71.63 74 HIS G C 1
ATOM 5460 O O . HIS F 3 77 ? -9.339 3.674 0.837 1.00 71.25 74 HIS G O 1
ATOM 5467 N N . LEU F 3 78 ? -11.456 4.188 0.245 1.00 71.30 75 LEU G N 1
ATOM 5468 C CA . LEU F 3 78 ? -11.262 5.637 0.205 1.00 70.43 75 LEU G CA 1
ATOM 5469 C C . LEU F 3 78 ? -11.806 6.279 1.479 1.00 72.63 75 LEU G C 1
ATOM 5470 O O . LEU F 3 78 ? -12.856 5.877 1.984 1.00 74.66 75 LEU G O 1
ATOM 5475 N N . ARG F 3 79 ? -11.088 7.272 1.997 1.00 72.79 76 ARG G N 1
ATOM 5476 C CA . ARG F 3 79 ? -11.486 7.961 3.225 1.00 75.15 76 ARG G CA 1
ATOM 5477 C C . ARG F 3 79 ? -11.290 9.471 3.128 1.00 74.83 76 ARG G C 1
ATOM 5478 O O . ARG F 3 79 ? -10.403 9.948 2.414 1.00 73.18 76 ARG G O 1
ATOM 5486 N N . LYS F 3 80 ? -12.144 10.211 3.834 1.00 76.75 77 LYS G N 1
ATOM 5487 C CA . LYS F 3 80 ? -11.978 11.651 4.034 1.00 77.50 77 LYS G CA 1
ATOM 5488 C C . LYS F 3 80 ? -12.581 12.043 5.375 1.00 81.15 77 LYS G C 1
ATOM 5489 O O . LYS F 3 80 ? -13.723 11.681 5.684 1.00 82.60 77 LYS G O 1
ATOM 5495 N N . ALA F 3 81 ? -11.801 12.793 6.152 1.00 82.96 78 ALA G N 1
ATOM 5496 C CA . ALA F 3 81 ? -12.099 13.087 7.548 1.00 86.58 78 ALA G CA 1
ATOM 5497 C C . ALA F 3 81 ? -13.410 13.838 7.778 1.00 88.95 78 ALA G C 1
ATOM 5498 O O . ALA F 3 81 ? -14.198 13.460 8.650 1.00 91.46 78 ALA G O 1
ATOM 5500 N N . SER F 3 82 ? -13.642 14.899 7.009 1.00 88.66 79 SER G N 1
ATOM 5501 C CA . SER F 3 82 ? -14.798 15.764 7.248 1.00 91.45 79 SER G CA 1
ATOM 5502 C C . SER F 3 82 ? -15.399 16.286 5.949 1.00 90.14 79 SER G C 1
ATOM 5503 O O . SER F 3 82 ? -14.860 17.209 5.332 1.00 89.69 79 SER G O 1
ATOM 5506 N N . VAL F 3 83 ? -16.524 15.694 5.554 1.00 90.08 80 VAL G N 1
ATOM 5507 C CA . VAL F 3 83 ? -17.136 15.967 4.249 1.00 88.78 80 VAL G CA 1
ATOM 5508 C C . VAL F 3 83 ? -17.996 17.233 4.223 1.00 91.52 80 VAL G C 1
ATOM 5509 O O . VAL F 3 83 ? -18.556 17.642 5.243 1.00 94.77 80 VAL G O 1
ATOM 5513 N N . HIS F 3 84 ? -18.082 17.839 3.040 1.00 90.58 81 HIS G N 1
ATOM 5514 C CA . HIS F 3 84 ? -18.841 19.068 2.816 1.00 93.35 81 HIS G CA 1
ATOM 5515 C C . HIS F 3 84 ? -19.941 18.846 1.777 1.00 93.08 81 HIS G C 1
ATOM 5516 O O . HIS F 3 84 ? -19.933 17.834 1.072 1.00 90.65 81 HIS G O 1
ATOM 5523 N N . ARG F 3 85 ? -20.879 19.793 1.679 1.00 95.89 82 ARG G N 1
ATOM 5524 C CA . ARG F 3 85 ? -21.904 19.789 0.627 1.00 96.07 82 ARG G CA 1
ATOM 5525 C C . ARG F 3 85 ? -21.326 19.448 -0.749 1.00 92.55 82 ARG G C 1
ATOM 5526 O O . ARG F 3 85 ? -21.825 18.552 -1.429 1.00 91.18 82 ARG G O 1
ATOM 5534 N N . SER F 3 86 ? -20.268 20.159 -1.137 1.00 91.31 83 SER G N 1
ATOM 5535 C CA . SER F 3 86 ? -19.671 20.033 -2.469 1.00 88.58 83 SER G CA 1
ATOM 5536 C C . SER F 3 86 ? -18.989 18.680 -2.741 1.00 84.63 83 SER G C 1
ATOM 5537 O O . SER F 3 86 ? -18.628 18.387 -3.883 1.00 82.62 83 SER G O 1
ATOM 5540 N N . ASP F 3 87 ? -18.825 17.865 -1.699 1.00 83.69 84 ASP G N 1
ATOM 5541 C CA . ASP F 3 87 ? -18.283 16.514 -1.844 1.00 80.54 84 ASP G CA 1
ATOM 5542 C C . ASP F 3 87 ? -19.324 15.523 -2.363 1.00 80.06 84 ASP G C 1
ATOM 5543 O O . ASP F 3 87 ? -19.031 14.336 -2.524 1.00 78.28 84 ASP G O 1
ATOM 5548 N N . SER F 3 88 ? -20.537 16.012 -2.618 1.00 81.94 85 SER G N 1
ATOM 5549 C CA . SER F 3 88 ? -21.603 15.187 -3.178 1.00 81.91 85 SER G CA 1
ATOM 5550 C C . SER F 3 88 ? -21.357 14.946 -4.659 1.00 79.78 85 SER G C 1
ATOM 5551 O O . SER F 3 88 ? -21.440 15.867 -5.476 1.00 80.39 85 SER G O 1
ATOM 5554 N N . ALA F 3 89 ? -21.037 13.696 -4.983 1.00 77.47 86 ALA G N 1
ATOM 5555 C CA . ALA F 3 89 ? -20.692 13.279 -6.337 1.00 75.42 86 ALA G CA 1
ATOM 5556 C C . ALA F 3 89 ? -20.742 11.761 -6.436 1.00 74.20 86 ALA G C 1
ATOM 5557 O O . ALA F 3 89 ? -21.124 11.081 -5.479 1.00 75.06 86 ALA G O 1
ATOM 5559 N N . VAL F 3 90 ? -20.359 11.233 -7.596 1.00 72.40 87 VAL G N 1
ATOM 5560 C CA . VAL F 3 90 ? -20.212 9.792 -7.758 1.00 71.32 87 VAL G CA 1
ATOM 5561 C C . VAL F 3 90 ? -18.736 9.421 -7.635 1.00 68.79 87 VAL G C 1
ATOM 5562 O O . VAL F 3 90 ? -17.869 10.078 -8.216 1.00 67.57 87 VAL G O 1
ATOM 5566 N N . TYR F 3 91 ? -18.460 8.375 -6.864 1.00 68.36 88 TYR G N 1
ATOM 5567 C CA . TYR F 3 91 ? -17.094 7.940 -6.612 1.00 66.41 88 TYR G CA 1
ATOM 5568 C C . TYR F 3 91 ? -16.844 6.546 -7.173 1.00 66.23 88 TYR G C 1
ATOM 5569 O O . TYR F 3 91 ? -17.454 5.568 -6.731 1.00 67.65 88 TYR G O 1
ATOM 5578 N N . PHE F 3 92 ? -15.949 6.475 -8.158 1.00 64.86 89 PHE G N 1
ATOM 5579 C CA . PHE F 3 92 ? -15.619 5.228 -8.836 1.00 64.83 89 PHE G CA 1
ATOM 5580 C C . PHE F 3 92 ? -14.283 4.685 -8.362 1.00 64.18 89 PHE G C 1
ATOM 5581 O O . PHE F 3 92 ? -13.263 5.376 -8.410 1.00 62.83 89 PHE G O 1
ATOM 5589 N N . CYS F 3 93 ? -14.297 3.440 -7.909 1.00 65.66 90 CYS G N 1
ATOM 5590 C CA . CYS F 3 93 ? -13.071 2.683 -7.732 1.00 65.65 90 CYS G CA 1
ATOM 5591 C C . CYS F 3 93 ? -12.644 2.194 -9.112 1.00 65.09 90 CYS G C 1
ATOM 5592 O O . CYS F 3 93 ? -13.483 1.778 -9.920 1.00 66.10 90 CYS G O 1
ATOM 5595 N N . ALA F 3 94 ? -11.348 2.260 -9.393 1.00 63.82 91 ALA G N 1
ATOM 5596 C CA . ALA F 3 94 ? -10.839 1.888 -10.711 1.00 63.53 91 ALA G CA 1
ATOM 5597 C C . ALA F 3 94 ? -9.571 1.057 -10.608 1.00 63.63 91 ALA G C 1
ATOM 5598 O O . ALA F 3 94 ? -8.806 1.190 -9.653 1.00 63.23 91 ALA G O 1
ATOM 5600 N N . VAL F 3 95 ? -9.355 0.210 -11.611 1.00 64.42 92 VAL G N 1
ATOM 5601 C CA . VAL F 3 95 ? -8.266 -0.755 -11.593 1.00 65.28 92 VAL G CA 1
ATOM 5602 C C . VAL F 3 95 ? -7.735 -1.003 -13.008 1.00 65.62 92 VAL G C 1
ATOM 5603 O O . VAL F 3 95 ? -8.464 -0.833 -13.992 1.00 65.84 92 VAL G O 1
ATOM 5607 N N . SER F 3 96 ? -6.464 -1.386 -13.105 1.00 66.04 93 SER G N 1
ATOM 5608 C CA . SER F 3 96 ? -5.887 -1.833 -14.377 1.00 67.18 93 SER G CA 1
ATOM 5609 C C . SER F 3 96 ? -4.875 -2.952 -14.159 1.00 69.21 93 SER G C 1
ATOM 5610 O O . SER F 3 96 ? -4.050 -2.886 -13.248 1.00 68.95 93 SER G O 1
ATOM 5613 N N . ALA F 3 97 ? -4.956 -3.981 -14.999 1.00 71.92 94 ALA G N 1
ATOM 5614 C CA . ALA F 3 97 ? -4.088 -5.161 -14.898 1.00 74.73 94 ALA G CA 1
ATOM 5615 C C . ALA F 3 97 ? -2.607 -4.844 -15.121 1.00 74.81 94 ALA G C 1
ATOM 5616 O O . ALA F 3 97 ? -2.256 -3.820 -15.717 1.00 73.29 94 ALA G O 1
ATOM 5618 N N . LYS F 3 98 ? -1.752 -5.743 -14.640 1.00 77.19 95 LYS G N 1
ATOM 5619 C CA . LYS F 3 98 ? -0.300 -5.576 -14.686 1.00 77.83 95 LYS G CA 1
ATOM 5620 C C . LYS F 3 98 ? 0.255 -5.343 -16.097 1.00 78.14 95 LYS G C 1
ATOM 5621 O O . LYS F 3 98 ? 0.917 -4.331 -16.336 1.00 77.00 95 LYS G O 1
ATOM 5627 N N . GLY F 3 99 ? -0.017 -6.264 -17.022 1.00 80.04 96 GLY G N 1
ATOM 5628 C CA . GLY F 3 99 ? 0.431 -6.118 -18.411 1.00 80.61 96 GLY G CA 1
ATOM 5629 C C . GLY F 3 99 ? -0.542 -5.339 -19.284 1.00 78.85 96 GLY G C 1
ATOM 5630 O O . GLY F 3 99 ? -0.566 -5.498 -20.506 1.00 80.13 96 GLY G O 1
ATOM 5631 N N . THR F 3 100 ? -1.332 -4.479 -18.647 1.00 76.01 97 THR G N 1
ATOM 5632 C CA . THR F 3 100 ? -2.439 -3.775 -19.292 1.00 74.52 97 THR G CA 1
ATOM 5633 C C . THR F 3 100 ? -2.685 -2.427 -18.595 1.00 71.47 97 THR G C 1
ATOM 5634 O O . THR F 3 100 ? -3.766 -1.848 -18.683 1.00 70.43 97 THR G O 1
ATOM 5638 N N . GLY F 3 101 ? -1.644 -1.922 -17.935 1.00 70.44 98 GLY G N 1
ATOM 5639 C CA . GLY F 3 101 ? -1.725 -0.743 -17.070 1.00 67.92 98 GLY G CA 1
ATOM 5640 C C . GLY F 3 101 ? -2.512 0.464 -17.548 1.00 66.34 98 GLY G C 1
ATOM 5641 O O . GLY F 3 101 ? -3.046 1.216 -16.735 1.00 64.70 98 GLY G O 1
ATOM 5642 N N . SER F 3 102 ? -2.583 0.654 -18.861 1.00 67.12 99 SER G N 1
ATOM 5643 C CA . SER F 3 102 ? -3.270 1.810 -19.426 1.00 66.30 99 SER G CA 1
ATOM 5644 C C . SER F 3 102 ? -4.755 1.557 -19.725 1.00 66.49 99 SER G C 1
ATOM 5645 O O . SER F 3 102 ? -5.472 2.465 -20.143 1.00 66.11 99 SER G O 1
ATOM 5648 N N . LYS F 3 103 ? -5.210 0.328 -19.502 1.00 67.49 100 LYS G N 1
ATOM 5649 C CA . LYS F 3 103 ? -6.602 -0.038 -19.751 1.00 68.30 100 LYS G CA 1
ATOM 5650 C C . LYS F 3 103 ? -7.408 0.032 -18.454 1.00 67.26 100 LYS G C 1
ATOM 5651 O O . LYS F 3 103 ? -7.430 -0.918 -17.669 1.00 67.84 100 LYS G O 1
ATOM 5657 N N . LEU F 3 104 ? -8.060 1.172 -18.234 1.00 66.22 101 LEU G N 1
ATOM 5658 C CA . LEU F 3 104 ? -8.813 1.407 -16.999 1.00 65.55 101 LEU G CA 1
ATOM 5659 C C . LEU F 3 104 ? -10.160 0.699 -16.951 1.00 67.31 101 LEU G C 1
ATOM 5660 O O . LEU F 3 104 ? -11.044 0.922 -17.799 1.00 68.14 101 LEU G O 1
ATOM 5665 N N . SER F 3 105 ? -10.301 -0.156 -15.943 1.00 68.02 102 SER G N 1
ATOM 5666 C CA . SER F 3 105 ? -11.554 -0.838 -15.674 1.00 69.80 102 SER G CA 1
ATOM 5667 C C . SER F 3 105 ? -12.190 -0.225 -14.426 1.00 68.95 102 SER G C 1
ATOM 5668 O O . SER F 3 105 ? -11.658 -0.352 -13.316 1.00 68.66 102 SER G O 1
ATOM 5671 N N . PHE F 3 106 ? -13.313 0.461 -14.622 1.00 69.02 103 PHE G N 1
ATOM 5672 C CA . PHE F 3 106 ? -14.041 1.099 -13.526 1.00 68.49 103 PHE G CA 1
ATOM 5673 C C . PHE F 3 106 ? -14.984 0.122 -12.844 1.00 70.79 103 PHE G C 1
ATOM 5674 O O . PHE F 3 106 ? -15.467 -0.828 -13.458 1.00 72.89 103 PHE G O 1
ATOM 5682 N N . GLY F 3 107 ? -15.238 0.364 -11.575 1.00 71.03 104 GLY G N 1
ATOM 5683 C CA . GLY F 3 107 ? -16.195 -0.394 -10.813 1.00 73.64 104 GLY G CA 1
ATOM 5684 C C . GLY F 3 107 ? -17.524 0.272 -10.974 1.00 74.79 104 GLY G C 1
ATOM 5685 O O . GLY F 3 107 ? -17.630 1.225 -11.707 1.00 73.74 104 GLY G O 1
ATOM 5686 N N . LYS F 3 108 ? -18.547 -0.252 -10.323 1.00 77.40 105 LYS G N 1
ATOM 5687 C CA . LYS F 3 108 ? -19.818 0.429 -10.275 1.00 78.76 105 LYS G CA 1
ATOM 5688 C C . LYS F 3 108 ? -19.682 1.653 -9.413 1.00 77.30 105 LYS G C 1
ATOM 5689 O O . LYS F 3 108 ? -19.024 1.624 -8.405 1.00 76.65 105 LYS G O 1
ATOM 5695 N N . GLY F 3 109 ? -20.323 2.732 -9.806 1.00 77.36 106 GLY G N 1
ATOM 5696 C CA . GLY F 3 109 ? -20.200 3.982 -9.095 1.00 76.47 106 GLY G CA 1
ATOM 5697 C C . GLY F 3 109 ? -20.893 3.991 -7.761 1.00 78.41 106 GLY G C 1
ATOM 5698 O O . GLY F 3 109 ? -21.761 3.182 -7.513 1.00 80.99 106 GLY G O 1
ATOM 5699 N N . ALA F 3 110 ? -20.471 4.895 -6.891 1.00 77.70 107 ALA G N 1
ATOM 5700 C CA . ALA F 3 110 ? -21.115 5.129 -5.608 1.00 79.62 107 ALA G CA 1
ATOM 5701 C C . ALA F 3 110 ? -21.573 6.580 -5.525 1.00 79.99 107 ALA G C 1
ATOM 5702 O O . ALA F 3 110 ? -20.753 7.498 -5.488 1.00 78.19 107 ALA G O 1
ATOM 5704 N N . LYS F 3 111 ? -22.888 6.777 -5.513 1.00 82.73 108 LYS G N 1
ATOM 5705 C CA . LYS F 3 111 ? -23.465 8.112 -5.435 1.00 83.94 108 LYS G CA 1
ATOM 5706 C C . LYS F 3 111 ? -23.495 8.575 -3.984 1.00 85.04 108 LYS G C 1
ATOM 5707 O O . LYS F 3 111 ? -24.322 8.124 -3.190 1.00 87.58 108 LYS G O 1
ATOM 5713 N N . LEU F 3 112 ? -22.565 9.458 -3.640 1.00 83.58 109 LEU G N 1
ATOM 5714 C CA . LEU F 3 112 ? -22.526 10.040 -2.309 1.00 84.95 109 LEU G CA 1
ATOM 5715 C C . LEU F 3 112 ? -23.299 11.345 -2.295 1.00 86.93 109 LEU G C 1
ATOM 5716 O O . LEU F 3 112 ? -23.024 12.257 -3.074 1.00 86.09 109 LEU G O 1
ATOM 5721 N N . THR F 3 113 ? -24.275 11.414 -1.403 1.00 90.03 110 THR G N 1
ATOM 5722 C CA . THR F 3 113 ? -25.062 12.620 -1.207 1.00 92.64 110 THR G CA 1
ATOM 5723 C C . THR F 3 113 ? -24.996 13.009 0.268 1.00 94.60 110 THR G C 1
ATOM 5724 O O . THR F 3 113 ? -25.453 12.257 1.133 1.00 96.43 110 THR G O 1
ATOM 5728 N N . VAL F 3 114 ? -24.398 14.168 0.546 1.00 94.58 111 VAL G N 1
ATOM 5729 C CA . VAL F 3 114 ? -24.238 14.642 1.926 1.00 96.64 111 VAL G CA 1
ATOM 5730 C C . VAL F 3 114 ? -25.234 15.755 2.263 1.00 100.43 111 VAL G C 1
ATOM 5731 O O . VAL F 3 114 ? -25.515 16.624 1.434 1.00 100.86 111 VAL G O 1
ATOM 5735 N N . SER F 3 115 ? -25.765 15.715 3.483 1.00 103.61 112 SER G N 1
ATOM 5736 C CA . SER F 3 115 ? -26.778 16.673 3.927 1.00 107.82 112 SER G CA 1
ATOM 5737 C C . SER F 3 115 ? -26.145 17.951 4.474 1.00 108.96 112 SER G C 1
ATOM 5738 O O . SER F 3 115 ? -26.703 19.041 4.339 1.00 111.65 112 SER G O 1
ATOM 5741 N N . ALA F 3 139 ? -8.891 21.534 -21.944 1.00 86.88 136 ALA G N 1
ATOM 5742 C CA . ALA F 3 139 ? -7.691 20.807 -22.456 1.00 85.40 136 ALA G CA 1
ATOM 5743 C C . ALA F 3 139 ? -8.079 19.547 -23.236 1.00 82.34 136 ALA G C 1
ATOM 5744 O O . ALA F 3 139 ? -7.430 19.201 -24.225 1.00 82.05 136 ALA G O 1
ATOM 5746 N N . VAL F 3 140 ? -9.127 18.864 -22.778 1.00 80.43 137 VAL G N 1
ATOM 5747 C CA . VAL F 3 140 ? -9.753 17.781 -23.540 1.00 77.93 137 VAL G CA 1
ATOM 5748 C C . VAL F 3 140 ? -11.173 18.219 -23.909 1.00 78.39 137 VAL G C 1
ATOM 5749 O O . VAL F 3 140 ? -12.056 18.250 -23.053 1.00 78.58 137 VAL G O 1
ATOM 5753 N N . THR F 3 141 ? -11.384 18.574 -25.175 1.00 79.02 138 THR G N 1
ATOM 5754 C CA . THR F 3 141 ? -12.683 19.099 -25.618 1.00 80.01 138 THR G CA 1
ATOM 5755 C C . THR F 3 141 ? -13.420 18.162 -26.574 1.00 78.26 138 THR G C 1
ATOM 5756 O O . THR F 3 141 ? -12.870 17.721 -27.588 1.00 78.00 138 THR G O 1
ATOM 5760 N N . GLN F 3 142 ? -14.672 17.866 -26.231 1.00 77.35 139 GLN G N 1
ATOM 5761 C CA . GLN F 3 142 ? -15.518 16.972 -27.020 1.00 75.71 139 GLN G CA 1
ATOM 5762 C C . GLN F 3 142 ? -16.508 17.765 -27.859 1.00 77.64 139 GLN G C 1
ATOM 5763 O O . GLN F 3 142 ? -16.813 18.919 -27.547 1.00 79.89 139 GLN G O 1
ATOM 5769 N N . SER F 3 143 ? -17.020 17.134 -28.914 1.00 76.96 140 SER G N 1
ATOM 5770 C CA . SER F 3 143 ? -17.943 17.782 -29.842 1.00 78.92 140 SER G CA 1
ATOM 5771 C C . SER F 3 143 ? -18.758 16.746 -30.624 1.00 77.92 140 SER G C 1
ATOM 5772 O O . SER F 3 143 ? -18.200 15.758 -31.107 1.00 76.58 140 SER G O 1
ATOM 5775 N N . PRO F 3 144 ? -20.086 16.955 -30.741 1.00 78.85 141 PRO G N 1
ATOM 5776 C CA . PRO F 3 144 ? -20.849 18.040 -30.124 1.00 80.76 141 PRO G CA 1
ATOM 5777 C C . PRO F 3 144 ? -21.190 17.714 -28.673 1.00 79.24 141 PRO G C 1
ATOM 5778 O O . PRO F 3 144 ? -21.099 16.556 -28.268 1.00 76.82 141 PRO G O 1
ATOM 5782 N N . ARG F 3 145 ? -21.566 18.728 -27.900 1.00 81.11 142 ARG G N 1
ATOM 5783 C CA . ARG F 3 145 ? -21.948 18.521 -26.506 1.00 80.44 142 ARG G CA 1
ATOM 5784 C C . ARG F 3 145 ? -23.307 17.820 -26.402 1.00 79.75 142 ARG G C 1
ATOM 5785 O O . ARG F 3 145 ? -23.494 16.927 -25.573 1.00 77.99 142 ARG G O 1
ATOM 5793 N N . ASN F 3 146 ? -24.242 18.232 -27.255 1.00 81.28 143 ASN G N 1
ATOM 5794 C CA . ASN F 3 146 ? -25.574 17.640 -27.312 1.00 81.09 143 ASN G CA 1
ATOM 5795 C C . ASN F 3 146 ? -25.931 17.243 -28.737 1.00 80.79 143 ASN G C 1
ATOM 5796 O O . ASN F 3 146 ? -25.708 18.007 -29.680 1.00 82.47 143 ASN G O 1
ATOM 5801 N N . LYS F 3 147 ? -26.487 16.045 -28.888 1.00 78.81 144 LYS G N 1
ATOM 5802 C CA . LYS F 3 147 ? -26.868 15.539 -30.200 1.00 78.60 144 LYS G CA 1
ATOM 5803 C C . LYS F 3 147 ? -28.092 14.643 -30.099 1.00 78.16 144 LYS G C 1
ATOM 5804 O O . LYS F 3 147 ? -28.139 13.727 -29.273 1.00 76.36 144 LYS G O 1
ATOM 5810 N N . VAL F 3 148 ? -29.084 14.936 -30.938 1.00 79.95 145 VAL G N 1
ATOM 5811 C CA . VAL F 3 148 ? -30.253 14.080 -31.108 1.00 79.80 145 VAL G CA 1
ATOM 5812 C C . VAL F 3 148 ? -30.317 13.628 -32.569 1.00 80.25 145 VAL G C 1
ATOM 5813 O O . VAL F 3 148 ? -30.233 14.443 -33.491 1.00 82.23 145 VAL G O 1
ATOM 5817 N N . THR F 3 149 ? -30.446 12.319 -32.758 1.00 78.63 146 THR G N 1
ATOM 5818 C CA . THR F 3 149 ? -30.408 11.692 -34.072 1.00 78.99 146 THR G CA 1
ATOM 5819 C C . THR F 3 149 ? -31.485 10.609 -34.133 1.00 79.32 146 THR G C 1
ATOM 5820 O O . THR F 3 149 ? -32.128 10.319 -33.124 1.00 78.88 146 THR G O 1
ATOM 5824 N N . VAL F 3 150 ? -31.684 10.018 -35.307 1.00 80.42 147 VAL G N 1
ATOM 5825 C CA . VAL F 3 150 ? -32.678 8.956 -35.457 1.00 81.12 147 VAL G CA 1
ATOM 5826 C C . VAL F 3 150 ? -32.030 7.605 -35.767 1.00 79.85 147 VAL G C 1
ATOM 5827 O O . VAL F 3 150 ? -30.876 7.546 -36.194 1.00 78.94 147 VAL G O 1
ATOM 5831 N N . THR F 3 151 ? -32.782 6.531 -35.530 1.00 80.06 148 THR G N 1
ATOM 5832 C CA . THR F 3 151 ? -32.330 5.161 -35.779 1.00 79.61 148 THR G CA 1
ATOM 5833 C C . THR F 3 151 ? -31.829 4.984 -37.210 1.00 81.09 148 THR G C 1
ATOM 5834 O O . THR F 3 151 ? -32.461 5.447 -38.154 1.00 83.81 148 THR G O 1
ATOM 5838 N N . GLY F 3 152 ? -30.687 4.319 -37.358 1.00 79.91 149 GLY G N 1
ATOM 5839 C CA . GLY F 3 152 ? -30.130 4.014 -38.675 1.00 81.76 149 GLY G CA 1
ATOM 5840 C C . GLY F 3 152 ? -29.139 5.043 -39.184 1.00 81.63 149 GLY G C 1
ATOM 5841 O O . GLY F 3 152 ? -28.444 4.806 -40.173 1.00 83.20 149 GLY G O 1
ATOM 5842 N N . GLU F 3 153 ? -29.071 6.184 -38.504 1.00 80.16 150 GLU G N 1
ATOM 5843 C CA . GLU F 3 153 ? -28.186 7.276 -38.899 1.00 80.39 150 GLU G CA 1
ATOM 5844 C C . GLU F 3 153 ? -26.721 7.036 -38.537 1.00 78.31 150 GLU G C 1
ATOM 5845 O O . GLU F 3 153 ? -26.402 6.249 -37.643 1.00 75.87 150 GLU G O 1
ATOM 5851 N N . ASN F 3 154 ? -25.840 7.729 -39.252 1.00 79.54 151 ASN G N 1
ATOM 5852 C CA . ASN F 3 154 ? -24.408 7.648 -39.032 1.00 78.23 151 ASN G CA 1
ATOM 5853 C C . ASN F 3 154 ? -23.964 8.842 -38.199 1.00 76.70 151 ASN G C 1
ATOM 5854 O O . ASN F 3 154 ? -24.083 9.989 -38.640 1.00 78.51 151 ASN G O 1
ATOM 5859 N N . VAL F 3 155 ? -23.469 8.567 -36.993 1.00 73.80 152 VAL G N 1
ATOM 5860 C CA . VAL F 3 155 ? -23.126 9.611 -36.026 1.00 72.35 152 VAL G CA 1
ATOM 5861 C C . VAL F 3 155 ? -21.645 9.559 -35.658 1.00 70.97 152 VAL G C 1
ATOM 5862 O O . VAL F 3 155 ? -21.104 8.487 -35.364 1.00 69.70 152 VAL G O 1
ATOM 5866 N N . THR F 3 156 ? -21.005 10.727 -35.670 1.00 71.45 153 THR G N 1
ATOM 5867 C CA . THR F 3 156 ? -19.597 10.855 -35.316 1.00 70.40 153 THR G CA 1
ATOM 5868 C C . THR F 3 156 ? -19.400 11.857 -34.179 1.00 69.33 153 THR G C 1
ATOM 5869 O O . THR F 3 156 ? -19.830 13.007 -34.266 1.00 70.73 153 THR G O 1
ATOM 5873 N N . LEU F 3 157 ? -18.750 11.400 -33.112 1.00 67.22 154 LEU G N 1
ATOM 5874 C CA . LEU F 3 157 ? -18.376 12.261 -32.000 1.00 66.54 154 LEU G CA 1
ATOM 5875 C C . LEU F 3 157 ? -16.890 12.579 -32.099 1.00 67.01 154 LEU G C 1
ATOM 5876 O O . LEU F 3 157 ? -16.088 11.707 -32.429 1.00 66.68 154 LEU G O 1
ATOM 5881 N N . SER F 3 158 ? -16.530 13.832 -31.830 1.00 68.37 155 SER G N 1
ATOM 5882 C CA . SER F 3 158 ? -15.143 14.285 -31.930 1.00 69.22 155 SER G CA 1
ATOM 5883 C C . SER F 3 158 ? -14.512 14.534 -30.571 1.00 67.98 155 SER G C 1
ATOM 5884 O O . SER F 3 158 ? -15.209 14.776 -29.582 1.00 67.45 155 SER G O 1
ATOM 5887 N N . CYS F 3 159 ? -13.183 14.473 -30.539 1.00 68.06 156 CYS G N 1
ATOM 5888 C CA . CYS F 3 159 ? -12.412 14.796 -29.349 1.00 67.48 156 CYS G CA 1
ATOM 5889 C C . CYS F 3 159 ? -11.035 15.294 -29.738 1.00 69.02 156 CYS G C 1
ATOM 5890 O O . CYS F 3 159 ? -10.309 14.625 -30.479 1.00 69.19 156 CYS G O 1
ATOM 5893 N N . ARG F 3 160 ? -10.691 16.475 -29.236 1.00 70.51 157 ARG G N 1
ATOM 5894 C CA . ARG F 3 160 ? -9.362 17.037 -29.410 1.00 72.16 157 ARG G CA 1
ATOM 5895 C C . ARG F 3 160 ? -8.698 17.217 -28.045 1.00 71.42 157 ARG G C 1
ATOM 5896 O O . ARG F 3 160 ? -9.354 17.599 -27.070 1.00 71.19 157 ARG G O 1
ATOM 5904 N N . GLN F 3 161 ? -7.401 16.926 -27.975 1.00 71.32 158 GLN G N 1
ATOM 5905 C CA . GLN F 3 161 ? -6.638 17.126 -26.744 1.00 70.86 158 GLN G CA 1
ATOM 5906 C C . GLN F 3 161 ? -5.283 17.787 -26.999 1.00 72.99 158 GLN G C 1
ATOM 5907 O O . GLN F 3 161 ? -4.492 17.330 -27.825 1.00 73.47 158 GLN G O 1
ATOM 5913 N N . THR F 3 162 ? -5.037 18.881 -26.286 1.00 74.55 159 THR G N 1
ATOM 5914 C CA . THR F 3 162 ? -3.814 19.656 -26.450 1.00 77.04 159 THR G CA 1
ATOM 5915 C C . THR F 3 162 ? -2.866 19.434 -25.273 1.00 76.52 159 THR G C 1
ATOM 5916 O O . THR F 3 162 ? -2.005 20.269 -24.985 1.00 78.98 159 THR G O 1
ATOM 5920 N N . ASN F 3 163 ? -3.030 18.295 -24.603 1.00 73.57 160 ASN G N 1
ATOM 5921 C CA . ASN F 3 163 ? -2.187 17.921 -23.469 1.00 73.06 160 ASN G CA 1
ATOM 5922 C C . ASN F 3 163 ? -0.863 17.288 -23.880 1.00 73.13 160 ASN G C 1
ATOM 5923 O O . ASN F 3 163 ? -0.011 17.022 -23.026 1.00 73.43 160 ASN G O 1
ATOM 5928 N N . SER F 3 164 ? -0.698 17.059 -25.184 1.00 73.19 161 SER G N 1
ATOM 5929 C CA . SER F 3 164 ? 0.452 16.331 -25.739 1.00 73.51 161 SER G CA 1
ATOM 5930 C C . SER F 3 164 ? 0.556 14.910 -25.177 1.00 71.06 161 SER G C 1
ATOM 5931 O O . SER F 3 164 ? 1.655 14.379 -25.002 1.00 71.67 161 SER G O 1
ATOM 5934 N N . HIS F 3 165 ? -0.600 14.311 -24.891 1.00 68.54 162 HIS G N 1
ATOM 5935 C CA . HIS F 3 165 ? -0.678 12.934 -24.415 1.00 66.50 162 HIS G CA 1
ATOM 5936 C C . HIS F 3 165 ? -0.711 11.969 -25.594 1.00 66.33 162 HIS G C 1
ATOM 5937 O O . HIS F 3 165 ? -1.040 12.359 -26.713 1.00 67.44 162 HIS G O 1
ATOM 5944 N N . ASN F 3 166 ? -0.369 10.711 -25.341 1.00 65.59 163 ASN G N 1
ATOM 5945 C CA . ASN F 3 166 ? -0.344 9.698 -26.389 1.00 65.69 163 ASN G CA 1
ATOM 5946 C C . ASN F 3 166 ? -1.509 8.732 -26.301 1.00 63.81 163 ASN G C 1
ATOM 5947 O O . ASN F 3 166 ? -1.923 8.166 -27.313 1.00 64.14 163 ASN G O 1
ATOM 5952 N N . TYR F 3 167 ? -2.034 8.547 -25.092 1.00 62.37 164 TYR G N 1
ATOM 5953 C CA . TYR F 3 167 ? -3.222 7.722 -24.889 1.00 60.82 164 TYR G CA 1
ATOM 5954 C C . TYR F 3 167 ? -4.491 8.544 -25.031 1.00 59.78 164 TYR G C 1
ATOM 5955 O O . TYR F 3 167 ? -4.602 9.632 -24.459 1.00 59.81 164 TYR G O 1
ATOM 5964 N N . MET F 3 168 ? -5.447 8.019 -25.792 1.00 59.14 165 MET G N 1
ATOM 5965 C CA . MET F 3 168 ? -6.796 8.595 -25.836 1.00 58.42 165 MET G CA 1
ATOM 5966 C C . MET F 3 168 ? -7.865 7.515 -25.674 1.00 57.47 165 MET G C 1
ATOM 5967 O O . MET F 3 168 ? -7.641 6.365 -26.046 1.00 57.70 165 MET G O 1
ATOM 5972 N N . TYR F 3 169 ? -9.012 7.891 -25.102 1.00 56.89 166 TYR G N 1
ATOM 5973 C CA . TYR F 3 169 ? -10.083 6.939 -24.776 1.00 56.29 166 TYR G CA 1
ATOM 5974 C C . TYR F 3 169 ? -11.475 7.419 -25.181 1.00 56.29 166 TYR G C 1
ATOM 5975 O O . TYR F 3 169 ? -11.740 8.622 -25.235 1.00 56.79 166 TYR G O 1
ATOM 5984 N N . TRP F 3 170 ? -12.359 6.461 -25.456 1.00 56.14 167 TRP G N 1
ATOM 5985 C CA . TRP F 3 170 ? -13.795 6.706 -25.500 1.00 56.06 167 TRP G CA 1
ATOM 5986 C C . TRP F 3 170 ? -14.512 5.792 -24.507 1.00 55.97 167 TRP G C 1
ATOM 5987 O O . TRP F 3 170 ? -14.343 4.571 -24.534 1.00 56.13 167 TRP G O 1
ATOM 5998 N N . TYR F 3 171 ? -15.292 6.398 -23.620 1.00 56.30 168 TYR G N 1
ATOM 5999 C CA . TYR F 3 171 ? -16.128 5.669 -22.672 1.00 56.87 168 TYR G CA 1
ATOM 6000 C C . TYR F 3 171 ? -17.592 5.992 -22.927 1.00 57.79 168 TYR G C 1
ATOM 6001 O O . TYR F 3 171 ? -17.921 7.078 -23.411 1.00 58.03 168 TYR G O 1
ATOM 6010 N N . ARG F 3 172 ? -18.468 5.047 -22.607 1.00 58.74 169 ARG G N 1
ATOM 6011 C CA . ARG F 3 172 ? -19.890 5.336 -22.580 1.00 60.15 169 ARG G CA 1
ATOM 6012 C C . ARG F 3 172 ? -20.383 5.276 -21.147 1.00 61.59 169 ARG G C 1
ATOM 6013 O O . ARG F 3 172 ? -19.969 4.411 -20.379 1.00 61.97 169 ARG G O 1
ATOM 6021 N N . GLN F 3 173 ? -21.243 6.226 -20.795 1.00 63.19 170 GLN G N 1
ATOM 6022 C CA . GLN F 3 173 ? -21.879 6.279 -19.484 1.00 65.39 170 GLN G CA 1
ATOM 6023 C C . GLN F 3 173 ? -23.400 6.271 -19.674 1.00 67.15 170 GLN G C 1
ATOM 6024 O O . GLN F 3 173 ? -24.007 7.307 -19.957 1.00 67.73 170 GLN G O 1
ATOM 6030 N N . ASP F 3 174 ? -24.000 5.086 -19.552 1.00 68.52 171 ASP G N 1
ATOM 6031 C CA . ASP F 3 174 ? -25.446 4.908 -19.748 1.00 70.57 171 ASP G CA 1
ATOM 6032 C C . ASP F 3 174 ? -26.237 5.417 -18.551 1.00 73.22 171 ASP G C 1
ATOM 6033 O O . ASP F 3 174 ? -27.335 5.962 -18.704 1.00 74.53 171 ASP G O 1
ATOM 6038 N N . THR F 3 175 ? -25.677 5.206 -17.361 1.00 74.36 172 THR G N 1
ATOM 6039 C CA . THR F 3 175 ? -26.258 5.687 -16.112 1.00 77.64 172 THR G CA 1
ATOM 6040 C C . THR F 3 175 ? -25.139 6.275 -15.270 1.00 78.02 172 THR G C 1
ATOM 6041 O O . THR F 3 175 ? -23.974 5.901 -15.439 1.00 76.43 172 THR G O 1
ATOM 6045 N N . GLY F 3 176 ? -25.492 7.176 -14.356 1.00 80.66 173 GLY G N 1
ATOM 6046 C CA . GLY F 3 176 ? -24.512 7.841 -13.503 1.00 81.48 173 GLY G CA 1
ATOM 6047 C C . GLY F 3 176 ? -23.702 6.910 -12.617 1.00 82.17 173 GLY G C 1
ATOM 6048 O O . GLY F 3 176 ? -22.896 7.372 -11.804 1.00 83.33 173 GLY G O 1
ATOM 6049 N N . HIS F 3 177 ? -23.906 5.602 -12.781 1.00 81.74 174 HIS G N 1
ATOM 6050 C CA . HIS F 3 177 ? -23.219 4.589 -11.977 1.00 82.64 174 HIS G CA 1
ATOM 6051 C C . HIS F 3 177 ? -22.148 3.801 -12.736 1.00 79.73 174 HIS G C 1
ATOM 6052 O O . HIS F 3 177 ? -21.570 2.861 -12.189 1.00 80.58 174 HIS G O 1
ATOM 6059 N N . GLU F 3 178 ? -21.865 4.188 -13.977 1.00 76.75 175 GLU G N 1
ATOM 6060 C CA . GLU F 3 178 ? -21.105 3.319 -14.871 1.00 74.41 175 GLU G CA 1
ATOM 6061 C C . GLU F 3 178 ? -20.195 4.054 -15.868 1.00 71.34 175 GLU G C 1
ATOM 6062 O O . GLU F 3 178 ? -20.565 5.094 -16.415 1.00 70.79 175 GLU G O 1
ATOM 6068 N N . LEU F 3 179 ? -19.002 3.498 -16.080 1.00 69.48 176 LEU G N 1
ATOM 6069 C CA . LEU F 3 179 ? -18.064 3.976 -17.099 1.00 66.70 176 LEU G CA 1
ATOM 6070 C C . LEU F 3 179 ? -17.436 2.793 -17.826 1.00 65.37 176 LEU G C 1
ATOM 6071 O O . LEU F 3 179 ? -16.540 2.122 -17.294 1.00 65.81 176 LEU G O 1
ATOM 6076 N N . ARG F 3 180 ? -17.899 2.541 -19.044 1.00 63.74 177 ARG G N 1
ATOM 6077 C CA . ARG F 3 180 ? -17.448 1.371 -19.791 1.00 62.86 177 ARG G CA 1
ATOM 6078 C C . ARG F 3 180 ? -16.593 1.755 -20.997 1.00 60.86 177 ARG G C 1
ATOM 6079 O O . ARG F 3 180 ? -16.961 2.630 -21.782 1.00 60.11 177 ARG G O 1
ATOM 6087 N N . LEU F 3 181 ? -15.438 1.105 -21.116 1.00 60.16 178 LEU G N 1
ATOM 6088 C CA . LEU F 3 181 ? -14.485 1.393 -22.180 1.00 58.72 178 LEU G CA 1
ATOM 6089 C C . LEU F 3 181 ? -14.922 0.796 -23.509 1.00 58.80 178 LEU G C 1
ATOM 6090 O O . LEU F 3 181 ? -15.141 -0.417 -23.620 1.00 59.69 178 LEU G O 1
ATOM 6095 N N . ILE F 3 182 ? -15.054 1.657 -24.515 1.00 58.05 179 ILE G N 1
ATOM 6096 C CA . ILE F 3 182 ? -15.383 1.209 -25.863 1.00 58.52 179 ILE G CA 1
ATOM 6097 C C . ILE F 3 182 ? -14.096 0.968 -26.642 1.00 59.05 179 ILE G C 1
ATOM 6098 O O . ILE F 3 182 ? -13.821 -0.150 -27.081 1.00 60.17 179 ILE G O 1
ATOM 6103 N N . TYR F 3 183 ? -13.313 2.031 -26.798 1.00 58.56 180 TYR G N 1
ATOM 6104 C CA . TYR F 3 183 ? -12.057 1.990 -27.533 1.00 59.20 180 TYR G CA 1
ATOM 6105 C C . TYR F 3 183 ? -11.010 2.852 -26.848 1.00 58.66 180 TYR G C 1
ATOM 6106 O O . TYR F 3 183 ? -11.350 3.817 -26.158 1.00 57.78 180 TYR G O 1
ATOM 6115 N N . TYR F 3 184 ? -9.741 2.495 -27.039 1.00 59.53 181 TYR G N 1
ATOM 6116 C CA . TYR F 3 184 ? -8.626 3.380 -26.696 1.00 59.49 181 TYR G CA 1
ATOM 6117 C C . TYR F 3 184 ? -7.499 3.309 -27.730 1.00 61.04 181 TYR G C 1
ATOM 6118 O O . TYR F 3 184 ? -7.554 2.495 -28.660 1.00 62.29 181 TYR G O 1
ATOM 6127 N N . SER F 3 185 ? -6.491 4.169 -27.570 1.00 61.17 182 SER G N 1
ATOM 6128 C CA . SER F 3 185 ? -5.487 4.389 -28.608 1.00 62.94 182 SER G CA 1
ATOM 6129 C C . SER F 3 185 ? -4.162 4.907 -28.061 1.00 63.31 182 SER G C 1
ATOM 6130 O O . SER F 3 185 ? -4.150 5.819 -27.239 1.00 62.68 182 SER G O 1
ATOM 6133 N N . TYR F 3 186 ? -3.053 4.336 -28.538 1.00 64.98 183 TYR G N 1
ATOM 6134 C CA . TYR F 3 186 ? -1.706 4.797 -28.167 1.00 65.67 183 TYR G CA 1
ATOM 6135 C C . TYR F 3 186 ? -0.926 5.290 -29.383 1.00 68.03 183 TYR G C 1
ATOM 6136 O O . TYR F 3 186 ? -0.342 4.497 -30.124 1.00 70.15 183 TYR G O 1
ATOM 6145 N N . GLY F 3 187 ? -0.911 6.605 -29.572 1.00 68.07 184 GLY G N 1
ATOM 6146 C CA . GLY F 3 187 ? -0.244 7.208 -30.720 1.00 70.68 184 GLY G CA 1
ATOM 6147 C C . GLY F 3 187 ? -1.138 7.219 -31.945 1.00 71.59 184 GLY G C 1
ATOM 6148 O O . GLY F 3 187 ? -2.095 6.444 -32.036 1.00 70.44 184 GLY G O 1
ATOM 6149 N N . ALA F 3 188 ? -0.818 8.101 -32.889 1.00 73.93 185 ALA G N 1
ATOM 6150 C CA . ALA F 3 188 ? -1.602 8.266 -34.109 1.00 75.33 185 ALA G CA 1
ATOM 6151 C C . ALA F 3 188 ? -1.732 6.955 -34.877 1.00 76.77 185 ALA G C 1
ATOM 6152 O O . ALA F 3 188 ? -0.767 6.198 -34.993 1.00 78.49 185 ALA G O 1
ATOM 6154 N N . GLY F 3 189 ? -2.936 6.685 -35.376 1.00 76.33 186 GLY G N 1
ATOM 6155 C CA . GLY F 3 189 ? -3.190 5.512 -36.208 1.00 78.40 186 GLY G CA 1
ATOM 6156 C C . GLY F 3 189 ? -3.394 4.215 -35.447 1.00 76.90 186 GLY G C 1
ATOM 6157 O O . GLY F 3 189 ? -3.740 3.191 -36.038 1.00 78.50 186 GLY G O 1
ATOM 6158 N N . ASN F 3 190 ? -3.176 4.255 -34.136 1.00 74.41 187 ASN G N 1
ATOM 6159 C CA . ASN F 3 190 ? -3.359 3.084 -33.293 1.00 73.18 187 ASN G CA 1
ATOM 6160 C C . ASN F 3 190 ? -4.789 2.977 -32.776 1.00 70.74 187 ASN G C 1
ATOM 6161 O O . ASN F 3 190 ? -5.432 3.985 -32.474 1.00 69.04 187 ASN G O 1
ATOM 6166 N N . LEU F 3 191 ? -5.272 1.743 -32.678 1.00 70.98 188 LEU G N 1
ATOM 6167 C CA . LEU F 3 191 ? -6.614 1.468 -32.200 1.00 69.07 188 LEU G CA 1
ATOM 6168 C C . LEU F 3 191 ? -6.623 0.159 -31.420 1.00 68.99 188 LEU G C 1
ATOM 6169 O O . LEU F 3 191 ? -6.223 -0.890 -31.934 1.00 71.31 188 LEU G O 1
ATOM 6174 N N . GLN F 3 192 ? -7.063 0.238 -30.168 1.00 66.78 189 GLN G N 1
ATOM 6175 C CA . GLN F 3 192 ? -7.142 -0.926 -29.290 1.00 66.74 189 GLN G CA 1
ATOM 6176 C C . GLN F 3 192 ? -8.563 -1.122 -28.773 1.00 65.25 189 GLN G C 1
ATOM 6177 O O . GLN F 3 192 ? -9.266 -0.159 -28.457 1.00 63.44 189 GLN G O 1
ATOM 6183 N N . ILE F 3 193 ? -8.972 -2.383 -28.700 1.00 66.43 190 ILE G N 1
ATOM 6184 C CA . ILE F 3 193 ? -10.346 -2.747 -28.370 1.00 65.67 190 ILE G CA 1
ATOM 6185 C C . ILE F 3 193 ? -10.566 -2.682 -26.859 1.00 64.34 190 ILE G C 1
ATOM 6186 O O . ILE F 3 193 ? -9.775 -3.227 -26.090 1.00 64.99 190 ILE G O 1
ATOM 6191 N N . GLY F 3 194 ? -11.635 -1.997 -26.449 1.00 62.89 191 GLY G N 1
ATOM 6192 C CA . GLY F 3 194 ? -12.015 -1.897 -25.040 1.00 62.10 191 GLY G CA 1
ATOM 6193 C C . GLY F 3 194 ? -12.915 -3.042 -24.612 1.00 63.33 191 GLY G C 1
ATOM 6194 O O . GLY F 3 194 ? -12.844 -4.133 -25.177 1.00 65.14 191 GLY G O 1
ATOM 6195 N N . ASP F 3 195 ? -13.764 -2.796 -23.615 1.00 62.87 192 ASP G N 1
ATOM 6196 C CA . ASP F 3 195 ? -14.655 -3.836 -23.089 1.00 64.59 192 ASP G CA 1
ATOM 6197 C C . ASP F 3 195 ? -15.936 -4.001 -23.906 1.00 64.80 192 ASP G C 1
ATOM 6198 O O . ASP F 3 195 ? -16.533 -5.078 -23.927 1.00 66.59 192 ASP G O 1
ATOM 6203 N N . VAL F 3 196 ? -16.337 -2.935 -24.593 1.00 63.22 193 VAL G N 1
ATOM 6204 C CA . VAL F 3 196 ? -17.691 -2.821 -25.125 1.00 63.13 193 VAL G CA 1
ATOM 6205 C C . VAL F 3 196 ? -17.704 -2.166 -26.527 1.00 62.58 193 VAL G C 1
ATOM 6206 O O . VAL F 3 196 ? -18.373 -1.161 -26.751 1.00 61.64 193 VAL G O 1
ATOM 6210 N N . PRO F 3 197 ? -16.962 -2.754 -27.489 1.00 63.62 194 PRO G N 1
ATOM 6211 C CA . PRO F 3 197 ? -16.817 -2.123 -28.804 1.00 63.52 194 PRO G CA 1
ATOM 6212 C C . PRO F 3 197 ? -18.002 -2.307 -29.753 1.00 64.78 194 PRO G C 1
ATOM 6213 O O . PRO F 3 197 ? -18.141 -1.531 -30.707 1.00 64.88 194 PRO G O 1
ATOM 6217 N N . ASP F 3 198 ? -18.840 -3.315 -29.501 1.00 65.91 195 ASP G N 1
ATOM 6218 C CA . ASP F 3 198 ? -19.930 -3.658 -30.419 1.00 67.59 195 ASP G CA 1
ATOM 6219 C C . ASP F 3 198 ? -20.785 -2.454 -30.778 1.00 66.54 195 ASP G C 1
ATOM 6220 O O . ASP F 3 198 ? -21.224 -1.715 -29.900 1.00 65.42 195 ASP G O 1
ATOM 6225 N N . GLY F 3 199 ? -20.994 -2.254 -32.076 1.00 67.73 196 GLY G N 1
ATOM 6226 C CA . GLY F 3 199 ? -21.806 -1.148 -32.577 1.00 67.01 196 GLY G CA 1
ATOM 6227 C C . GLY F 3 199 ? -21.047 0.153 -32.757 1.00 65.48 196 GLY G C 1
ATOM 6228 O O . GLY F 3 199 ? -21.625 1.154 -33.169 1.00 65.53 196 GLY G O 1
ATOM 6229 N N . TYR F 3 200 ? -19.754 0.143 -32.446 1.00 64.61 197 TYR G N 1
ATOM 6230 C CA . TYR F 3 200 ? -18.927 1.343 -32.556 1.00 63.57 197 TYR G CA 1
ATOM 6231 C C . TYR F 3 200 ? -17.700 1.113 -33.424 1.00 65.01 197 TYR G C 1
ATOM 6232 O O . TYR F 3 200 ? -17.260 -0.022 -33.617 1.00 66.24 197 TYR G O 1
ATOM 6241 N N . LYS F 3 201 ? -17.166 2.209 -33.951 1.00 65.37 198 LYS G N 1
ATOM 6242 C CA . LYS F 3 201 ? -15.871 2.225 -34.619 1.00 66.90 198 LYS G CA 1
ATOM 6243 C C . LYS F 3 201 ? -15.122 3.461 -34.154 1.00 65.62 198 LYS G C 1
ATOM 6244 O O . LYS F 3 201 ? -15.739 4.417 -33.682 1.00 64.70 198 LYS G O 1
ATOM 6250 N N . ALA F 3 202 ? -13.797 3.439 -34.268 1.00 66.14 199 ALA G N 1
ATOM 6251 C CA . ALA F 3 202 ? -12.979 4.571 -33.846 1.00 65.28 199 ALA G CA 1
ATOM 6252 C C . ALA F 3 202 ? -11.757 4.728 -34.728 1.00 67.44 199 ALA G C 1
ATOM 6253 O O . ALA F 3 202 ? -11.238 3.749 -35.259 1.00 69.30 199 ALA G O 1
ATOM 6255 N N . THR F 3 203 ? -11.307 5.967 -34.888 1.00 67.87 200 THR G N 1
ATOM 6256 C CA . THR F 3 203 ? -10.041 6.244 -35.559 1.00 70.13 200 THR G CA 1
ATOM 6257 C C . THR F 3 203 ? -9.272 7.357 -34.862 1.00 69.20 200 THR G C 1
ATOM 6258 O O . THR F 3 203 ? -9.808 8.443 -34.619 1.00 68.63 200 THR G O 1
ATOM 6262 N N . ARG F 3 204 ? -8.021 7.060 -34.516 1.00 69.33 201 ARG G N 1
ATOM 6263 C CA . ARG F 3 204 ? -7.084 8.071 -34.058 1.00 69.28 201 ARG G CA 1
ATOM 6264 C C . ARG F 3 204 ? -6.458 8.690 -35.304 1.00 72.69 201 ARG G C 1
ATOM 6265 O O . ARG F 3 204 ? -5.600 8.089 -35.959 1.00 74.75 201 ARG G O 1
ATOM 6273 N N . THR F 3 205 ? -6.922 9.889 -35.632 1.00 73.61 202 THR G N 1
ATOM 6274 C CA . THR F 3 205 ? -6.548 10.556 -36.866 1.00 77.34 202 THR G CA 1
ATOM 6275 C C . THR F 3 205 ? -5.165 11.209 -36.738 1.00 78.95 202 THR G C 1
ATOM 6276 O O . THR F 3 205 ? -4.312 11.048 -37.610 1.00 82.02 202 THR G O 1
ATOM 6280 N N . THR F 3 206 ? -4.959 11.930 -35.637 1.00 77.30 203 THR G N 1
ATOM 6281 C CA . THR F 3 206 ? -3.676 12.543 -35.294 1.00 78.67 203 THR G CA 1
ATOM 6282 C C . THR F 3 206 ? -3.420 12.267 -33.811 1.00 75.63 203 THR G C 1
ATOM 6283 O O . THR F 3 206 ? -4.173 11.518 -33.184 1.00 72.92 203 THR G O 1
ATOM 6287 N N . GLN F 3 207 ? -2.372 12.869 -33.249 1.00 76.39 204 GLN G N 1
ATOM 6288 C CA . GLN F 3 207 ? -2.092 12.741 -31.821 1.00 74.14 204 GLN G CA 1
ATOM 6289 C C . GLN F 3 207 ? -3.247 13.310 -31.000 1.00 72.20 204 GLN G C 1
ATOM 6290 O O . GLN F 3 207 ? -3.669 12.716 -30.010 1.00 69.77 204 GLN G O 1
ATOM 6296 N N . GLU F 3 208 ? -3.772 14.447 -31.441 1.00 73.75 205 GLU G N 1
ATOM 6297 C CA . GLU F 3 208 ? -4.791 15.173 -30.689 1.00 72.69 205 GLU G CA 1
ATOM 6298 C C . GLU F 3 208 ? -6.252 14.773 -30.968 1.00 71.26 205 GLU G C 1
ATOM 6299 O O . GLU F 3 208 ? -7.108 14.976 -30.107 1.00 69.79 205 GLU G O 1
ATOM 6305 N N . ASP F 3 209 ? -6.534 14.190 -32.138 1.00 71.98 206 ASP G N 1
ATOM 6306 C CA . ASP F 3 209 ? -7.920 13.849 -32.521 1.00 71.10 206 ASP G CA 1
ATOM 6307 C C . ASP F 3 209 ? -8.271 12.354 -32.443 1.00 69.01 206 ASP G C 1
ATOM 6308 O O . ASP F 3 209 ? -7.525 11.503 -32.933 1.00 69.61 206 ASP G O 1
ATOM 6313 N N . PHE F 3 210 ? -9.428 12.054 -31.851 1.00 66.90 207 PHE G N 1
ATOM 6314 C CA . PHE F 3 210 ? -9.894 10.672 -31.666 1.00 64.96 207 PHE G CA 1
ATOM 6315 C C . PHE F 3 210 ? -11.411 10.596 -31.850 1.00 64.48 207 PHE G C 1
ATOM 6316 O O . PHE F 3 210 ? -12.177 10.983 -30.962 1.00 63.33 207 PHE G O 1
ATOM 6324 N N . PHE F 3 211 ? -11.834 10.101 -33.010 1.00 65.58 208 PHE G N 1
ATOM 6325 C CA . PHE F 3 211 ? -13.252 10.055 -33.362 1.00 65.47 208 PHE G CA 1
ATOM 6326 C C . PHE F 3 211 ? -13.907 8.736 -32.947 1.00 63.84 208 PHE G C 1
ATOM 6327 O O . PHE F 3 211 ? -13.268 7.682 -32.966 1.00 63.56 208 PHE G O 1
ATOM 6335 N N . LEU F 3 212 ? -15.183 8.814 -32.571 1.00 63.04 209 LEU G N 1
ATOM 6336 C CA . LEU F 3 212 ? -16.011 7.641 -32.305 1.00 62.27 209 LEU G CA 1
ATOM 6337 C C . LEU F 3 212 ? -17.208 7.628 -33.259 1.00 63.96 209 LEU G C 1
ATOM 6338 O O . LEU F 3 212 ? -18.021 8.555 -33.249 1.00 64.47 209 LEU G O 1
ATOM 6343 N N . THR F 3 213 ? -17.315 6.580 -34.076 1.00 65.20 210 THR G N 1
ATOM 6344 C CA . THR F 3 213 ? -18.390 6.475 -35.071 1.00 67.25 210 THR G CA 1
ATOM 6345 C C . THR F 3 213 ? -19.422 5.382 -34.754 1.00 66.88 210 THR G C 1
ATOM 6346 O O . THR F 3 213 ? -19.066 4.260 -34.381 1.00 66.38 210 THR G O 1
ATOM 6350 N N . LEU F 3 214 ? -20.698 5.735 -34.899 1.00 67.44 211 LEU G N 1
ATOM 6351 C CA . LEU F 3 214 ? -21.796 4.777 -34.828 1.00 67.78 211 LEU G CA 1
ATOM 6352 C C . LEU F 3 214 ? -22.310 4.534 -36.248 1.00 70.74 211 LEU G C 1
ATOM 6353 O O . LEU F 3 214 ? -22.938 5.408 -36.848 1.00 71.97 211 LEU G O 1
ATOM 6358 N N . GLU F 3 215 ? -22.017 3.347 -36.776 1.00 72.20 212 GLU G N 1
ATOM 6359 C CA . GLU F 3 215 ? -22.343 2.971 -38.157 1.00 75.55 212 GLU G CA 1
ATOM 6360 C C . GLU F 3 215 ? -23.830 3.162 -38.471 1.00 76.61 212 GLU G C 1
ATOM 6361 O O . GLU F 3 215 ? -24.194 3.892 -39.397 1.00 78.81 212 GLU G O 1
ATOM 6367 N N . SER F 3 216 ? -24.678 2.493 -37.696 1.00 75.35 213 SER G N 1
ATOM 6368 C CA . SER F 3 216 ? -26.124 2.616 -37.819 1.00 76.12 213 SER G CA 1
ATOM 6369 C C . SER F 3 216 ? -26.719 2.725 -36.422 1.00 73.58 213 SER G C 1
ATOM 6370 O O . SER F 3 216 ? -27.004 1.711 -35.779 1.00 73.26 213 SER G O 1
ATOM 6373 N N . ALA F 3 217 ? -26.892 3.963 -35.962 1.00 72.15 214 ALA G N 1
ATOM 6374 C CA . ALA F 3 217 ? -27.312 4.243 -34.588 1.00 69.93 214 ALA G CA 1
ATOM 6375 C C . ALA F 3 217 ? -28.597 3.522 -34.209 1.00 70.54 214 ALA G C 1
ATOM 6376 O O . ALA F 3 217 ? -29.538 3.442 -35.004 1.00 72.66 214 ALA G O 1
ATOM 6378 N N . SER F 3 218 ? -28.613 2.985 -32.993 1.00 68.76 215 SER G N 1
ATOM 6379 C CA . SER F 3 218 ? -29.794 2.324 -32.446 1.00 69.46 215 SER G CA 1
ATOM 6380 C C . SER F 3 218 ? -30.084 2.820 -31.018 1.00 68.04 215 SER G C 1
ATOM 6381 O O . SER F 3 218 ? -29.187 3.341 -30.351 1.00 66.06 215 SER G O 1
ATOM 6384 N N . PRO F 3 219 ? -31.346 2.687 -30.558 1.00 69.24 216 PRO G N 1
ATOM 6385 C CA . PRO F 3 219 ? -31.765 3.154 -29.229 1.00 68.77 216 PRO G CA 1
ATOM 6386 C C . PRO F 3 219 ? -30.940 2.617 -28.053 1.00 67.15 216 PRO G C 1
ATOM 6387 O O . PRO F 3 219 ? -30.894 3.259 -27.003 1.00 66.74 216 PRO G O 1
ATOM 6391 N N . SER F 3 220 ? -30.307 1.457 -28.220 1.00 66.58 217 SER G N 1
ATOM 6392 C CA . SER F 3 220 ? -29.420 0.907 -27.187 1.00 65.39 217 SER G CA 1
ATOM 6393 C C . SER F 3 220 ? -28.190 1.789 -26.973 1.00 63.21 217 SER G C 1
ATOM 6394 O O . SER F 3 220 ? -27.429 1.586 -26.030 1.00 62.36 217 SER G O 1
ATOM 6397 N N . GLN F 3 221 ? -28.014 2.773 -27.850 1.00 62.78 218 GLN G N 1
ATOM 6398 C CA . GLN F 3 221 ? -26.822 3.609 -27.858 1.00 61.21 218 GLN G CA 1
ATOM 6399 C C . GLN F 3 221 ? -27.060 5.038 -27.391 1.00 61.26 218 GLN G C 1
ATOM 6400 O O . GLN F 3 221 ? -26.139 5.859 -27.445 1.00 60.37 218 GLN G O 1
ATOM 6406 N N . THR F 3 222 ? -28.275 5.344 -26.933 1.00 62.74 219 THR G N 1
ATOM 6407 C CA . THR F 3 222 ? -28.519 6.671 -26.366 1.00 63.46 219 THR G CA 1
ATOM 6408 C C . THR F 3 222 ? -27.837 6.719 -25.005 1.00 62.82 219 THR G C 1
ATOM 6409 O O . THR F 3 222 ? -28.180 5.957 -24.102 1.00 63.47 219 THR G O 1
ATOM 6413 N N . SER F 3 223 ? -26.849 7.600 -24.881 1.00 62.14 220 SER G N 1
ATOM 6414 C CA . SER F 3 223 ? -25.973 7.624 -23.712 1.00 61.70 220 SER G CA 1
ATOM 6415 C C . SER F 3 223 ? -25.168 8.922 -23.632 1.00 61.62 220 SER G C 1
ATOM 6416 O O . SER F 3 223 ? -25.158 9.722 -24.574 1.00 62.04 220 SER G O 1
ATOM 6419 N N . LEU F 3 224 ? -24.508 9.119 -22.495 1.00 61.56 221 LEU G N 1
ATOM 6420 C CA . LEU F 3 224 ? -23.517 10.166 -22.327 1.00 61.52 221 LEU G CA 1
ATOM 6421 C C . LEU F 3 224 ? -22.162 9.549 -22.658 1.00 59.69 221 LEU G C 1
ATOM 6422 O O . LEU F 3 224 ? -21.806 8.501 -22.120 1.00 59.18 221 LEU G O 1
ATOM 6427 N N . TYR F 3 225 ? -21.417 10.178 -23.562 1.00 59.25 222 TYR G N 1
ATOM 6428 C CA . TYR F 3 225 ? -20.123 9.644 -23.994 1.00 57.70 222 TYR G CA 1
ATOM 6429 C C . TYR F 3 225 ? -18.973 10.509 -23.513 1.00 57.65 222 TYR G C 1
ATOM 6430 O O . TYR F 3 225 ? -19.053 11.738 -23.552 1.00 58.68 222 TYR G O 1
ATOM 6439 N N . PHE F 3 226 ? -17.898 9.854 -23.080 1.00 56.59 223 PHE G N 1
ATOM 6440 C CA . PHE F 3 226 ? -16.746 10.546 -22.522 1.00 56.65 223 PHE G CA 1
ATOM 6441 C C . PHE F 3 226 ? -15.442 10.192 -23.219 1.00 56.08 223 PHE G C 1
ATOM 6442 O O . PHE F 3 226 ? -15.061 9.021 -23.302 1.00 55.17 223 PHE G O 1
ATOM 6450 N N . CYS F 3 227 ? -14.769 11.221 -23.723 1.00 56.97 224 CYS G N 1
ATOM 6451 C CA . CYS F 3 227 ? -13.412 11.090 -24.223 1.00 57.05 224 CYS G CA 1
ATOM 6452 C C . CYS F 3 227 ? -12.448 11.392 -23.081 1.00 57.28 224 CYS G C 1
ATOM 6453 O O . CYS F 3 227 ? -12.800 12.117 -22.144 1.00 58.21 224 CYS G O 1
ATOM 6456 N N . ALA F 3 228 ? -11.242 10.829 -23.154 1.00 56.64 225 ALA G N 1
ATOM 6457 C CA . ALA F 3 228 ? -10.196 11.107 -22.172 1.00 57.08 225 ALA G CA 1
ATOM 6458 C C . ALA F 3 228 ? -8.811 10.992 -22.794 1.00 57.24 225 ALA G C 1
ATOM 6459 O O . ALA F 3 228 ? -8.638 10.321 -23.816 1.00 56.85 225 ALA G O 1
ATOM 6461 N N . SER F 3 229 ? -7.835 11.660 -22.183 1.00 58.01 226 SER G N 1
ATOM 6462 C CA . SER F 3 229 ? -6.443 11.533 -22.599 1.00 58.60 226 SER G CA 1
ATOM 6463 C C . SER F 3 229 ? -5.581 11.163 -21.402 1.00 58.91 226 SER G C 1
ATOM 6464 O O . SER F 3 229 ? -5.924 11.487 -20.267 1.00 59.37 226 SER G O 1
ATOM 6467 N N . SER F 3 230 ? -4.475 10.471 -21.655 1.00 59.26 227 SER G N 1
ATOM 6468 C CA . SER F 3 230 ? -3.608 10.025 -20.572 1.00 60.02 227 SER G CA 1
ATOM 6469 C C . SER F 3 230 ? -2.124 10.082 -20.900 1.00 61.33 227 SER G C 1
ATOM 6470 O O . SER F 3 230 ? -1.708 9.818 -22.029 1.00 61.50 227 SER G O 1
ATOM 6473 N N . ASP F 3 231 ? -1.354 10.402 -19.863 1.00 62.74 228 ASP G N 1
ATOM 6474 C CA . ASP F 3 231 ? 0.084 10.639 -19.909 1.00 64.42 228 ASP G CA 1
ATOM 6475 C C . ASP F 3 231 ? 0.801 9.496 -19.209 1.00 64.53 228 ASP G C 1
ATOM 6476 O O . ASP F 3 231 ? 1.985 9.248 -19.435 1.00 65.64 228 ASP G O 1
ATOM 6481 N N . ALA F 3 232 ? 0.055 8.813 -18.344 1.00 63.69 229 ALA G N 1
ATOM 6482 C CA . ALA F 3 232 ? 0.592 7.829 -17.417 1.00 64.28 229 ALA G CA 1
ATOM 6483 C C . ALA F 3 232 ? -0.462 6.752 -17.167 1.00 63.08 229 ALA G C 1
ATOM 6484 O O . ALA F 3 232 ? -1.642 7.076 -17.022 1.00 62.14 229 ALA G O 1
ATOM 6486 N N . PRO F 3 233 ? -0.041 5.469 -17.116 1.00 63.49 230 PRO G N 1
ATOM 6487 C CA . PRO F 3 233 ? -0.947 4.323 -16.955 1.00 62.81 230 PRO G CA 1
ATOM 6488 C C . PRO F 3 233 ? -2.055 4.525 -15.913 1.00 62.58 230 PRO G C 1
ATOM 6489 O O . PRO F 3 233 ? -1.780 4.639 -14.720 1.00 63.87 230 PRO G O 1
ATOM 6493 N N . GLY F 3 234 ? -3.298 4.589 -16.388 1.00 61.24 231 GLY G N 1
ATOM 6494 C CA . GLY F 3 234 ? -4.476 4.682 -15.520 1.00 61.23 231 GLY G CA 1
ATOM 6495 C C . GLY F 3 234 ? -4.838 6.071 -15.019 1.00 61.42 231 GLY G C 1
ATOM 6496 O O . GLY F 3 234 ? -5.853 6.246 -14.339 1.00 61.71 231 GLY G O 1
ATOM 6497 N N . GLN F 3 235 ? -4.009 7.057 -15.353 1.00 61.48 232 GLN G N 1
ATOM 6498 C CA . GLN F 3 235 ? -4.231 8.435 -14.932 1.00 62.24 232 GLN G CA 1
ATOM 6499 C C . GLN F 3 235 ? -4.830 9.212 -16.092 1.00 61.04 232 GLN G C 1
ATOM 6500 O O . GLN F 3 235 ? -4.121 9.616 -17.016 1.00 60.73 232 GLN G O 1
ATOM 6506 N N . LEU F 3 236 ? -6.144 9.407 -16.034 1.00 60.79 233 LEU G N 1
ATOM 6507 C CA . LEU F 3 236 ? -6.910 9.901 -17.176 1.00 59.91 233 LEU G CA 1
ATOM 6508 C C . LEU F 3 236 ? -7.512 11.280 -16.939 1.00 61.21 233 LEU G C 1
ATOM 6509 O O . LEU F 3 236 ? -7.943 11.598 -15.830 1.00 62.63 233 LEU G O 1
ATOM 6514 N N . TYR F 3 237 ? -7.529 12.089 -17.994 1.00 61.35 234 TYR G N 1
ATOM 6515 C CA . TYR F 3 237 ? -8.143 13.412 -17.964 1.00 63.14 234 TYR G CA 1
ATOM 6516 C C . TYR F 3 237 ? -9.295 13.448 -18.957 1.00 62.16 234 TYR G C 1
ATOM 6517 O O . TYR F 3 237 ? -9.094 13.329 -20.166 1.00 61.25 234 TYR G O 1
ATOM 6526 N N . PHE F 3 238 ? -10.503 13.611 -18.427 1.00 62.84 235 PHE G N 1
ATOM 6527 C CA . PHE F 3 238 ? -11.728 13.467 -19.203 1.00 62.09 235 PHE G CA 1
ATOM 6528 C C . PHE F 3 238 ? -12.218 14.784 -19.786 1.00 63.79 235 PHE G C 1
ATOM 6529 O O . PHE F 3 238 ? -11.902 15.858 -19.276 1.00 65.80 235 PHE G O 1
ATOM 6537 N N . GLY F 3 239 ? -12.989 14.683 -20.868 1.00 63.55 236 GLY G N 1
ATOM 6538 C CA . GLY F 3 239 ? -13.699 15.826 -21.436 1.00 65.57 236 GLY G CA 1
ATOM 6539 C C . GLY F 3 239 ? -15.018 16.035 -20.720 1.00 66.96 236 GLY G C 1
ATOM 6540 O O . GLY F 3 239 ? -15.328 15.325 -19.762 1.00 66.54 236 GLY G O 1
ATOM 6541 N N . GLU F 3 240 ? -15.804 16.997 -21.191 1.00 69.09 237 GLU G N 1
ATOM 6542 C CA . GLU F 3 240 ? -17.049 17.369 -20.517 1.00 71.36 237 GLU G CA 1
ATOM 6543 C C . GLU F 3 240 ? -18.255 16.517 -20.908 1.00 70.46 237 GLU G C 1
ATOM 6544 O O . GLU F 3 240 ? -19.328 16.649 -20.318 1.00 72.02 237 GLU G O 1
ATOM 6550 N N . GLY F 3 241 ? -18.074 15.644 -21.897 1.00 68.51 238 GLY G N 1
ATOM 6551 C CA . GLY F 3 241 ? -19.108 14.690 -22.281 1.00 67.86 238 GLY G CA 1
ATOM 6552 C C . GLY F 3 241 ? -19.912 15.055 -23.515 1.00 68.89 238 GLY G C 1
ATOM 6553 O O . GLY F 3 241 ? -20.112 16.233 -23.818 1.00 71.00 238 GLY G O 1
ATOM 6554 N N . SER F 3 242 ? -20.371 14.031 -24.227 1.00 67.78 239 SER G N 1
ATOM 6555 C CA . SER F 3 242 ? -21.264 14.214 -25.363 1.00 68.72 239 SER G CA 1
ATOM 6556 C C . SER F 3 242 ? -22.547 13.430 -25.139 1.00 68.86 239 SER G C 1
ATOM 6557 O O . SER F 3 242 ? -22.538 12.198 -25.074 1.00 67.27 239 SER G O 1
ATOM 6560 N N . LYS F 3 243 ? -23.642 14.173 -25.004 1.00 71.21 240 LYS G N 1
ATOM 6561 C CA . LYS F 3 243 ? -24.967 13.627 -24.737 1.00 72.10 240 LYS G CA 1
ATOM 6562 C C . LYS F 3 243 ? -25.616 13.232 -26.059 1.00 72.29 240 LYS G C 1
ATOM 6563 O O . LYS F 3 243 ? -25.841 14.085 -26.923 1.00 73.83 240 LYS G O 1
ATOM 6569 N N . LEU F 3 244 ? -25.901 11.942 -26.220 1.00 71.29 241 LEU G N 1
ATOM 6570 C CA . LEU F 3 244 ? -26.502 11.433 -27.458 1.00 71.88 241 LEU G CA 1
ATOM 6571 C C . LEU F 3 244 ? -27.845 10.740 -27.229 1.00 72.92 241 LEU G C 1
ATOM 6572 O O . LEU F 3 244 ? -27.969 9.870 -26.367 1.00 72.40 241 LEU G O 1
ATOM 6577 N N . THR F 3 245 ? -28.841 11.131 -28.015 1.00 74.96 242 THR G N 1
ATOM 6578 C CA . THR F 3 245 ? -30.166 10.521 -27.949 1.00 76.45 242 THR G CA 1
ATOM 6579 C C . THR F 3 245 ? -30.550 9.971 -29.322 1.00 77.20 242 THR G C 1
ATOM 6580 O O . THR F 3 245 ? -30.507 10.689 -30.322 1.00 78.19 242 THR G O 1
ATOM 6584 N N . VAL F 3 246 ? -30.895 8.698 -29.366 1.00 77.18 243 VAL G N 1
ATOM 6585 C CA . VAL F 3 246 ? -31.313 8.084 -30.603 1.00 78.43 243 VAL G CA 1
ATOM 6586 C C . VAL F 3 246 ? -32.765 7.744 -30.486 1.00 80.82 243 VAL G C 1
ATOM 6587 O O . VAL F 3 246 ? -33.171 7.032 -29.590 1.00 80.67 243 VAL G O 1
ATOM 6591 N N . LEU F 3 247 ? -33.540 8.249 -31.431 1.00 83.63 244 LEU G N 1
ATOM 6592 C CA . LEU F 3 247 ? -34.983 8.174 -31.388 1.00 86.65 244 LEU G CA 1
ATOM 6593 C C . LEU F 3 247 ? -35.492 7.215 -32.422 1.00 88.33 244 LEU G C 1
ATOM 6594 O O . LEU F 3 247 ? -34.908 7.072 -33.485 1.00 88.18 244 LEU G O 1
ATOM 6599 N N . GLU F 3 248 ? -36.590 6.554 -32.095 1.00 90.54 245 GLU G N 1
ATOM 6600 C CA . GLU F 3 248 ? -37.220 5.657 -33.027 1.00 92.94 245 GLU G CA 1
ATOM 6601 C C . GLU F 3 248 ? -38.048 6.534 -33.922 1.00 95.84 245 GLU G C 1
ATOM 6602 O O . GLU F 3 248 ? -38.987 7.168 -33.484 1.00 97.66 245 GLU G O 1
ATOM 6608 N N . LEU F 3 249 ? -37.693 6.569 -35.189 1.00 96.95 246 LEU G N 1
ATOM 6609 C CA . LEU F 3 249 ? -38.425 7.390 -36.152 1.00 100.23 246 LEU G CA 1
ATOM 6610 C C . LEU F 3 249 ? -39.275 6.508 -37.066 1.00 102.99 246 LEU G C 1
ATOM 6611 O O . LEU F 3 249 ? -38.745 5.812 -37.936 1.00 103.15 246 LEU G O 1
ATOM 6616 N N . GLU F 3 250 ? -40.593 6.557 -36.854 1.00 105.61 247 GLU G N 1
ATOM 6617 C CA . GLU F 3 250 ? -41.582 5.682 -37.524 1.00 108.64 247 GLU G CA 1
ATOM 6618 C C . GLU F 3 250 ? -41.154 4.206 -37.624 1.00 108.01 247 GLU G C 1
ATOM 6619 O O . GLU F 3 250 ? -40.486 3.668 -36.732 1.00 105.47 247 GLU G O 1
ATOM 6625 N N . SER G 3 5 ? -3.132 12.221 21.217 1.00 89.93 2 SER I N 1
ATOM 6626 C CA . SER G 3 5 ? -2.225 11.975 22.375 1.00 89.94 2 SER I CA 1
ATOM 6627 C C . SER G 3 5 ? -1.134 10.946 22.068 1.00 86.16 2 SER I C 1
ATOM 6628 O O . SER G 3 5 ? -1.427 9.793 21.733 1.00 85.38 2 SER I O 1
ATOM 6631 N N . VAL G 3 6 ? 0.121 11.383 22.171 1.00 84.15 3 VAL I N 1
ATOM 6632 C CA . VAL G 3 6 ? 1.279 10.482 22.129 1.00 81.29 3 VAL I CA 1
ATOM 6633 C C . VAL G 3 6 ? 2.279 10.909 23.211 1.00 82.24 3 VAL I C 1
ATOM 6634 O O . VAL G 3 6 ? 2.571 12.098 23.367 1.00 83.05 3 VAL I O 1
ATOM 6638 N N . THR G 3 7 ? 2.779 9.936 23.966 1.00 82.57 4 THR I N 1
ATOM 6639 C CA . THR G 3 7 ? 3.621 10.212 25.128 1.00 84.35 4 THR I CA 1
ATOM 6640 C C . THR G 3 7 ? 5.068 9.783 24.907 1.00 81.91 4 THR I C 1
ATOM 6641 O O . THR G 3 7 ? 5.338 8.644 24.529 1.00 80.22 4 THR I O 1
ATOM 6645 N N . GLN G 3 8 ? 5.989 10.711 25.137 1.00 82.14 5 GLN I N 1
ATOM 6646 C CA . GLN G 3 8 ? 7.403 10.381 25.270 1.00 81.26 5 GLN I CA 1
ATOM 6647 C C . GLN G 3 8 ? 7.801 10.667 26.719 1.00 85.30 5 GLN I C 1
ATOM 6648 O O . GLN G 3 8 ? 7.572 11.772 27.213 1.00 87.60 5 GLN I O 1
ATOM 6654 N N . PRO G 3 9 ? 8.378 9.665 27.411 1.00 86.70 6 PRO I N 1
ATOM 6655 C CA . PRO G 3 9 ? 8.540 9.743 28.870 1.00 91.31 6 PRO I CA 1
ATOM 6656 C C . PRO G 3 9 ? 9.562 10.769 29.354 1.00 93.30 6 PRO I C 1
ATOM 6657 O O . PRO G 3 9 ? 9.362 11.377 30.406 1.00 97.45 6 PRO I O 1
ATOM 6661 N N . ASP G 3 10 ? 10.638 10.962 28.595 1.00 91.02 7 ASP I N 1
ATOM 6662 C CA . ASP G 3 10 ? 11.733 11.824 29.025 1.00 93.30 7 ASP I CA 1
ATOM 6663 C C . ASP G 3 10 ? 12.112 12.826 27.950 1.00 90.86 7 ASP I C 1
ATOM 6664 O O . ASP G 3 10 ? 12.405 12.445 26.816 1.00 87.41 7 ASP I O 1
ATOM 6669 N N . ALA G 3 11 ? 12.106 14.105 28.321 1.00 93.32 8 ALA I N 1
ATOM 6670 C CA . ALA G 3 11 ? 12.529 15.188 27.435 1.00 91.99 8 ALA I CA 1
ATOM 6671 C C . ALA G 3 11 ? 14.048 15.218 27.275 1.00 92.47 8 ALA I C 1
ATOM 6672 O O . ALA G 3 11 ? 14.557 15.630 26.234 1.00 90.58 8 ALA I O 1
ATOM 6674 N N . ARG G 3 12 ? 14.759 14.774 28.309 1.00 95.69 9 ARG I N 1
ATOM 6675 C CA . ARG G 3 12 ? 16.219 14.725 28.303 1.00 97.01 9 ARG I CA 1
ATOM 6676 C C . ARG G 3 12 ? 16.719 13.297 28.504 1.00 96.61 9 ARG I C 1
ATOM 6677 O O . ARG G 3 12 ? 16.391 12.650 29.502 1.00 98.94 9 ARG I O 1
ATOM 6685 N N . VAL G 3 13 ? 17.495 12.806 27.540 1.00 93.98 10 VAL I N 1
ATOM 6686 C CA . VAL G 3 13 ? 18.091 11.472 27.623 1.00 93.90 10 VAL I CA 1
ATOM 6687 C C . VAL G 3 13 ? 19.573 11.535 27.274 1.00 95.19 10 VAL I C 1
ATOM 6688 O O . VAL G 3 13 ? 19.948 12.023 26.207 1.00 93.13 10 VAL I O 1
ATOM 6692 N N . THR G 3 14 ? 20.404 11.037 28.183 1.00 98.97 11 THR I N 1
ATOM 6693 C CA . THR G 3 14 ? 21.843 10.960 27.967 1.00 101.13 11 THR I CA 1
ATOM 6694 C C . THR G 3 14 ? 22.289 9.504 27.944 1.00 101.39 11 THR I C 1
ATOM 6695 O O . THR G 3 14 ? 22.019 8.755 28.884 1.00 103.46 11 THR I O 1
ATOM 6699 N N . VAL G 3 15 ? 22.947 9.106 26.856 1.00 99.56 12 VAL I N 1
ATOM 6700 C CA . VAL G 3 15 ? 23.601 7.796 26.779 1.00 100.64 12 VAL I CA 1
ATOM 6701 C C . VAL G 3 15 ? 25.063 7.935 26.343 1.00 103.40 12 VAL I C 1
ATOM 6702 O O . VAL G 3 15 ? 25.451 8.946 25.754 1.00 103.26 12 VAL I O 1
ATOM 6706 N N . SER G 3 16 ? 25.866 6.919 26.649 1.00 106.29 13 SER I N 1
ATOM 6707 C CA . SER G 3 16 ? 27.261 6.880 26.226 1.00 109.31 13 SER I CA 1
ATOM 6708 C C . SER G 3 16 ? 27.367 6.449 24.767 1.00 106.08 13 SER I C 1
ATOM 6709 O O . SER G 3 16 ? 26.480 5.768 24.250 1.00 102.23 13 SER I O 1
ATOM 6712 N N . GLU G 3 17 ? 28.451 6.855 24.111 1.00 108.09 14 GLU I N 1
ATOM 6713 C CA . GLU G 3 17 ? 28.723 6.457 22.732 1.00 106.23 14 GLU I CA 1
ATOM 6714 C C . GLU G 3 17 ? 29.021 4.959 22.662 1.00 107.42 14 GLU I C 1
ATOM 6715 O O . GLU G 3 17 ? 29.736 4.420 23.509 1.00 111.81 14 GLU I O 1
ATOM 6721 N N . GLY G 3 18 ? 28.457 4.293 21.657 1.00 103.69 15 GLY I N 1
ATOM 6722 C CA . GLY G 3 18 ? 28.634 2.852 21.486 1.00 104.55 15 GLY I CA 1
ATOM 6723 C C . GLY G 3 18 ? 27.556 2.027 22.167 1.00 102.04 15 GLY I C 1
ATOM 6724 O O . GLY G 3 18 ? 27.360 0.859 21.829 1.00 101.77 15 GLY I O 1
ATOM 6725 N N . ALA G 3 19 ? 26.862 2.637 23.128 1.00 100.62 16 ALA I N 1
ATOM 6726 C CA . ALA G 3 19 ? 25.768 1.990 23.855 1.00 98.75 16 ALA I CA 1
ATOM 6727 C C . ALA G 3 19 ? 24.518 1.849 22.982 1.00 93.24 16 ALA I C 1
ATOM 6728 O O . ALA G 3 19 ? 24.389 2.519 21.958 1.00 90.58 16 ALA I O 1
ATOM 6730 N N . SER G 3 20 ? 23.605 0.971 23.389 1.00 92.03 17 SER I N 1
ATOM 6731 C CA . SER G 3 20 ? 22.361 0.771 22.653 1.00 87.49 17 SER I CA 1
ATOM 6732 C C . SER G 3 20 ? 21.273 1.723 23.145 1.00 84.95 17 SER I C 1
ATOM 6733 O O . SER G 3 20 ? 21.056 1.868 24.349 1.00 86.68 17 SER I O 1
ATOM 6736 N N . LEU G 3 21 ? 20.594 2.363 22.196 1.00 81.24 18 LEU I N 1
ATOM 6737 C CA . LEU G 3 21 ? 19.599 3.383 22.499 1.00 79.11 18 LEU I CA 1
ATOM 6738 C C . LEU G 3 21 ? 18.171 2.878 22.362 1.00 76.61 18 LEU I C 1
ATOM 6739 O O . LEU G 3 21 ? 17.835 2.197 21.394 1.00 74.87 18 LEU I O 1
ATOM 6744 N N . GLN G 3 22 ? 17.333 3.226 23.333 1.00 76.99 19 GLN I N 1
ATOM 6745 C CA . GLN G 3 22 ? 15.895 3.042 23.198 1.00 74.89 19 GLN I CA 1
ATOM 6746 C C . GLN G 3 22 ? 15.148 4.279 23.669 1.00 74.56 19 GLN I C 1
ATOM 6747 O O . GLN G 3 22 ? 15.164 4.619 24.857 1.00 77.03 19 GLN I O 1
ATOM 6753 N N . LEU G 3 23 ? 14.508 4.952 22.718 1.00 71.96 20 LEU I N 1
ATOM 6754 C CA . LEU G 3 23 ? 13.634 6.075 23.018 1.00 71.82 20 LEU I CA 1
ATOM 6755 C C . LEU G 3 23 ? 12.198 5.605 22.896 1.00 71.00 20 LEU I C 1
ATOM 6756 O O . LEU G 3 23 ? 11.764 5.173 21.827 1.00 68.98 20 LEU I O 1
ATOM 6761 N N . ARG G 3 24 ? 11.475 5.681 24.005 1.00 73.52 21 ARG I N 1
ATOM 6762 C CA . ARG G 3 24 ? 10.164 5.060 24.120 1.00 74.08 21 ARG I CA 1
ATOM 6763 C C . ARG G 3 24 ? 9.050 5.993 23.673 1.00 73.27 21 ARG I C 1
ATOM 6764 O O . ARG G 3 24 ? 9.177 7.220 23.746 1.00 73.32 21 ARG I O 1
ATOM 6772 N N . CYS G 3 25 ? 7.964 5.390 23.201 1.00 73.10 22 CYS I N 1
ATOM 6773 C CA . CYS G 3 25 ? 6.805 6.121 22.711 1.00 73.19 22 CYS I CA 1
ATOM 6774 C C . CYS G 3 25 ? 5.553 5.271 22.846 1.00 74.70 22 CYS I C 1
ATOM 6775 O O . CYS G 3 25 ? 5.510 4.131 22.386 1.00 74.16 22 CYS I O 1
ATOM 6778 N N . LYS G 3 26 ? 4.541 5.835 23.490 1.00 77.53 23 LYS I N 1
ATOM 6779 C CA . LYS G 3 26 ? 3.237 5.201 23.586 1.00 79.96 23 LYS I CA 1
ATOM 6780 C C . LYS G 3 26 ? 2.182 6.181 23.104 1.00 80.69 23 LYS I C 1
ATOM 6781 O O . LYS G 3 26 ? 2.293 7.387 23.331 1.00 81.33 23 LYS I O 1
ATOM 6787 N N . TYR G 3 27 ? 1.170 5.663 22.419 1.00 81.26 24 TYR I N 1
ATOM 6788 C CA . TYR G 3 27 ? 0.069 6.486 21.942 1.00 82.74 24 TYR I CA 1
ATOM 6789 C C . TYR G 3 27 ? -1.240 6.031 22.579 1.00 86.94 24 TYR I C 1
ATOM 6790 O O . TYR G 3 27 ? -1.397 4.859 22.926 1.00 88.08 24 TYR I O 1
ATOM 6799 N N . SER G 3 28 ? -2.171 6.964 22.737 1.00 89.99 25 SER I N 1
ATOM 6800 C CA . SER G 3 28 ? -3.493 6.653 23.264 1.00 94.93 25 SER I CA 1
ATOM 6801 C C . SER G 3 28 ? -4.539 7.086 22.242 1.00 95.90 25 SER I C 1
ATOM 6802 O O . SER G 3 28 ? -5.026 8.221 22.276 1.00 97.72 25 SER I O 1
ATOM 6805 N N . TYR G 3 29 ? -4.876 6.180 21.326 1.00 95.40 26 TYR I N 1
ATOM 6806 C CA . TYR G 3 29 ? -5.676 6.546 20.153 1.00 95.99 26 TYR I CA 1
ATOM 6807 C C . TYR G 3 29 ? -6.947 5.737 19.892 1.00 99.19 26 TYR I C 1
ATOM 6808 O O . TYR G 3 29 ? -7.098 4.611 20.379 1.00 100.53 26 TYR I O 1
ATOM 6817 N N . SER G 3 30 ? -7.844 6.342 19.109 1.00 100.78 27 SER I N 1
ATOM 6818 C CA . SER G 3 30 ? -9.152 5.776 18.756 1.00 104.52 27 SER I CA 1
ATOM 6819 C C . SER G 3 30 ? -9.055 4.413 18.064 1.00 103.08 27 SER I C 1
ATOM 6820 O O . SER G 3 30 ? -9.639 3.430 18.533 1.00 105.92 27 SER I O 1
ATOM 6823 N N . ALA G 3 31 ? -8.320 4.369 16.952 1.00 98.93 28 ALA I N 1
ATOM 6824 C CA . ALA G 3 31 ? -8.147 3.145 16.167 1.00 97.47 28 ALA I CA 1
ATOM 6825 C C . ALA G 3 31 ? -6.666 2.820 15.954 1.00 92.44 28 ALA I C 1
ATOM 6826 O O . ALA G 3 31 ? -5.796 3.434 16.578 1.00 90.36 28 ALA I O 1
ATOM 6828 N N . THR G 3 32 ? -6.395 1.847 15.082 1.00 90.85 29 THR I N 1
ATOM 6829 C CA . THR G 3 32 ? -5.031 1.479 14.694 1.00 86.46 29 THR I CA 1
ATOM 6830 C C . THR G 3 32 ? -4.450 2.562 13.770 1.00 83.08 29 THR I C 1
ATOM 6831 O O . THR G 3 32 ? -4.938 2.759 12.653 1.00 83.96 29 THR I O 1
ATOM 6835 N N . PRO G 3 33 ? -3.410 3.274 14.244 1.00 79.59 30 PRO I N 1
ATOM 6836 C CA . PRO G 3 33 ? -2.921 4.483 13.588 1.00 77.03 30 PRO I CA 1
ATOM 6837 C C . PRO G 3 33 ? -1.638 4.291 12.776 1.00 73.17 30 PRO I C 1
ATOM 6838 O O . PRO G 3 33 ? -1.056 3.206 12.772 1.00 72.44 30 PRO I O 1
ATOM 6842 N N . TYR G 3 34 ? -1.219 5.353 12.092 1.00 70.86 31 TYR I N 1
ATOM 6843 C CA . TYR G 3 34 ? 0.044 5.368 11.364 1.00 67.42 31 TYR I CA 1
ATOM 6844 C C . TYR G 3 34 ? 1.103 5.991 12.259 1.00 64.99 31 TYR I C 1
ATOM 6845 O O . TYR G 3 34 ? 0.828 6.955 12.970 1.00 65.40 31 TYR I O 1
ATOM 6854 N N . LEU G 3 35 ? 2.310 5.441 12.219 1.00 62.61 32 LEU I N 1
ATOM 6855 C CA . LEU G 3 35 ? 3.343 5.788 13.191 1.00 60.71 32 LEU I CA 1
ATOM 6856 C C . LEU G 3 35 ? 4.610 6.306 12.540 1.00 58.91 32 LEU I C 1
ATOM 6857 O O . LEU G 3 35 ? 5.036 5.797 11.498 1.00 58.73 32 LEU I O 1
ATOM 6862 N N . PHE G 3 36 ? 5.206 7.320 13.167 1.00 57.66 33 PHE I N 1
ATOM 6863 C CA . PHE G 3 36 ? 6.349 8.020 12.596 1.00 56.39 33 PHE I CA 1
ATOM 6864 C C . PHE G 3 36 ? 7.394 8.375 13.645 1.00 55.95 33 PHE I C 1
ATOM 6865 O O . PHE G 3 36 ? 7.078 8.558 14.823 1.00 56.64 33 PHE I O 1
ATOM 6873 N N . TRP G 3 37 ? 8.645 8.463 13.209 1.00 55.10 34 TRP I N 1
ATOM 6874 C CA . TRP G 3 37 ? 9.679 9.114 13.998 1.00 55.03 34 TRP I CA 1
ATOM 6875 C C . TRP G 3 37 ? 10.319 10.204 13.150 1.00 54.91 34 TRP I C 1
ATOM 6876 O O . TRP G 3 37 ? 10.555 10.016 11.954 1.00 54.76 34 TRP I O 1
ATOM 6887 N N . TYR G 3 38 ? 10.576 11.346 13.780 1.00 55.10 35 TYR I N 1
ATOM 6888 C CA . TYR G 3 38 ? 11.268 12.454 13.144 1.00 55.31 35 TYR I CA 1
ATOM 6889 C C . TYR G 3 38 ? 12.531 12.794 13.930 1.00 56.26 35 TYR I C 1
ATOM 6890 O O . TYR G 3 38 ? 12.602 12.572 15.142 1.00 56.61 35 TYR I O 1
ATOM 6899 N N . VAL G 3 39 ? 13.535 13.313 13.233 1.00 56.93 36 VAL I N 1
ATOM 6900 C CA . VAL G 3 39 ? 14.777 13.720 13.879 1.00 58.38 36 VAL I CA 1
ATOM 6901 C C . VAL G 3 39 ? 15.099 15.163 13.500 1.00 59.81 36 VAL I C 1
ATOM 6902 O O . VAL G 3 39 ? 14.837 15.589 12.370 1.00 59.88 36 VAL I O 1
ATOM 6906 N N . GLN G 3 40 ? 15.642 15.913 14.455 1.00 61.24 37 GLN I N 1
ATOM 6907 C CA . GLN G 3 40 ? 15.956 17.319 14.246 1.00 62.87 37 GLN I CA 1
ATOM 6908 C C . GLN G 3 40 ? 17.334 17.653 14.806 1.00 65.43 37 GLN I C 1
ATOM 6909 O O . GLN G 3 40 ? 17.539 17.645 16.018 1.00 66.33 37 GLN I O 1
ATOM 6915 N N . TYR G 3 41 ? 18.272 17.933 13.907 1.00 67.04 38 TYR I N 1
ATOM 6916 C CA . TYR G 3 41 ? 19.622 18.360 14.283 1.00 70.37 38 TYR I CA 1
ATOM 6917 C C . TYR G 3 41 ? 19.633 19.874 14.507 1.00 72.59 38 TYR I C 1
ATOM 6918 O O . TYR G 3 41 ? 18.769 20.573 13.976 1.00 72.03 38 TYR I O 1
ATOM 6927 N N . PRO G 3 42 ? 20.597 20.384 15.305 1.00 75.63 39 PRO I N 1
ATOM 6928 C CA . PRO G 3 42 ? 20.652 21.811 15.633 1.00 78.37 39 PRO I CA 1
ATOM 6929 C C . PRO G 3 42 ? 20.501 22.741 14.428 1.00 79.17 39 PRO I C 1
ATOM 6930 O O . PRO G 3 42 ? 21.127 22.521 13.389 1.00 79.73 39 PRO I O 1
ATOM 6934 N N . ARG G 3 43 ? 19.655 23.759 14.583 1.00 79.76 40 ARG I N 1
ATOM 6935 C CA . ARG G 3 43 ? 19.421 24.799 13.565 1.00 81.34 40 ARG I CA 1
ATOM 6936 C C . ARG G 3 43 ? 18.819 24.282 12.258 1.00 79.15 40 ARG I C 1
ATOM 6937 O O . ARG G 3 43 ? 18.883 24.949 11.224 1.00 80.81 40 ARG I O 1
ATOM 6945 N N . GLN G 3 44 ? 18.227 23.095 12.317 1.00 76.08 41 GLN I N 1
ATOM 6946 C CA . GLN G 3 44 ? 17.570 22.495 11.165 1.00 74.30 41 GLN I CA 1
ATOM 6947 C C . GLN G 3 44 ? 16.116 22.169 11.493 1.00 71.87 41 GLN I C 1
ATOM 6948 O O . GLN G 3 44 ? 15.714 22.188 12.658 1.00 71.38 41 GLN I O 1
ATOM 6954 N N . GLY G 3 45 ? 15.330 21.880 10.462 1.00 70.88 42 GLY I N 1
ATOM 6955 C CA . GLY G 3 45 ? 13.963 21.411 10.654 1.00 68.97 42 GLY I CA 1
ATOM 6956 C C . GLY G 3 45 ? 13.944 19.919 10.929 1.00 66.64 42 GLY I C 1
ATOM 6957 O O . GLY G 3 45 ? 14.942 19.237 10.697 1.00 66.57 42 GLY I O 1
ATOM 6958 N N . PRO G 3 46 ? 12.813 19.399 11.440 1.00 65.22 43 PRO I N 1
ATOM 6959 C CA . PRO G 3 46 ? 12.682 17.952 11.594 1.00 63.31 43 PRO I CA 1
ATOM 6960 C C . PRO G 3 46 ? 12.731 17.245 10.243 1.00 63.12 43 PRO I C 1
ATOM 6961 O O . PRO G 3 46 ? 12.297 17.814 9.236 1.00 64.12 43 PRO I O 1
ATOM 6965 N N . GLN G 3 47 ? 13.287 16.034 10.228 1.00 62.55 44 GLN I N 1
ATOM 6966 C CA . GLN G 3 47 ? 13.264 15.158 9.054 1.00 62.70 44 GLN I CA 1
ATOM 6967 C C . GLN G 3 47 ? 12.652 13.831 9.462 1.00 61.15 44 GLN I C 1
ATOM 6968 O O . GLN G 3 47 ? 12.862 13.364 10.588 1.00 60.48 44 GLN I O 1
ATOM 6974 N N . MET G 3 48 ? 11.919 13.207 8.546 1.00 61.23 45 MET I N 1
ATOM 6975 C CA . MET G 3 48 ? 11.384 11.880 8.813 1.00 60.40 45 MET I CA 1
ATOM 6976 C C . MET G 3 48 ? 12.506 10.851 8.874 1.00 60.36 45 MET I C 1
ATOM 6977 O O . MET G 3 48 ? 13.308 10.741 7.947 1.00 61.82 45 MET I O 1
ATOM 6982 N N . LEU G 3 49 ? 12.547 10.106 9.975 1.00 59.23 46 LEU I N 1
ATOM 6983 C CA . LEU G 3 49 ? 13.522 9.047 10.159 1.00 59.54 46 LEU I CA 1
ATOM 6984 C C . LEU G 3 49 ? 12.947 7.716 9.688 1.00 59.17 46 LEU I C 1
ATOM 6985 O O . LEU G 3 49 ? 13.620 6.962 8.981 1.00 60.36 46 LEU I O 1
ATOM 6990 N N . LEU G 3 50 ? 11.705 7.434 10.078 1.00 57.94 47 LEU I N 1
ATOM 6991 C CA . LEU G 3 50 ? 11.032 6.198 9.677 1.00 57.94 47 LEU I CA 1
ATOM 6992 C C . LEU G 3 50 ? 9.512 6.241 9.850 1.00 57.17 47 LEU I C 1
ATOM 6993 O O . LEU G 3 50 ? 8.986 7.044 10.625 1.00 56.63 47 LEU I O 1
ATOM 6998 N N . LYS G 3 51 ? 8.820 5.364 9.121 1.00 57.67 48 LYS I N 1
ATOM 6999 C CA . LYS G 3 51 ? 7.357 5.321 9.119 1.00 57.56 48 LYS I CA 1
ATOM 7000 C C . LYS G 3 51 ? 6.810 3.897 9.138 1.00 58.07 48 LYS I C 1
ATOM 7001 O O . LYS G 3 51 ? 7.446 2.976 8.631 1.00 58.72 48 LYS I O 1
ATOM 7007 N N . TYR G 3 52 ? 5.635 3.731 9.739 1.00 58.18 49 TYR I N 1
ATOM 7008 C CA . TYR G 3 52 ? 4.896 2.474 9.677 1.00 59.37 49 TYR I CA 1
ATOM 7009 C C . TYR G 3 52 ? 3.438 2.734 9.291 1.00 60.80 49 TYR I C 1
ATOM 7010 O O . TYR G 3 52 ? 2.759 3.556 9.913 1.00 60.71 49 TYR I O 1
ATOM 7019 N N . TYR G 3 53 ? 2.963 2.027 8.269 1.00 62.67 50 TYR I N 1
ATOM 7020 C CA . TYR G 3 53 ? 1.560 2.103 7.878 1.00 64.84 50 TYR I CA 1
ATOM 7021 C C . TYR G 3 53 ? 0.820 0.811 8.216 1.00 66.65 50 TYR I C 1
ATOM 7022 O O . TYR G 3 53 ? -0.100 0.820 9.032 1.00 67.58 50 TYR I O 1
ATOM 7031 N N . SER G 3 54 ? 1.226 -0.292 7.586 1.00 67.79 51 SER I N 1
ATOM 7032 C CA . SER G 3 54 ? 0.622 -1.606 7.825 1.00 69.92 51 SER I CA 1
ATOM 7033 C C . SER G 3 54 ? 1.633 -2.744 7.613 1.00 70.40 51 SER I C 1
ATOM 7034 O O . SER G 3 54 ? 2.811 -2.489 7.350 1.00 69.29 51 SER I O 1
ATOM 7037 N N . GLY G 3 55 ? 1.170 -3.988 7.752 1.00 72.57 52 GLY I N 1
ATOM 7038 C CA . GLY G 3 55 ? 1.993 -5.176 7.506 1.00 73.69 52 GLY I CA 1
ATOM 7039 C C . GLY G 3 55 ? 3.110 -5.418 8.504 1.00 72.31 52 GLY I C 1
ATOM 7040 O O . GLY G 3 55 ? 2.894 -5.379 9.720 1.00 71.59 52 GLY I O 1
ATOM 7041 N N . ASP G 3 56 ? 4.303 -5.677 7.973 1.00 72.57 53 ASP I N 1
ATOM 7042 C CA . ASP G 3 56 ? 5.523 -5.878 8.761 1.00 72.00 53 ASP I CA 1
ATOM 7043 C C . ASP G 3 56 ? 5.659 -4.821 9.864 1.00 69.43 53 ASP I C 1
ATOM 7044 O O . ASP G 3 56 ? 5.728 -3.626 9.569 1.00 67.89 53 ASP I O 1
ATOM 7049 N N . PRO G 3 57 ? 5.690 -5.256 11.139 1.00 69.60 54 PRO I N 1
ATOM 7050 C CA . PRO G 3 57 ? 5.701 -4.310 12.261 1.00 67.97 54 PRO I CA 1
ATOM 7051 C C . PRO G 3 57 ? 7.058 -3.654 12.533 1.00 66.69 54 PRO I C 1
ATOM 7052 O O . PRO G 3 57 ? 7.117 -2.637 13.229 1.00 65.34 54 PRO I O 1
ATOM 7056 N N . VAL G 3 58 ? 8.133 -4.231 12.003 1.00 67.71 55 VAL I N 1
ATOM 7057 C CA . VAL G 3 58 ? 9.467 -3.663 12.186 1.00 67.19 55 VAL I CA 1
ATOM 7058 C C . VAL G 3 58 ? 9.820 -2.831 10.963 1.00 66.72 55 VAL I C 1
ATOM 7059 O O . VAL G 3 58 ? 9.794 -3.333 9.835 1.00 67.99 55 VAL I O 1
ATOM 7063 N N . VAL G 3 59 ? 10.135 -1.558 11.192 1.00 65.50 56 VAL I N 1
ATOM 7064 C CA . VAL G 3 59 ? 10.457 -0.633 10.102 1.00 65.42 56 VAL I CA 1
ATOM 7065 C C . VAL G 3 59 ? 11.887 -0.099 10.178 1.00 66.18 56 VAL I C 1
ATOM 7066 O O . VAL G 3 59 ? 12.399 0.192 11.258 1.00 65.76 56 VAL I O 1
ATOM 7070 N N . GLN G 3 60 ? 12.508 0.026 9.009 1.00 68.14 57 GLN I N 1
ATOM 7071 C CA . GLN G 3 60 ? 13.900 0.448 8.872 1.00 69.84 57 GLN I CA 1
ATOM 7072 C C . GLN G 3 60 ? 14.036 1.956 8.719 1.00 68.91 57 GLN I C 1
ATOM 7073 O O . GLN G 3 60 ? 13.209 2.609 8.076 1.00 68.15 57 GLN I O 1
ATOM 7079 N N . GLY G 3 61 ? 15.096 2.495 9.311 1.00 69.44 58 GLY I N 1
ATOM 7080 C CA . GLY G 3 61 ? 15.526 3.861 9.058 1.00 69.39 58 GLY I CA 1
ATOM 7081 C C . GLY G 3 61 ? 16.976 3.841 8.622 1.00 72.13 58 GLY I C 1
ATOM 7082 O O . GLY G 3 61 ? 17.658 2.820 8.750 1.00 73.95 58 GLY I O 1
ATOM 7083 N N . VAL G 3 62 ? 17.446 4.965 8.092 1.00 73.00 59 VAL I N 1
ATOM 7084 C CA . VAL G 3 62 ? 18.856 5.135 7.744 1.00 76.06 59 VAL I CA 1
ATOM 7085 C C . VAL G 3 62 ? 19.695 5.124 9.032 1.00 76.61 59 VAL I C 1
ATOM 7086 O O . VAL G 3 62 ? 19.190 5.460 10.109 1.00 74.84 59 VAL I O 1
ATOM 7090 N N . ASN G 3 63 ? 20.955 4.703 8.917 1.00 79.62 60 ASN I N 1
ATOM 7091 C CA . ASN G 3 63 ? 21.933 4.739 10.019 1.00 80.96 60 ASN I CA 1
ATOM 7092 C C . ASN G 3 63 ? 21.660 3.776 11.170 1.00 79.92 60 ASN I C 1
ATOM 7093 O O . ASN G 3 63 ? 22.045 4.040 12.309 1.00 80.34 60 ASN I O 1
ATOM 7098 N N . GLY G 3 64 ? 21.004 2.659 10.867 1.00 79.00 61 GLY I N 1
ATOM 7099 C CA . GLY G 3 64 ? 20.781 1.600 11.852 1.00 78.53 61 GLY I CA 1
ATOM 7100 C C . GLY G 3 64 ? 19.702 1.878 12.884 1.00 75.36 61 GLY I C 1
ATOM 7101 O O . GLY G 3 64 ? 19.681 1.253 13.945 1.00 75.89 61 GLY I O 1
ATOM 7102 N N . PHE G 3 65 ? 18.815 2.822 12.583 1.00 72.48 62 PHE I N 1
ATOM 7103 C CA . PHE G 3 65 ? 17.632 3.045 13.397 1.00 69.81 62 PHE I CA 1
ATOM 7104 C C . PHE G 3 65 ? 16.529 2.112 12.936 1.00 68.57 62 PHE I C 1
ATOM 7105 O O . PHE G 3 65 ? 16.367 1.880 11.740 1.00 68.70 62 PHE I O 1
ATOM 7113 N N . GLU G 3 66 ? 15.783 1.570 13.891 1.00 67.91 63 GLU I N 1
ATOM 7114 C CA . GLU G 3 66 ? 14.550 0.854 13.587 1.00 66.91 63 GLU I CA 1
ATOM 7115 C C . GLU G 3 66 ? 13.510 1.089 14.680 1.00 65.86 63 GLU I C 1
ATOM 7116 O O . GLU G 3 66 ? 13.843 1.532 15.784 1.00 66.20 63 GLU I O 1
ATOM 7122 N N . ALA G 3 67 ? 12.250 0.824 14.353 1.00 64.99 64 ALA I N 1
ATOM 7123 C CA . ALA G 3 67 ? 11.169 0.910 15.327 1.00 64.71 64 ALA I CA 1
ATOM 7124 C C . ALA G 3 67 ? 10.182 -0.213 15.093 1.00 65.37 64 ALA I C 1
ATOM 7125 O O . ALA G 3 67 ? 10.042 -0.707 13.968 1.00 65.61 64 ALA I O 1
ATOM 7127 N N . GLU G 3 68 ? 9.498 -0.616 16.159 1.00 66.29 65 GLU I N 1
ATOM 7128 C CA . GLU G 3 68 ? 8.545 -1.709 16.076 1.00 67.47 65 GLU I CA 1
ATOM 7129 C C . GLU G 3 68 ? 7.169 -1.290 16.569 1.00 67.48 65 GLU I C 1
ATOM 7130 O O . GLU G 3 68 ? 7.030 -0.750 17.663 1.00 68.11 65 GLU I O 1
ATOM 7136 N N . PHE G 3 69 ? 6.159 -1.534 15.742 1.00 67.56 66 PHE I N 1
ATOM 7137 C CA . PHE G 3 69 ? 4.775 -1.316 16.132 1.00 68.39 66 PHE I CA 1
ATOM 7138 C C . PHE G 3 69 ? 4.290 -2.472 17.004 1.00 70.98 66 PHE I C 1
ATOM 7139 O O . PHE G 3 69 ? 4.300 -3.632 16.582 1.00 72.24 66 PHE I O 1
ATOM 7147 N N . SER G 3 70 ? 3.873 -2.147 18.223 1.00 72.33 67 SER I N 1
ATOM 7148 C CA . SER G 3 70 ? 3.276 -3.131 19.115 1.00 75.42 67 SER I CA 1
ATOM 7149 C C . SER G 3 70 ? 1.812 -2.797 19.364 1.00 77.18 67 SER I C 1
ATOM 7150 O O . SER G 3 70 ? 1.488 -1.793 20.000 1.00 77.47 67 SER I O 1
ATOM 7153 N N . LYS G 3 71 ? 0.936 -3.650 18.846 1.00 79.04 68 LYS I N 1
ATOM 7154 C CA . LYS G 3 71 ? -0.507 -3.480 18.980 1.00 81.56 68 LYS I CA 1
ATOM 7155 C C . LYS G 3 71 ? -0.954 -3.517 20.448 1.00 84.58 68 LYS I C 1
ATOM 7156 O O . LYS G 3 71 ? -1.679 -2.628 20.900 1.00 85.66 68 LYS I O 1
ATOM 7162 N N . SER G 3 72 ? -0.506 -4.534 21.184 1.00 86.39 69 SER I N 1
ATOM 7163 C CA . SER G 3 72 ? -0.912 -4.719 22.580 1.00 90.10 69 SER I CA 1
ATOM 7164 C C . SER G 3 72 ? -0.356 -3.641 23.515 1.00 89.63 69 SER I C 1
ATOM 7165 O O . SER G 3 72 ? -1.032 -3.221 24.456 1.00 92.64 69 SER I O 1
ATOM 7168 N N . ASP G 3 73 ? 0.867 -3.191 23.244 1.00 86.36 70 ASP I N 1
ATOM 7169 C CA . ASP G 3 73 ? 1.504 -2.137 24.035 1.00 85.79 70 ASP I CA 1
ATOM 7170 C C . ASP G 3 73 ? 0.991 -0.739 23.702 1.00 84.09 70 ASP I C 1
ATOM 7171 O O . ASP G 3 73 ? 1.151 0.185 24.504 1.00 84.98 70 ASP I O 1
ATOM 7176 N N . SER G 3 74 ? 0.384 -0.590 22.523 1.00 81.91 71 SER I N 1
ATOM 7177 C CA . SER G 3 74 ? 0.152 0.726 21.919 1.00 79.56 71 SER I CA 1
ATOM 7178 C C . SER G 3 74 ? 1.465 1.508 21.948 1.00 76.69 71 SER I C 1
ATOM 7179 O O . SER G 3 74 ? 1.560 2.569 22.567 1.00 77.15 71 SER I O 1
ATOM 7182 N N . SER G 3 75 ? 2.483 0.957 21.293 1.00 74.03 72 SER I N 1
ATOM 7183 C CA . SER G 3 75 ? 3.823 1.526 21.354 1.00 71.83 72 SER I CA 1
ATOM 7184 C C . SER G 3 75 ? 4.576 1.455 20.027 1.00 68.68 72 SER I C 1
ATOM 7185 O O . SER G 3 75 ? 4.226 0.676 19.131 1.00 68.08 72 SER I O 1
ATOM 7188 N N . PHE G 3 76 ? 5.613 2.285 19.932 1.00 66.82 73 PHE I N 1
ATOM 7189 C CA . PHE G 3 76 ? 6.434 2.431 18.741 1.00 64.21 73 PHE I CA 1
ATOM 7190 C C . PHE G 3 76 ? 7.798 2.963 19.184 1.00 63.93 73 PHE I C 1
ATOM 7191 O O . PHE G 3 76 ? 8.218 4.053 18.783 1.00 62.96 73 PHE I O 1
ATOM 7199 N N . HIS G 3 77 ? 8.480 2.194 20.031 1.00 65.17 74 HIS I N 1
ATOM 7200 C CA . HIS G 3 77 ? 9.765 2.623 20.570 1.00 65.60 74 HIS I CA 1
ATOM 7201 C C . HIS G 3 77 ? 10.861 2.588 19.497 1.00 64.55 74 HIS I C 1
ATOM 7202 O O . HIS G 3 77 ? 10.935 1.647 18.699 1.00 64.31 74 HIS I O 1
ATOM 7209 N N . LEU G 3 78 ? 11.699 3.624 19.490 1.00 64.49 75 LEU I N 1
ATOM 7210 C CA . LEU G 3 78 ? 12.834 3.722 18.572 1.00 64.06 75 LEU I CA 1
ATOM 7211 C C . LEU G 3 78 ? 14.067 3.094 19.206 1.00 66.23 75 LEU I C 1
ATOM 7212 O O . LEU G 3 78 ? 14.371 3.351 20.371 1.00 67.97 75 LEU I O 1
ATOM 7217 N N . ARG G 3 79 ? 14.770 2.280 18.424 1.00 66.56 76 ARG I N 1
ATOM 7218 C CA . ARG G 3 79 ? 15.923 1.526 18.896 1.00 68.96 76 ARG I CA 1
ATOM 7219 C C . ARG G 3 79 ? 17.114 1.643 17.944 1.00 69.66 76 ARG I C 1
ATOM 7220 O O . ARG G 3 79 ? 16.938 1.794 16.734 1.00 68.50 76 ARG I O 1
ATOM 7228 N N . LYS G 3 80 ? 18.321 1.576 18.503 1.00 72.19 77 LYS I N 1
ATOM 7229 C CA . LYS G 3 80 ? 19.558 1.492 17.726 1.00 73.87 77 LYS I CA 1
ATOM 7230 C C . LYS G 3 80 ? 20.611 0.745 18.538 1.00 77.67 77 LYS I C 1
ATOM 7231 O O . LYS G 3 80 ? 20.731 0.954 19.747 1.00 79.01 77 LYS I O 1
ATOM 7237 N N . ALA G 3 81 ? 21.372 -0.116 17.867 1.00 79.88 78 ALA I N 1
ATOM 7238 C CA . ALA G 3 81 ? 22.333 -0.999 18.533 1.00 84.03 78 ALA I CA 1
ATOM 7239 C C . ALA G 3 81 ? 23.551 -0.276 19.111 1.00 87.28 78 ALA I C 1
ATOM 7240 O O . ALA G 3 81 ? 23.996 -0.591 20.215 1.00 90.11 78 ALA I O 1
ATOM 7242 N N . SER G 3 82 ? 24.087 0.687 18.364 1.00 87.35 79 SER I N 1
ATOM 7243 C CA . SER G 3 82 ? 25.303 1.389 18.771 1.00 91.03 79 SER I CA 1
ATOM 7244 C C . SER G 3 82 ? 25.291 2.849 18.318 1.00 89.54 79 SER I C 1
ATOM 7245 O O . SER G 3 82 ? 25.635 3.146 17.173 1.00 89.67 79 SER I O 1
ATOM 7248 N N . VAL G 3 83 ? 24.901 3.753 19.218 1.00 88.86 80 VAL I N 1
ATOM 7249 C CA . VAL G 3 83 ? 24.822 5.191 18.900 1.00 87.82 80 VAL I CA 1
ATOM 7250 C C . VAL G 3 83 ? 26.164 5.800 18.501 1.00 91.55 80 VAL I C 1
ATOM 7251 O O . VAL G 3 83 ? 27.215 5.400 19.009 1.00 95.73 80 VAL I O 1
ATOM 7255 N N . HIS G 3 84 ? 26.112 6.761 17.581 1.00 90.50 81 HIS I N 1
ATOM 7256 C CA . HIS G 3 84 ? 27.293 7.516 17.174 1.00 94.29 81 HIS I CA 1
ATOM 7257 C C . HIS G 3 84 ? 27.277 8.909 17.789 1.00 94.68 81 HIS I C 1
ATOM 7258 O O . HIS G 3 84 ? 26.224 9.395 18.204 1.00 91.59 81 HIS I O 1
ATOM 7265 N N . ARG G 3 85 ? 28.452 9.542 17.828 1.00 98.95 82 ARG I N 1
ATOM 7266 C CA . ARG G 3 85 ? 28.611 10.931 18.262 1.00 100.26 82 ARG I CA 1
ATOM 7267 C C . ARG G 3 85 ? 27.636 11.876 17.554 1.00 96.30 82 ARG I C 1
ATOM 7268 O O . ARG G 3 85 ? 27.074 12.783 18.173 1.00 95.32 82 ARG I O 1
ATOM 7276 N N . SER G 3 86 ? 27.432 11.642 16.259 1.00 94.41 83 SER I N 1
ATOM 7277 C CA . SER G 3 86 ? 26.591 12.499 15.421 1.00 91.33 83 SER I CA 1
ATOM 7278 C C . SER G 3 86 ? 25.082 12.274 15.588 1.00 86.38 83 SER I C 1
ATOM 7279 O O . SER G 3 86 ? 24.279 13.013 15.019 1.00 84.28 83 SER I O 1
ATOM 7282 N N . ASP G 3 87 ? 24.700 11.265 16.369 1.00 84.99 84 ASP I N 1
ATOM 7283 C CA . ASP G 3 87 ? 23.283 10.980 16.623 1.00 80.83 84 ASP I CA 1
ATOM 7284 C C . ASP G 3 87 ? 22.642 11.945 17.626 1.00 80.12 84 ASP I C 1
ATOM 7285 O O . ASP G 3 87 ? 21.466 11.804 17.967 1.00 77.53 84 ASP I O 1
ATOM 7290 N N . SER G 3 88 ? 23.418 12.918 18.097 1.00 82.91 85 SER I N 1
ATOM 7291 C CA . SER G 3 88 ? 22.915 13.931 19.018 1.00 83.05 85 SER I CA 1
ATOM 7292 C C . SER G 3 88 ? 21.917 14.838 18.307 1.00 80.38 85 SER I C 1
ATOM 7293 O O . SER G 3 88 ? 22.276 15.584 17.389 1.00 81.01 85 SER I O 1
ATOM 7296 N N . ALA G 3 89 ? 20.661 14.748 18.736 1.00 77.67 86 ALA I N 1
ATOM 7297 C CA . ALA G 3 89 ? 19.562 15.491 18.135 1.00 75.30 86 ALA I CA 1
ATOM 7298 C C . ALA G 3 89 ? 18.328 15.408 19.025 1.00 74.00 86 ALA I C 1
ATOM 7299 O O . ALA G 3 89 ? 18.366 14.806 20.098 1.00 74.85 86 ALA I O 1
ATOM 7301 N N . VAL G 3 90 ? 17.239 16.025 18.575 1.00 72.43 87 VAL I N 1
ATOM 7302 C CA . VAL G 3 90 ? 15.943 15.877 19.228 1.00 71.42 87 VAL I CA 1
ATOM 7303 C C . VAL G 3 90 ? 15.119 14.887 18.411 1.00 68.42 87 VAL I C 1
ATOM 7304 O O . VAL G 3 90 ? 14.996 15.025 17.190 1.00 67.09 87 VAL I O 1
ATOM 7308 N N . TYR G 3 91 ? 14.578 13.879 19.088 1.00 67.86 88 TYR I N 1
ATOM 7309 C CA . TYR G 3 91 ? 13.813 12.833 18.416 1.00 65.67 88 TYR I CA 1
ATOM 7310 C C . TYR G 3 91 ? 12.328 12.942 18.758 1.00 65.47 88 TYR I C 1
ATOM 7311 O O . TYR G 3 91 ? 11.948 12.968 19.937 1.00 67.04 88 TYR I O 1
ATOM 7320 N N . PHE G 3 92 ? 11.506 13.025 17.712 1.00 64.05 89 PHE I N 1
ATOM 7321 C CA . PHE G 3 92 ? 10.065 13.214 17.846 1.00 64.28 89 PHE I CA 1
ATOM 7322 C C . PHE G 3 92 ? 9.297 11.990 17.385 1.00 63.11 89 PHE I C 1
ATOM 7323 O O . PHE G 3 92 ? 9.470 11.526 16.254 1.00 61.68 89 PHE I O 1
ATOM 7331 N N . CYS G 3 93 ? 8.443 11.482 18.266 1.00 64.16 90 CYS I N 1
ATOM 7332 C CA . CYS G 3 93 ? 7.490 10.445 17.915 1.00 63.84 90 CYS I CA 1
ATOM 7333 C C . CYS G 3 93 ? 6.217 11.119 17.409 1.00 64.24 90 CYS I C 1
ATOM 7334 O O . CYS G 3 93 ? 5.867 12.207 17.874 1.00 65.60 90 CYS I O 1
ATOM 7337 N N . ALA G 3 94 ? 5.525 10.486 16.463 1.00 63.33 91 ALA I N 1
ATOM 7338 C CA . ALA G 3 94 ? 4.304 11.075 15.911 1.00 64.51 91 ALA I CA 1
ATOM 7339 C C . ALA G 3 94 ? 3.297 10.034 15.434 1.00 64.90 91 ALA I C 1
ATOM 7340 O O . ALA G 3 94 ? 3.684 8.960 14.972 1.00 63.92 91 ALA I O 1
ATOM 7342 N N . VAL G 3 95 ? 2.008 10.356 15.555 1.00 67.03 92 VAL I N 1
ATOM 7343 C CA . VAL G 3 95 ? 0.945 9.495 15.023 1.00 68.24 92 VAL I CA 1
ATOM 7344 C C . VAL G 3 95 ? -0.084 10.275 14.198 1.00 70.17 92 VAL I C 1
ATOM 7345 O O . VAL G 3 95 ? -0.265 11.484 14.379 1.00 71.34 92 VAL I O 1
ATOM 7349 N N . SER G 3 96 ? -0.739 9.565 13.283 1.00 71.03 93 SER I N 1
ATOM 7350 C CA . SER G 3 96 ? -1.896 10.078 12.553 1.00 73.74 93 SER I CA 1
ATOM 7351 C C . SER G 3 96 ? -2.907 8.945 12.374 1.00 75.78 93 SER I C 1
ATOM 7352 O O . SER G 3 96 ? -2.537 7.767 12.397 1.00 74.76 93 SER I O 1
ATOM 7355 N N . ALA G 3 97 ? -4.179 9.302 12.209 1.00 79.25 94 ALA I N 1
ATOM 7356 C CA . ALA G 3 97 ? -5.260 8.316 12.200 1.00 82.05 94 ALA I CA 1
ATOM 7357 C C . ALA G 3 97 ? -5.687 7.926 10.786 1.00 83.31 94 ALA I C 1
ATOM 7358 O O . ALA G 3 97 ? -5.552 8.721 9.855 1.00 83.35 94 ALA I O 1
ATOM 7360 N N . LYS G 3 98 ? -6.208 6.705 10.644 1.00 84.91 95 LYS I N 1
ATOM 7361 C CA . LYS G 3 98 ? -6.738 6.193 9.373 1.00 87.00 95 LYS I CA 1
ATOM 7362 C C . LYS G 3 98 ? -7.635 7.186 8.632 1.00 90.05 95 LYS I C 1
ATOM 7363 O O . LYS G 3 98 ? -7.657 7.207 7.402 1.00 91.03 95 LYS I O 1
ATOM 7369 N N . GLY G 3 99 ? -8.382 7.994 9.378 1.00 92.17 96 GLY I N 1
ATOM 7370 C CA . GLY G 3 99 ? -9.253 8.999 8.777 1.00 95.64 96 GLY I CA 1
ATOM 7371 C C . GLY G 3 99 ? -8.502 10.197 8.223 1.00 93.92 96 GLY I C 1
ATOM 7372 O O . GLY G 3 99 ? -8.856 10.726 7.168 1.00 95.98 96 GLY I O 1
ATOM 7373 N N . THR G 3 100 ? -7.460 10.622 8.936 1.00 90.50 97 THR I N 1
ATOM 7374 C CA . THR G 3 100 ? -6.741 11.853 8.601 1.00 89.24 97 THR I CA 1
ATOM 7375 C C . THR G 3 100 ? -5.420 11.579 7.888 1.00 85.56 97 THR I C 1
ATOM 7376 O O . THR G 3 100 ? -5.192 12.093 6.792 1.00 86.51 97 THR I O 1
ATOM 7380 N N . GLY G 3 101 ? -4.554 10.791 8.522 1.00 81.98 98 GLY I N 1
ATOM 7381 C CA . GLY G 3 101 ? -3.274 10.391 7.942 1.00 78.49 98 GLY I CA 1
ATOM 7382 C C . GLY G 3 101 ? -2.303 11.538 7.751 1.00 76.72 98 GLY I C 1
ATOM 7383 O O . GLY G 3 101 ? -1.127 11.439 8.103 1.00 74.18 98 GLY I O 1
ATOM 7384 N N . SER G 3 102 ? -2.813 12.628 7.190 1.00 78.50 99 SER I N 1
ATOM 7385 C CA . SER G 3 102 ? -2.024 13.806 6.863 1.00 77.72 99 SER I CA 1
ATOM 7386 C C . SER G 3 102 ? -1.936 14.797 8.027 1.00 77.44 99 SER I C 1
ATOM 7387 O O . SER G 3 102 ? -1.105 15.705 8.014 1.00 76.80 99 SER I O 1
ATOM 7390 N N . LYS G 3 103 ? -2.802 14.626 9.022 1.00 78.34 100 LYS I N 1
ATOM 7391 C CA . LYS G 3 103 ? -2.763 15.444 10.228 1.00 78.48 100 LYS I CA 1
ATOM 7392 C C . LYS G 3 103 ? -1.962 14.704 11.299 1.00 75.45 100 LYS I C 1
ATOM 7393 O O . LYS G 3 103 ? -2.478 13.800 11.969 1.00 75.65 100 LYS I O 1
ATOM 7399 N N . LEU G 3 104 ? -0.694 15.085 11.437 1.00 72.88 101 LEU I N 1
ATOM 7400 C CA . LEU G 3 104 ? 0.193 14.500 12.443 1.00 70.28 101 LEU I CA 1
ATOM 7401 C C . LEU G 3 104 ? -0.106 15.001 13.848 1.00 71.76 101 LEU I C 1
ATOM 7402 O O . LEU G 3 104 ? -0.693 16.068 14.040 1.00 74.38 101 LEU I O 1
ATOM 7407 N N . SER G 3 105 ? 0.310 14.213 14.829 1.00 70.69 102 SER I N 1
ATOM 7408 C CA . SER G 3 105 ? 0.190 14.576 16.230 1.00 72.17 102 SER I CA 1
ATOM 7409 C C . SER G 3 105 ? 1.523 14.225 16.880 1.00 70.06 102 SER I C 1
ATOM 7410 O O . SER G 3 105 ? 1.851 13.051 17.030 1.00 68.62 102 SER I O 1
ATOM 7413 N N . PHE G 3 106 ? 2.297 15.245 17.239 1.00 70.33 103 PHE I N 1
ATOM 7414 C CA . PHE G 3 106 ? 3.677 15.049 17.689 1.00 68.82 103 PHE I CA 1
ATOM 7415 C C . PHE G 3 106 ? 3.831 14.823 19.185 1.00 70.53 103 PHE I C 1
ATOM 7416 O O . PHE G 3 106 ? 3.094 15.387 19.993 1.00 73.41 103 PHE I O 1
ATOM 7424 N N . GLY G 3 107 ? 4.815 14.003 19.540 1.00 69.43 104 GLY I N 1
ATOM 7425 C CA . GLY G 3 107 ? 5.248 13.850 20.925 1.00 71.26 104 GLY I CA 1
ATOM 7426 C C . GLY G 3 107 ? 6.039 15.060 21.383 1.00 72.91 104 GLY I C 1
ATOM 7427 O O . GLY G 3 107 ? 6.508 15.852 20.562 1.00 71.99 104 GLY I O 1
ATOM 7428 N N . LYS G 3 108 ? 6.189 15.193 22.700 1.00 75.84 105 LYS I N 1
ATOM 7429 C CA . LYS G 3 108 ? 6.859 16.339 23.319 1.00 78.22 105 LYS I CA 1
ATOM 7430 C C . LYS G 3 108 ? 8.325 16.478 22.886 1.00 76.63 105 LYS I C 1
ATOM 7431 O O . LYS G 3 108 ? 8.928 17.544 23.046 1.00 78.48 105 LYS I O 1
ATOM 7437 N N . GLY G 3 109 ? 8.886 15.404 22.335 1.00 73.69 106 GLY I N 1
ATOM 7438 C CA . GLY G 3 109 ? 10.262 15.402 21.862 1.00 72.49 106 GLY I CA 1
ATOM 7439 C C . GLY G 3 109 ? 11.232 14.978 22.943 1.00 74.42 106 GLY I C 1
ATOM 7440 O O . GLY G 3 109 ? 11.088 15.364 24.104 1.00 77.62 106 GLY I O 1
ATOM 7441 N N . ALA G 3 110 ? 12.220 14.173 22.562 1.00 73.08 107 ALA I N 1
ATOM 7442 C CA . ALA G 3 110 ? 13.267 13.750 23.485 1.00 75.01 107 ALA I CA 1
ATOM 7443 C C . ALA G 3 110 ? 14.634 14.217 22.992 1.00 75.35 107 ALA I C 1
ATOM 7444 O O . ALA G 3 110 ? 15.098 13.795 21.927 1.00 73.30 107 ALA I O 1
ATOM 7446 N N . LYS G 3 111 ? 15.262 15.102 23.765 1.00 78.27 108 LYS I N 1
ATOM 7447 C CA . LYS G 3 111 ? 16.589 15.615 23.438 1.00 79.46 108 LYS I CA 1
ATOM 7448 C C . LYS G 3 111 ? 17.651 14.592 23.822 1.00 80.65 108 LYS I C 1
ATOM 7449 O O . LYS G 3 111 ? 17.886 14.341 25.010 1.00 83.56 108 LYS I O 1
ATOM 7455 N N . LEU G 3 112 ? 18.276 13.996 22.808 1.00 78.90 109 LEU I N 1
ATOM 7456 C CA . LEU G 3 112 ? 19.319 12.999 23.022 1.00 80.41 109 LEU I CA 1
ATOM 7457 C C . LEU G 3 112 ? 20.714 13.599 22.932 1.00 83.64 109 LEU I C 1
ATOM 7458 O O . LEU G 3 112 ? 21.060 14.259 21.949 1.00 83.17 109 LEU I O 1
ATOM 7463 N N . THR G 3 113 ? 21.503 13.351 23.972 1.00 87.50 110 THR I N 1
ATOM 7464 C CA . THR G 3 113 ? 22.902 13.737 24.009 1.00 91.34 110 THR I CA 1
ATOM 7465 C C . THR G 3 113 ? 23.744 12.474 24.162 1.00 93.17 110 THR I C 1
ATOM 7466 O O . THR G 3 113 ? 23.632 11.759 25.164 1.00 94.80 110 THR I O 1
ATOM 7470 N N . VAL G 3 114 ? 24.569 12.189 23.159 1.00 93.35 111 VAL I N 1
ATOM 7471 C CA . VAL G 3 114 ? 25.517 11.079 23.251 1.00 95.96 111 VAL I CA 1
ATOM 7472 C C . VAL G 3 114 ? 26.925 11.597 23.556 1.00 101.29 111 VAL I C 1
ATOM 7473 O O . VAL G 3 114 ? 27.336 12.641 23.044 1.00 102.22 111 VAL I O 1
ATOM 7477 N N . SER G 3 115 ? 27.647 10.862 24.397 1.00 105.28 112 SER I N 1
ATOM 7478 C CA . SER G 3 115 ? 28.989 11.244 24.823 1.00 111.15 112 SER I CA 1
ATOM 7479 C C . SER G 3 115 ? 30.050 10.424 24.089 1.00 113.32 112 SER I C 1
ATOM 7480 O O . SER G 3 115 ? 31.242 10.492 24.406 1.00 118.94 112 SER I O 1
ATOM 7483 N N . ALA G 3 138 ? 16.685 22.846 0.826 1.00 91.31 135 ALA I N 1
ATOM 7484 C CA . ALA G 3 138 ? 15.745 21.683 0.810 1.00 89.22 135 ALA I CA 1
ATOM 7485 C C . ALA G 3 138 ? 14.626 21.869 -0.225 1.00 89.37 135 ALA I C 1
ATOM 7486 O O . ALA G 3 138 ? 14.602 22.867 -0.959 1.00 91.42 135 ALA I O 1
ATOM 7488 N N . ALA G 3 139 ? 13.711 20.899 -0.278 1.00 87.39 136 ALA I N 1
ATOM 7489 C CA . ALA G 3 139 ? 12.516 20.975 -1.123 1.00 87.26 136 ALA I CA 1
ATOM 7490 C C . ALA G 3 139 ? 11.647 22.187 -0.770 1.00 86.14 136 ALA I C 1
ATOM 7491 O O . ALA G 3 139 ? 10.928 22.719 -1.622 1.00 88.07 136 ALA I O 1
ATOM 7493 N N . VAL G 3 140 ? 11.734 22.617 0.487 1.00 83.15 137 VAL I N 1
ATOM 7494 C CA . VAL G 3 140 ? 10.960 23.737 1.001 1.00 81.67 137 VAL I CA 1
ATOM 7495 C C . VAL G 3 140 ? 11.898 24.880 1.394 1.00 81.69 137 VAL I C 1
ATOM 7496 O O . VAL G 3 140 ? 12.830 24.683 2.175 1.00 80.94 137 VAL I O 1
ATOM 7500 N N . THR G 3 141 ? 11.658 26.068 0.842 1.00 82.65 138 THR I N 1
ATOM 7501 C CA . THR G 3 141 ? 12.421 27.261 1.223 1.00 82.68 138 THR I CA 1
ATOM 7502 C C . THR G 3 141 ? 11.517 28.334 1.821 1.00 81.32 138 THR I C 1
ATOM 7503 O O . THR G 3 141 ? 10.584 28.812 1.175 1.00 82.77 138 THR I O 1
ATOM 7507 N N . GLN G 3 142 ? 11.797 28.695 3.069 1.00 78.77 139 GLN I N 1
ATOM 7508 C CA . GLN G 3 142 ? 11.036 29.726 3.765 1.00 77.42 139 GLN I CA 1
ATOM 7509 C C . GLN G 3 142 ? 11.911 30.922 4.089 1.00 77.66 139 GLN I C 1
ATOM 7510 O O . GLN G 3 142 ? 13.107 30.777 4.338 1.00 77.75 139 GLN I O 1
ATOM 7516 N N . SER G 3 143 ? 11.309 32.105 4.075 1.00 77.91 140 SER I N 1
ATOM 7517 C CA . SER G 3 143 ? 12.029 33.335 4.378 1.00 78.19 140 SER I CA 1
ATOM 7518 C C . SER G 3 143 ? 11.134 34.328 5.124 1.00 77.08 140 SER I C 1
ATOM 7519 O O . SER G 3 143 ? 9.908 34.281 4.984 1.00 77.30 140 SER I O 1
ATOM 7522 N N . PRO G 3 144 ? 11.741 35.213 5.939 1.00 76.08 141 PRO I N 1
ATOM 7523 C CA . PRO G 3 144 ? 13.178 35.257 6.216 1.00 75.83 141 PRO I CA 1
ATOM 7524 C C . PRO G 3 144 ? 13.581 34.204 7.246 1.00 73.44 141 PRO I C 1
ATOM 7525 O O . PRO G 3 144 ? 12.716 33.644 7.920 1.00 71.79 141 PRO I O 1
ATOM 7529 N N . ARG G 3 145 ? 14.880 33.931 7.351 1.00 73.66 142 ARG I N 1
ATOM 7530 C CA . ARG G 3 145 ? 15.395 33.032 8.379 1.00 71.97 142 ARG I CA 1
ATOM 7531 C C . ARG G 3 145 ? 15.327 33.705 9.755 1.00 70.97 142 ARG I C 1
ATOM 7532 O O . ARG G 3 145 ? 15.118 33.042 10.773 1.00 69.67 142 ARG I O 1
ATOM 7540 N N . ASN G 3 146 ? 15.496 35.024 9.774 1.00 71.85 143 ASN I N 1
ATOM 7541 C CA . ASN G 3 146 ? 15.468 35.792 11.013 1.00 71.30 143 ASN I CA 1
ATOM 7542 C C . ASN G 3 146 ? 14.707 37.103 10.868 1.00 71.82 143 ASN I C 1
ATOM 7543 O O . ASN G 3 146 ? 14.852 37.809 9.868 1.00 73.21 143 ASN I O 1
ATOM 7548 N N . LYS G 3 147 ? 13.891 37.416 11.871 1.00 71.32 144 LYS I N 1
ATOM 7549 C CA . LYS G 3 147 ? 13.049 38.605 11.848 1.00 72.38 144 LYS I CA 1
ATOM 7550 C C . LYS G 3 147 ? 12.772 39.105 13.264 1.00 71.96 144 LYS I C 1
ATOM 7551 O O . LYS G 3 147 ? 12.277 38.357 14.110 1.00 71.21 144 LYS I O 1
ATOM 7557 N N . VAL G 3 148 ? 13.106 40.371 13.507 1.00 73.04 145 VAL I N 1
ATOM 7558 C CA . VAL G 3 148 ? 12.822 41.038 14.777 1.00 73.11 145 VAL I CA 1
ATOM 7559 C C . VAL G 3 148 ? 11.848 42.173 14.518 1.00 74.34 145 VAL I C 1
ATOM 7560 O O . VAL G 3 148 ? 12.002 42.922 13.550 1.00 75.71 145 VAL I O 1
ATOM 7564 N N . THR G 3 149 ? 10.851 42.307 15.387 1.00 74.75 146 THR I N 1
ATOM 7565 C CA . THR G 3 149 ? 9.832 43.343 15.232 1.00 76.37 146 THR I CA 1
ATOM 7566 C C . THR G 3 149 ? 9.215 43.726 16.583 1.00 76.94 146 THR I C 1
ATOM 7567 O O . THR G 3 149 ? 9.533 43.122 17.608 1.00 76.17 146 THR I O 1
ATOM 7571 N N . VAL G 3 150 ? 8.344 44.733 16.576 1.00 78.98 147 VAL I N 1
ATOM 7572 C CA . VAL G 3 150 ? 7.677 45.194 17.799 1.00 80.43 147 VAL I CA 1
ATOM 7573 C C . VAL G 3 150 ? 6.184 44.862 17.796 1.00 82.54 147 VAL I C 1
ATOM 7574 O O . VAL G 3 150 ? 5.583 44.689 16.731 1.00 83.54 147 VAL I O 1
ATOM 7578 N N . THR G 3 151 ? 5.600 44.773 18.993 1.00 83.99 148 THR I N 1
ATOM 7579 C CA . THR G 3 151 ? 4.164 44.518 19.163 1.00 86.81 148 THR I CA 1
ATOM 7580 C C . THR G 3 151 ? 3.342 45.465 18.292 1.00 89.24 148 THR I C 1
ATOM 7581 O O . THR G 3 151 ? 3.539 46.682 18.333 1.00 90.06 148 THR I O 1
ATOM 7585 N N . GLY G 3 152 ? 2.440 44.899 17.496 1.00 90.91 149 GLY I N 1
ATOM 7586 C CA . GLY G 3 152 ? 1.552 45.692 16.649 1.00 94.16 149 GLY I CA 1
ATOM 7587 C C . GLY G 3 152 ? 1.895 45.670 15.170 1.00 94.16 149 GLY I C 1
ATOM 7588 O O . GLY G 3 152 ? 1.016 45.849 14.323 1.00 97.01 149 GLY I O 1
ATOM 7589 N N . GLU G 3 153 ? 3.171 45.450 14.859 1.00 91.52 150 GLU I N 1
ATOM 7590 C CA . GLU G 3 153 ? 3.648 45.470 13.477 1.00 91.87 150 GLU I CA 1
ATOM 7591 C C . GLU G 3 153 ? 3.155 44.257 12.685 1.00 92.06 150 GLU I C 1
ATOM 7592 O O . GLU G 3 153 ? 2.910 43.190 13.254 1.00 90.92 150 GLU I O 1
ATOM 7598 N N . ASN G 3 154 ? 3.007 44.438 11.373 1.00 93.87 151 ASN I N 1
ATOM 7599 C CA . ASN G 3 154 ? 2.500 43.396 10.479 1.00 94.42 151 ASN I CA 1
ATOM 7600 C C . ASN G 3 154 ? 3.638 42.539 9.925 1.00 91.67 151 ASN I C 1
ATOM 7601 O O . ASN G 3 154 ? 4.606 43.066 9.364 1.00 91.48 151 ASN I O 1
ATOM 7606 N N . VAL G 3 155 ? 3.518 41.220 10.092 1.00 89.75 152 VAL I N 1
ATOM 7607 C CA . VAL G 3 155 ? 4.579 40.273 9.715 1.00 86.98 152 VAL I CA 1
ATOM 7608 C C . VAL G 3 155 ? 4.069 39.197 8.758 1.00 87.48 152 VAL I C 1
ATOM 7609 O O . VAL G 3 155 ? 3.061 38.544 9.029 1.00 88.05 152 VAL I O 1
ATOM 7613 N N . THR G 3 156 ? 4.774 39.012 7.644 1.00 87.44 153 THR I N 1
ATOM 7614 C CA . THR G 3 156 ? 4.451 37.944 6.703 1.00 87.72 153 THR I CA 1
ATOM 7615 C C . THR G 3 156 ? 5.641 37.006 6.489 1.00 85.21 153 THR I C 1
ATOM 7616 O O . THR G 3 156 ? 6.714 37.434 6.062 1.00 85.25 153 THR I O 1
ATOM 7620 N N . LEU G 3 157 ? 5.434 35.728 6.804 1.00 83.23 154 LEU I N 1
ATOM 7621 C CA . LEU G 3 157 ? 6.419 34.685 6.535 1.00 81.27 154 LEU I CA 1
ATOM 7622 C C . LEU G 3 157 ? 6.067 33.945 5.252 1.00 82.63 154 LEU I C 1
ATOM 7623 O O . LEU G 3 157 ? 4.925 33.517 5.066 1.00 83.66 154 LEU I O 1
ATOM 7628 N N . SER G 3 158 ? 7.050 33.803 4.369 1.00 82.96 155 SER I N 1
ATOM 7629 C CA . SER G 3 158 ? 6.842 33.134 3.087 1.00 84.66 155 SER I CA 1
ATOM 7630 C C . SER G 3 158 ? 7.297 31.686 3.134 1.00 82.56 155 SER I C 1
ATOM 7631 O O . SER G 3 158 ? 8.134 31.318 3.957 1.00 80.41 155 SER I O 1
ATOM 7634 N N . CYS G 3 159 ? 6.727 30.873 2.249 1.00 83.56 156 CYS I N 1
ATOM 7635 C CA . CYS G 3 159 ? 7.161 29.496 2.049 1.00 82.03 156 CYS I CA 1
ATOM 7636 C C . CYS G 3 159 ? 6.881 29.062 0.616 1.00 84.78 156 CYS I C 1
ATOM 7637 O O . CYS G 3 159 ? 5.733 29.089 0.167 1.00 86.45 156 CYS I O 1
ATOM 7640 N N . ARG G 3 160 ? 7.936 28.674 -0.096 1.00 85.67 157 ARG I N 1
ATOM 7641 C CA . ARG G 3 160 ? 7.802 28.177 -1.461 1.00 88.65 157 ARG I CA 1
ATOM 7642 C C . ARG G 3 160 ? 8.416 26.790 -1.616 1.00 87.44 157 ARG I C 1
ATOM 7643 O O . ARG G 3 160 ? 9.597 26.584 -1.328 1.00 86.63 157 ARG I O 1
ATOM 7651 N N . GLN G 3 161 ? 7.598 25.845 -2.068 1.00 87.76 158 GLN I N 1
ATOM 7652 C CA . GLN G 3 161 ? 8.057 24.484 -2.333 1.00 87.02 158 GLN I CA 1
ATOM 7653 C C . GLN G 3 161 ? 8.138 24.221 -3.832 1.00 90.56 158 GLN I C 1
ATOM 7654 O O . GLN G 3 161 ? 7.224 24.564 -4.581 1.00 93.25 158 GLN I O 1
ATOM 7660 N N . THR G 3 162 ? 9.233 23.601 -4.258 1.00 91.15 159 THR I N 1
ATOM 7661 C CA . THR G 3 162 ? 9.499 23.391 -5.680 1.00 95.09 159 THR I CA 1
ATOM 7662 C C . THR G 3 162 ? 8.639 22.283 -6.294 1.00 95.25 159 THR I C 1
ATOM 7663 O O . THR G 3 162 ? 8.254 22.368 -7.462 1.00 99.06 159 THR I O 1
ATOM 7667 N N . ASN G 3 163 ? 8.329 21.261 -5.500 1.00 91.41 160 ASN I N 1
ATOM 7668 C CA . ASN G 3 163 ? 7.765 20.013 -6.024 1.00 91.21 160 ASN I CA 1
ATOM 7669 C C . ASN G 3 163 ? 6.249 19.969 -6.257 1.00 91.73 160 ASN I C 1
ATOM 7670 O O . ASN G 3 163 ? 5.735 18.961 -6.752 1.00 92.16 160 ASN I O 1
ATOM 7675 N N . SER G 3 164 ? 5.548 21.050 -5.913 1.00 91.90 161 SER I N 1
ATOM 7676 C CA . SER G 3 164 ? 4.083 21.131 -6.063 1.00 92.84 161 SER I CA 1
ATOM 7677 C C . SER G 3 164 ? 3.336 20.010 -5.323 1.00 89.55 161 SER I C 1
ATOM 7678 O O . SER G 3 164 ? 2.419 19.388 -5.870 1.00 90.97 161 SER I O 1
ATOM 7681 N N . HIS G 3 165 ? 3.747 19.753 -4.083 1.00 85.25 162 HIS I N 1
ATOM 7682 C CA . HIS G 3 165 ? 3.060 18.798 -3.220 1.00 82.35 162 HIS I CA 1
ATOM 7683 C C . HIS G 3 165 ? 1.692 19.339 -2.827 1.00 83.09 162 HIS I C 1
ATOM 7684 O O . HIS G 3 165 ? 1.496 20.554 -2.747 1.00 84.40 162 HIS I O 1
ATOM 7691 N N . ASN G 3 166 ? 0.749 18.435 -2.582 1.00 82.36 163 ASN I N 1
ATOM 7692 C CA . ASN G 3 166 ? -0.604 18.834 -2.215 1.00 83.67 163 ASN I CA 1
ATOM 7693 C C . ASN G 3 166 ? -0.684 19.532 -0.861 1.00 81.80 163 ASN I C 1
ATOM 7694 O O . ASN G 3 166 ? -1.133 20.674 -0.779 1.00 83.55 163 ASN I O 1
ATOM 7699 N N . TYR G 3 167 ? -0.230 18.853 0.187 1.00 78.39 164 TYR I N 1
ATOM 7700 C CA . TYR G 3 167 ? -0.305 19.392 1.542 1.00 76.81 164 TYR I CA 1
ATOM 7701 C C . TYR G 3 167 ? 0.846 20.345 1.888 1.00 74.95 164 TYR I C 1
ATOM 7702 O O . TYR G 3 167 ? 2.005 20.075 1.576 1.00 73.54 164 TYR I O 1
ATOM 7711 N N . MET G 3 168 ? 0.504 21.467 2.518 1.00 75.14 165 MET I N 1
ATOM 7712 C CA . MET G 3 168 ? 1.493 22.383 3.097 1.00 73.35 165 MET I CA 1
ATOM 7713 C C . MET G 3 168 ? 1.081 22.772 4.511 1.00 72.42 165 MET I C 1
ATOM 7714 O O . MET G 3 168 ? -0.108 22.844 4.820 1.00 74.07 165 MET I O 1
ATOM 7719 N N . TYR G 3 169 ? 2.069 23.015 5.365 1.00 70.14 166 TYR I N 1
ATOM 7720 C CA . TYR G 3 169 ? 1.819 23.245 6.790 1.00 69.41 166 TYR I CA 1
ATOM 7721 C C . TYR G 3 169 ? 2.584 24.448 7.337 1.00 68.74 166 TYR I C 1
ATOM 7722 O O . TYR G 3 169 ? 3.607 24.851 6.783 1.00 67.97 166 TYR I O 1
ATOM 7731 N N . TRP G 3 170 ? 2.077 25.007 8.433 1.00 69.28 167 TRP I N 1
ATOM 7732 C CA . TRP G 3 170 ? 2.819 25.980 9.225 1.00 68.58 167 TRP I CA 1
ATOM 7733 C C . TRP G 3 170 ? 2.845 25.578 10.694 1.00 68.34 167 TRP I C 1
ATOM 7734 O O . TRP G 3 170 ? 1.803 25.487 11.348 1.00 69.98 167 TRP I O 1
ATOM 7745 N N . TYR G 3 171 ? 4.047 25.321 11.198 1.00 67.01 168 TYR I N 1
ATOM 7746 C CA . TYR G 3 171 ? 4.239 24.969 12.596 1.00 67.23 168 TYR I CA 1
ATOM 7747 C C . TYR G 3 171 ? 4.968 26.074 13.336 1.00 67.32 168 TYR I C 1
ATOM 7748 O O . TYR G 3 171 ? 5.636 26.910 12.727 1.00 66.50 168 TYR I O 1
ATOM 7757 N N . ARG G 3 172 ? 4.820 26.074 14.654 1.00 68.84 169 ARG I N 1
ATOM 7758 C CA . ARG G 3 172 ? 5.711 26.828 15.517 1.00 69.38 169 ARG I CA 1
ATOM 7759 C C . ARG G 3 172 ? 6.349 25.891 16.529 1.00 70.46 169 ARG I C 1
ATOM 7760 O O . ARG G 3 172 ? 5.695 24.994 17.063 1.00 71.62 169 ARG I O 1
ATOM 7768 N N . GLN G 3 173 ? 7.643 26.083 16.749 1.00 70.78 170 GLN I N 1
ATOM 7769 C CA . GLN G 3 173 ? 8.376 25.327 17.744 1.00 72.84 170 GLN I CA 1
ATOM 7770 C C . GLN G 3 173 ? 8.776 26.276 18.863 1.00 74.91 170 GLN I C 1
ATOM 7771 O O . GLN G 3 173 ? 9.403 27.314 18.627 1.00 74.18 170 GLN I O 1
ATOM 7777 N N . ASP G 3 174 ? 8.385 25.915 20.080 1.00 78.22 171 ASP I N 1
ATOM 7778 C CA . ASP G 3 174 ? 8.666 26.711 21.256 1.00 80.91 171 ASP I CA 1
ATOM 7779 C C . ASP G 3 174 ? 9.506 25.910 22.232 1.00 83.99 171 ASP I C 1
ATOM 7780 O O . ASP G 3 174 ? 9.596 24.687 22.127 1.00 84.80 171 ASP I O 1
ATOM 7785 N N . THR G 3 175 ? 10.127 26.616 23.173 1.00 86.48 172 THR I N 1
ATOM 7786 C CA . THR G 3 175 ? 10.928 26.018 24.243 1.00 90.51 172 THR I CA 1
ATOM 7787 C C . THR G 3 175 ? 10.284 24.745 24.797 1.00 93.58 172 THR I C 1
ATOM 7788 O O . THR G 3 175 ? 9.089 24.727 25.105 1.00 94.61 172 THR I O 1
ATOM 7792 N N . GLY G 3 176 ? 11.081 23.689 24.927 1.00 95.84 173 GLY I N 1
ATOM 7793 C CA . GLY G 3 176 ? 10.564 22.371 25.302 1.00 98.97 173 GLY I CA 1
ATOM 7794 C C . GLY G 3 176 ? 10.328 21.522 24.065 1.00 96.94 173 GLY I C 1
ATOM 7795 O O . GLY G 3 176 ? 10.057 20.319 24.166 1.00 98.70 173 GLY I O 1
ATOM 7796 N N . HIS G 3 177 ? 10.430 22.172 22.900 1.00 93.61 174 HIS I N 1
ATOM 7797 C CA . HIS G 3 177 ? 10.383 21.551 21.562 1.00 91.31 174 HIS I CA 1
ATOM 7798 C C . HIS G 3 177 ? 8.999 21.233 21.001 1.00 90.19 174 HIS I C 1
ATOM 7799 O O . HIS G 3 177 ? 8.899 20.829 19.837 1.00 88.17 174 HIS I O 1
ATOM 7806 N N . GLU G 3 178 ? 7.943 21.394 21.801 1.00 91.94 175 GLU I N 1
ATOM 7807 C CA . GLU G 3 178 ? 6.599 20.998 21.349 1.00 91.56 175 GLU I CA 1
ATOM 7808 C C . GLU G 3 178 ? 6.218 21.663 20.014 1.00 87.86 175 GLU I C 1
ATOM 7809 O O . GLU G 3 178 ? 6.165 22.893 19.906 1.00 86.93 175 GLU I O 1
ATOM 7815 N N . LEU G 3 179 ? 6.010 20.832 18.995 1.00 85.83 176 LEU I N 1
ATOM 7816 C CA . LEU G 3 179 ? 5.653 21.306 17.661 1.00 82.84 176 LEU I CA 1
ATOM 7817 C C . LEU G 3 179 ? 4.144 21.441 17.537 1.00 83.49 176 LEU I C 1
ATOM 7818 O O . LEU G 3 179 ? 3.417 20.445 17.545 1.00 84.72 176 LEU I O 1
ATOM 7823 N N . ARG G 3 180 ? 3.679 22.679 17.424 1.00 82.90 177 ARG I N 1
ATOM 7824 C CA . ARG G 3 180 ? 2.250 22.954 17.362 1.00 84.24 177 ARG I CA 1
ATOM 7825 C C . ARG G 3 180 ? 1.832 23.432 15.978 1.00 82.65 177 ARG I C 1
ATOM 7826 O O . ARG G 3 180 ? 2.458 24.319 15.399 1.00 80.96 177 ARG I O 1
ATOM 7834 N N . LEU G 3 181 ? 0.774 22.823 15.452 1.00 83.61 178 LEU I N 1
ATOM 7835 C CA . LEU G 3 181 ? 0.257 23.157 14.133 1.00 83.00 178 LEU I CA 1
ATOM 7836 C C . LEU G 3 181 ? -0.549 24.451 14.177 1.00 84.80 178 LEU I C 1
ATOM 7837 O O . LEU G 3 181 ? -1.384 24.640 15.064 1.00 87.42 178 LEU I O 1
ATOM 7842 N N . ILE G 3 182 ? -0.283 25.341 13.224 1.00 83.82 179 ILE I N 1
ATOM 7843 C CA . ILE G 3 182 ? -1.007 26.609 13.125 1.00 85.71 179 ILE I CA 1
ATOM 7844 C C . ILE G 3 182 ? -2.074 26.516 12.033 1.00 87.84 179 ILE I C 1
ATOM 7845 O O . ILE G 3 182 ? -3.265 26.692 12.298 1.00 90.98 179 ILE I O 1
ATOM 7850 N N . TYR G 3 183 ? -1.635 26.241 10.808 1.00 86.58 180 TYR I N 1
ATOM 7851 C CA . TYR G 3 183 ? -2.535 26.083 9.673 1.00 88.88 180 TYR I CA 1
ATOM 7852 C C . TYR G 3 183 ? -2.014 25.016 8.717 1.00 87.38 180 TYR I C 1
ATOM 7853 O O . TYR G 3 183 ? -0.807 24.770 8.650 1.00 84.73 180 TYR I O 1
ATOM 7862 N N . TYR G 3 184 ? -2.930 24.370 7.997 1.00 89.57 181 TYR I N 1
ATOM 7863 C CA . TYR G 3 184 ? -2.559 23.532 6.851 1.00 88.88 181 TYR I CA 1
ATOM 7864 C C . TYR G 3 184 ? -3.495 23.720 5.648 1.00 92.21 181 TYR I C 1
ATOM 7865 O O . TYR G 3 184 ? -4.406 24.550 5.692 1.00 95.20 181 TYR I O 1
ATOM 7874 N N . SER G 3 185 ? -3.249 22.968 4.574 1.00 92.17 182 SER I N 1
ATOM 7875 C CA . SER G 3 185 ? -3.948 23.173 3.305 1.00 95.74 182 SER I CA 1
ATOM 7876 C C . SER G 3 185 ? -3.884 21.948 2.392 1.00 95.49 182 SER I C 1
ATOM 7877 O O . SER G 3 185 ? -2.820 21.350 2.236 1.00 92.59 182 SER I O 1
ATOM 7880 N N . TYR G 3 186 ? -5.024 21.592 1.791 1.00 99.08 183 TYR I N 1
ATOM 7881 C CA . TYR G 3 186 ? -5.124 20.471 0.836 1.00 99.55 183 TYR I CA 1
ATOM 7882 C C . TYR G 3 186 ? -4.381 20.759 -0.455 1.00 100.01 183 TYR I C 1
ATOM 7883 O O . TYR G 3 186 ? -3.698 19.895 -0.994 1.00 98.32 183 TYR I O 1
ATOM 7892 N N . GLY G 3 187 ? -4.573 21.972 -0.963 1.00 103.00 184 GLY I N 1
ATOM 7893 C CA . GLY G 3 187 ? -4.003 22.415 -2.227 1.00 104.84 184 GLY I CA 1
ATOM 7894 C C . GLY G 3 187 ? -4.312 23.886 -2.399 1.00 108.24 184 GLY I C 1
ATOM 7895 O O . GLY G 3 187 ? -4.519 24.599 -1.414 1.00 107.71 184 GLY I O 1
ATOM 7896 N N . ALA G 3 188 ? -4.354 24.342 -3.648 1.00 112.19 185 ALA I N 1
ATOM 7897 C CA . ALA G 3 188 ? -4.626 25.746 -3.945 1.00 116.14 185 ALA I CA 1
ATOM 7898 C C . ALA G 3 188 ? -6.016 26.164 -3.469 1.00 119.63 185 ALA I C 1
ATOM 7899 O O . ALA G 3 188 ? -7.019 25.543 -3.828 1.00 122.54 185 ALA I O 1
ATOM 7901 N N . GLY G 3 189 ? -6.058 27.202 -2.637 1.00 119.56 186 GLY I N 1
ATOM 7902 C CA . GLY G 3 189 ? -7.317 27.769 -2.157 1.00 123.52 186 GLY I CA 1
ATOM 7903 C C . GLY G 3 189 ? -7.906 27.146 -0.902 1.00 121.56 186 GLY I C 1
ATOM 7904 O O . GLY G 3 189 ? -8.929 27.619 -0.399 1.00 124.98 186 GLY I O 1
ATOM 7905 N N . ASN G 3 190 ? -7.276 26.089 -0.392 1.00 116.64 187 ASN I N 1
ATOM 7906 C CA . ASN G 3 190 ? -7.751 25.436 0.829 1.00 114.93 187 ASN I CA 1
ATOM 7907 C C . ASN G 3 190 ? -7.095 25.993 2.091 1.00 111.52 187 ASN I C 1
ATOM 7908 O O . ASN G 3 190 ? -5.930 26.396 2.075 1.00 108.27 187 ASN I O 1
ATOM 7913 N N . LEU G 3 191 ? -7.862 26.019 3.176 1.00 112.71 188 LEU I N 1
ATOM 7914 C CA . LEU G 3 191 ? -7.393 26.538 4.452 1.00 110.40 188 LEU I CA 1
ATOM 7915 C C . LEU G 3 191 ? -7.909 25.677 5.602 1.00 110.14 188 LEU I C 1
ATOM 7916 O O . LEU G 3 191 ? -9.110 25.645 5.884 1.00 114.27 188 LEU I O 1
ATOM 7921 N N . GLN G 3 192 ? -6.988 24.976 6.253 1.00 105.92 189 GLN I N 1
ATOM 7922 C CA . GLN G 3 192 ? -7.319 24.094 7.364 1.00 105.69 189 GLN I CA 1
ATOM 7923 C C . GLN G 3 192 ? -6.847 24.682 8.690 1.00 104.22 189 GLN I C 1
ATOM 7924 O O . GLN G 3 192 ? -5.699 25.112 8.820 1.00 100.92 189 GLN I O 1
ATOM 7930 N N . ILE G 3 193 ? -7.748 24.692 9.666 1.00 107.12 190 ILE I N 1
ATOM 7931 C CA . ILE G 3 193 ? -7.462 25.199 11.003 1.00 106.58 190 ILE I CA 1
ATOM 7932 C C . ILE G 3 193 ? -6.614 24.176 11.760 1.00 103.31 190 ILE I C 1
ATOM 7933 O O . ILE G 3 193 ? -6.957 22.994 11.815 1.00 103.84 190 ILE I O 1
ATOM 7938 N N . GLY G 3 194 ? -5.496 24.636 12.318 1.00 100.21 191 GLY I N 1
ATOM 7939 C CA . GLY G 3 194 ? -4.622 23.782 13.121 1.00 97.67 191 GLY I CA 1
ATOM 7940 C C . GLY G 3 194 ? -5.011 23.786 14.587 1.00 99.97 191 GLY I C 1
ATOM 7941 O O . GLY G 3 194 ? -6.171 24.024 14.929 1.00 103.96 191 GLY I O 1
ATOM 7942 N N . ASP G 3 195 ? -4.036 23.524 15.455 1.00 98.05 192 ASP I N 1
ATOM 7943 C CA . ASP G 3 195 ? -4.253 23.540 16.902 1.00 100.42 192 ASP I CA 1
ATOM 7944 C C . ASP G 3 195 ? -4.248 24.962 17.466 1.00 101.27 192 ASP I C 1
ATOM 7945 O O . ASP G 3 195 ? -5.077 25.293 18.314 1.00 105.01 192 ASP I O 1
ATOM 7950 N N . VAL G 3 196 ? -3.315 25.793 16.996 1.00 98.12 193 VAL I N 1
ATOM 7951 C CA . VAL G 3 196 ? -3.165 27.171 17.487 1.00 98.47 193 VAL I CA 1
ATOM 7952 C C . VAL G 3 196 ? -3.273 28.201 16.346 1.00 97.78 193 VAL I C 1
ATOM 7953 O O . VAL G 3 196 ? -2.259 28.746 15.904 1.00 95.06 193 VAL I O 1
ATOM 7957 N N . PRO G 3 197 ? -4.504 28.471 15.861 1.00 100.89 194 PRO I N 1
ATOM 7958 C CA . PRO G 3 197 ? -4.648 29.472 14.804 1.00 100.92 194 PRO I CA 1
ATOM 7959 C C . PRO G 3 197 ? -4.853 30.896 15.333 1.00 102.58 194 PRO I C 1
ATOM 7960 O O . PRO G 3 197 ? -4.846 31.848 14.545 1.00 102.73 194 PRO I O 1
ATOM 7964 N N . ASP G 3 198 ? -5.024 31.025 16.650 1.00 104.04 195 ASP I N 1
ATOM 7965 C CA . ASP G 3 198 ? -5.292 32.311 17.305 1.00 105.96 195 ASP I CA 1
ATOM 7966 C C . ASP G 3 198 ? -4.211 33.349 17.034 1.00 102.58 195 ASP I C 1
ATOM 7967 O O . ASP G 3 198 ? -3.034 33.125 17.324 1.00 99.11 195 ASP I O 1
ATOM 7972 N N . GLY G 3 199 ? -4.627 34.481 16.474 1.00 104.02 196 GLY I N 1
ATOM 7973 C CA . GLY G 3 199 ? -3.716 35.576 16.158 1.00 101.52 196 GLY I CA 1
ATOM 7974 C C . GLY G 3 199 ? -3.005 35.396 14.831 1.00 98.67 196 GLY I C 1
ATOM 7975 O O . GLY G 3 199 ? -2.184 36.228 14.442 1.00 97.03 196 GLY I O 1
ATOM 7976 N N . TYR G 3 200 ? -3.320 34.309 14.134 1.00 98.47 197 TYR I N 1
ATOM 7977 C CA . TYR G 3 200 ? -2.702 34.016 12.848 1.00 96.21 197 TYR I CA 1
ATOM 7978 C C . TYR G 3 200 ? -3.724 34.018 11.721 1.00 99.51 197 TYR I C 1
ATOM 7979 O O . TYR G 3 200 ? -4.892 33.671 11.917 1.00 102.61 197 TYR I O 1
ATOM 7988 N N . LYS G 3 201 ? -3.260 34.416 10.542 1.00 99.20 198 LYS I N 1
ATOM 7989 C CA . LYS G 3 201 ? -4.020 34.288 9.310 1.00 102.39 198 LYS I CA 1
ATOM 7990 C C . LYS G 3 201 ? -3.092 33.683 8.264 1.00 99.90 198 LYS I C 1
ATOM 7991 O O . LYS G 3 201 ? -1.930 34.081 8.148 1.00 97.46 198 LYS I O 1
ATOM 7997 N N . ALA G 3 202 ? -3.597 32.703 7.523 1.00 100.86 199 ALA I N 1
ATOM 7998 C CA . ALA G 3 202 ? -2.808 32.038 6.492 1.00 99.02 199 ALA I CA 1
ATOM 7999 C C . ALA G 3 202 ? -3.533 32.048 5.154 1.00 102.82 199 ALA I C 1
ATOM 8000 O O . ALA G 3 202 ? -4.762 31.943 5.100 1.00 106.39 199 ALA I O 1
ATOM 8002 N N . THR G 3 203 ? -2.763 32.186 4.079 1.00 102.55 200 THR I N 1
ATOM 8003 C CA . THR G 3 203 ? -3.299 32.146 2.719 1.00 106.33 200 THR I CA 1
ATOM 8004 C C . THR G 3 203 ? -2.389 31.339 1.795 1.00 104.46 200 THR I C 1
ATOM 8005 O O . THR G 3 203 ? -1.168 31.518 1.796 1.00 101.72 200 THR I O 1
ATOM 8009 N N . ARG G 3 204 ? -2.995 30.442 1.021 1.00 106.18 201 ARG I N 1
ATOM 8010 C CA . ARG G 3 204 ? -2.278 29.677 0.008 1.00 105.34 201 ARG I CA 1
ATOM 8011 C C . ARG G 3 204 ? -2.685 30.151 -1.392 1.00 110.57 201 ARG I C 1
ATOM 8012 O O . ARG G 3 204 ? -3.685 29.687 -1.949 1.00 113.69 201 ARG I O 1
ATOM 8020 N N . THR G 3 205 ? -1.900 31.070 -1.956 1.00 111.87 202 THR I N 1
ATOM 8021 C CA . THR G 3 205 ? -2.288 31.766 -3.196 1.00 117.88 202 THR I CA 1
ATOM 8022 C C . THR G 3 205 ? -2.163 30.927 -4.481 1.00 120.01 202 THR I C 1
ATOM 8023 O O . THR G 3 205 ? -2.980 31.065 -5.399 1.00 125.42 202 THR I O 1
ATOM 8027 N N . THR G 3 206 ? -1.131 30.088 -4.543 1.00 116.22 203 THR I N 1
ATOM 8028 C CA . THR G 3 206 ? -0.974 29.087 -5.601 1.00 117.38 203 THR I CA 1
ATOM 8029 C C . THR G 3 206 ? -0.819 27.832 -4.759 1.00 112.07 203 THR I C 1
ATOM 8030 O O . THR G 3 206 ? -1.116 27.880 -3.566 1.00 109.29 203 THR I O 1
ATOM 8034 N N . GLN G 3 207 ? -0.358 26.718 -5.313 1.00 110.82 204 GLN I N 1
ATOM 8035 C CA . GLN G 3 207 ? -0.169 25.555 -4.446 1.00 105.83 204 GLN I CA 1
ATOM 8036 C C . GLN G 3 207 ? 1.299 25.234 -4.114 1.00 101.97 204 GLN I C 1
ATOM 8037 O O . GLN G 3 207 ? 1.598 24.229 -3.460 1.00 98.35 204 GLN I O 1
ATOM 8043 N N . GLU G 3 208 ? 2.197 26.113 -4.551 1.00 103.09 205 GLU I N 1
ATOM 8044 C CA . GLU G 3 208 ? 3.609 26.044 -4.175 1.00 100.08 205 GLU I CA 1
ATOM 8045 C C . GLU G 3 208 ? 3.985 27.166 -3.206 1.00 98.45 205 GLU I C 1
ATOM 8046 O O . GLU G 3 208 ? 5.112 27.213 -2.711 1.00 96.25 205 GLU I O 1
ATOM 8052 N N . ASP G 3 209 ? 3.031 28.053 -2.926 1.00 99.75 206 ASP I N 1
ATOM 8053 C CA . ASP G 3 209 ? 3.244 29.165 -1.999 1.00 98.30 206 ASP I CA 1
ATOM 8054 C C . ASP G 3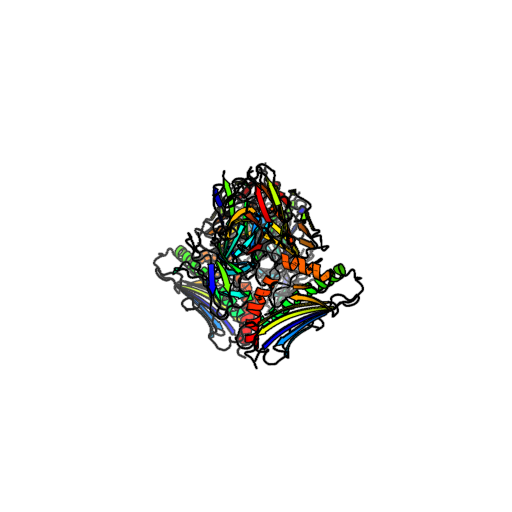 209 ? 2.193 29.222 -0.890 1.00 96.65 206 ASP I C 1
ATOM 8055 O O . ASP G 3 209 ? 0.991 29.295 -1.160 1.00 99.29 206 ASP I O 1
ATOM 8060 N N . PHE G 3 210 ? 2.668 29.195 0.355 1.00 92.62 207 PHE I N 1
ATOM 8061 C CA . PHE G 3 210 ? 1.810 29.169 1.538 1.00 90.90 207 PHE I CA 1
ATOM 8062 C C . PHE G 3 210 ? 2.291 30.222 2.539 1.00 89.46 207 PHE I C 1
ATOM 8063 O O . PHE G 3 210 ? 3.278 30.015 3.249 1.00 86.63 207 PHE I O 1
ATOM 8071 N N . PHE G 3 211 ? 1.594 31.356 2.578 1.00 91.74 208 PHE I N 1
ATOM 8072 C CA . PHE G 3 211 ? 1.986 32.493 3.417 1.00 90.85 208 PHE I CA 1
ATOM 8073 C C . PHE G 3 211 ? 1.377 32.419 4.815 1.00 89.34 208 PHE I C 1
ATOM 8074 O O . PHE G 3 211 ? 0.230 31.999 4.982 1.00 90.82 208 PHE I O 1
ATOM 8082 N N . LEU G 3 212 ? 2.153 32.828 5.814 1.00 86.88 209 LEU I N 1
ATOM 8083 C CA . LEU G 3 212 ? 1.653 32.970 7.179 1.00 86.11 209 LEU I CA 1
ATOM 8084 C C . LEU G 3 212 ? 1.747 34.437 7.587 1.00 87.13 209 LEU I C 1
ATOM 808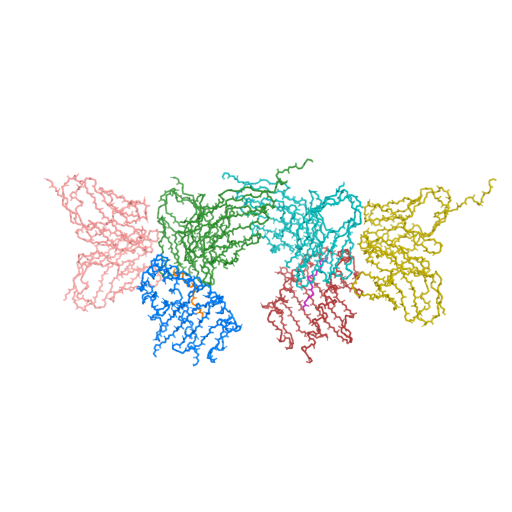5 O O . LEU G 3 212 ? 2.843 34.994 7.668 1.00 85.88 209 LEU I O 1
ATOM 8090 N N . THR G 3 213 ? 0.594 35.057 7.829 1.00 89.90 210 THR I N 1
ATOM 8091 C CA . THR G 3 213 ? 0.525 36.484 8.141 1.00 91.41 210 THR I CA 1
ATOM 8092 C C . THR G 3 213 ? 0.122 36.716 9.596 1.00 91.01 210 THR I C 1
ATOM 8093 O O . THR G 3 213 ? -0.854 36.137 10.080 1.00 92.27 210 THR I O 1
ATOM 8097 N N . LEU G 3 214 ? 0.893 37.555 10.283 1.00 89.61 211 LEU I N 1
ATOM 8098 C CA . LEU G 3 214 ? 0.567 38.002 11.635 1.00 89.83 211 LEU I CA 1
ATOM 8099 C C . LEU G 3 214 ? 0.058 39.442 11.565 1.00 92.68 211 LEU I C 1
ATOM 8100 O O . LEU G 3 214 ? 0.803 40.354 11.197 1.00 92.22 211 LEU I O 1
ATOM 8105 N N . GLU G 3 215 ? -1.215 39.625 11.914 1.00 96.02 212 GLU I N 1
ATOM 8106 C CA . GLU G 3 215 ? -1.914 40.903 11.765 1.00 99.68 212 GLU I CA 1
ATOM 8107 C C . GLU G 3 215 ? -1.325 41.968 12.688 1.00 98.55 212 GLU I C 1
ATOM 8108 O O . GLU G 3 215 ? -0.755 42.958 12.224 1.00 98.54 212 GLU I O 1
ATOM 8114 N N . SER G 3 216 ? -1.471 41.752 13.992 1.00 97.93 213 SER I N 1
ATOM 8115 C CA . SER G 3 216 ? -0.848 42.596 15.003 1.00 96.76 213 SER I CA 1
ATOM 8116 C C . SER G 3 216 ? 0.058 41.718 15.864 1.00 93.29 213 SER I C 1
ATOM 8117 O O . SER G 3 216 ? -0.405 41.063 16.803 1.00 94.02 213 SER I O 1
ATOM 8120 N N . ALA G 3 217 ? 1.345 41.701 15.525 1.00 90.07 214 ALA I N 1
ATOM 8121 C CA . ALA G 3 217 ? 2.311 40.807 16.161 1.00 87.08 214 ALA I CA 1
ATOM 8122 C C . ALA G 3 217 ? 2.276 40.905 17.681 1.00 87.27 214 ALA I C 1
ATOM 8123 O O . ALA G 3 217 ? 2.249 42.000 18.240 1.00 88.26 214 ALA I O 1
ATOM 8125 N N . SER G 3 218 ? 2.264 39.748 18.334 1.00 86.69 215 SER I N 1
ATOM 8126 C CA . SER G 3 218 ? 2.228 39.668 19.791 1.00 87.48 215 SER I CA 1
ATOM 8127 C C . SER G 3 218 ? 3.513 39.034 20.332 1.00 85.02 215 SER I C 1
ATOM 8128 O O . SER G 3 218 ? 4.096 38.171 19.680 1.00 83.20 215 SER I O 1
ATOM 8131 N N . PRO G 3 219 ? 3.968 39.473 21.522 1.00 85.34 216 PRO I N 1
ATOM 8132 C CA . PRO G 3 219 ? 5.129 38.855 22.173 1.00 83.91 216 PRO I CA 1
ATOM 8133 C C . PRO G 3 219 ? 4.946 37.373 22.522 1.00 84.26 216 PRO I C 1
ATOM 8134 O O . PRO G 3 219 ? 5.925 36.700 22.842 1.00 83.59 216 PRO I O 1
ATOM 8138 N N . SER G 3 220 ? 3.712 36.875 22.474 1.00 85.73 217 SER I N 1
ATOM 8139 C CA . SER G 3 220 ? 3.449 35.447 22.667 1.00 86.06 217 SER I CA 1
ATOM 8140 C C . SER G 3 220 ? 3.648 34.689 21.353 1.00 83.60 217 SER I C 1
ATOM 8141 O O . SER G 3 220 ? 3.656 33.456 21.327 1.00 83.61 217 SER I O 1
ATOM 8144 N N . GLN G 3 221 ? 3.805 35.445 20.268 1.00 81.65 218 GLN I N 1
ATOM 8145 C CA . GLN G 3 221 ? 3.990 34.884 18.935 1.00 79.46 218 GLN I CA 1
ATOM 8146 C C . GLN G 3 221 ? 5.459 34.914 18.512 1.00 76.74 218 GLN I C 1
ATOM 8147 O O . GLN G 3 221 ? 5.780 34.761 17.329 1.00 75.45 218 GLN I O 1
ATOM 8153 N N . THR G 3 222 ? 6.352 35.116 19.479 1.00 76.05 219 THR I N 1
ATOM 8154 C CA . THR G 3 222 ? 7.775 34.969 19.212 1.00 73.99 219 THR I CA 1
ATOM 8155 C C . THR G 3 222 ? 8.119 33.491 19.332 1.00 73.47 219 THR I C 1
ATOM 8156 O O . THR G 3 222 ? 7.903 32.880 20.381 1.00 74.84 219 THR I O 1
ATOM 8160 N N . SER G 3 223 ? 8.617 32.916 18.241 1.00 71.66 220 SER I N 1
ATOM 8161 C CA . SER G 3 223 ? 9.125 31.545 18.242 1.00 71.13 220 SER I CA 1
ATOM 8162 C C . SER G 3 223 ? 9.783 31.193 16.919 1.00 69.45 220 SER I C 1
ATOM 8163 O O . SER G 3 223 ? 9.965 32.049 16.050 1.00 68.81 220 SER I O 1
ATOM 8166 N N . LEU G 3 224 ? 10.137 29.919 16.791 1.00 68.94 221 LEU I N 1
ATOM 8167 C CA . LEU G 3 224 ? 10.722 29.376 15.584 1.00 67.55 221 LEU I CA 1
ATOM 8168 C C . LEU G 3 224 ? 9.613 28.758 14.737 1.00 67.00 221 LEU I C 1
ATOM 8169 O O . LEU G 3 224 ? 8.907 27.852 15.181 1.00 67.30 221 LEU I O 1
ATOM 8174 N N . TYR G 3 225 ? 9.460 29.270 13.521 1.00 66.38 222 TYR I N 1
ATOM 8175 C CA . TYR G 3 225 ? 8.393 28.848 12.625 1.00 66.15 222 TYR I CA 1
ATOM 8176 C C . TYR G 3 225 ? 8.918 27.926 11.537 1.00 65.62 222 TYR I C 1
ATOM 8177 O O . TYR G 3 225 ? 9.910 28.234 10.876 1.00 65.63 222 TYR I O 1
ATOM 8186 N N . PHE G 3 226 ? 8.242 26.796 11.361 1.00 65.33 223 PHE I N 1
ATOM 8187 C CA . PHE G 3 226 ? 8.617 25.817 10.351 1.00 64.84 223 PHE I CA 1
ATOM 8188 C C . PHE G 3 226 ? 7.501 25.606 9.345 1.00 65.48 223 PHE I C 1
ATOM 8189 O O . PHE G 3 226 ? 6.337 25.421 9.710 1.00 65.83 223 PHE I O 1
ATOM 8197 N N . CYS G 3 227 ? 7.876 25.642 8.072 1.00 66.09 224 CYS I N 1
ATOM 8198 C CA . CYS G 3 227 ? 6.982 25.293 6.988 1.00 67.14 224 CYS I CA 1
ATOM 8199 C C . CYS G 3 227 ? 7.288 23.873 6.532 1.00 66.45 224 CYS I C 1
ATOM 8200 O O . CYS G 3 227 ? 8.432 23.425 6.612 1.00 65.98 224 CYS I O 1
ATOM 8203 N N . ALA G 3 228 ? 6.266 23.167 6.058 1.00 66.72 225 ALA I N 1
ATOM 8204 C CA . ALA G 3 228 ? 6.456 21.825 5.504 1.00 66.29 225 ALA I CA 1
ATOM 8205 C C . ALA G 3 228 ? 5.508 21.534 4.347 1.00 67.39 225 ALA I C 1
ATOM 8206 O O . ALA G 3 228 ? 4.359 21.976 4.346 1.00 68.37 225 ALA I O 1
ATOM 8208 N N . SER G 3 229 ? 6.011 20.798 3.359 1.00 67.49 226 SER I N 1
ATOM 8209 C CA . SER G 3 229 ? 5.167 20.218 2.324 1.00 68.54 226 SER I CA 1
ATOM 8210 C C . SER G 3 229 ? 5.000 18.727 2.607 1.00 67.41 226 SER I C 1
ATOM 8211 O O . SER G 3 229 ? 5.843 18.121 3.276 1.00 65.92 226 SER I O 1
ATOM 8214 N N . SER G 3 230 ? 3.913 18.141 2.111 1.00 68.28 227 SER I N 1
ATOM 8215 C CA . SER G 3 230 ? 3.692 16.706 2.269 1.00 67.46 227 SER I CA 1
ATOM 8216 C C . SER G 3 230 ? 3.325 16.010 0.972 1.00 68.98 227 SER I C 1
ATOM 8217 O O . SER G 3 230 ? 2.501 16.486 0.187 1.00 70.82 227 SER I O 1
ATOM 8220 N N . ASP G 3 231 ? 3.937 14.844 0.807 1.00 68.50 228 ASP I N 1
ATOM 8221 C CA . ASP G 3 231 ? 3.874 14.021 -0.390 1.00 69.50 228 ASP I CA 1
ATOM 8222 C C . ASP G 3 231 ? 2.952 12.838 -0.117 1.00 68.88 228 ASP I C 1
ATOM 8223 O O . ASP G 3 231 ? 2.116 12.474 -0.942 1.00 70.30 228 ASP I O 1
ATOM 8228 N N . ALA G 3 232 ? 3.133 12.252 1.064 1.00 66.94 229 ALA I N 1
ATOM 8229 C CA . ALA G 3 232 ? 2.396 11.087 1.514 1.00 66.29 229 ALA I CA 1
ATOM 8230 C C . ALA G 3 232 ? 1.894 11.361 2.934 1.00 65.76 229 ALA I C 1
ATOM 8231 O O . ALA G 3 232 ? 2.485 12.178 3.646 1.00 65.09 229 ALA I O 1
ATOM 8233 N N . PRO G 3 233 ? 0.800 10.689 3.350 1.00 66.30 230 PRO I N 1
ATOM 8234 C CA . PRO G 3 233 ? 0.193 10.940 4.659 1.00 66.70 230 PRO I CA 1
ATOM 8235 C C . PRO G 3 233 ? 1.182 10.809 5.812 1.00 65.43 230 PRO I C 1
ATOM 8236 O O . PRO G 3 233 ? 1.739 9.733 6.040 1.00 64.92 230 PRO I O 1
ATOM 8240 N N . GLY G 3 234 ? 1.400 11.914 6.518 1.00 65.19 231 GLY I N 1
ATOM 8241 C CA . GLY G 3 234 ? 2.322 11.947 7.648 1.00 64.47 231 GLY I CA 1
ATOM 8242 C C . GLY G 3 234 ? 3.781 12.126 7.269 1.00 63.18 231 GLY I C 1
ATOM 8243 O O . GLY G 3 234 ? 4.630 12.251 8.143 1.00 63.01 231 GLY I O 1
ATOM 8244 N N . GLN G 3 235 ? 4.072 12.138 5.968 1.00 62.77 232 GLN I N 1
ATOM 8245 C CA . GLN G 3 235 ? 5.437 12.323 5.479 1.00 62.29 232 GLN I CA 1
ATOM 8246 C C . GLN G 3 235 ? 5.700 13.775 5.110 1.00 62.14 232 GLN I C 1
ATOM 8247 O O . GLN G 3 235 ? 5.323 14.237 4.029 1.00 62.74 232 GLN I O 1
ATOM 8253 N N . LEU G 3 236 ? 6.349 14.487 6.027 1.00 61.72 233 LEU I N 1
ATOM 8254 C CA . LEU G 3 236 ? 6.558 15.924 5.895 1.00 61.45 233 LEU I CA 1
ATOM 8255 C C . LEU G 3 236 ? 8.024 16.268 5.667 1.00 61.39 233 LEU I C 1
ATOM 8256 O O . LEU G 3 236 ? 8.919 15.671 6.272 1.00 61.24 233 LEU I O 1
ATOM 8261 N N . TYR G 3 237 ? 8.252 17.224 4.770 1.00 61.82 234 TYR I N 1
ATOM 8262 C CA . TYR G 3 237 ? 9.584 17.737 4.480 1.00 62.44 234 TYR I CA 1
ATOM 8263 C C . TYR G 3 237 ? 9.620 19.194 4.922 1.00 62.41 234 TYR I C 1
ATOM 8264 O O . TYR G 3 237 ? 8.912 20.038 4.363 1.00 63.07 234 TYR I O 1
ATOM 8273 N N . PHE G 3 238 ? 10.429 19.477 5.940 1.00 62.00 235 PHE I N 1
ATOM 8274 C CA . PHE G 3 238 ? 10.436 20.789 6.585 1.00 61.63 235 PHE I CA 1
ATOM 8275 C C . PHE G 3 238 ? 11.455 21.760 5.989 1.00 62.87 235 PHE I C 1
ATOM 8276 O O . PHE G 3 238 ? 12.482 21.352 5.443 1.00 64.03 235 PHE I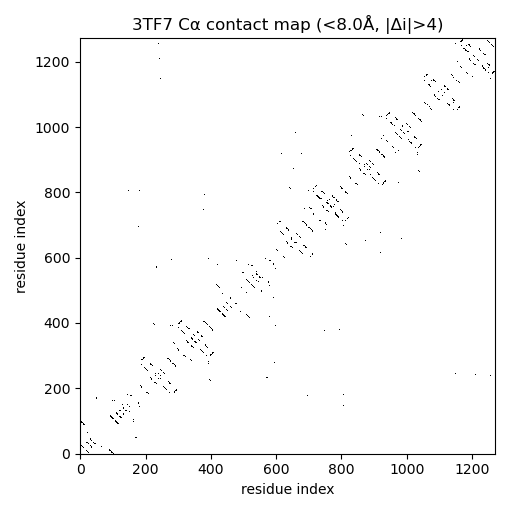 O 1
ATOM 8284 N N . GLY G 3 239 ? 11.156 23.052 6.100 1.00 63.01 236 GLY I N 1
ATOM 8285 C CA . GLY G 3 239 ? 12.097 24.100 5.726 1.00 64.29 236 GLY I CA 1
ATOM 8286 C C . GLY G 3 239 ? 13.158 24.284 6.796 1.00 64.46 236 GLY I C 1
ATOM 8287 O O . GLY G 3 239 ? 13.164 23.580 7.808 1.00 63.71 236 GLY I O 1
ATOM 8288 N N . GLU G 3 240 ? 14.056 25.238 6.580 1.00 65.89 237 GLU I N 1
ATOM 8289 C CA . GLU G 3 240 ? 15.160 25.467 7.506 1.00 66.68 237 GLU I CA 1
ATOM 8290 C C . GLU G 3 240 ? 14.758 26.300 8.724 1.00 65.64 237 GLU I C 1
ATOM 8291 O O . GLU G 3 240 ? 15.502 26.366 9.701 1.00 66.13 237 GLU I O 1
ATOM 8297 N N . GLY G 3 241 ? 13.583 26.925 8.660 1.00 64.66 238 GLY I N 1
ATOM 8298 C CA . GLY G 3 241 ? 13.026 27.650 9.795 1.00 64.00 238 GLY I CA 1
ATOM 8299 C C . GLY G 3 241 ? 13.100 29.162 9.711 1.00 64.73 238 GLY I C 1
ATOM 8300 O O . GLY G 3 241 ? 14.015 29.720 9.108 1.00 66.05 238 GLY I O 1
ATOM 8301 N N . SER G 3 242 ? 12.121 29.818 10.328 1.00 64.35 239 SER I N 1
ATOM 8302 C CA . SER G 3 242 ? 12.098 31.267 10.475 1.00 64.84 239 SER I CA 1
ATOM 8303 C C . SER G 3 242 ? 11.973 31.635 11.953 1.00 64.60 239 SER I C 1
ATOM 8304 O O . SER G 3 242 ? 10.956 31.349 12.589 1.00 64.15 239 SER I O 1
ATOM 8307 N N . LYS G 3 243 ? 13.013 32.264 12.493 1.00 65.48 240 LYS I N 1
ATOM 8308 C CA . LYS G 3 243 ? 13.028 32.707 13.887 1.00 65.89 240 LYS I CA 1
ATOM 8309 C C . LYS G 3 243 ? 12.470 34.125 14.014 1.00 66.26 240 LYS I C 1
ATOM 8310 O O . LYS G 3 243 ? 13.103 35.099 13.590 1.00 66.90 240 LYS I O 1
ATOM 8316 N N . LEU G 3 244 ? 11.279 34.229 14.597 1.00 66.47 241 LEU I N 1
ATOM 8317 C CA . LEU G 3 244 ? 10.617 35.517 14.784 1.00 67.12 241 LEU I CA 1
ATOM 8318 C C . LEU G 3 244 ? 10.652 35.967 16.246 1.00 67.62 241 LEU I C 1
ATOM 8319 O O . LEU G 3 244 ? 10.244 35.225 17.136 1.00 67.95 241 LEU I O 1
ATOM 8324 N N . THR G 3 245 ? 11.152 37.178 16.482 1.00 68.18 242 THR I N 1
ATOM 8325 C CA . THR G 3 245 ? 11.104 37.796 17.810 1.00 69.22 242 THR I CA 1
ATOM 8326 C C . THR G 3 245 ? 10.210 39.038 17.785 1.00 70.03 242 THR I C 1
ATOM 8327 O O . THR G 3 245 ? 10.425 39.956 16.989 1.00 70.14 242 THR I O 1
ATOM 8331 N N . VAL G 3 246 ? 9.198 39.050 18.647 1.00 71.31 243 VAL I N 1
ATOM 8332 C CA . VAL G 3 246 ? 8.302 40.196 18.777 1.00 72.84 243 VAL I CA 1
ATOM 8333 C C . VAL G 3 246 ? 8.535 40.864 20.130 1.00 73.87 243 VAL I C 1
ATOM 8334 O O . VAL G 3 246 ? 8.123 40.345 21.175 1.00 75.01 243 VAL I O 1
ATOM 8338 N N . LEU G 3 247 ? 9.205 42.012 20.092 1.00 73.97 244 LEU I N 1
ATOM 8339 C CA . LEU G 3 247 ? 9.575 42.755 21.295 1.00 75.10 244 LEU I CA 1
ATOM 8340 C C . LEU G 3 247 ? 8.371 43.353 22.013 1.00 76.88 244 LEU I C 1
ATOM 8341 O O . LEU G 3 247 ? 7.549 44.042 21.401 1.00 77.47 244 LEU I O 1
ATOM 8346 N N . GLU G 3 248 ? 8.276 43.068 23.310 1.00 78.34 245 GLU I N 1
ATOM 8347 C CA . GLU G 3 248 ? 7.299 43.714 24.180 1.00 80.84 245 GLU I CA 1
ATOM 8348 C C . GLU G 3 248 ? 7.968 45.050 24.483 1.00 80.53 245 GLU I C 1
ATOM 8349 O O . GLU G 3 248 ? 9.196 45.126 24.569 1.00 79.37 245 GLU I O 1
ATOM 8355 N N . LEU G 3 249 ? 7.161 46.094 24.649 1.00 81.92 246 LEU I N 1
ATOM 8356 C CA . LEU G 3 249 ? 7.640 47.398 25.117 1.00 82.17 246 LEU I CA 1
ATOM 8357 C C . LEU G 3 249 ? 7.780 47.491 26.650 1.00 83.87 246 LEU I C 1
ATOM 8358 O O . LEU G 3 249 ? 7.100 48.268 27.324 1.00 85.89 246 LEU I O 1
ATOM 8363 N N . GLU G 3 250 ? 8.664 46.637 27.167 1.00 83.36 247 GLU I N 1
ATOM 8364 C CA . GLU G 3 250 ? 9.196 46.696 28.522 1.00 84.73 247 GLU I CA 1
ATOM 8365 C C . GLU G 3 250 ? 10.628 47.214 28.382 1.00 82.69 247 GLU I C 1
ATOM 8366 O O . GLU G 3 250 ? 11.393 47.255 29.348 1.00 84.18 247 GLU I O 1
ATOM 8372 N N . HIS G 3 251 ? 10.987 47.572 27.152 1.00 79.61 248 HIS I N 1
ATOM 8373 C CA . HIS G 3 251 ? 12.264 48.202 26.850 1.00 77.72 248 HIS I CA 1
ATOM 8374 C C . HIS G 3 251 ? 12.152 49.704 27.054 1.00 77.57 248 HIS I C 1
ATOM 8375 O O . HIS G 3 251 ? 13.125 50.439 26.887 1.00 77.11 248 HIS I O 1
ATOM 8382 N N . HIS G 3 252 ? 10.951 50.146 27.408 1.00 78.17 249 HIS I N 1
ATOM 8383 C CA . HIS G 3 252 ? 10.657 51.551 27.605 1.00 78.27 249 HIS I CA 1
ATOM 8384 C C . HIS G 3 252 ? 9.558 51.698 28.655 1.00 80.78 249 HIS I C 1
ATOM 8385 O O . HIS G 3 252 ? 8.397 51.356 28.407 1.00 81.72 249 HIS I O 1
ATOM 8392 N N . HIS G 3 253 ? 9.940 52.185 29.834 1.00 82.15 250 HIS I N 1
ATOM 8393 C CA . HIS G 3 253 ? 8.987 52.491 30.897 1.00 85.06 250 HIS I CA 1
ATOM 8394 C C . HIS G 3 253 ? 8.439 53.897 30.719 1.00 85.34 250 HIS I C 1
ATOM 8395 O O . HIS G 3 253 ? 9.198 54.857 30.633 1.00 84.38 250 HIS I O 1
ATOM 8402 N N . HIS G 3 254 ? 7.114 53.992 30.673 1.00 87.12 251 HIS I N 1
ATOM 8403 C CA . HIS G 3 254 ? 6.376 55.217 30.351 1.00 88.07 251 HIS I CA 1
ATOM 8404 C C . HIS G 3 254 ? 6.726 56.434 31.220 1.00 89.09 251 HIS I C 1
ATOM 8405 O O . HIS G 3 254 ? 7.111 56.271 32.377 1.00 90.34 251 HIS I O 1
ATOM 8412 N N . SER H 3 5 ? -35.971 -24.006 -74.111 1.00 113.77 2 SER K N 1
ATOM 8413 C CA . SER H 3 5 ? -35.990 -24.947 -75.267 1.00 114.78 2 SER K CA 1
ATOM 8414 C C . SER H 3 5 ? -35.001 -26.098 -75.089 1.00 109.30 2 SER K C 1
ATOM 8415 O O . SER H 3 5 ? -33.813 -25.873 -74.830 1.00 106.81 2 SER K O 1
ATOM 8418 N N . VAL H 3 6 ? -35.507 -27.326 -75.210 1.00 108.00 3 VAL K N 1
ATOM 8419 C CA . VAL H 3 6 ? -34.671 -28.531 -75.253 1.00 103.88 3 VAL K CA 1
ATOM 8420 C C . VAL H 3 6 ? -35.125 -29.431 -76.403 1.00 106.47 3 VAL K C 1
ATOM 8421 O O . VAL H 3 6 ? -36.313 -29.478 -76.728 1.00 110.31 3 VAL K O 1
ATOM 8425 N N . THR H 3 7 ? -34.182 -30.136 -77.022 1.00 105.05 4 THR K N 1
ATOM 8426 C CA . THR H 3 7 ? -34.489 -30.950 -78.196 1.00 107.95 4 THR K CA 1
ATOM 8427 C C . THR H 3 7 ? -34.079 -32.412 -78.034 1.00 104.36 4 THR K C 1
ATOM 8428 O O . THR H 3 7 ? -32.924 -32.717 -77.729 1.00 100.88 4 THR K O 1
ATOM 8432 N N . GLN H 3 8 ? -35.046 -33.304 -78.227 1.00 105.85 5 GLN K N 1
ATOM 8433 C CA . GLN H 3 8 ? -34.781 -34.729 -78.405 1.00 104.22 5 GLN K CA 1
ATOM 8434 C C . GLN H 3 8 ? -35.059 -35.059 -79.875 1.00 109.41 5 GLN K C 1
ATOM 8435 O O . GLN H 3 8 ? -36.112 -34.681 -80.397 1.00 114.25 5 GLN K O 1
ATOM 8441 N N . PRO H 3 9 ? -34.119 -35.757 -80.547 1.00 109.01 6 PRO K N 1
ATOM 8442 C CA . PRO H 3 9 ? -34.179 -35.915 -82.005 1.00 114.45 6 PRO K CA 1
ATOM 8443 C C . PRO H 3 9 ? -35.320 -36.801 -82.513 1.00 118.37 6 PRO K C 1
ATOM 8444 O O . PRO H 3 9 ? -35.953 -36.467 -83.518 1.00 124.44 6 PRO K O 1
ATOM 8448 N N . ASP H 3 10 ? -35.578 -37.909 -81.821 1.00 115.60 7 ASP K N 1
ATOM 8449 C CA . ASP H 3 10 ? -36.526 -38.919 -82.288 1.00 119.50 7 ASP K CA 1
ATOM 8450 C C . ASP H 3 10 ? -37.591 -39.220 -81.245 1.00 118.66 7 ASP K C 1
ATOM 8451 O O . ASP H 3 10 ? -37.277 -39.428 -80.072 1.00 113.69 7 ASP K O 1
ATOM 8456 N N . ALA H 3 11 ? -38.849 -39.241 -81.679 1.00 124.30 8 ALA K N 1
ATOM 8457 C CA . ALA H 3 11 ? -39.964 -39.588 -80.799 1.00 125.06 8 ALA K CA 1
ATOM 8458 C C . ALA H 3 11 ? -40.110 -41.104 -80.665 1.00 125.34 8 ALA K C 1
ATOM 8459 O O . ALA H 3 11 ? -40.679 -41.597 -79.686 1.00 124.50 8 ALA K O 1
ATOM 8461 N N . ARG H 3 12 ? -39.592 -41.830 -81.658 1.00 127.13 9 ARG K N 1
ATOM 8462 C CA . ARG H 3 12 ? -39.621 -43.293 -81.676 1.00 127.96 9 ARG K CA 1
ATOM 8463 C C . ARG H 3 12 ? -38.227 -43.874 -81.924 1.00 124.18 9 ARG K C 1
ATOM 8464 O O . ARG H 3 12 ? -37.590 -43.576 -82.940 1.00 125.65 9 ARG K O 1
ATOM 8472 N N . VAL H 3 13 ? -37.758 -44.692 -80.982 1.00 119.89 10 VAL K N 1
ATOM 8473 C CA . VAL H 3 13 ? -36.477 -45.391 -81.105 1.00 116.78 10 VAL K CA 1
ATOM 8474 C C . VAL H 3 13 ? -36.660 -46.879 -80.794 1.00 117.81 10 VAL K C 1
ATOM 8475 O O . VAL H 3 13 ? -37.335 -4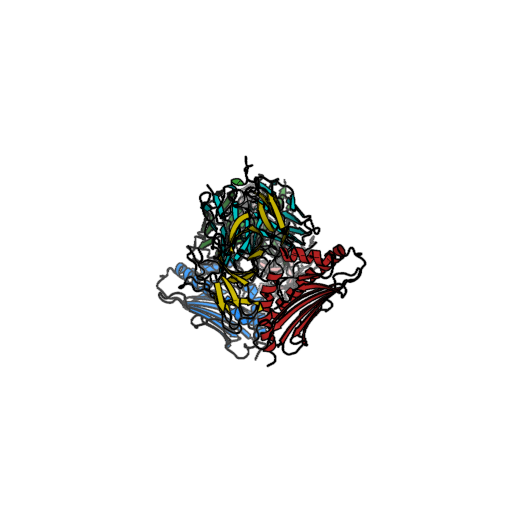7.245 -79.825 1.00 117.55 10 VAL K O 1
ATOM 8479 N N . THR H 3 14 ? -36.061 -47.727 -81.626 1.00 119.45 11 THR K N 1
ATOM 8480 C CA . THR H 3 14 ? -36.086 -49.171 -81.423 1.00 120.72 11 THR K CA 1
ATOM 8481 C C . THR H 3 14 ? -34.669 -49.732 -81.455 1.00 117.72 11 THR K C 1
ATOM 8482 O O . THR H 3 14 ? -33.935 -49.524 -82.422 1.00 118.63 11 THR K O 1
ATOM 8486 N N . VAL H 3 15 ? -34.288 -50.424 -80.383 1.00 114.74 12 VAL K N 1
ATOM 8487 C CA . VAL H 3 15 ? -32.996 -51.115 -80.309 1.00 112.72 12 VAL K CA 1
ATOM 8488 C C . VAL H 3 15 ? -33.178 -52.554 -79.825 1.00 114.75 12 VAL K C 1
ATOM 8489 O O . VAL H 3 15 ? -34.160 -52.870 -79.151 1.00 116.15 12 VAL K O 1
ATOM 8493 N N . SER H 3 16 ? -32.232 -53.419 -80.178 1.00 115.43 13 SER K N 1
ATOM 8494 C CA . SER H 3 16 ? -32.263 -54.813 -79.746 1.00 117.80 13 SER K CA 1
ATOM 8495 C C . SER H 3 16 ? -31.823 -54.942 -78.290 1.00 114.18 13 SER K C 1
ATOM 8496 O O . SER H 3 16 ? -31.113 -54.078 -77.771 1.00 109.68 13 SER K O 1
ATOM 8499 N N . GLU H 3 17 ? -32.256 -56.019 -77.638 1.00 116.81 14 GLU K N 1
ATOM 8500 C CA . GLU H 3 17 ? -31.851 -56.314 -76.264 1.00 114.80 14 GLU K CA 1
ATOM 8501 C C . GLU H 3 17 ? -30.372 -56.688 -76.212 1.00 113.36 14 GLU K C 1
ATOM 8502 O O . GLU H 3 17 ? -29.900 -57.504 -77.005 1.00 116.37 14 GLU K O 1
ATOM 8508 N N . GLY H 3 18 ? -29.648 -56.082 -75.278 1.00 109.28 15 GLY K N 1
ATOM 8509 C CA . GLY H 3 18 ? -28.218 -56.329 -75.132 1.00 108.30 15 GLY K CA 1
ATOM 8510 C C . GLY H 3 18 ? -27.357 -55.264 -75.785 1.00 105.04 15 GLY K C 1
ATOM 8511 O O . GLY H 3 18 ? -26.179 -55.126 -75.454 1.00 103.74 15 GLY K O 1
ATOM 8512 N N . ALA H 3 19 ? -27.946 -54.511 -76.713 1.00 104.48 16 ALA K N 1
ATOM 8513 C CA . ALA H 3 19 ? -27.254 -53.416 -77.395 1.00 102.23 16 ALA K CA 1
ATOM 8514 C C . ALA H 3 19 ? -27.040 -52.226 -76.461 1.00 97.85 16 ALA K C 1
ATOM 8515 O O . ALA H 3 19 ? -27.704 -52.108 -75.428 1.00 96.55 16 ALA K O 1
ATOM 8517 N N . SER H 3 20 ? -26.106 -51.350 -76.819 1.00 96.19 17 SER K N 1
ATOM 8518 C CA . SER H 3 20 ? -25.907 -50.122 -76.055 1.00 92.48 17 SER K CA 1
ATOM 8519 C C . SER H 3 20 ? -26.839 -49.022 -76.552 1.00 91.48 17 SER K C 1
ATOM 8520 O O . SER H 3 20 ? -27.102 -48.900 -77.754 1.00 93.57 17 SER K O 1
ATOM 8523 N N . LEU H 3 21 ? -27.336 -48.233 -75.605 1.00 88.82 18 LEU K N 1
ATOM 8524 C CA . LEU H 3 21 ? -28.321 -47.200 -75.877 1.00 88.30 18 LEU K CA 1
ATOM 8525 C C . LEU H 3 21 ? -27.754 -45.797 -75.689 1.00 85.88 18 LEU K C 1
ATOM 8526 O O . LEU H 3 21 ? -26.962 -45.547 -74.775 1.00 83.77 18 LEU K O 1
ATOM 8531 N N . GLN H 3 22 ? -28.165 -44.893 -76.572 1.00 86.85 19 GLN K N 1
ATOM 8532 C CA . GLN H 3 22 ? -27.950 -43.469 -76.386 1.00 85.14 19 GLN K CA 1
ATOM 8533 C C . GLN H 3 22 ? -29.186 -42.719 -76.848 1.00 86.74 19 GLN K C 1
ATOM 8534 O O . GLN H 3 22 ? -29.579 -42.801 -78.011 1.00 89.78 19 GLN K O 1
ATOM 8540 N N . LEU H 3 23 ? -29.811 -42.009 -75.917 1.00 85.34 20 LEU K N 1
ATOM 8541 C CA . LEU H 3 23 ? -30.937 -41.146 -76.240 1.00 87.27 20 LEU K CA 1
ATOM 8542 C C . LEU H 3 23 ? -30.463 -39.712 -76.102 1.00 86.31 20 LEU K C 1
ATOM 8543 O O . LEU H 3 23 ? -30.171 -39.246 -74.998 1.00 83.73 20 LEU K O 1
ATOM 8548 N N . ARG H 3 24 ? -30.362 -39.030 -77.238 1.00 89.17 21 ARG K N 1
ATOM 8549 C CA . ARG H 3 24 ? -29.709 -37.729 -77.290 1.00 89.25 21 ARG K CA 1
ATOM 8550 C C . ARG H 3 24 ? -30.615 -36.619 -76.778 1.00 89.54 21 ARG K C 1
ATOM 8551 O O . ARG H 3 24 ? -31.842 -36.699 -76.886 1.00 91.50 21 ARG K O 1
ATOM 8559 N N . CYS H 3 25 ? -29.993 -35.596 -76.199 1.00 88.21 22 CYS K N 1
ATOM 8560 C CA . CYS H 3 25 ? -30.706 -34.427 -75.711 1.00 88.82 22 CYS K CA 1
ATOM 8561 C C . CYS H 3 25 ? -29.812 -33.199 -75.736 1.00 89.38 22 CYS K C 1
ATOM 8562 O O . CYS H 3 25 ? -28.732 -33.189 -75.142 1.00 87.15 22 CYS K O 1
ATOM 8565 N N . LYS H 3 26 ? -30.274 -32.169 -76.431 1.00 93.25 23 LYS K N 1
ATOM 8566 C CA . LYS H 3 26 ? -29.593 -30.887 -76.453 1.00 95.01 23 LYS K CA 1
ATOM 8567 C C . LYS H 3 26 ? -30.494 -29.815 -75.849 1.00 96.23 23 LYS K C 1
ATOM 8568 O O . LYS H 3 26 ? -31.713 -29.984 -75.784 1.00 97.19 23 LYS K O 1
ATOM 8574 N N . TYR H 3 27 ? -29.886 -28.727 -75.383 1.00 96.79 24 TYR K N 1
ATOM 8575 C CA . TYR H 3 27 ? -30.638 -27.579 -74.886 1.00 98.91 24 TYR K CA 1
ATOM 8576 C C . TYR H 3 27 ? -30.122 -26.283 -75.507 1.00 103.32 24 TYR K C 1
ATOM 8577 O O . TYR H 3 27 ? -28.932 -26.153 -75.794 1.00 103.65 24 TYR K O 1
ATOM 8586 N N . SER H 3 28 ? -31.027 -25.335 -75.720 1.00 107.59 25 SER K N 1
ATOM 8587 C CA . SER H 3 28 ? -30.655 -24.009 -76.195 1.00 112.72 25 SER K CA 1
ATOM 8588 C C . SER H 3 28 ? -31.046 -22.999 -75.124 1.00 113.06 25 SER K C 1
ATOM 8589 O O . SER H 3 28 ? -32.123 -22.399 -75.182 1.00 116.41 25 SER K O 1
ATOM 8592 N N . TYR H 3 29 ? -30.166 -22.828 -74.140 1.00 110.31 26 TYR K N 1
ATOM 8593 C CA . TYR H 3 29 ? -30.482 -22.026 -72.957 1.00 110.23 26 TYR K CA 1
ATOM 8594 C C . TYR H 3 29 ? -29.563 -20.833 -72.709 1.00 112.56 26 TYR K C 1
ATOM 8595 O O . TYR H 3 29 ? -28.400 -20.823 -73.124 1.00 113.18 26 TYR K O 1
ATOM 8604 N N . SER H 3 30 ? -30.118 -19.836 -72.018 1.00 114.39 27 SER K N 1
ATOM 8605 C CA . SER H 3 30 ? -29.453 -18.562 -71.737 1.00 117.58 27 SER K CA 1
ATOM 8606 C C . SER H 3 30 ? -28.187 -18.712 -70.892 1.00 114.49 27 SER K C 1
ATOM 8607 O O . SER H 3 30 ? -27.187 -18.033 -71.143 1.00 117.54 27 SER K O 1
ATOM 8610 N N . ALA H 3 31 ? -28.237 -19.599 -69.898 1.00 109.08 28 ALA K N 1
ATOM 8611 C CA . ALA H 3 31 ? -27.095 -19.856 -69.018 1.00 106.20 28 ALA K CA 1
ATOM 8612 C C . ALA H 3 31 ? -26.833 -21.359 -68.837 1.00 101.03 28 ALA K C 1
ATOM 8613 O O . ALA H 3 31 ? -27.396 -22.192 -69.564 1.00 99.69 28 ALA K O 1
ATOM 8615 N N . THR H 3 32 ? -25.965 -21.690 -67.879 1.00 98.45 29 THR K N 1
ATOM 8616 C CA . THR H 3 32 ? -25.674 -23.078 -67.515 1.00 93.82 29 THR K CA 1
ATOM 8617 C C . THR H 3 32 ? -26.771 -23.602 -66.578 1.00 90.60 29 THR K C 1
ATOM 8618 O O . THR H 3 32 ? -26.906 -23.124 -65.447 1.00 91.04 29 THR K O 1
ATOM 8622 N N . PRO H 3 33 ? -27.555 -24.590 -67.051 1.00 87.98 30 PRO K N 1
ATOM 8623 C CA . PRO H 3 33 ? -28.771 -25.031 -66.374 1.00 85.99 30 PRO K CA 1
ATOM 8624 C C . PRO H 3 33 ? -28.619 -26.291 -65.512 1.00 82.16 30 PRO K C 1
ATOM 8625 O O . PRO H 3 33 ? -27.521 -26.843 -65.385 1.00 80.83 30 PRO K O 1
ATOM 8629 N N . TYR H 3 34 ? -29.733 -26.715 -64.917 1.00 80.74 31 TYR K N 1
ATOM 8630 C CA . TYR H 3 34 ? -29.823 -27.990 -64.218 1.00 77.77 31 TYR K CA 1
ATOM 8631 C C . TYR H 3 34 ? -30.492 -28.982 -65.158 1.00 76.63 31 TYR K C 1
ATOM 8632 O O . TYR H 3 34 ? -31.521 -28.677 -65.760 1.00 78.10 31 TYR K O 1
ATOM 8641 N N . LEU H 3 35 ? -29.906 -30.166 -65.285 1.00 74.24 32 LEU K N 1
ATOM 8642 C CA . LEU H 3 35 ? -30.357 -31.135 -66.279 1.00 73.42 32 LEU K CA 1
ATOM 8643 C C . LEU H 3 35 ? -30.916 -32.394 -65.631 1.00 72.45 32 LEU K C 1
ATOM 8644 O O . LEU H 3 35 ? -30.425 -32.839 -64.590 1.00 71.74 32 LEU K O 1
ATOM 8649 N N . PHE H 3 36 ? -31.955 -32.952 -66.249 1.00 72.92 33 PHE K N 1
ATOM 8650 C CA . PHE H 3 36 ? -32.680 -34.090 -65.684 1.00 72.97 33 PHE K CA 1
ATOM 8651 C C . PHE H 3 36 ? -33.058 -35.122 -66.752 1.00 73.23 33 PHE K C 1
ATOM 8652 O O . PHE H 3 36 ? -33.276 -34.781 -67.919 1.00 73.99 33 PHE K O 1
ATOM 8660 N N . TRP H 3 37 ? -33.129 -36.384 -66.338 1.00 72.88 34 TRP K N 1
ATOM 8661 C CA . TRP H 3 37 ? -33.760 -37.424 -67.139 1.00 73.93 34 TRP K CA 1
ATOM 8662 C C . TRP H 3 37 ? -34.884 -38.085 -66.354 1.00 76.28 34 TRP K C 1
ATOM 8663 O O . TRP H 3 37 ? -34.728 -38.398 -65.168 1.00 76.14 34 TRP K O 1
ATOM 8674 N N . TYR H 3 38 ? -36.016 -38.274 -67.030 1.00 78.98 35 TYR K N 1
ATOM 8675 C CA . TYR H 3 38 ? -37.187 -38.922 -66.456 1.00 82.35 35 TYR K CA 1
ATOM 8676 C C . TYR H 3 38 ? -37.567 -40.173 -67.245 1.00 84.57 35 TYR K C 1
ATOM 8677 O O . TYR H 3 38 ? -37.337 -40.246 -68.454 1.00 84.43 35 TYR K O 1
ATOM 8686 N N . VAL H 3 39 ? -38.141 -41.153 -66.550 1.00 87.29 36 VAL K N 1
ATOM 8687 C CA . VAL H 3 39 ? -38.553 -42.417 -67.160 1.00 90.03 36 VAL K CA 1
ATOM 8688 C C . VAL H 3 39 ? -40.024 -42.712 -66.860 1.00 95.62 36 VAL K C 1
ATOM 8689 O O . VAL H 3 39 ? -40.457 -42.649 -65.705 1.00 97.47 36 VAL K O 1
ATOM 8693 N N . GLN H 3 40 ? -40.785 -43.023 -67.907 1.00 99.04 37 GLN K N 1
ATOM 8694 C CA . GLN H 3 40 ? -42.203 -43.340 -67.762 1.00 105.22 37 GLN K CA 1
ATOM 8695 C C . GLN H 3 40 ? -42.533 -44.715 -68.338 1.00 109.06 37 GLN K C 1
ATOM 8696 O O . GLN H 3 40 ? -42.612 -44.889 -69.559 1.00 110.18 37 GLN K O 1
ATOM 8702 N N . TYR H 3 41 ? -42.719 -45.683 -67.443 1.00 111.77 38 TYR K N 1
ATOM 8703 C CA . TYR H 3 41 ? -43.164 -47.029 -67.808 1.00 116.55 38 TYR K CA 1
ATOM 8704 C C . TYR H 3 41 ? -44.671 -47.014 -68.076 1.00 123.57 38 TYR K C 1
ATOM 8705 O O . TYR H 3 41 ? -45.379 -46.175 -67.517 1.00 125.46 38 TYR K O 1
ATOM 8714 N N . PRO H 3 42 ? -45.164 -47.936 -68.931 1.00 128.13 39 PRO K N 1
ATOM 8715 C CA . PRO H 3 42 ? -46.586 -47.984 -69.305 1.00 135.80 39 PRO K CA 1
ATOM 8716 C C . PRO H 3 42 ? -47.558 -47.864 -68.125 1.00 140.80 39 PRO K C 1
ATOM 8717 O O . PRO H 3 42 ? -47.395 -48.551 -67.112 1.00 141.76 39 PRO K O 1
ATOM 8721 N N . ARG H 3 43 ? -48.543 -46.976 -68.271 1.00 144.53 40 ARG K N 1
ATOM 8722 C CA . ARG H 3 43 ? -49.624 -46.767 -67.290 1.00 150.62 40 ARG K CA 1
ATOM 8723 C C . ARG H 3 43 ? -49.172 -46.192 -65.937 1.00 146.89 40 ARG K C 1
ATOM 8724 O O . ARG H 3 43 ? -49.932 -46.198 -64.965 1.00 152.06 40 ARG K O 1
ATOM 8732 N N . GLN H 3 44 ? -47.942 -45.689 -65.884 1.00 138.55 41 GLN K N 1
ATOM 8733 C CA . GLN H 3 44 ? -47.418 -45.045 -64.680 1.00 134.91 41 GLN K CA 1
ATOM 8734 C C . GLN H 3 44 ? -47.086 -43.577 -64.940 1.00 130.07 41 GLN K C 1
ATOM 8735 O O . GLN H 3 44 ? -47.058 -43.130 -66.089 1.00 128.74 41 GLN K O 1
ATOM 8741 N N . GLY H 3 45 ? -46.851 -42.829 -63.866 1.00 128.15 42 GLY K N 1
ATOM 8742 C CA . GLY H 3 45 ? -46.379 -41.454 -63.977 1.00 123.49 42 GLY K CA 1
ATOM 8743 C C . GLY H 3 45 ? -44.868 -41.426 -64.116 1.00 115.82 42 GLY K C 1
ATOM 8744 O O . GLY H 3 45 ? -44.195 -42.377 -63.707 1.00 114.42 42 GLY K O 1
ATOM 8745 N N . PRO H 3 46 ? -44.318 -40.342 -64.703 1.00 111.51 43 PRO K N 1
ATOM 8746 C CA . PRO H 3 46 ? -42.868 -40.215 -64.830 1.00 104.78 43 PRO K CA 1
ATOM 8747 C C . PRO H 3 46 ? -42.142 -40.357 -63.493 1.00 102.76 43 PRO K C 1
ATOM 8748 O O . PRO H 3 46 ? -42.676 -39.966 -62.448 1.00 105.39 43 PRO K O 1
ATOM 8752 N N . GLN H 3 47 ? -40.947 -40.942 -63.542 1.00 98.87 44 GLN K N 1
ATOM 8753 C CA . GLN H 3 47 ? -40.059 -41.048 -62.386 1.00 97.00 44 GLN K CA 1
ATOM 8754 C C . GLN H 3 47 ? -38.735 -40.383 -62.730 1.00 91.51 44 GLN K C 1
ATOM 8755 O O . GLN H 3 47 ? -38.271 -40.474 -63.872 1.00 89.25 44 GLN K O 1
ATOM 8761 N N . MET H 3 48 ? -38.120 -39.727 -61.749 1.00 89.98 45 MET K N 1
ATOM 8762 C CA . MET H 3 48 ? -36.776 -39.190 -61.927 1.00 85.48 45 MET K CA 1
ATOM 8763 C C . MET H 3 48 ? -35.772 -40.329 -62.077 1.00 83.78 45 MET K C 1
ATOM 8764 O O . MET H 3 48 ? -35.701 -41.219 -61.225 1.00 85.80 45 MET K O 1
ATOM 8769 N N . LEU H 3 49 ? -35.009 -40.297 -63.167 1.00 80.64 46 LEU K N 1
ATOM 8770 C CA . LEU H 3 49 ? -33.967 -41.287 -63.416 1.00 79.12 46 LEU K CA 1
ATOM 8771 C C . LEU H 3 49 ? -32.637 -40.796 -62.851 1.00 76.65 46 LEU K C 1
ATOM 8772 O O . LEU H 3 49 ? -32.006 -41.487 -62.044 1.00 77.48 46 LEU K O 1
ATOM 8777 N N . LEU H 3 50 ? -32.228 -39.598 -63.270 1.00 74.22 47 LEU K N 1
ATOM 8778 C CA . LEU H 3 50 ? -30.993 -38.970 -62.795 1.00 72.36 47 LEU K CA 1
ATOM 8779 C C . LEU H 3 50 ? -30.999 -37.449 -62.992 1.00 71.23 47 LEU K C 1
ATOM 8780 O O . LEU H 3 50 ? -31.737 -36.927 -63.837 1.00 71.26 47 LEU K O 1
ATOM 8785 N N . LYS H 3 51 ? -30.175 -36.750 -62.208 1.00 70.76 48 LYS K N 1
ATOM 8786 C CA . LYS H 3 51 ? -30.107 -35.283 -62.243 1.00 70.30 48 LYS K CA 1
ATOM 8787 C C . LYS H 3 51 ? -28.676 -34.738 -62.188 1.00 69.19 48 LYS K C 1
ATOM 8788 O O . LYS H 3 51 ? -27.775 -35.389 -61.658 1.00 69.56 48 LYS K O 1
ATOM 8794 N N . TYR H 3 52 ? -28.481 -33.546 -62.748 1.00 68.63 49 TYR K N 1
ATOM 8795 C CA . TYR H 3 52 ? -27.209 -32.829 -62.646 1.00 68.48 49 TYR K CA 1
ATOM 8796 C C . TYR H 3 52 ? -27.422 -31.406 -62.122 1.00 69.68 49 TYR K C 1
ATOM 8797 O O . TYR H 3 52 ? -28.269 -30.670 -62.634 1.00 70.15 49 TYR K O 1
ATOM 8806 N N . TYR H 3 53 ? -26.643 -31.021 -61.113 1.00 70.83 50 TYR K N 1
ATOM 8807 C CA . TYR H 3 53 ? -26.673 -29.652 -60.607 1.00 72.45 50 TYR K CA 1
ATOM 8808 C C . TYR H 3 53 ? -25.357 -28.917 -60.856 1.00 73.53 50 TYR K C 1
ATOM 8809 O O . TYR H 3 53 ? -25.356 -27.840 -61.454 1.00 74.47 50 TYR K O 1
ATOM 8818 N N . SER H 3 54 ? -24.250 -29.498 -60.390 1.00 74.16 51 SER K N 1
ATOM 8819 C CA . SER H 3 54 ? -22.919 -28.909 -60.546 1.00 76.06 51 SER K CA 1
ATOM 8820 C C . SER H 3 54 ? -21.827 -29.950 -60.293 1.00 76.83 51 SER K C 1
ATOM 8821 O O . SER H 3 54 ? -22.123 -31.098 -59.955 1.00 76.03 51 SER K O 1
ATOM 8824 N N . GLY H 3 55 ? -20.570 -29.546 -60.464 1.00 79.09 52 GLY K N 1
ATOM 8825 C CA . GLY H 3 55 ? -19.435 -30.426 -60.210 1.00 80.89 52 GLY K CA 1
ATOM 8826 C C . GLY H 3 55 ? -19.294 -31.521 -61.246 1.00 79.38 52 GLY K C 1
ATOM 8827 O O . GLY H 3 55 ? -19.346 -31.253 -62.452 1.00 78.54 52 GLY K O 1
ATOM 8828 N N . ASP H 3 56 ? -19.129 -32.755 -60.770 1.00 79.67 53 ASP K N 1
ATOM 8829 C CA . ASP H 3 56 ? -18.905 -33.916 -61.629 1.00 78.98 53 ASP K CA 1
ATOM 8830 C C . ASP H 3 56 ? -19.917 -33.960 -62.777 1.00 75.99 53 ASP K C 1
ATOM 8831 O O . ASP H 3 56 ? -21.125 -34.004 -62.535 1.00 74.18 53 ASP K O 1
ATOM 8836 N N . PRO H 3 57 ? -19.424 -33.921 -64.031 1.00 76.29 54 PRO K N 1
ATOM 8837 C CA . PRO H 3 57 ? -20.298 -33.913 -65.213 1.00 74.43 54 PRO K CA 1
ATOM 8838 C C . PRO H 3 57 ? -21.003 -35.241 -65.509 1.00 72.91 54 PRO K C 1
ATOM 8839 O O . PRO H 3 57 ? -22.058 -35.235 -66.141 1.00 71.40 54 PRO K O 1
ATOM 8843 N N . VAL H 3 58 ? -20.425 -36.357 -65.068 1.00 74.11 55 VAL K N 1
ATOM 8844 C CA . VAL H 3 58 ? -21.019 -37.679 -65.289 1.00 73.65 55 VAL K CA 1
ATOM 8845 C C . VAL H 3 58 ? -21.875 -38.070 -64.087 1.00 73.71 55 VAL K C 1
ATOM 8846 O O . VAL H 3 58 ? -21.352 -38.293 -62.990 1.00 75.64 55 VAL K O 1
ATOM 8850 N N . VAL H 3 59 ? -23.189 -38.145 -64.296 1.00 72.60 56 VAL K N 1
ATOM 8851 C CA . VAL H 3 59 ? -24.124 -38.463 -63.212 1.00 73.32 56 VAL K CA 1
ATOM 8852 C C . VAL H 3 59 ? -24.760 -39.839 -63.381 1.00 74.16 56 VAL K C 1
ATOM 8853 O O . VAL H 3 59 ? -25.102 -40.247 -64.492 1.00 73.58 56 VAL K O 1
ATOM 8857 N N . GLN H 3 60 ? -24.910 -40.541 -62.260 1.00 76.49 57 GLN K N 1
ATOM 8858 C CA . GLN H 3 60 ? -25.360 -41.929 -62.238 1.00 78.41 57 GLN K CA 1
ATOM 8859 C C . GLN H 3 60 ? -26.863 -42.047 -62.000 1.00 78.95 57 GLN K C 1
ATOM 8860 O O . GLN H 3 60 ? -27.459 -41.247 -61.269 1.00 79.16 57 GLN K O 1
ATOM 8866 N N . GLY H 3 61 ? -27.460 -43.058 -62.621 1.00 79.75 58 GLY K N 1
ATOM 8867 C CA . GLY H 3 61 ? -28.839 -43.437 -62.353 1.00 81.41 58 GLY K CA 1
ATOM 8868 C C . GLY H 3 61 ? -28.880 -44.872 -61.872 1.00 84.83 58 GLY K C 1
ATOM 8869 O O . GLY H 3 61 ? -27.841 -45.525 -61.750 1.00 85.75 58 GLY K O 1
ATOM 8870 N N . VAL H 3 62 ? -30.084 -45.362 -61.593 1.00 87.43 59 VAL K N 1
ATOM 8871 C CA . VAL H 3 62 ? -30.279 -46.752 -61.196 1.00 91.45 59 VAL K CA 1
ATOM 8872 C C . VAL H 3 62 ? -30.248 -47.626 -62.450 1.00 91.40 59 VAL K C 1
ATOM 8873 O O . VAL H 3 62 ? -30.609 -47.167 -63.538 1.00 89.32 59 VAL K O 1
ATOM 8877 N N . ASN H 3 63 ? -29.798 -48.871 -62.293 1.00 94.35 60 ASN K N 1
ATOM 8878 C CA . ASN H 3 63 ? -29.795 -49.872 -63.373 1.00 95.26 60 ASN K CA 1
ATOM 8879 C C . ASN H 3 63 ? -28.890 -49.542 -64.567 1.00 91.83 60 ASN K C 1
ATOM 8880 O O . ASN H 3 63 ? -29.293 -49.687 -65.722 1.00 91.40 60 ASN K O 1
ATOM 8885 N N . GLY H 3 64 ? -27.671 -49.092 -64.278 1.00 90.15 61 GLY K N 1
ATOM 8886 C CA . GLY H 3 64 ? -26.644 -48.887 -65.303 1.00 87.90 61 GLY K CA 1
ATOM 8887 C C . GLY H 3 64 ? -26.802 -47.679 -66.215 1.00 84.31 61 GLY K C 1
ATOM 8888 O O . GLY H 3 64 ? -26.087 -47.562 -67.212 1.00 83.45 61 GLY K O 1
ATOM 8889 N N . PHE H 3 65 ? -27.731 -46.784 -65.880 1.00 82.87 62 PHE K N 1
ATOM 8890 C CA . PHE H 3 65 ? -27.941 -45.552 -66.644 1.00 80.05 62 PHE K CA 1
ATOM 8891 C C . PHE H 3 65 ? -26.972 -44.455 -66.220 1.00 78.08 62 PHE K C 1
ATOM 8892 O O . PHE H 3 65 ? -26.680 -44.301 -65.033 1.00 78.59 62 PHE K O 1
ATOM 8900 N N . GLU H 3 66 ? -26.481 -43.694 -67.196 1.00 76.48 63 GLU K N 1
ATOM 8901 C CA . GLU H 3 66 ? -25.680 -42.502 -66.920 1.00 75.10 63 GLU K CA 1
ATOM 8902 C C . GLU H 3 66 ? -25.832 -41.434 -68.005 1.00 73.81 63 GLU K C 1
ATOM 8903 O O . GLU H 3 66 ? -26.145 -41.741 -69.158 1.00 74.17 63 GLU K O 1
ATOM 8909 N N . ALA H 3 67 ? -25.625 -40.178 -67.614 1.00 72.75 64 ALA K N 1
ATOM 8910 C CA . ALA H 3 67 ? -25.629 -39.054 -68.547 1.00 72.19 64 ALA K CA 1
ATOM 8911 C C . ALA H 3 67 ? -24.457 -38.120 -68.271 1.00 72.18 64 ALA K C 1
ATOM 8912 O O . ALA H 3 67 ? -24.002 -37.997 -67.131 1.00 72.29 64 ALA K O 1
ATOM 8914 N N . GLU H 3 68 ? -23.971 -37.466 -69.321 1.00 72.70 65 GLU K N 1
ATOM 8915 C CA . GLU H 3 68 ? -22.859 -36.537 -69.197 1.00 73.45 65 GLU K CA 1
ATOM 8916 C C . GLU H 3 68 ? -23.244 -35.143 -69.677 1.00 73.82 65 GLU K C 1
ATOM 8917 O O . GLU H 3 68 ? -23.686 -34.960 -70.812 1.00 74.77 65 GLU K O 1
ATOM 8923 N N . PHE H 3 69 ? -23.085 -34.166 -68.793 1.00 73.75 66 PHE K N 1
ATOM 8924 C CA . PHE H 3 69 ? -23.286 -32.769 -69.145 1.00 74.81 66 PHE K CA 1
ATOM 8925 C C . PHE H 3 69 ? -22.063 -32.278 -69.900 1.00 77.36 66 PHE K C 1
ATOM 8926 O O . PHE H 3 69 ? -20.928 -32.483 -69.462 1.00 78.34 66 PHE K O 1
ATOM 8934 N N . SER H 3 70 ? -22.301 -31.651 -71.046 1.00 79.28 67 SER K N 1
ATOM 8935 C CA . SER H 3 70 ? -21.228 -31.075 -71.843 1.00 82.77 67 SER K CA 1
ATOM 8936 C C . SER H 3 70 ? -21.523 -29.608 -72.120 1.00 85.24 67 SER K C 1
ATOM 8937 O O . SER H 3 70 ? -22.423 -29.282 -72.892 1.00 86.24 67 SER K O 1
ATOM 8940 N N . LYS H 3 71 ? -20.763 -28.733 -71.466 1.00 87.00 68 LYS K N 1
ATOM 8941 C CA . LYS H 3 71 ? -20.898 -27.284 -71.618 1.00 90.11 68 LYS K CA 1
ATOM 8942 C C . LYS H 3 71 ? -20.764 -26.839 -73.078 1.00 94.29 68 LYS K C 1
ATOM 8943 O O . LYS H 3 71 ? -21.572 -26.044 -73.563 1.00 96.07 68 LYS K O 1
ATOM 8949 N N . SER H 3 72 ? -19.749 -27.361 -73.767 1.00 96.56 69 SER K N 1
ATOM 8950 C CA . SER H 3 72 ? -19.478 -27.000 -75.162 1.00 101.49 69 SER K CA 1
ATOM 8951 C C . SER H 3 72 ? -20.535 -27.531 -76.137 1.00 101.02 69 SER K C 1
ATOM 8952 O O . SER H 3 72 ? -20.898 -26.849 -77.096 1.00 105.03 69 SER K O 1
ATOM 8955 N N . ASP H 3 73 ? -21.021 -28.745 -75.882 1.00 96.85 70 ASP K N 1
ATOM 8956 C CA . ASP H 3 73 ? -22.047 -29.376 -76.716 1.00 96.47 70 ASP K CA 1
ATOM 8957 C C . ASP H 3 73 ? -23.456 -28.862 -76.453 1.00 95.20 70 ASP K C 1
ATOM 8958 O O . ASP H 3 73 ? -24.335 -29.005 -77.307 1.00 96.96 70 ASP K O 1
ATOM 8963 N N . SER H 3 74 ? -23.665 -28.278 -75.274 1.00 92.74 71 SER K N 1
ATOM 8964 C CA . SER H 3 74 ? -25.004 -27.971 -74.766 1.00 91.03 71 SER K CA 1
ATOM 8965 C C . SER H 3 74 ? -25.875 -29.230 -74.790 1.00 88.18 71 SER K C 1
ATOM 8966 O O . SER H 3 74 ? -26.999 -29.212 -75.303 1.00 89.53 71 SER K O 1
ATOM 8969 N N . SER H 3 75 ? -25.346 -30.317 -74.229 1.00 84.81 72 SER K N 1
ATOM 8970 C CA . SER H 3 75 ? -26.003 -31.620 -74.303 1.00 82.55 72 SER K CA 1
ATOM 8971 C C . SER H 3 75 ? -26.001 -32.372 -72.976 1.00 78.59 72 SER K C 1
ATOM 8972 O O . SER H 3 75 ? -25.230 -32.055 -72.069 1.00 77.55 72 SER K O 1
ATOM 8975 N N . PHE H 3 76 ? -26.865 -33.379 -72.886 1.00 76.99 73 PHE K N 1
ATOM 8976 C CA . PHE H 3 76 ? -26.995 -34.207 -71.690 1.00 74.12 73 PHE K CA 1
ATOM 8977 C C . PHE H 3 76 ? -27.478 -35.601 -72.095 1.00 73.89 73 PHE K C 1
ATOM 8978 O O . PHE H 3 76 ? -28.468 -36.107 -71.558 1.00 73.47 73 PHE K O 1
ATOM 8986 N N . HIS H 3 77 ? -26.775 -36.217 -73.048 1.00 74.78 74 HIS K N 1
ATOM 8987 C CA . HIS H 3 77 ? -27.222 -37.486 -73.628 1.00 75.28 74 HIS K CA 1
ATOM 8988 C C . HIS H 3 77 ? -27.248 -38.611 -72.586 1.00 73.53 74 HIS K C 1
ATOM 8989 O O . HIS H 3 77 ? -26.318 -38.749 -71.781 1.00 72.55 74 HIS K O 1
ATOM 8996 N N . LEU H 3 78 ? -28.321 -39.403 -72.617 1.00 73.89 75 LEU K N 1
ATOM 8997 C CA . LEU H 3 78 ? -28.502 -40.545 -71.718 1.00 73.06 75 LEU K CA 1
ATOM 8998 C C . LEU H 3 78 ? -27.916 -41.810 -72.344 1.00 74.21 75 LEU K C 1
ATOM 8999 O O . LEU H 3 78 ? -28.049 -42.028 -73.548 1.00 76.01 75 LEU K O 1
ATOM 9004 N N . ARG H 3 79 ? -27.274 -42.637 -71.521 1.00 73.75 76 ARG K N 1
ATOM 9005 C CA . ARG H 3 79 ? -26.557 -43.819 -72.002 1.00 75.07 76 ARG K CA 1
ATOM 9006 C C . ARG H 3 79 ? -26.736 -45.053 -71.117 1.00 75.81 76 ARG K C 1
ATOM 9007 O O . ARG H 3 79 ? -26.856 -44.941 -69.894 1.00 75.10 76 ARG K O 1
ATOM 9015 N N . LYS H 3 80 ? -26.760 -46.226 -71.752 1.00 77.82 77 LYS K N 1
ATOM 9016 C CA . LYS H 3 80 ? -26.687 -47.510 -71.048 1.00 79.47 77 LYS K CA 1
ATOM 9017 C C . LYS H 3 80 ? -25.963 -48.549 -71.895 1.00 81.64 77 LYS K C 1
ATOM 9018 O O . LYS H 3 80 ? -26.271 -48.720 -73.072 1.00 82.87 77 LYS K O 1
ATOM 9024 N N . ALA H 3 81 ? -25.012 -49.245 -71.276 1.00 82.78 78 ALA K N 1
ATOM 9025 C CA . ALA H 3 81 ? -24.146 -50.198 -71.971 1.00 85.33 78 ALA K CA 1
ATOM 9026 C C . ALA H 3 81 ? -24.891 -51.405 -72.536 1.00 88.30 78 ALA K C 1
ATOM 9027 O O . ALA H 3 81 ? -24.589 -51.860 -73.640 1.00 90.20 78 ALA K O 1
ATOM 9029 N N . SER H 3 82 ? -25.856 -51.925 -71.779 1.00 89.33 79 SER K N 1
ATOM 9030 C CA . SER H 3 82 ? -26.597 -53.114 -72.197 1.00 92.94 79 SER K CA 1
ATOM 9031 C C . SER H 3 82 ? -28.051 -53.075 -71.714 1.00 93.53 79 SER K C 1
ATOM 9032 O O . SER H 3 82 ? -28.340 -53.405 -70.558 1.00 94.57 79 SER K O 1
ATOM 9035 N N . VAL H 3 83 ? -28.958 -52.673 -72.608 1.00 93.64 80 VAL K N 1
ATOM 9036 C CA . VAL H 3 83 ? -30.385 -52.531 -72.272 1.00 94.79 80 VAL K CA 1
ATOM 9037 C C . VAL H 3 83 ? -31.078 -53.863 -71.989 1.00 99.51 80 VAL K C 1
ATOM 9038 O O . VAL H 3 83 ? -30.734 -54.899 -72.568 1.00 102.36 80 VAL K O 1
ATOM 9042 N N . HIS H 3 84 ? -32.054 -53.817 -71.085 1.00 100.86 81 HIS K N 1
ATOM 9043 C CA . HIS H 3 84 ? -32.841 -54.987 -70.717 1.00 106.11 81 HIS K CA 1
ATOM 9044 C C . HIS H 3 84 ? -34.256 -54.904 -71.288 1.00 109.03 81 HIS K C 1
ATOM 9045 O O . HIS H 3 84 ? -34.721 -53.823 -71.662 1.00 106.84 81 HIS K O 1
ATOM 9052 N N . ARG H 3 85 ? -34.932 -56.051 -71.343 1.00 114.64 82 ARG K N 1
ATOM 9053 C CA . ARG H 3 85 ? -36.335 -56.138 -71.752 1.00 118.94 82 ARG K CA 1
ATOM 9054 C C . ARG H 3 85 ? -37.216 -55.105 -71.038 1.00 117.92 82 ARG K C 1
ATOM 9055 O O . ARG H 3 85 ? -38.092 -54.495 -71.654 1.00 118.97 82 ARG K O 1
ATOM 9063 N N . SER H 3 86 ? -36.959 -54.901 -69.747 1.00 116.39 83 SER K N 1
ATOM 9064 C CA . SER H 3 86 ? -37.788 -54.038 -68.902 1.00 116.28 83 SER K CA 1
ATOM 9065 C C . SER H 3 86 ? -37.506 -52.533 -69.044 1.00 110.48 83 SER K C 1
ATOM 9066 O O . SER H 3 86 ? -38.168 -51.713 -68.401 1.00 110.49 83 SER K O 1
ATOM 9069 N N . ASP H 3 87 ? -36.535 -52.173 -69.879 1.00 106.20 84 ASP K N 1
ATOM 9070 C CA . ASP H 3 87 ? -36.181 -50.766 -70.089 1.00 101.09 84 ASP K CA 1
ATOM 9071 C C . ASP H 3 87 ? -37.051 -50.085 -71.150 1.00 102.05 84 ASP K C 1
ATOM 9072 O O . ASP H 3 87 ? -36.861 -48.903 -71.449 1.00 98.78 84 ASP K O 1
ATOM 9077 N N . SER H 3 88 ? -37.994 -50.839 -71.717 1.00 107.02 85 SER K N 1
ATOM 9078 C CA . SER H 3 88 ? -38.975 -50.294 -72.652 1.00 109.52 85 SER K CA 1
ATOM 9079 C C . SER H 3 88 ? -39.891 -49.324 -71.921 1.00 110.06 85 SER K C 1
ATOM 9080 O O . SER H 3 88 ? -40.642 -49.720 -71.024 1.00 113.29 85 SER K O 1
ATOM 9083 N N . ALA H 3 89 ? -39.804 -48.052 -72.305 1.00 107.42 86 ALA K N 1
ATOM 9084 C CA . ALA H 3 89 ? -40.529 -46.962 -71.651 1.00 107.62 86 ALA K CA 1
ATOM 9085 C C . ALA H 3 89 ? -40.406 -45.673 -72.466 1.00 105.89 86 ALA K C 1
ATOM 9086 O O . ALA H 3 89 ? -39.834 -45.674 -73.558 1.00 105.12 86 ALA K O 1
ATOM 9088 N N . VAL H 3 90 ? -40.954 -44.581 -71.937 1.00 106.13 87 VAL K N 1
ATOM 9089 C CA . VAL H 3 90 ? -40.742 -43.256 -72.518 1.00 104.59 87 VAL K CA 1
ATOM 9090 C C . VAL H 3 90 ? -39.712 -42.498 -71.678 1.00 99.16 87 VAL K C 1
ATOM 9091 O O . VAL H 3 90 ? -39.810 -42.451 -70.448 1.00 98.34 87 VAL K O 1
ATOM 9095 N N . TYR H 3 91 ? -38.721 -41.919 -72.351 1.00 96.25 88 TYR K N 1
ATOM 9096 C CA . TYR H 3 91 ? -37.633 -41.214 -71.679 1.00 91.52 88 TYR K CA 1
ATOM 9097 C C . TYR H 3 91 ? -37.678 -39.724 -71.985 1.00 91.34 88 TYR K C 1
ATOM 9098 O O . TYR H 3 91 ? -37.653 -39.313 -73.150 1.00 92.79 88 TYR K O 1
ATOM 9107 N N . PHE H 3 92 ? -37.756 -38.927 -70.922 1.00 90.30 89 PHE K N 1
ATOM 9108 C CA . PHE H 3 92 ? -37.889 -37.479 -71.030 1.00 90.70 89 PHE K CA 1
ATOM 9109 C C . PHE H 3 92 ? -36.647 -36.759 -70.542 1.00 86.83 89 PHE K C 1
ATOM 9110 O O . PHE H 3 92 ? -36.137 -37.042 -69.457 1.00 84.54 89 PHE K O 1
ATOM 9118 N N . CYS H 3 93 ? -36.176 -35.821 -71.353 1.00 86.95 90 CYS K N 1
ATOM 9119 C CA . CYS H 3 93 ? -35.087 -34.937 -70.977 1.00 84.32 90 CYS K CA 1
ATOM 9120 C C . CYS H 3 93 ? -35.667 -33.614 -70.487 1.00 85.67 90 CYS K C 1
ATOM 9121 O O . CYS H 3 93 ? -36.608 -33.084 -71.085 1.00 89.24 90 CYS K O 1
ATOM 9124 N N . ALA H 3 94 ? -35.107 -33.083 -69.404 1.00 83.47 91 ALA K N 1
ATOM 9125 C CA . ALA H 3 94 ? -35.627 -31.855 -68.800 1.00 85.04 91 ALA K CA 1
ATOM 9126 C C . ALA H 3 94 ? -34.525 -30.913 -68.330 1.00 83.19 91 ALA K C 1
ATOM 9127 O O . ALA H 3 94 ? -33.456 -31.362 -67.904 1.00 80.43 91 ALA K O 1
ATOM 9129 N N . VAL H 3 95 ? -34.791 -29.608 -68.423 1.00 85.34 92 VAL K N 1
ATOM 9130 C CA . VAL H 3 95 ? -33.890 -28.591 -67.869 1.00 84.57 92 VAL K CA 1
ATOM 9131 C C . VAL H 3 95 ? -34.630 -27.508 -67.074 1.00 87.00 92 VAL K C 1
ATOM 9132 O O . VAL H 3 95 ? -35.835 -27.291 -67.248 1.00 90.02 92 VAL K O 1
ATOM 9136 N N . SER H 3 96 ? -33.885 -26.842 -66.197 1.00 86.23 93 SER K N 1
ATOM 9137 C CA . SER H 3 96 ? -34.352 -25.654 -65.491 1.00 88.81 93 SER K CA 1
ATOM 9138 C C . SER H 3 96 ? -33.159 -24.739 -65.248 1.00 88.63 93 SER K C 1
ATOM 9139 O O . SER H 3 96 ? -32.021 -25.204 -65.203 1.00 86.24 93 SER K O 1
ATOM 9142 N N . ALA H 3 97 ? -33.420 -23.444 -65.100 1.00 91.90 94 ALA K N 1
ATOM 9143 C CA . ALA H 3 97 ? -32.355 -22.451 -64.971 1.00 92.91 94 ALA K CA 1
ATOM 9144 C C . ALA H 3 97 ? -32.027 -22.133 -63.512 1.00 92.97 94 ALA K C 1
ATOM 9145 O O . ALA H 3 97 ? -32.851 -22.347 -62.615 1.00 93.38 94 ALA K O 1
ATOM 9147 N N . LYS H 3 98 ? -30.819 -21.613 -63.290 1.00 93.27 95 LYS K N 1
ATOM 9148 C CA . LYS H 3 98 ? -30.362 -21.201 -61.965 1.00 94.07 95 LYS K CA 1
ATOM 9149 C C . LYS H 3 98 ? -31.392 -20.369 -61.205 1.00 97.04 95 LYS K C 1
ATOM 9150 O O . LYS H 3 98 ? -31.564 -20.542 -59.996 1.00 97.45 95 LYS K O 1
ATOM 9156 N N . GLY H 3 99 ? -32.070 -19.467 -61.911 1.00 99.83 96 GLY K N 1
ATOM 9157 C CA . GLY H 3 99 ? -33.036 -18.566 -61.282 1.00 103.19 96 GLY K CA 1
ATOM 9158 C C . GLY H 3 99 ? -34.333 -19.245 -60.883 1.00 103.01 96 GLY K C 1
ATOM 9159 O O . GLY H 3 99 ? -34.917 -18.921 -59.847 1.00 104.99 96 GLY K O 1
ATOM 9160 N N . THR H 3 100 ? -34.777 -20.192 -61.707 1.00 101.03 97 THR K N 1
ATOM 9161 C CA . THR H 3 100 ? -36.073 -20.838 -61.515 1.00 101.78 97 THR K CA 1
ATOM 9162 C C . THR H 3 100 ? -35.941 -22.204 -60.850 1.00 98.41 97 THR K C 1
ATOM 9163 O O . THR H 3 100 ? -36.563 -22.445 -59.816 1.00 100.01 97 THR K O 1
ATOM 9167 N N . GLY H 3 101 ? -35.147 -23.091 -61.448 1.00 94.45 98 GLY K N 1
ATOM 9168 C CA . GLY H 3 101 ? -34.818 -24.386 -60.848 1.00 91.31 98 GLY K CA 1
ATOM 9169 C C . GLY H 3 101 ? -35.970 -25.367 -60.714 1.00 91.88 98 GLY K C 1
ATOM 9170 O O . GLY H 3 101 ? -35.861 -26.527 -61.121 1.00 89.77 98 GLY K O 1
ATOM 9171 N N . SER H 3 102 ? -37.069 -24.899 -60.131 1.00 95.22 99 SER K N 1
ATOM 9172 C CA . SER H 3 102 ? -38.241 -25.726 -59.873 1.00 97.07 99 SER K CA 1
ATOM 9173 C C . SER H 3 102 ? -39.251 -25.686 -61.022 1.00 99.23 99 SER K C 1
ATOM 9174 O O . SER H 3 102 ? -40.261 -26.390 -60.990 1.00 101.33 99 SER K O 1
ATOM 9177 N N . LYS H 3 103 ? -38.974 -24.859 -62.030 1.00 99.32 100 LYS K N 1
ATOM 9178 C CA . LYS H 3 103 ? -39.794 -24.800 -63.240 1.00 101.83 100 LYS K CA 1
ATOM 9179 C C . LYS H 3 103 ? -39.127 -25.603 -64.357 1.00 98.52 100 LYS K C 1
ATOM 9180 O O . LYS H 3 103 ? -38.217 -25.114 -65.034 1.00 96.92 100 LYS K O 1
ATOM 9186 N N . LEU H 3 104 ? -39.585 -26.841 -64.535 1.00 98.03 101 LEU K N 1
ATOM 9187 C CA . LEU H 3 104 ? -39.034 -27.739 -65.547 1.00 95.42 101 LEU K CA 1
ATOM 9188 C C . LEU H 3 104 ? -39.495 -27.396 -66.956 1.00 98.44 101 LEU K C 1
ATOM 9189 O O . LEU H 3 104 ? -40.610 -26.909 -67.162 1.00 103.20 101 LEU K O 1
ATOM 9194 N N . SER H 3 105 ? -38.622 -27.663 -67.920 1.00 96.40 102 SER K N 1
ATOM 9195 C CA . SER H 3 105 ? -38.944 -27.511 -69.331 1.00 99.46 102 SER K CA 1
ATOM 9196 C C . SER H 3 105 ? -38.631 -28.832 -70.029 1.00 97.53 102 SER K C 1
ATOM 9197 O O . SER H 3 105 ? -37.476 -29.123 -70.346 1.00 94.34 102 SER K O 1
ATOM 9200 N N . PHE H 3 106 ? -39.670 -29.636 -70.240 1.00 100.10 103 PHE K N 1
ATOM 9201 C CA . PHE H 3 106 ? -39.516 -30.983 -70.788 1.00 98.82 103 PHE K CA 1
ATOM 9202 C C . PHE H 3 106 ? -39.250 -30.992 -72.287 1.00 100.58 103 PHE K C 1
ATOM 9203 O O . PHE H 3 106 ? -39.542 -30.022 -72.988 1.00 104.19 103 PHE K O 1
ATOM 9211 N N . GLY H 3 107 ? -38.690 -32.101 -72.763 1.00 98.61 104 GLY K N 1
ATOM 9212 C CA . GLY H 3 107 ? -38.487 -32.326 -74.189 1.00 100.90 104 GLY K CA 1
ATOM 9213 C C . GLY H 3 107 ? -39.570 -33.201 -74.787 1.00 105.06 104 GLY K C 1
ATOM 9214 O O . GLY H 3 107 ? -40.367 -33.802 -74.060 1.00 105.73 104 GLY K O 1
ATOM 9215 N N . LYS H 3 108 ? -39.584 -33.275 -76.118 1.00 108.51 105 LYS K N 1
ATOM 9216 C CA . LYS H 3 108 ? -40.582 -34.038 -76.875 1.00 113.57 105 LYS K CA 1
ATOM 9217 C C . LYS H 3 108 ? -40.854 -35.414 -76.264 1.00 111.94 105 LYS K C 1
ATOM 9218 O O . LYS H 3 108 ? -42.007 -35.839 -76.167 1.00 116.02 105 LYS K O 1
ATOM 9224 N N . GLY H 3 109 ? -39.787 -36.089 -75.841 1.00 106.60 106 GLY K N 1
ATOM 9225 C CA . GLY H 3 109 ? -39.881 -37.430 -75.274 1.00 105.20 106 GLY K CA 1
ATOM 9226 C C . GLY H 3 109 ? -39.599 -38.491 -76.318 1.00 106.64 106 GLY K C 1
ATOM 9227 O O . GLY H 3 109 ? -40.088 -38.406 -77.449 1.00 111.36 106 GLY K O 1
ATOM 9228 N N . ALA H 3 110 ? -38.804 -39.488 -75.935 1.00 103.05 107 ALA K N 1
ATOM 9229 C CA . ALA H 3 110 ? -38.450 -40.591 -76.828 1.00 104.22 107 ALA K CA 1
ATOM 9230 C C . ALA H 3 110 ? -39.002 -41.921 -76.316 1.00 105.45 107 ALA K C 1
ATOM 9231 O O . ALA H 3 110 ? -38.631 -42.384 -75.231 1.00 102.21 107 ALA K O 1
ATOM 9233 N N . LYS H 3 111 ? -39.892 -42.524 -77.101 1.00 110.76 108 LYS K N 1
ATOM 9234 C CA . LYS H 3 111 ? -40.480 -43.815 -76.752 1.00 113.20 108 LYS K CA 1
ATOM 9235 C C . LYS H 3 111 ? -39.549 -44.948 -77.178 1.00 111.79 108 LYS K C 1
ATOM 9236 O O . LYS H 3 111 ? -39.378 -45.216 -78.372 1.00 114.36 108 LYS K O 1
ATOM 9242 N N . LEU H 3 112 ? -38.943 -45.603 -76.191 1.00 108.20 109 LEU K N 1
ATOM 9243 C CA . LEU H 3 112 ? -38.016 -46.693 -76.454 1.00 106.97 109 LEU K CA 1
ATOM 9244 C C . LEU H 3 112 ? -38.706 -48.047 -76.462 1.00 111.45 109 LEU K C 1
ATOM 9245 O O . LEU H 3 112 ? -39.383 -48.422 -75.501 1.00 112.87 109 LEU K O 1
ATOM 9250 N N . THR H 3 113 ? -38.516 -48.770 -77.560 1.00 114.14 110 THR K N 1
ATOM 9251 C CA . THR H 3 113 ? -38.908 -50.162 -77.649 1.00 118.29 110 THR K CA 1
ATOM 9252 C C . THR H 3 113 ? -37.633 -50.999 -77.697 1.00 115.80 110 THR K C 1
ATOM 9253 O O . THR H 3 113 ? -36.745 -50.739 -78.513 1.00 114.11 110 THR K O 1
ATOM 9257 N N . VAL H 3 114 ? -37.534 -51.979 -76.802 1.00 116.08 111 VAL K N 1
ATOM 9258 C CA . VAL H 3 114 ? -36.453 -52.969 -76.862 1.00 115.32 111 VAL K CA 1
ATOM 9259 C C . VAL H 3 114 ? -36.996 -54.347 -77.247 1.00 121.37 111 VAL K C 1
ATOM 9260 O O . VAL H 3 114 ? -38.124 -54.702 -76.898 1.00 125.50 111 VAL K O 1
ATOM 9264 N N . SER H 3 115 ? -36.183 -55.112 -77.970 1.00 122.37 112 SER K N 1
ATOM 9265 C CA . SER H 3 115 ? -36.565 -56.442 -78.427 1.00 128.38 112 SER K CA 1
ATOM 9266 C C . SER H 3 115 ? -35.718 -57.509 -77.740 1.00 128.17 112 SER K C 1
ATOM 9267 O O . SER H 3 115 ? -35.985 -58.706 -77.862 1.00 133.43 112 SER K O 1
ATOM 9270 N N . ALA H 3 139 ? -47.775 -41.217 -52.017 1.00 138.54 136 ALA K N 1
ATOM 9271 C CA . ALA H 3 139 ? -47.318 -40.307 -53.050 1.00 132.51 136 ALA K CA 1
ATOM 9272 C C . ALA H 3 139 ? -48.453 -39.441 -53.521 1.00 131.21 136 ALA K C 1
ATOM 9273 O O . ALA H 3 139 ? -49.281 -39.011 -52.742 1.00 133.20 136 ALA K O 1
ATOM 9275 N N . VAL H 3 140 ? -48.496 -39.210 -54.818 1.00 128.53 137 VAL K N 1
ATOM 9276 C CA . VAL H 3 140 ? -49.542 -38.368 -55.402 1.00 127.37 137 VAL K CA 1
ATOM 9277 C C . VAL H 3 140 ? -50.688 -39.224 -55.962 1.00 131.53 137 VAL K C 1
ATOM 9278 O O . VAL H 3 140 ? -50.458 -40.157 -56.738 1.00 132.94 137 VAL K O 1
ATOM 9282 N N . THR H 3 141 ? -51.913 -38.900 -55.551 1.00 133.99 138 THR K N 1
ATOM 9283 C CA . THR H 3 141 ? -53.114 -39.614 -55.992 1.00 138.39 138 THR K CA 1
ATOM 9284 C C . THR H 3 141 ? -54.160 -38.659 -56.572 1.00 137.59 138 THR K C 1
ATOM 9285 O O . THR H 3 141 ? -54.753 -37.853 -55.849 1.00 138.40 138 THR K O 1
ATOM 9289 N N . GLN H 3 142 ? -54.372 -38.758 -57.883 1.00 136.52 139 GLN K N 1
ATOM 9290 C CA . GLN H 3 142 ? -55.321 -37.900 -58.598 1.00 135.96 139 GLN K CA 1
ATOM 9291 C C . GLN H 3 142 ? -56.609 -38.640 -58.973 1.00 141.24 139 GLN K C 1
ATOM 9292 O O . GLN H 3 142 ? -56.570 -39.670 -59.651 1.00 143.19 139 GLN K O 1
ATOM 9298 N N . SER H 3 143 ? -57.742 -38.104 -58.520 1.00 144.11 140 SER K N 1
ATOM 9299 C CA . SER H 3 143 ? -59.064 -38.699 -58.768 1.00 149.81 140 SER K CA 1
ATOM 9300 C C . SER H 3 143 ? -59.576 -38.404 -60.199 1.00 148.93 140 SER K C 1
ATOM 9301 O O . SER H 3 143 ? -58.821 -37.867 -61.011 1.00 144.32 140 SER K O 1
ATOM 9304 N N . ASN H 3 146 ? -60.728 -41.379 -65.203 1.00 156.85 143 ASN K N 1
ATOM 9305 C CA . ASN H 3 146 ? -61.424 -41.244 -66.482 1.00 158.58 143 ASN K CA 1
ATOM 9306 C C . ASN H 3 146 ? -62.625 -40.307 -66.372 1.00 159.62 143 ASN K C 1
ATOM 9307 O O . ASN H 3 146 ? -63.394 -40.378 -65.408 1.00 162.64 143 ASN K O 1
ATOM 9312 N N . LYS H 3 147 ? -62.778 -39.431 -67.363 1.00 157.76 144 LYS K N 1
ATOM 9313 C CA . LYS H 3 147 ? -63.903 -38.497 -67.415 1.00 159.26 144 LYS K CA 1
ATOM 9314 C C . LYS H 3 147 ? -64.323 -38.195 -68.854 1.00 160.45 144 LYS K C 1
ATOM 9315 O O . LYS H 3 147 ? -63.487 -37.886 -69.706 1.00 157.41 144 LYS K O 1
ATOM 9321 N N . VAL H 3 148 ? -65.626 -38.300 -69.106 1.00 165.51 145 VAL K N 1
ATOM 9322 C CA . VAL H 3 148 ? -66.218 -37.982 -70.406 1.00 167.69 145 VAL K CA 1
ATOM 9323 C C . VAL H 3 148 ? -67.349 -36.975 -70.208 1.00 169.91 145 VAL K C 1
ATOM 9324 O O . VAL H 3 148 ? -68.265 -37.207 -69.413 1.00 173.74 145 VAL K O 1
ATOM 9328 N N . THR H 3 149 ? -67.268 -35.855 -70.925 1.00 168.19 146 THR K N 1
ATOM 9329 C CA . THR H 3 149 ? -68.294 -34.807 -70.868 1.00 170.80 146 THR K CA 1
ATOM 9330 C C . THR H 3 149 ? -68.399 -34.030 -72.189 1.00 171.32 146 THR K C 1
ATOM 9331 O O . THR H 3 149 ? -67.594 -34.236 -73.100 1.00 169.48 146 THR K O 1
ATOM 9335 N N . VAL H 3 150 ? -69.390 -33.144 -72.282 1.00 174.58 147 VAL K N 1
ATOM 9336 C CA . VAL H 3 150 ? -69.613 -32.342 -73.493 1.00 176.09 147 VAL K CA 1
ATOM 9337 C C . VAL H 3 150 ? -69.018 -30.932 -73.385 1.00 172.93 147 VAL K C 1
ATOM 9338 O O . VAL H 3 150 ? -68.558 -30.524 -72.315 1.00 169.80 147 VAL K O 1
ATOM 9342 N N . THR H 3 151 ? -69.027 -30.204 -74.504 1.00 174.33 148 THR K N 1
ATOM 9343 C CA . THR H 3 151 ? -68.487 -28.843 -74.584 1.00 172.46 148 THR K CA 1
ATOM 9344 C C . THR H 3 151 ? -69.345 -27.843 -73.803 1.00 175.15 148 THR K C 1
ATOM 9345 O O . THR H 3 151 ? -70.522 -27.635 -74.122 1.00 180.58 148 THR K O 1
ATOM 9349 N N . GLY H 3 152 ? -68.744 -27.233 -72.782 1.00 171.77 149 GLY K N 1
ATOM 9350 C CA . GLY H 3 152 ? -69.419 -26.232 -71.954 1.00 174.52 149 GLY K CA 1
ATOM 9351 C C . GLY H 3 152 ? -69.599 -26.624 -70.497 1.00 174.01 149 GLY K C 1
ATOM 9352 O O . GLY H 3 152 ? -69.937 -25.781 -69.662 1.00 175.97 149 GLY K O 1
ATOM 9353 N N . GLU H 3 153 ? -69.370 -27.901 -70.192 1.00 172.08 150 GLU K N 1
ATOM 9354 C CA . GLU H 3 153 ? -69.581 -28.439 -68.848 1.00 172.54 150 GLU K CA 1
ATOM 9355 C C . GLU H 3 153 ? -68.401 -28.135 -67.925 1.00 167.23 150 GLU K C 1
ATOM 9356 O O . GLU H 3 153 ? -67.241 -28.185 -68.343 1.00 162.08 150 GLU K O 1
ATOM 9362 N N . ASN H 3 154 ? -68.711 -27.822 -66.669 1.00 169.05 151 ASN K N 1
ATOM 9363 C CA . ASN H 3 154 ? -67.690 -27.547 -65.664 1.00 164.81 151 ASN K CA 1
ATOM 9364 C C . ASN H 3 154 ? -66.972 -28.826 -65.249 1.00 161.43 151 ASN K C 1
ATOM 9365 O O . ASN H 3 154 ? -67.608 -29.845 -64.966 1.00 164.51 151 ASN K O 1
ATOM 9370 N N . VAL H 3 155 ? -65.643 -28.759 -65.224 1.00 155.63 152 VAL K N 1
ATOM 9371 C CA . VAL H 3 155 ? -64.796 -29.912 -64.913 1.00 152.32 152 VAL K CA 1
ATOM 9372 C C . VAL H 3 155 ? -63.783 -29.554 -63.822 1.00 148.62 152 VAL K C 1
ATOM 9373 O O . VAL H 3 155 ? -63.098 -28.535 -63.915 1.00 145.74 152 VAL K O 1
ATOM 9377 N N . THR H 3 156 ? -63.699 -30.394 -62.792 1.00 149.21 153 THR K N 1
ATOM 9378 C CA . THR H 3 156 ? -62.727 -30.208 -61.718 1.00 146.06 153 THR K CA 1
ATOM 9379 C C . THR H 3 156 ? -61.985 -31.509 -61.403 1.00 144.08 153 THR K C 1
ATOM 9380 O O . THR H 3 156 ? -62.586 -32.483 -60.940 1.00 147.85 153 THR K O 1
ATOM 9384 N N . LEU H 3 157 ? -60.679 -31.509 -61.669 1.00 138.76 154 LEU K N 1
ATOM 9385 C CA . LEU H 3 157 ? -59.800 -32.632 -61.332 1.00 136.74 154 LEU K CA 1
ATOM 9386 C C . LEU H 3 157 ? -59.102 -32.369 -59.998 1.00 135.17 154 LEU K C 1
ATOM 9387 O O . LEU H 3 157 ? -58.655 -31.249 -59.730 1.00 132.87 154 LEU K O 1
ATOM 9392 N N . SER H 3 158 ? -59.014 -33.404 -59.167 1.00 136.91 155 SER K N 1
ATOM 9393 C CA . SER H 3 158 ? -58.434 -33.274 -57.831 1.00 136.48 155 SER K CA 1
ATOM 9394 C C . SER H 3 158 ? -57.064 -33.935 -57.739 1.00 132.65 155 SER K C 1
ATOM 9395 O O . SER H 3 158 ? -56.763 -34.867 -58.489 1.00 132.13 155 SER K O 1
ATOM 9398 N N . CYS H 3 159 ? -56.241 -33.440 -56.815 1.00 130.43 156 CYS K N 1
ATOM 9399 C CA . CYS H 3 159 ? -54.942 -34.037 -56.513 1.00 127.37 156 CYS K CA 1
ATOM 9400 C C . CYS H 3 159 ? -54.597 -33.869 -55.034 1.00 128.58 156 CYS K C 1
ATOM 9401 O O . CYS H 3 159 ? -54.686 -32.766 -54.489 1.00 128.38 156 CYS K O 1
ATOM 9404 N N . ARG H 3 160 ? -54.207 -34.970 -54.394 1.00 130.43 157 ARG K N 1
ATOM 9405 C CA . ARG H 3 160 ? -53.798 -34.953 -52.991 1.00 132.11 157 ARG K CA 1
ATOM 9406 C C . ARG H 3 160 ? -52.430 -35.612 -52.812 1.00 129.50 157 ARG K C 1
ATOM 9407 O O . ARG H 3 160 ? -52.122 -36.605 -53.473 1.00 129.40 157 ARG K O 1
ATOM 9415 N N . GLN H 3 161 ? -51.615 -35.042 -51.925 1.00 127.95 158 GLN K N 1
ATOM 9416 C CA . GLN H 3 161 ? -50.277 -35.569 -51.627 1.00 125.83 158 GLN K CA 1
ATOM 9417 C C . GLN H 3 161 ? -50.049 -35.773 -50.126 1.00 129.24 158 GLN K C 1
ATOM 9418 O O . GLN H 3 161 ? -50.264 -34.861 -49.324 1.00 130.22 158 GLN K O 1
ATOM 9424 N N . THR H 3 162 ? -49.598 -36.972 -49.763 1.00 131.67 159 THR K N 1
ATOM 9425 C CA . THR H 3 162 ? -49.444 -37.367 -48.360 1.00 136.13 159 THR K CA 1
ATOM 9426 C C . THR H 3 162 ? -48.228 -36.721 -47.696 1.00 132.96 159 THR K C 1
ATOM 9427 O O . THR H 3 162 ? -48.263 -36.390 -46.508 1.00 136.08 159 THR K O 1
ATOM 9431 N N . ASN H 3 163 ? -47.162 -36.538 -48.470 1.00 127.35 160 ASN K N 1
ATOM 9432 C CA . ASN H 3 163 ? -45.872 -36.092 -47.939 1.00 124.54 160 ASN K CA 1
ATOM 9433 C C . ASN H 3 163 ? -45.802 -34.638 -47.477 1.00 122.30 160 ASN K C 1
ATOM 9434 O O . ASN H 3 163 ? -44.932 -34.285 -46.672 1.00 121.89 160 ASN K O 1
ATOM 9439 N N . SER H 3 164 ? -46.715 -33.808 -47.985 1.00 121.22 161 SER K N 1
ATOM 9440 C CA . SER H 3 164 ? -46.715 -32.365 -47.722 1.00 119.32 161 SER K CA 1
ATOM 9441 C C . SER H 3 164 ? -45.408 -31.708 -48.177 1.00 113.73 161 SER K C 1
ATOM 9442 O O . SER H 3 164 ? -44.706 -31.063 -47.389 1.00 113.39 161 SER K O 1
ATOM 9445 N N . HIS H 3 165 ? -45.081 -31.900 -49.453 1.00 109.81 162 HIS K N 1
ATOM 9446 C CA . HIS H 3 165 ? -43.981 -31.179 -50.087 1.00 105.00 162 HIS K CA 1
ATOM 9447 C C . HIS H 3 165 ? -44.424 -29.741 -50.336 1.00 103.68 162 HIS K C 1
ATOM 9448 O O . HIS H 3 165 ? -45.608 -29.415 -50.189 1.00 106.07 162 HIS K O 1
ATOM 9455 N N . ASN H 3 166 ? -43.481 -28.884 -50.709 1.00 100.33 163 ASN K N 1
ATOM 9456 C CA . ASN H 3 166 ? -43.807 -27.495 -50.999 1.00 99.54 163 ASN K CA 1
ATOM 9457 C C . ASN H 3 166 ? -44.486 -27.301 -52.354 1.00 98.53 163 ASN K C 1
ATOM 9458 O O . ASN H 3 166 ? -45.604 -26.792 -52.418 1.00 100.49 163 ASN K O 1
ATOM 9463 N N . TYR H 3 167 ? -43.819 -27.724 -53.425 1.00 96.08 164 TYR K N 1
ATOM 9464 C CA . TYR H 3 167 ? -44.310 -27.494 -54.785 1.00 95.35 164 TYR K CA 1
ATOM 9465 C C . TYR H 3 167 ? -45.331 -28.528 -55.251 1.00 96.78 164 TYR K C 1
ATOM 9466 O O . TYR H 3 167 ? -45.249 -29.699 -54.879 1.00 97.58 164 TYR K O 1
ATOM 9475 N N . MET H 3 168 ? -46.291 -28.075 -56.060 1.00 97.54 165 MET K N 1
ATOM 9476 C CA . MET H 3 168 ? -47.263 -28.952 -56.723 1.00 99.16 165 MET K CA 1
ATOM 9477 C C . MET H 3 168 ? -47.532 -28.480 -58.152 1.00 98.71 165 MET K C 1
ATOM 9478 O O . MET H 3 168 ? -47.597 -27.277 -58.403 1.00 98.47 165 MET K O 1
ATOM 9483 N N . TYR H 3 169 ? -47.693 -29.431 -59.077 1.00 99.18 166 TYR K N 1
ATOM 9484 C CA . TYR H 3 169 ? -47.772 -29.135 -60.517 1.00 99.34 166 TYR K CA 1
ATOM 9485 C C . TYR H 3 169 ? -48.988 -29.754 -61.217 1.00 101.81 166 TYR K C 1
ATOM 9486 O O . TYR H 3 169 ? -49.520 -30.776 -60.778 1.00 103.34 166 TYR K O 1
ATOM 9495 N N . TRP H 3 170 ? -49.409 -29.128 -62.316 1.00 102.77 167 TRP K N 1
ATOM 9496 C CA . TRP H 3 170 ? -50.414 -29.701 -63.217 1.00 105.23 167 TRP K CA 1
ATOM 9497 C C . TRP H 3 170 ? -49.948 -29.686 -64.673 1.00 105.74 167 TRP K C 1
ATOM 9498 O O . TRP H 3 170 ? -49.814 -28.623 -65.289 1.00 105.79 167 TRP K O 1
ATOM 9509 N N . TYR H 3 171 ? -49.703 -30.878 -65.209 1.00 106.90 168 TYR K N 1
ATOM 9510 C CA . TYR H 3 171 ? -49.242 -31.047 -66.584 1.00 108.48 168 TYR K CA 1
ATOM 9511 C C . TYR H 3 171 ? -50.315 -31.695 -67.453 1.00 111.78 168 TYR K C 1
ATOM 9512 O O . TYR H 3 171 ? -51.147 -32.458 -66.955 1.00 112.80 168 TYR K O 1
ATOM 9521 N N . ARG H 3 172 ? -50.291 -31.382 -68.749 1.00 114.13 169 ARG K N 1
ATOM 9522 C CA . ARG H 3 172 ? -51.098 -32.102 -69.743 1.00 117.95 169 ARG K CA 1
ATOM 9523 C C . ARG H 3 172 ? -50.207 -32.746 -70.810 1.00 120.43 169 ARG K C 1
ATOM 9524 O O . ARG H 3 172 ? -49.380 -32.072 -71.434 1.00 120.74 169 ARG K O 1
ATOM 9532 N N . GLN H 3 173 ? -50.369 -34.055 -70.991 1.00 123.01 170 GLN K N 1
ATOM 9533 C CA . GLN H 3 173 ? -49.605 -34.807 -71.987 1.00 126.61 170 GLN K CA 1
ATOM 9534 C C . GLN H 3 173 ? -50.497 -35.229 -73.154 1.00 131.39 170 GLN K C 1
ATOM 9535 O O . GLN H 3 173 ? -51.315 -36.147 -73.031 1.00 133.24 170 GLN K O 1
ATOM 9541 N N . ASP H 3 174 ? -50.330 -34.544 -74.281 1.00 134.03 171 ASP K N 1
ATOM 9542 C CA . ASP H 3 174 ? -51.068 -34.855 -75.500 1.00 139.27 171 ASP K CA 1
ATOM 9543 C C . ASP H 3 174 ? -50.310 -35.871 -76.348 1.00 144.08 171 ASP K C 1
ATOM 9544 O O . ASP H 3 174 ? -49.128 -36.131 -76.108 1.00 143.60 171 ASP K O 1
ATOM 9549 N N . THR H 3 175 ? -51.004 -36.449 -77.328 1.00 149.34 172 THR K N 1
ATOM 9550 C CA . THR H 3 175 ? -50.396 -37.382 -78.277 1.00 155.37 172 THR K CA 1
ATOM 9551 C C . THR H 3 175 ? -49.147 -36.764 -78.910 1.00 157.23 172 THR K C 1
ATOM 9552 O O . THR H 3 175 ? -49.180 -35.630 -79.393 1.00 157.34 172 THR K O 1
ATOM 9556 N N . GLY H 3 176 ? -48.048 -37.513 -78.888 1.00 159.39 173 GLY K N 1
ATOM 9557 C CA . GLY H 3 176 ? -46.735 -36.977 -79.247 1.00 161.03 173 GLY K CA 1
ATOM 9558 C C . GLY H 3 176 ? -45.865 -36.828 -78.010 1.00 155.74 173 GLY K C 1
ATOM 9559 O O . GLY H 3 176 ? -44.666 -36.546 -78.112 1.00 156.80 173 GLY K O 1
ATOM 9560 N N . HIS H 3 177 ? -46.495 -37.000 -76.844 1.00 150.53 174 HIS K N 1
ATOM 9561 C CA . HIS H 3 177 ? -45.840 -37.104 -75.523 1.00 145.72 174 HIS K CA 1
ATOM 9562 C C . HIS H 3 177 ? -45.352 -35.821 -74.856 1.00 140.66 174 HIS K C 1
ATOM 9563 O O . HIS H 3 177 ? -44.911 -35.863 -73.704 1.00 136.72 174 HIS K O 1
ATOM 9570 N N . GLU H 3 178 ? -45.433 -34.689 -75.556 1.00 141.34 175 GLU K N 1
ATOM 9571 C CA . GLU H 3 178 ? -44.975 -33.413 -74.989 1.00 137.42 175 GLU K CA 1
ATOM 9572 C C . GLU H 3 178 ? -45.736 -33.019 -73.716 1.00 131.54 175 GLU K C 1
ATOM 9573 O O . GLU H 3 178 ? -46.932 -32.718 -73.756 1.00 131.03 175 GLU K O 1
ATOM 9579 N N . LEU H 3 179 ? -45.032 -33.066 -72.586 1.00 127.71 176 LEU K N 1
ATOM 9580 C CA . LEU H 3 179 ? -45.601 -32.670 -71.300 1.00 122.80 176 LEU K CA 1
ATOM 9581 C C . LEU H 3 179 ? -45.563 -31.151 -71.155 1.00 120.82 176 LEU K C 1
ATOM 9582 O O . LEU H 3 179 ? -44.498 -30.562 -70.952 1.00 119.94 176 LEU K O 1
ATOM 9587 N N . ARG H 3 180 ? -46.729 -30.522 -71.281 1.00 120.73 177 ARG K N 1
ATOM 9588 C CA . ARG H 3 180 ? -46.846 -29.074 -71.135 1.00 119.61 177 ARG K CA 1
ATOM 9589 C C . ARG H 3 180 ? -47.405 -28.702 -69.768 1.00 115.86 177 ARG K C 1
ATOM 9590 O O . ARG H 3 180 ? -48.310 -29.365 -69.255 1.00 115.28 177 ARG K O 1
ATOM 9598 N N . LEU H 3 181 ? -46.857 -27.636 -69.193 1.00 113.99 178 LEU K N 1
ATOM 9599 C CA . LEU H 3 181 ? -47.244 -27.171 -67.865 1.00 111.07 178 LEU K CA 1
ATOM 9600 C C . LEU H 3 181 ? -48.420 -26.199 -67.937 1.00 112.39 178 LEU K C 1
ATOM 9601 O O . LEU H 3 181 ? -48.476 -25.343 -68.825 1.00 114.69 178 LEU K O 1
ATOM 9606 N N . ILE H 3 182 ? -49.355 -26.341 -66.999 1.00 111.56 179 ILE K N 1
ATOM 9607 C CA . ILE H 3 182 ? -50.523 -25.460 -66.920 1.00 113.48 179 ILE K CA 1
ATOM 9608 C C . ILE H 3 182 ? -50.469 -24.537 -65.692 1.00 112.39 179 ILE K C 1
ATOM 9609 O O . ILE H 3 182 ? -50.476 -23.312 -65.832 1.00 113.81 179 ILE K O 1
ATOM 9614 N N . TYR H 3 183 ? -50.422 -25.129 -64.499 1.00 110.55 180 TYR K N 1
ATOM 9615 C CA . TYR H 3 183 ? -50.329 -24.371 -63.248 1.00 109.97 180 TYR K CA 1
ATOM 9616 C C . TYR H 3 183 ? -49.454 -25.074 -62.212 1.00 107.28 180 TYR K C 1
ATOM 9617 O O . TYR H 3 183 ? -49.474 -26.306 -62.107 1.00 106.67 180 TYR K O 1
ATOM 9626 N N . TYR H 3 184 ? -48.693 -24.285 -61.451 1.00 106.13 181 TYR K N 1
ATOM 9627 C CA . TYR H 3 184 ? -47.930 -24.801 -60.308 1.00 103.99 181 TYR K CA 1
ATOM 9628 C C . TYR H 3 184 ? -48.024 -23.909 -59.068 1.00 104.75 181 TYR K C 1
ATOM 9629 O O . TYR H 3 184 ? -48.671 -22.858 -59.108 1.00 106.90 181 TYR K O 1
ATOM 9638 N N . SER H 3 185 ? -47.400 -24.334 -57.968 1.00 103.62 182 SER K N 1
ATOM 9639 C CA . SER H 3 185 ? -47.527 -23.629 -56.689 1.00 105.08 182 SER K CA 1
ATOM 9640 C C . SER H 3 185 ? -46.327 -23.806 -55.751 1.00 103.31 182 SER K C 1
ATOM 9641 O O . SER H 3 185 ? -45.724 -24.879 -55.704 1.00 101.54 182 SER K O 1
ATOM 9644 N N . TYR H 3 186 ? -46.002 -22.744 -55.007 1.00 104.38 183 TYR K N 1
ATOM 9645 C CA . TYR H 3 186 ? -44.942 -22.763 -53.987 1.00 103.35 183 TYR K CA 1
ATOM 9646 C C . TYR H 3 186 ? -45.401 -23.484 -52.731 1.00 104.88 183 TYR K C 1
ATOM 9647 O O . TYR H 3 186 ? -44.641 -24.226 -52.115 1.00 103.76 183 TYR K O 1
ATOM 9656 N N . GLY H 3 187 ? -46.643 -23.214 -52.343 1.00 108.19 184 GLY K N 1
ATOM 9657 C CA . GLY H 3 187 ? -47.233 -23.740 -51.121 1.00 111.28 184 GLY K CA 1
ATOM 9658 C C . GLY H 3 187 ? -48.659 -23.245 -50.997 1.00 115.66 184 GLY K C 1
ATOM 9659 O O . GLY H 3 187 ? -49.225 -22.722 -51.961 1.00 115.87 184 GLY K O 1
ATOM 9660 N N . ALA H 3 188 ? -49.236 -23.403 -49.809 1.00 119.83 185 ALA K N 1
ATOM 9661 C CA . ALA H 3 188 ? -50.622 -23.013 -49.557 1.00 125.19 185 ALA K CA 1
ATOM 9662 C C . ALA H 3 188 ? -50.896 -21.566 -49.968 1.00 126.77 185 ALA K C 1
ATOM 9663 O O . ALA H 3 188 ? -50.205 -20.647 -49.528 1.00 127.07 185 ALA K O 1
ATOM 9665 N N . GLY H 3 189 ? -51.891 -21.382 -50.834 1.00 128.25 186 GLY K N 1
ATOM 9666 C CA . GLY H 3 189 ? -52.331 -20.050 -51.251 1.00 130.98 186 GLY K CA 1
ATOM 9667 C C . GLY H 3 189 ? -51.675 -19.488 -52.501 1.00 127.22 186 GLY K C 1
ATOM 9668 O O . GLY H 3 189 ? -52.112 -18.457 -53.019 1.00 129.67 186 GLY K O 1
ATOM 9669 N N . ASN H 3 190 ? -50.632 -20.157 -52.987 1.00 121.97 187 ASN K N 1
ATOM 9670 C CA . ASN H 3 190 ? -49.898 -19.690 -54.164 1.00 119.05 187 ASN K CA 1
ATOM 9671 C C . ASN H 3 190 ? -50.442 -20.242 -55.482 1.00 118.02 187 ASN K C 1
ATOM 9672 O O . ASN H 3 190 ? -50.969 -21.355 -55.534 1.00 117.45 187 ASN K O 1
ATOM 9677 N N . LEU H 3 191 ? -50.308 -19.444 -56.539 1.00 118.43 188 LEU K N 1
ATOM 9678 C CA . LEU H 3 191 ? -50.683 -19.851 -57.883 1.00 117.97 188 LEU K CA 1
ATOM 9679 C C . LEU H 3 191 ? -49.686 -19.302 -58.899 1.00 116.61 188 LEU K C 1
ATOM 9680 O O . LEU H 3 191 ? -49.472 -18.091 -58.983 1.00 118.75 188 LEU K O 1
ATOM 9685 N N . GLN H 3 192 ? -49.075 -20.207 -59.658 1.00 113.88 189 GLN K N 1
ATOM 9686 C CA . GLN H 3 192 ? -48.113 -19.838 -60.690 1.00 113.41 189 GLN K CA 1
ATOM 9687 C C . GLN H 3 192 ? -48.629 -20.241 -62.068 1.00 114.53 189 GLN K C 1
ATOM 9688 O O . GLN H 3 192 ? -49.165 -21.338 -62.247 1.00 113.67 189 GLN K O 1
ATOM 9694 N N . ILE H 3 193 ? -48.456 -19.342 -63.034 1.00 117.13 190 ILE K N 1
ATOM 9695 C CA . ILE H 3 193 ? -48.881 -19.562 -64.417 1.00 119.09 190 ILE K CA 1
ATOM 9696 C C . ILE H 3 193 ? -47.863 -20.442 -65.153 1.00 117.27 190 ILE K C 1
ATOM 9697 O O . ILE H 3 193 ? -46.656 -20.186 -65.098 1.00 116.33 190 ILE K O 1
ATOM 9702 N N . GLY H 3 194 ? -48.357 -21.480 -65.827 1.00 117.37 191 GLY K N 1
ATOM 9703 C CA . GLY H 3 194 ? -47.510 -22.386 -66.606 1.00 116.80 191 GLY K CA 1
ATOM 9704 C C . GLY H 3 194 ? -47.374 -21.968 -68.060 1.00 120.51 191 GLY K C 1
ATOM 9705 O O . GLY H 3 194 ? -47.497 -20.786 -68.387 1.00 123.24 191 GLY K O 1
ATOM 9706 N N . ASP H 3 195 ? -47.122 -22.944 -68.931 1.00 121.36 192 ASP K N 1
ATOM 9707 C CA . ASP H 3 195 ? -46.939 -22.692 -70.364 1.00 125.67 192 ASP K CA 1
ATOM 9708 C C . ASP H 3 195 ? -48.255 -22.391 -71.086 1.00 128.95 192 ASP K C 1
ATOM 9709 O O . ASP H 3 195 ? -48.350 -21.402 -71.818 1.00 132.80 192 ASP K O 1
ATOM 9714 N N . VAL H 3 196 ? -49.257 -23.249 -70.886 1.00 128.04 193 VAL K N 1
ATOM 9715 C CA . VAL H 3 196 ? -50.584 -23.067 -71.491 1.00 131.11 193 VAL K CA 1
ATOM 9716 C C . VAL H 3 196 ? -51.669 -22.984 -70.402 1.00 129.71 193 VAL K C 1
ATOM 9717 O O . VAL H 3 196 ? -52.242 -24.006 -70.007 1.00 128.35 193 VAL K O 1
ATOM 9721 N N . PRO H 3 197 ? -51.937 -21.761 -69.901 1.00 130.76 194 PRO K N 1
ATOM 9722 C CA . PRO H 3 197 ? -52.937 -21.530 -68.858 1.00 130.57 194 PRO K CA 1
ATOM 9723 C C . PRO H 3 197 ? -54.318 -21.140 -69.398 1.00 134.77 194 PRO K C 1
ATOM 9724 O O . PRO H 3 197 ? -55.258 -20.961 -68.616 1.00 135.66 194 PRO K O 1
ATOM 9728 N N . ASP H 3 198 ? -54.430 -21.011 -70.720 1.00 137.89 195 ASP K N 1
ATOM 9729 C CA . ASP H 3 198 ? -55.656 -20.538 -71.367 1.00 142.48 195 ASP K CA 1
ATOM 9730 C C . ASP H 3 198 ? -56.784 -21.567 -71.295 1.00 142.58 195 ASP K C 1
ATOM 9731 O O . ASP H 3 198 ? -56.649 -22.687 -71.791 1.00 141.51 195 ASP K O 1
ATOM 9736 N N . GLY H 3 199 ? -57.890 -21.172 -70.667 1.00 144.54 196 GLY K N 1
ATOM 9737 C CA . GLY H 3 199 ? -59.048 -22.049 -70.480 1.00 145.45 196 GLY K CA 1
ATOM 9738 C C . GLY H 3 199 ? -59.000 -22.865 -69.198 1.00 142.03 196 GLY K C 1
ATOM 9739 O O . GLY H 3 199 ? -59.839 -23.743 -68.982 1.00 142.89 196 GLY K O 1
ATOM 9740 N N . TYR H 3 200 ? -58.018 -22.571 -68.349 1.00 138.68 197 TYR K N 1
ATOM 9741 C CA . TYR H 3 200 ? -57.831 -23.286 -67.089 1.00 135.71 197 TYR K CA 1
ATOM 9742 C C . TYR H 3 200 ? -57.870 -22.347 -65.887 1.00 136.16 197 TYR K C 1
ATOM 9743 O O . TYR H 3 200 ? -57.505 -21.172 -65.988 1.00 137.13 197 TYR K O 1
ATOM 9752 N N . LYS H 3 201 ? -58.311 -22.882 -64.752 1.00 136.09 198 LYS K N 1
ATOM 9753 C CA . LYS H 3 201 ? -58.268 -22.170 -63.478 1.00 136.78 198 LYS K CA 1
ATOM 9754 C C . LYS H 3 201 ? -57.931 -23.158 -62.362 1.00 134.31 198 LYS K C 1
ATOM 9755 O O . LYS H 3 201 ? -58.662 -24.121 -62.134 1.00 135.61 198 LYS K O 1
ATOM 9761 N N . ALA H 3 202 ? -56.813 -22.922 -61.682 1.00 131.14 199 ALA K N 1
ATOM 9762 C CA . ALA H 3 202 ? -56.380 -23.794 -60.594 1.00 129.10 199 ALA K CA 1
ATOM 9763 C C . ALA H 3 202 ? -56.371 -23.069 -59.255 1.00 130.81 199 ALA K C 1
ATOM 9764 O O . ALA H 3 202 ? -56.120 -21.864 -59.194 1.00 131.71 199 ALA K O 1
ATOM 9766 N N . THR H 3 203 ? -56.658 -23.813 -58.188 1.00 131.96 200 THR K N 1
ATOM 9767 C CA . THR H 3 203 ? -56.596 -23.295 -56.820 1.00 134.11 200 THR K CA 1
ATOM 9768 C C . THR H 3 203 ? -55.940 -24.318 -55.893 1.00 132.17 200 THR K C 1
ATOM 9769 O O . THR H 3 203 ? -56.206 -25.517 -55.998 1.00 132.01 200 THR K O 1
ATOM 9773 N N . ARG H 3 204 ? -55.083 -23.838 -54.991 1.00 131.15 201 ARG K N 1
ATOM 9774 C CA . ARG H 3 204 ? -54.457 -24.688 -53.974 1.00 130.16 201 ARG K CA 1
ATOM 9775 C C . ARG H 3 204 ? -54.944 -24.302 -52.571 1.00 135.47 201 ARG K C 1
ATOM 9776 O O . ARG H 3 204 ? -54.419 -23.367 -51.960 1.00 135.85 201 ARG K O 1
ATOM 9784 N N . THR H 3 205 ? -55.934 -25.035 -52.058 1.00 140.26 202 THR K N 1
ATOM 9785 C CA . THR H 3 205 ? -56.672 -24.628 -50.840 1.00 147.20 202 THR K CA 1
ATOM 9786 C C . THR H 3 205 ? -55.973 -24.827 -49.477 1.00 148.45 202 THR K C 1
ATOM 9787 O O . THR H 3 205 ? -56.255 -24.097 -48.514 1.00 153.48 202 THR K O 1
ATOM 9791 N N . THR H 3 206 ? -55.094 -25.830 -49.404 1.00 144.66 203 THR K N 1
ATOM 9792 C CA . THR H 3 206 ? -54.198 -26.041 -48.257 1.00 144.88 203 THR K CA 1
ATOM 9793 C C . THR H 3 206 ? -52.949 -26.479 -49.006 1.00 137.68 203 THR K C 1
ATOM 9794 O O . THR H 3 206 ? -52.899 -26.304 -50.224 1.00 134.00 203 THR K O 1
ATOM 9798 N N . GLN H 3 207 ? -51.946 -27.050 -48.346 1.00 136.09 204 GLN K N 1
ATOM 9799 C CA . GLN H 3 207 ? -50.744 -27.422 -49.102 1.00 129.77 204 GLN K CA 1
ATOM 9800 C C . GLN H 3 207 ? -50.623 -28.902 -49.503 1.00 128.67 204 GLN K C 1
ATOM 9801 O O . GLN H 3 207 ? -49.596 -29.322 -50.047 1.00 124.43 204 GLN K O 1
ATOM 9807 N N . GLU H 3 208 ? -51.674 -29.679 -49.254 1.00 133.15 205 GLU K N 1
ATOM 9808 C CA . GLU H 3 208 ? -51.727 -31.071 -49.711 1.00 133.08 205 GLU K CA 1
ATOM 9809 C C . GLU H 3 208 ? -52.726 -31.272 -50.854 1.00 133.43 205 GLU K C 1
ATOM 9810 O O . GLU H 3 208 ? -52.709 -32.307 -51.524 1.00 132.83 205 GLU K O 1
ATOM 9816 N N . ASP H 3 209 ? -53.577 -30.273 -51.082 1.00 134.81 206 ASP K N 1
ATOM 9817 C CA . ASP H 3 209 ? -54.588 -30.338 -52.137 1.00 135.65 206 ASP K CA 1
ATOM 9818 C C . ASP H 3 209 ? -54.369 -29.278 -53.209 1.00 131.63 206 ASP K C 1
ATOM 9819 O O . ASP H 3 209 ? -54.189 -28.099 -52.899 1.00 131.42 206 ASP K O 1
ATOM 9824 N N . PHE H 3 210 ? -54.400 -29.707 -54.469 1.00 129.20 207 PHE K N 1
ATOM 9825 C CA . PHE H 3 210 ? -54.175 -28.820 -55.608 1.00 125.97 207 PHE K CA 1
ATOM 9826 C C . PHE H 3 210 ? -55.142 -29.167 -56.746 1.00 127.41 207 PHE K C 1
ATOM 9827 O O . PHE H 3 210 ? -54.922 -30.119 -57.503 1.00 126.18 207 PHE K O 1
ATOM 9835 N N . PHE H 3 211 ? -56.216 -28.384 -56.845 1.00 130.56 208 PHE K N 1
ATOM 9836 C CA . PHE H 3 211 ? -57.310 -28.641 -57.784 1.00 133.05 208 PHE K CA 1
ATOM 9837 C C . PHE H 3 211 ? -57.129 -27.908 -59.113 1.00 130.70 208 PHE K C 1
ATOM 9838 O O . PHE H 3 211 ? -56.791 -26.721 -59.134 1.00 129.76 208 PHE K O 1
ATOM 9846 N N . LEU H 3 212 ? -57.361 -28.624 -60.213 1.00 130.35 209 LEU K N 1
ATOM 9847 C CA . LEU H 3 212 ? -57.434 -28.020 -61.544 1.00 129.61 209 LEU K CA 1
ATOM 9848 C C . LEU H 3 212 ? -58.897 -27.927 -61.974 1.00 134.14 209 LEU K C 1
ATOM 9849 O O . LEU H 3 212 ? -59.665 -28.871 -61.775 1.00 136.97 209 LEU K O 1
ATOM 9854 N N . THR H 3 213 ? -59.279 -26.792 -62.558 1.00 135.31 210 THR K N 1
ATOM 9855 C CA . THR H 3 213 ? -60.662 -26.572 -62.986 1.00 139.96 210 THR K CA 1
ATOM 9856 C C . THR H 3 213 ? -60.750 -25.968 -64.392 1.00 140.15 210 THR K C 1
ATOM 9857 O O . THR H 3 213 ? -60.010 -25.041 -64.733 1.00 138.31 210 THR K O 1
ATOM 9861 N N . LEU H 3 214 ? -61.653 -26.525 -65.198 1.00 142.84 211 LEU K N 1
ATOM 9862 C CA . LEU H 3 214 ? -61.972 -26.012 -66.528 1.00 144.38 211 LEU K CA 1
ATOM 9863 C C . LEU H 3 214 ? -63.371 -25.401 -66.488 1.00 149.89 211 LEU K C 1
ATOM 9864 O O . LEU H 3 214 ? -64.353 -26.100 -66.215 1.00 153.09 211 LEU K O 1
ATOM 9869 N N . GLU H 3 215 ? -63.451 -24.098 -66.756 1.00 151.50 212 GLU K N 1
ATOM 9870 C CA . GLU H 3 215 ? -64.703 -23.343 -66.653 1.00 157.28 212 GLU K CA 1
ATOM 9871 C C . GLU H 3 215 ? -65.726 -23.819 -67.683 1.00 160.87 212 GLU K C 1
ATOM 9872 O O . GLU H 3 215 ? -66.807 -24.294 -67.325 1.00 164.82 212 GLU K O 1
ATOM 9878 N N . SER H 3 216 ? -65.370 -23.690 -68.958 1.00 159.94 213 SER K N 1
ATOM 9879 C CA . SER H 3 216 ? -66.193 -24.171 -70.060 1.00 163.05 213 SER K CA 1
ATOM 9880 C C . SER H 3 216 ? -65.369 -25.150 -70.894 1.00 159.33 213 SER K C 1
ATOM 9881 O O . SER H 3 216 ? -64.550 -24.736 -71.721 1.00 157.82 213 SER K O 1
ATOM 9884 N N . ALA H 3 217 ? -65.581 -26.445 -70.655 1.00 158.51 214 ALA K N 1
ATOM 9885 C CA . ALA H 3 217 ? -64.791 -27.514 -71.281 1.00 155.46 214 ALA K CA 1
ATOM 9886 C C . ALA H 3 217 ? -64.753 -27.400 -72.805 1.00 157.30 214 ALA K C 1
ATOM 9887 O O . ALA H 3 217 ? -65.781 -27.179 -73.445 1.00 161.97 214 ALA K O 1
ATOM 9889 N N . SER H 3 218 ? -63.556 -27.544 -73.369 1.00 154.13 215 SER K N 1
ATOM 9890 C CA . SER H 3 218 ? -63.334 -27.352 -74.801 1.00 156.18 215 SER K CA 1
ATOM 9891 C C . SER H 3 218 ? -62.773 -28.620 -75.449 1.00 155.46 215 SER K C 1
ATOM 9892 O O . SER H 3 218 ? -62.011 -29.352 -74.810 1.00 151.88 215 SER K O 1
ATOM 9895 N N . PRO H 3 219 ? -63.153 -28.893 -76.716 1.00 159.45 216 PRO K N 1
ATOM 9896 C CA . PRO H 3 219 ? -62.640 -30.066 -77.440 1.00 159.98 216 PRO K CA 1
ATOM 9897 C C . PRO H 3 219 ? -61.129 -30.036 -77.724 1.00 157.24 216 PRO K C 1
ATOM 9898 O O . PRO H 3 219 ? -60.578 -31.027 -78.213 1.00 157.93 216 PRO K O 1
ATOM 9902 N N . SER H 3 220 ? -60.477 -28.913 -77.427 1.00 154.74 217 SER K N 1
ATOM 9903 C CA . SER H 3 220 ? -59.024 -28.794 -77.553 1.00 152.19 217 SER K CA 1
ATOM 9904 C C . SER H 3 220 ? -58.326 -29.073 -76.219 1.00 146.63 217 SER K C 1
ATOM 9905 O O . SER H 3 220 ? -57.094 -29.119 -76.146 1.00 144.35 217 SER K O 1
ATOM 9908 N N . GLN H 3 221 ? -59.127 -29.259 -75.171 1.00 145.01 218 GLN K N 1
ATOM 9909 C CA . GLN H 3 221 ? -58.620 -29.538 -73.829 1.00 140.41 218 GLN K CA 1
ATOM 9910 C C . GLN H 3 221 ? -58.763 -31.020 -73.459 1.00 140.18 218 GLN K C 1
ATOM 9911 O O . GLN H 3 221 ? -58.765 -31.381 -72.280 1.00 137.95 218 GLN K O 1
ATOM 9917 N N . THR H 3 222 ? -58.878 -31.872 -74.475 1.00 143.11 219 THR K N 1
ATOM 9918 C CA . THR H 3 222 ? -58.930 -33.316 -74.273 1.00 143.79 219 THR K CA 1
ATOM 9919 C C . THR H 3 222 ? -57.506 -33.873 -74.294 1.00 141.68 219 THR K C 1
ATOM 9920 O O . THR H 3 222 ? -56.843 -33.856 -75.336 1.00 143.40 219 THR K O 1
ATOM 9924 N N . SER H 3 223 ? -57.035 -34.347 -73.141 1.00 138.49 220 SER K N 1
ATOM 9925 C CA . SER H 3 223 ? -55.667 -34.864 -73.005 1.00 136.49 220 SER K CA 1
ATOM 9926 C C . SER H 3 223 ? -55.482 -35.743 -71.765 1.00 134.70 220 SER K C 1
ATOM 9927 O O . SER H 3 223 ? -56.445 -36.041 -71.052 1.00 135.52 220 SER K O 1
ATOM 9930 N N . LEU H 3 224 ? -54.238 -36.154 -71.525 1.00 132.84 221 LEU K N 1
ATOM 9931 C CA . LEU H 3 224 ? -53.883 -36.941 -70.350 1.00 131.25 221 LEU K CA 1
ATOM 9932 C C . LEU H 3 224 ? -53.189 -36.057 -69.315 1.00 126.48 221 LEU K C 1
ATOM 9933 O O . LEU H 3 224 ? -52.031 -35.668 -69.485 1.00 124.53 221 LEU K O 1
ATOM 9938 N N . TYR H 3 225 ? -53.917 -35.748 -68.244 1.00 125.21 222 TYR K N 1
ATOM 9939 C CA . TYR H 3 225 ? -53.465 -34.809 -67.216 1.00 121.26 222 TYR K CA 1
ATOM 9940 C C . TYR H 3 225 ? -52.675 -35.486 -66.100 1.00 119.59 222 TYR K C 1
ATOM 9941 O O . TYR H 3 225 ? -53.018 -36.592 -65.666 1.00 121.92 222 TYR K O 1
ATOM 9950 N N . PHE H 3 226 ? -51.627 -34.806 -65.636 1.00 115.84 223 PHE K N 1
ATOM 9951 C CA . PHE H 3 226 ? -50.746 -35.336 -64.598 1.00 114.19 223 PHE K CA 1
ATOM 9952 C C . PHE H 3 226 ? -50.497 -34.329 -63.480 1.00 111.11 223 PHE K C 1
ATOM 9953 O O . PHE H 3 226 ? -50.222 -33.152 -63.736 1.00 109.07 223 PHE K O 1
ATOM 9961 N N . CYS H 3 227 ? -50.590 -34.808 -62.242 1.00 111.25 224 CYS K N 1
ATOM 9962 C CA . CYS H 3 227 ? -50.254 -34.015 -61.065 1.00 108.95 224 CYS K CA 1
ATOM 9963 C C . CYS H 3 227 ? -48.922 -34.477 -60.488 1.00 107.06 224 CYS K C 1
ATOM 9964 O O . CYS H 3 227 ? -48.571 -35.655 -60.600 1.00 108.77 224 CYS K O 1
ATOM 9967 N N . ALA H 3 228 ? -48.189 -33.550 -59.869 1.00 103.83 225 ALA K N 1
ATOM 9968 C CA . ALA H 3 228 ? -46.877 -33.851 -59.288 1.00 101.89 225 ALA K CA 1
ATOM 9969 C C . ALA H 3 228 ? -46.521 -32.965 -58.092 1.00 99.86 225 ALA K C 1
ATOM 9970 O O . ALA H 3 228 ? -46.909 -31.795 -58.036 1.00 98.87 225 ALA K O 1
ATOM 9972 N N . SER H 3 229 ? -45.779 -33.536 -57.144 1.00 99.46 226 SER K N 1
ATOM 9973 C CA . SER H 3 229 ? -45.250 -32.793 -56.000 1.00 97.65 226 SER K CA 1
ATOM 9974 C C . SER H 3 229 ? -43.717 -32.755 -56.040 1.00 95.34 226 SER K C 1
ATOM 9975 O O . SER H 3 229 ? -43.083 -33.676 -56.559 1.00 95.94 226 SER K O 1
ATOM 9978 N N . SER H 3 230 ? -43.126 -31.696 -55.488 1.00 93.10 227 SER K N 1
ATOM 9979 C CA . SER H 3 230 ? -41.672 -31.528 -55.542 1.00 91.04 227 SER K CA 1
ATOM 9980 C C . SER H 3 230 ? -41.015 -31.263 -54.187 1.00 90.69 227 SER K C 1
ATOM 9981 O O . SER H 3 230 ? -41.368 -30.320 -53.470 1.00 90.43 227 SER K O 1
ATOM 9984 N N . ASP H 3 231 ? -40.044 -32.111 -53.864 1.00 90.98 228 ASP K N 1
ATOM 9985 C CA . ASP H 3 231 ? -39.256 -32.011 -52.643 1.00 90.87 228 ASP K CA 1
ATOM 9986 C C . ASP H 3 231 ? -38.050 -31.092 -52.882 1.00 88.62 228 ASP K C 1
ATOM 9987 O O . ASP H 3 231 ? -37.803 -30.163 -52.116 1.00 87.84 228 ASP K O 1
ATOM 9992 N N . ALA H 3 232 ? -37.313 -31.371 -53.958 1.00 88.02 229 ALA K N 1
ATOM 9993 C CA . ALA H 3 232 ? -36.145 -30.590 -54.367 1.00 86.53 229 ALA K CA 1
ATOM 9994 C C . ALA H 3 232 ? -36.366 -29.992 -55.768 1.00 85.86 229 ALA K C 1
ATOM 9995 O O . ALA H 3 232 ? -37.264 -30.435 -56.491 1.00 86.54 229 ALA K O 1
ATOM 9997 N N . PRO H 3 233 ? -35.553 -28.987 -56.161 1.00 85.14 230 PRO K N 1
ATOM 9998 C CA . PRO H 3 233 ? -35.764 -28.299 -57.442 1.00 85.29 230 PRO K CA 1
ATOM 9999 C C . PRO H 3 233 ? -35.573 -29.196 -58.667 1.00 86.88 230 PRO K C 1
ATOM 10000 O O . PRO H 3 233 ? -34.476 -29.710 -58.906 1.00 88.12 230 PRO K O 1
ATOM 10004 N N . GLY H 3 234 ? -36.646 -29.371 -59.432 1.00 87.23 231 GLY K N 1
ATOM 10005 C CA . GLY H 3 234 ? -36.618 -30.199 -60.634 1.00 89.43 231 GLY K CA 1
ATOM 10006 C C . GLY H 3 234 ? -36.826 -31.676 -60.362 1.00 90.53 231 GLY K C 1
ATOM 10007 O O . GLY H 3 234 ? -36.842 -32.483 -61.291 1.00 92.89 231 GLY K O 1
ATOM 10008 N N . GLN H 3 235 ? -36.974 -32.025 -59.085 1.00 89.51 232 GLN K N 1
ATOM 10009 C CA . GLN H 3 235 ? -37.273 -33.390 -58.675 1.00 91.32 232 GLN K CA 1
ATOM 10010 C C . GLN H 3 235 ? -38.763 -33.514 -58.401 1.00 91.08 232 GLN K C 1
ATOM 10011 O O . GLN H 3 235 ? -39.264 -33.000 -57.401 1.00 89.85 232 GLN K O 1
ATOM 10017 N N . LEU H 3 236 ? -39.463 -34.194 -59.302 1.00 93.01 233 LEU K N 1
ATOM 10018 C CA . LEU H 3 236 ? -40.913 -34.303 -59.231 1.00 93.41 233 LEU K CA 1
ATOM 10019 C C . LEU H 3 236 ? -41.371 -35.747 -59.068 1.00 96.59 233 LEU K C 1
ATOM 10020 O O . LEU H 3 236 ? -40.832 -36.660 -59.699 1.00 99.02 233 LEU K O 1
ATOM 10025 N N . TYR H 3 237 ? -42.364 -35.935 -58.203 1.00 97.41 234 TYR K N 1
ATOM 10026 C CA . TYR H 3 237 ? -43.023 -37.223 -58.024 1.00 101.10 234 TYR K CA 1
ATOM 10027 C C . TYR H 3 237 ? -44.434 -37.102 -58.578 1.00 102.12 234 TYR K C 1
ATOM 10028 O O . TYR H 3 237 ? -45.247 -36.334 -58.055 1.00 101.20 234 TYR K O 1
ATOM 10037 N N . PHE H 3 238 ? -44.707 -37.855 -59.641 1.00 104.63 235 PHE K N 1
ATOM 10038 C CA . PHE H 3 238 ? -45.950 -37.729 -60.400 1.00 105.81 235 PHE K CA 1
ATOM 10039 C C . PHE H 3 238 ? -47.074 -38.629 -59.890 1.00 109.66 235 PHE K C 1
ATOM 10040 O O . PHE H 3 238 ? -46.862 -39.466 -59.004 1.00 111.97 235 PHE K O 1
ATOM 10048 N N . GLY H 3 239 ? -48.266 -38.439 -60.460 1.00 110.98 236 GLY K N 1
ATOM 10049 C CA . GLY H 3 239 ? -49.446 -39.246 -60.148 1.00 115.19 236 GLY K CA 1
ATOM 10050 C C . GLY H 3 239 ? -49.802 -40.216 -61.260 1.00 118.78 236 GLY K C 1
ATOM 10051 O O . GLY H 3 239 ? -49.103 -40.298 -62.273 1.00 118.24 236 GLY K O 1
ATOM 10052 N N . GLU H 3 240 ? -50.907 -40.934 -61.076 1.00 123.08 237 GLU K N 1
ATOM 10053 C CA . GLU H 3 240 ? -51.267 -42.048 -61.955 1.00 127.59 237 GLU K CA 1
ATOM 10054 C C . GLU H 3 240 ? -52.000 -41.644 -63.248 1.00 127.74 237 GLU K C 1
ATOM 10055 O O . GLU H 3 240 ? -52.158 -42.466 -64.158 1.00 131.26 237 GLU K O 1
ATOM 10061 N N . GLY H 3 241 ? -52.445 -40.389 -63.327 1.00 124.47 238 GLY K N 1
ATOM 10062 C CA . GLY H 3 241 ? -52.977 -39.833 -64.577 1.00 124.27 238 GLY K CA 1
ATOM 10063 C C . GLY H 3 241 ? -54.480 -39.617 -64.663 1.00 126.58 238 GLY K C 1
ATOM 10064 O O . GLY H 3 241 ? -55.265 -40.353 -64.056 1.00 130.29 238 GLY K O 1
ATOM 10065 N N . SER H 3 242 ? -54.870 -38.602 -65.435 1.00 124.87 239 SER K N 1
ATOM 10066 C CA . SER H 3 242 ? -56.277 -38.275 -65.670 1.00 127.06 239 SER K CA 1
ATOM 10067 C C . SER H 3 242 ? -56.582 -38.218 -67.167 1.00 128.46 239 SER K C 1
ATOM 10068 O O . SER H 3 242 ? -55.983 -37.433 -67.902 1.00 126.00 239 SER K O 1
ATOM 10071 N N . LYS H 3 243 ? -57.514 -39.052 -67.615 1.00 132.89 240 LYS K N 1
ATOM 10072 C CA . LYS H 3 243 ? -57.922 -39.057 -69.016 1.00 135.10 240 LYS K CA 1
ATOM 10073 C C . LYS H 3 243 ? -59.202 -38.245 -69.200 1.00 136.25 240 LYS K C 1
ATOM 10074 O O . LYS H 3 243 ? -60.276 -38.643 -68.738 1.00 139.53 240 LYS K O 1
ATOM 10080 N N . LEU H 3 244 ? -59.072 -37.097 -69.861 1.00 134.04 241 LEU K N 1
ATOM 10081 C CA . LEU H 3 244 ? -60.215 -36.236 -70.145 1.00 135.61 241 LEU K CA 1
ATOM 10082 C C . LEU H 3 244 ? -60.565 -36.266 -71.624 1.00 138.70 241 LEU K C 1
ATOM 10083 O O . LEU H 3 244 ? -59.692 -36.113 -72.479 1.00 137.80 241 LEU K O 1
ATOM 10088 N N . THR H 3 245 ? -61.847 -36.468 -71.912 1.00 142.99 242 THR K N 1
ATOM 10089 C CA . THR H 3 245 ? -62.356 -36.419 -73.277 1.00 146.67 242 THR K CA 1
ATOM 10090 C C . THR H 3 245 ? -63.586 -35.511 -73.334 1.00 148.86 242 THR K C 1
ATOM 10091 O O . THR H 3 245 ? -64.653 -35.850 -72.812 1.00 151.82 242 THR K O 1
ATOM 10095 N N . VAL H 3 246 ? -63.415 -34.348 -73.958 1.00 148.04 243 VAL K N 1
ATOM 10096 C CA . VAL H 3 246 ? -64.490 -33.371 -74.113 1.00 150.64 243 VAL K CA 1
ATOM 10097 C C . VAL H 3 246 ? -65.052 -33.433 -75.534 1.00 155.32 243 VAL K C 1
ATOM 10098 O O . VAL H 3 246 ? -64.369 -33.084 -76.501 1.00 155.23 243 VAL K O 1
ATOM 10102 N N . LEU H 3 247 ? -66.303 -33.881 -75.636 1.00 160.10 244 LEU K N 1
ATOM 10103 C CA . LEU H 3 247 ? -66.982 -34.124 -76.917 1.00 165.38 244 LEU K CA 1
ATOM 10104 C C . LEU H 3 247 ? -67.482 -32.849 -77.590 1.00 167.58 244 LEU K C 1
ATOM 10105 O O . LEU H 3 247 ? -67.937 -31.917 -76.924 1.00 167.10 244 LEU K O 1
ATOM 10110 N N . GLU H 3 248 ? -67.405 -32.830 -78.918 1.00 170.89 245 GLU K N 1
ATOM 10111 C CA . GLU H 3 248 ? -67.913 -31.718 -79.716 1.00 174.31 245 GLU K CA 1
ATOM 10112 C C . GLU H 3 248 ? -69.253 -32.102 -80.343 1.00 180.54 245 GLU K C 1
ATOM 10113 O O . GLU H 3 248 ? -69.399 -33.204 -80.878 1.00 183.26 245 GLU K O 1
ATOM 10119 N N . LEU H 3 249 ? -70.225 -31.194 -80.269 1.00 183.36 246 LEU K N 1
ATOM 10120 C CA . LEU H 3 249 ? -71.564 -31.444 -80.816 1.00 189.77 246 LEU K CA 1
ATOM 10121 C C . LEU H 3 249 ? -71.641 -31.211 -82.323 1.00 194.35 246 LEU K C 1
ATOM 10122 O O . LEU H 3 249 ? -72.616 -31.594 -82.973 1.00 199.88 246 LEU K O 1
#

CATH classification: 3.30.500.10

B-factor: mean 88.93, std 25.77, range [26.15, 199.88]

InterPro domains:
  IPR001039 MHC class I alpha chain, alpha1 alpha2 domains [PR01638] (83-112)
  IPR001039 MHC class I alpha chain, alpha1 alpha2 domains [PR01638] (115-131)
  IPR001039 MHC class I alpha chain, alpha1 alpha2 domains [PR01638] (136-153)
  IPR001039 MHC class I alpha chain, alpha1 alpha2 domains [PR01638] (181-199)
  IPR003006 Immunoglobulin/major histocompatibility complex, conserved site [PS00290] (281-287)
  IPR003597 Immunoglobulin C1-set [PF07654] (220-290)
  IPR003597 Immunoglobulin C1-set [SM00407] (222-293)
  IPR007110 Immunoglobulin-like domain [PS50835] (209-297)
  IPR010579 MHC class I, alpha chain, C-terminal [PF06623] (337-361)
  IPR011161 MHC class I-like antigen recognition-like [PF00129] (26-203)
  IPR011162 MHC classes I/II-like antigen recognition protein [SSF54452] (26-205)
  IPR013783 Immunoglobulin-like fold [G3DSA:2.60.40.10] (206-306)
  IPR036179 Immunoglobulin-like domain superfamily [SSF48726] (210-300)
  IPR037055 MHC class I-like antigen recognition-like superfamily [G3DSA:3.30.500.10] (24-205)
  IPR050208 Antigen-presenting and immune regulatory MHC class I-related [PTHR16675] (16-334)

Radius of gyration: 42.57 Å; Cα contacts (8 Å, |Δi|>4): 3279; chains: 8; bounding box: 101×112×113 Å